Protein AF-0000000084517550 (afdb_homodimer)

Solvent-accessible surface area (backbone atoms only — not comparable to full-atom values): 39567 Å² total; per-residue (Å²): 131,92,69,67,79,38,41,67,49,29,31,39,55,58,27,52,49,75,21,27,59,93,44,55,40,47,67,58,47,50,51,52,47,52,53,36,48,74,74,70,33,55,65,46,79,50,58,45,96,85,63,52,36,39,27,41,41,30,46,46,70,17,76,71,67,38,78,46,39,28,43,34,44,32,39,39,62,30,26,73,80,70,78,95,52,79,57,90,59,61,47,46,44,62,40,79,56,91,63,30,35,30,14,55,27,33,14,48,20,39,36,34,48,13,34,55,62,41,41,45,69,60,59,69,69,43,86,29,57,28,22,39,32,42,38,39,22,27,36,46,90,77,44,31,51,27,38,51,54,49,44,48,49,33,58,75,70,66,48,51,44,53,22,33,42,30,21,49,28,42,60,56,38,60,30,43,29,22,15,14,40,38,33,36,40,37,42,27,38,40,30,55,31,57,39,80,40,35,92,36,81,64,19,25,48,9,45,54,55,48,19,50,50,47,41,49,53,49,51,51,30,51,46,36,57,74,71,46,71,76,40,84,60,27,88,60,34,43,38,26,46,47,58,10,32,38,44,25,41,90,40,80,61,27,31,10,28,42,22,39,37,31,37,33,35,36,31,41,55,90,45,61,67,65,62,58,50,43,59,56,51,46,46,40,66,73,47,51,48,56,58,47,28,73,48,32,76,84,41,46,77,47,78,43,79,76,37,66,40,53,30,21,53,76,59,59,70,82,38,67,50,52,43,48,53,30,63,74,63,67,51,85,67,86,36,40,38,73,57,67,61,57,53,10,45,40,43,74,73,68,30,47,54,40,37,38,11,23,13,42,60,90,40,45,98,42,63,72,12,37,19,42,51,64,34,48,53,49,40,39,51,48,54,53,49,50,57,54,55,55,40,71,49,79,73,86,123,132,92,69,65,78,37,41,66,48,30,32,39,55,59,28,53,48,76,21,26,58,93,44,55,39,46,67,59,48,50,51,54,48,53,52,36,49,74,74,71,35,56,65,46,78,49,60,46,97,84,63,52,36,39,26,40,42,31,46,44,70,17,76,70,65,37,79,48,39,27,43,33,43,32,39,38,63,30,29,75,79,71,77,97,52,79,58,90,59,60,49,47,45,62,40,80,54,92,64,30,35,29,15,56,27,34,15,49,19,39,36,35,48,12,32,54,60,41,41,44,68,58,60,68,69,43,86,29,56,28,22,39,32,42,39,39,22,29,35,46,91,78,44,30,50,26,38,50,56,48,44,50,48,34,57,74,69,66,49,50,45,54,21,32,42,29,22,48,28,41,59,58,38,58,29,43,28,20,15,15,41,40,33,36,39,36,42,26,38,41,30,55,30,56,38,80,40,36,92,36,81,63,19,24,49,11,43,54,54,49,18,50,50,47,42,48,50,50,52,52,29,53,47,36,57,74,72,46,70,76,42,85,61,27,90,61,35,42,41,26,47,48,59,9,32,37,43,24,41,90,41,78,61,26,31,11,29,43,21,39,36,30,36,34,36,35,31,41,57,91,46,59,68,66,64,56,51,45,58,56,51,47,46,40,66,73,48,49,50,57,58,47,29,72,48,31,76,84,42,44,76,46,80,43,80,74,37,66,40,53,31,20,54,76,60,59,69,81,37,67,50,51,42,48,54,30,63,73,63,68,50,84,67,86,37,41,39,72,56,67,61,56,53,10,45,40,44,71,74,69,30,50,54,38,36,38,11,23,13,42,61,89,39,44,96,41,64,72,11,38,19,41,51,64,33,47,53,50,41,40,52,48,53,52,50,50,57,55,55,57,38,71,48,78,70,86,121

Secondary structure (DSSP, 8-state):
-----SHHHHHHHHHTS--BTTS--HHHHHHHHHHHHHTT-EEEEEE-TTSS-EEEEEEE--SS---S-SEEEEEE--B---TTS--SS-TTS-EEETTEEESTTTTTTHHHHHHHHHTHHHHHHS--SS-EEEEEES-STTT-HHHHHHHHHHHHTT---SEEEE--SBTT--B-EE--EEEEEEEEE-B-EEGGGTTSTT-B-HHHHHHHHHHHHHHHHHHHHHHS---TTSSS-S-EEEEEEEEE-S-TTEE-SEEEEEEEEE--TTS-HHHHHHHHHHHIIIIIHHHHHHH-TT-EEEEEEEEEE--BPPP-TTSHHHHHHHHHHT-----EESS--THHHHHHTT--EEE--SSBGGGTTSTT-EEEHHHHHHHHHHHHHHHHHHHTS----/-----SHHHHHHHHHTS--BTTS--HHHHHHHHHHHHHTT-EEEEEE-TTSS-EEEEEEE--SS---S-SEEEEEE--B---TTS--SS-TTS-EEETTEEESTTTTTTHHHHHHHHHTHHHHHHS--SS-EEEEEES-STTT-HHHHHHHHHHHHTT---SEEEE--SBTT--B-EE--EEEEEEEEE-B-EEGGGTTSTT-B-HHHHHHHHHHHHHHHHHHHHHHS---TTSSS-S-EEEEEEEEE-S-TTEE-SEEEEEEEEE--TTS-HHHHHHHHHHHIIIIIHHHHHHH-TT-EEEEEEEEEE--BPPP-TTSHHHHHHHHHHT-----EESS--THHHHHHTT--EEE--SSBGGGTTSTT-EEEHHHHHHHHHHHHHHHHHHHTS----

Sequence (794 aa):
MLYPSDHVEWLEKLISFDSTSRNSNLDIVTFLKEYLESVGVKSEVLFNETKQKANLFAVLPSQSGATTGGIVLSGHLDTVPVDGQKWNSNPFKVEAKGDKFFGRGTCDMKGFVAVCMSLVPQMLKMPRDRPVYLAWTYDEEVGCLGGRALTQYLKSKQIKPDGCLVGEPTSNKVIVAHKGICVWRVYVKGRAAHSSYALTPASCNAIDYAAKLIVKIREIAEDIVENGANDRFFDVPYTTMSTNVINGGIAINTVPEECTFNYEFRNLPQMAQEAIQKRVSDYVAAELLPKMKKEYSDAEISIDNLAQVPSFPDVEEKDPFVALVRALTGDKETRKLGGATEAGQYALIGVPVLVCGPGSITVAHQANEFVPKKDLEDSCRLVLNLVKKNQGMKAHMMLYPSDHVEWLEKLISFDSTSRNSNLDIVTFLKEYLESVGVKSEVLFNETKQKANLFAVLPSQSGATTGGIVLSGHLDTVPVDGQKWNSNPFKVEAKGDKFFGRGTCDMKGFVAVCMSLVPQMLKMPRDRPVYLAWTYDEEVGCLGGRALTQYLKSKQIKPDGCLVGEPTSNKVIVAHKGICVWRVYVKGRAAHSSYALTPASCNAIDYAAKLIVKIREIAEDIVENGANDRFFDVPYTTMSTNVINGGIAINTVPEECTFNYEFRNLPQMAQEAIQKRVSDYVAAELLPKMKKEYSDAEISIDNLAQVPSFPDVEEKDPFVALVRALTGDKETRKLGGATEAGQYALIGVPVLVCGPGSITVAHQANEFVPKKDLEDSCRLVLNLVKKNQGMKAHM

Radius of gyration: 37.19 Å; Cα contacts (8 Å, |Δi|>4): 1952; chains: 2; bounding box: 48×113×81 Å

Structure (mmCIF, N/CA/C/O backbone):
data_AF-0000000084517550-model_v1
#
loop_
_entity.id
_entity.type
_entity.pdbx_description
1 polymer 'Acetylornithine deacetylase putativemetallo-peptidase Clan MH Family M18'
#
loop_
_atom_site.group_PDB
_atom_site.id
_atom_site.type_symbol
_atom_site.label_atom_id
_atom_site.label_alt_id
_atom_site.label_comp_id
_atom_site.label_asym_id
_atom_site.label_entity_id
_atom_site.label_seq_id
_atom_site.pdbx_PDB_ins_code
_atom_site.Cartn_x
_atom_site.Cartn_y
_atom_site.Cartn_z
_atom_site.occupancy
_atom_site.B_iso_or_equiv
_atom_site.auth_seq_id
_atom_site.auth_comp_id
_atom_site.auth_asym_id
_atom_site.auth_atom_id
_atom_site.pdbx_PDB_model_num
ATOM 1 N N . MET A 1 1 ? 2.186 26.688 47.625 1 53.44 1 MET A N 1
ATOM 2 C CA . MET A 1 1 ? 2.891 26.141 46.469 1 53.44 1 MET A CA 1
ATOM 3 C C . MET A 1 1 ? 3.648 27.219 45.719 1 53.44 1 MET A C 1
ATOM 5 O O . MET A 1 1 ? 3.066 28.25 45.344 1 53.44 1 MET A O 1
ATOM 9 N N . LEU A 1 2 ? 5 27.172 45.781 1 80 2 LEU A N 1
ATOM 10 C CA . LEU A 1 2 ? 5.84 28.219 45.219 1 80 2 LEU A CA 1
ATOM 11 C C . LEU A 1 2 ? 5.828 28.172 43.688 1 80 2 LEU A C 1
ATOM 13 O O . LEU A 1 2 ? 5.988 27.109 43.094 1 80 2 LEU A O 1
ATOM 17 N N . TYR A 1 3 ? 5.117 29.172 43.031 1 93.5 3 TYR A N 1
ATOM 18 C CA . TYR A 1 3 ? 5.09 29.297 41.594 1 93.5 3 TYR A CA 1
ATOM 19 C C . TYR A 1 3 ? 6.375 29.922 41.062 1 93.5 3 TYR A C 1
ATOM 21 O O . TYR A 1 3 ? 7.07 30.625 41.812 1 93.5 3 TYR A O 1
ATOM 29 N N . PRO A 1 4 ? 6.691 29.641 39.812 1 96.81 4 PRO A N 1
ATOM 30 C CA . PRO A 1 4 ? 7.895 30.219 39.219 1 96.81 4 PRO A CA 1
ATOM 31 C C . PRO A 1 4 ? 7.891 31.75 39.25 1 96.81 4 PRO A C 1
ATOM 33 O O . PRO A 1 4 ? 6.824 32.375 39.188 1 96.81 4 PRO A O 1
ATOM 36 N N . SER A 1 5 ? 9.047 32.312 39.25 1 94.81 5 SER A N 1
ATOM 37 C CA . SER A 1 5 ? 9.141 33.781 39.469 1 94.81 5 SER A CA 1
ATOM 38 C C . SER A 1 5 ? 9.602 34.469 38.188 1 94.81 5 SER A C 1
ATOM 40 O O . SER A 1 5 ? 9.398 35.688 38.031 1 94.81 5 SER A O 1
ATOM 42 N N . ASP A 1 6 ? 10.312 33.75 37.344 1 96.69 6 ASP A N 1
ATOM 43 C CA . ASP A 1 6 ? 10.773 34.344 36.094 1 96.69 6 ASP A CA 1
ATOM 44 C C . ASP A 1 6 ? 10.586 33.406 34.938 1 96.69 6 ASP A C 1
ATOM 46 O O . ASP A 1 6 ? 10.062 32.281 35.094 1 96.69 6 ASP A O 1
ATOM 50 N N . HIS A 1 7 ? 10.953 33.844 33.719 1 97.94 7 HIS A N 1
ATOM 51 C CA . HIS A 1 7 ? 10.656 33.094 32.531 1 97.94 7 HIS A CA 1
ATOM 52 C C . HIS A 1 7 ? 11.461 31.781 32.5 1 97.94 7 HIS A C 1
ATOM 54 O O . HIS A 1 7 ? 10.992 30.781 31.953 1 97.94 7 HIS A O 1
ATOM 60 N N . VAL A 1 8 ? 12.625 31.703 33.125 1 98 8 VAL A N 1
ATOM 61 C CA . VAL A 1 8 ? 13.453 30.5 33.125 1 98 8 VAL A CA 1
ATOM 62 C C . VAL A 1 8 ? 12.82 29.453 34 1 98 8 VAL A C 1
ATOM 64 O O . VAL A 1 8 ? 12.719 28.281 33.625 1 98 8 VAL A O 1
ATOM 67 N N . GLU A 1 9 ? 12.383 29.859 35.156 1 98.06 9 GLU A N 1
ATOM 68 C CA . GLU A 1 9 ? 11.719 28.938 36.062 1 98.06 9 GLU A CA 1
ATOM 69 C C . GLU A 1 9 ? 10.406 28.422 35.469 1 98.06 9 GLU A C 1
ATOM 71 O O . GLU A 1 9 ? 10.055 27.266 35.656 1 98.06 9 GLU A O 1
ATOM 76 N N . TRP A 1 10 ? 9.703 29.328 34.844 1 98.56 10 TRP A N 1
ATOM 77 C CA . TRP A 1 10 ? 8.477 28.906 34.188 1 98.56 10 TRP A CA 1
ATOM 78 C C . TRP A 1 10 ? 8.781 27.875 33.094 1 98.56 10 TRP A C 1
ATOM 80 O O . TRP A 1 10 ? 8.062 26.891 32.969 1 98.56 10 TRP A O 1
ATOM 90 N N . LEU A 1 11 ? 9.812 28.172 32.312 1 98.56 11 LEU A N 1
ATOM 91 C CA . LEU A 1 11 ? 10.203 27.234 31.266 1 98.56 11 LEU A CA 1
ATOM 92 C C . LEU A 1 11 ? 10.5 25.859 31.844 1 98.56 11 LEU A C 1
ATOM 94 O O . LEU A 1 11 ? 10.008 24.844 31.328 1 98.56 11 LEU A O 1
ATOM 98 N N . GLU A 1 12 ? 11.266 25.812 32.875 1 98.06 12 GLU A N 1
ATOM 99 C CA . GLU A 1 12 ? 11.625 24.562 33.531 1 98.06 12 GLU A CA 1
ATOM 100 C C . GLU A 1 12 ? 10.383 23.797 34 1 98.06 12 GLU A C 1
ATOM 102 O O . GLU A 1 12 ? 10.273 22.594 33.781 1 98.06 12 GLU A O 1
ATOM 107 N N . LYS A 1 13 ? 9.523 24.547 34.562 1 98.25 13 LYS A N 1
ATOM 108 C CA . LYS A 1 13 ? 8.312 23.922 35.094 1 98.25 13 LYS A CA 1
ATOM 109 C C . LYS A 1 13 ? 7.445 23.391 33.938 1 98.25 13 LYS A C 1
ATOM 111 O O . LYS A 1 13 ? 6.969 22.25 34.031 1 98.25 13 LYS A O 1
ATOM 116 N N . LEU A 1 14 ? 7.223 24.172 32.938 1 98.56 14 LEU A N 1
ATOM 117 C CA . LEU A 1 14 ? 6.352 23.766 31.844 1 98.56 14 LEU A CA 1
ATOM 118 C C . LEU A 1 14 ? 6.926 22.562 31.109 1 98.56 14 LEU A C 1
ATOM 120 O O . LEU A 1 14 ? 6.184 21.688 30.688 1 98.56 14 LEU A O 1
ATOM 124 N N . ILE A 1 15 ? 8.258 22.5 30.984 1 98.38 15 ILE A N 1
ATOM 125 C CA . ILE A 1 15 ? 8.914 21.422 30.266 1 98.38 15 ILE A CA 1
ATOM 126 C C . ILE A 1 15 ? 8.82 20.125 31.078 1 98.38 15 ILE A C 1
ATOM 128 O O . ILE A 1 15 ? 8.805 19.031 30.516 1 98.38 15 ILE A O 1
ATOM 132 N N . SER A 1 16 ? 8.703 20.25 32.344 1 98 16 SER A N 1
ATOM 133 C CA . SER A 1 16 ? 8.641 19.078 33.188 1 98 16 SER A CA 1
ATOM 134 C C . SER A 1 16 ? 7.352 18.297 33 1 98 16 SER A C 1
ATOM 136 O O . SER A 1 16 ? 7.258 17.125 33.375 1 98 16 SER A O 1
ATOM 138 N N . PHE A 1 17 ? 6.305 18.922 32.375 1 97.94 17 PHE A N 1
ATOM 139 C CA . PHE A 1 17 ? 5.082 18.219 32 1 97.94 17 PHE A CA 1
ATOM 140 C C . PHE A 1 17 ? 5.242 17.531 30.656 1 97.94 17 PHE A C 1
ATOM 142 O O . PHE A 1 17 ? 5.473 18.188 29.641 1 97.94 17 PHE A O 1
ATOM 149 N N . ASP A 1 18 ? 5.145 16.266 30.625 1 97.25 18 ASP A N 1
ATOM 150 C CA . ASP A 1 18 ? 5.098 15.57 29.359 1 97.25 18 ASP A CA 1
ATOM 151 C C . ASP A 1 18 ? 3.73 15.719 28.688 1 97.25 18 ASP A C 1
ATOM 153 O O . ASP A 1 18 ? 2.859 14.859 28.844 1 97.25 18 ASP A O 1
ATOM 157 N N . SER A 1 19 ? 3.596 16.75 27.906 1 96.94 19 SER A N 1
ATOM 158 C CA . SER A 1 19 ? 2.334 17.031 27.219 1 96.94 19 SER A CA 1
ATOM 159 C C . SER A 1 19 ? 2.41 16.672 25.75 1 96.94 19 SER A C 1
ATOM 161 O O . SER A 1 19 ? 1.874 17.391 24.891 1 96.94 19 SER A O 1
ATOM 163 N N . THR A 1 20 ? 3.178 15.586 25.453 1 95.62 20 THR A N 1
ATOM 164 C CA . THR A 1 20 ? 3.137 15.094 24.078 1 95.62 20 THR A CA 1
ATOM 165 C C . THR A 1 20 ? 1.697 14.859 23.625 1 95.62 20 THR A C 1
ATOM 167 O O . THR A 1 20 ? 0.851 14.445 24.422 1 95.62 20 THR A O 1
ATOM 170 N N . SER A 1 21 ? 1.416 15.086 22.344 1 92.88 21 SER A N 1
ATOM 171 C CA . SER A 1 21 ? 0.048 15.125 21.844 1 92.88 21 SER A CA 1
ATOM 172 C C . SER A 1 21 ? -0.694 13.836 22.141 1 92.88 21 SER A C 1
ATOM 174 O O . SER A 1 21 ? -1.923 13.82 22.25 1 92.88 21 SER A O 1
ATOM 176 N N . ARG A 1 22 ? -0.007 12.727 22.312 1 91.25 22 ARG A N 1
ATOM 177 C CA . ARG A 1 22 ? -0.659 11.461 22.609 1 91.25 22 ARG A CA 1
ATOM 178 C C . ARG A 1 22 ? -1.16 11.438 24.062 1 91.25 22 ARG A C 1
ATOM 180 O O . ARG A 1 22 ? -2.041 10.648 24.406 1 91.25 22 ARG A O 1
ATOM 187 N N . ASN A 1 23 ? -0.613 12.359 24.891 1 94.81 23 ASN A N 1
ATOM 188 C CA . ASN A 1 23 ? -0.963 12.398 26.312 1 94.81 23 ASN A CA 1
ATOM 189 C C . ASN A 1 23 ? -1.981 13.5 26.594 1 94.81 23 ASN A C 1
ATOM 191 O O . ASN A 1 23 ? -2.188 14.398 25.781 1 94.81 23 ASN A O 1
ATOM 195 N N . SER A 1 24 ? -2.633 13.367 27.781 1 97 24 SER A N 1
ATOM 196 C CA . SER A 1 24 ? -3.48 14.445 28.281 1 97 24 SER A CA 1
ATOM 197 C C . SER A 1 24 ? -2.654 15.672 28.656 1 97 24 SER A C 1
ATOM 199 O O . SER A 1 24 ? -1.542 15.539 29.172 1 97 24 SER A O 1
ATOM 201 N N . ASN A 1 25 ? -3.242 16.844 28.344 1 97.75 25 ASN A N 1
ATOM 202 C CA . ASN A 1 25 ? -2.545 18.062 28.766 1 97.75 25 ASN A CA 1
ATOM 203 C C . ASN A 1 25 ? -3.178 18.672 30.016 1 97.75 25 ASN A C 1
ATOM 205 O O . ASN A 1 25 ? -2.936 19.828 30.328 1 97.75 25 ASN A O 1
ATOM 209 N N . LEU A 1 26 ? -3.965 17.953 30.734 1 98.25 26 LEU A N 1
ATOM 210 C CA . LEU A 1 26 ? -4.754 18.516 31.828 1 98.25 26 LEU A CA 1
ATOM 211 C C . LEU A 1 26 ? -3.859 18.891 33 1 98.25 26 LEU A C 1
ATOM 213 O O . LEU A 1 26 ? -4.152 19.844 33.719 1 98.25 26 LEU A O 1
ATOM 217 N N . ASP A 1 27 ? -2.773 18.172 33.219 1 98 27 ASP A N 1
ATOM 218 C CA . ASP A 1 27 ? -1.882 18.516 34.344 1 98 27 ASP A CA 1
ATOM 219 C C . ASP A 1 27 ? -1.301 19.906 34.156 1 98 27 ASP A C 1
ATOM 221 O O . ASP A 1 27 ? -1.27 20.703 35.094 1 98 27 ASP A O 1
ATOM 225 N N . ILE A 1 28 ? -0.827 20.172 32.969 1 98.25 28 ILE A N 1
ATOM 226 C CA . ILE A 1 28 ? -0.228 21.484 32.719 1 98.25 28 ILE A CA 1
ATOM 227 C C . ILE A 1 28 ? -1.312 22.562 32.719 1 98.25 28 ILE A C 1
ATOM 229 O O . ILE A 1 28 ? -1.087 23.672 33.219 1 98.25 28 ILE A O 1
ATOM 233 N N . VAL A 1 29 ? -2.471 22.297 32.219 1 98.56 29 VAL A N 1
ATOM 234 C CA . VAL A 1 29 ? -3.59 23.234 32.219 1 98.56 29 VAL A CA 1
ATOM 235 C C . VAL A 1 29 ? -3.986 23.562 33.656 1 98.56 29 VAL A C 1
ATOM 237 O O . VAL A 1 29 ? -4.199 24.734 34 1 98.56 29 VAL A O 1
ATOM 240 N N . THR A 1 30 ? -4.086 22.547 34.5 1 98.19 30 THR A N 1
ATOM 241 C CA . THR A 1 30 ? -4.457 22.719 35.875 1 98.19 30 THR A CA 1
ATOM 242 C C . THR A 1 30 ? -3.428 23.594 36.594 1 98.19 30 THR A C 1
ATOM 244 O O . THR A 1 30 ? -3.789 24.484 37.375 1 98.19 30 THR A O 1
ATOM 247 N N . PHE A 1 31 ? -2.24 23.328 36.344 1 98.31 31 PHE A N 1
ATOM 248 C CA . PHE A 1 31 ? -1.177 24.094 36.969 1 98.31 31 PHE A CA 1
ATOM 249 C C . PHE A 1 31 ? -1.278 25.562 36.594 1 98.31 31 PHE A C 1
ATOM 251 O O . PHE A 1 31 ? -1.186 26.438 37.469 1 98.31 31 PHE A O 1
ATOM 258 N N . LEU A 1 32 ? -1.412 25.812 35.312 1 98.56 32 LEU A N 1
ATOM 259 C CA . LEU A 1 32 ? -1.522 27.188 34.812 1 98.56 32 LEU A CA 1
ATOM 260 C C . LEU A 1 32 ? -2.75 27.875 35.406 1 98.56 32 LEU A C 1
ATOM 262 O O . LEU A 1 32 ? -2.678 29.031 35.812 1 98.56 32 LEU A O 1
ATOM 266 N N . LYS A 1 33 ? -3.814 27.188 35.438 1 98.44 33 LYS A N 1
ATOM 267 C CA . LYS A 1 33 ? -5.051 27.734 35.969 1 98.44 33 LYS A CA 1
ATOM 268 C C . LYS A 1 33 ? -4.887 28.094 37.438 1 98.44 33 LYS A C 1
ATOM 270 O O . LYS A 1 33 ? -5.328 29.172 37.875 1 98.44 33 LYS A O 1
ATOM 275 N N . GLU A 1 34 ? -4.355 27.172 38.219 1 98 34 GLU A N 1
ATOM 276 C CA . GLU A 1 34 ? -4.172 27.391 39.625 1 98 34 GLU A CA 1
ATOM 277 C C . GLU A 1 34 ? -3.293 28.609 39.906 1 98 34 GLU A C 1
ATOM 279 O O . GLU A 1 34 ? -3.566 29.391 40.812 1 98 34 GLU A O 1
ATOM 284 N N . TYR A 1 35 ? -2.248 28.703 39.188 1 98.12 35 TYR A N 1
ATOM 285 C CA . TYR A 1 35 ? -1.417 29.891 39.312 1 98.12 35 TYR A CA 1
ATOM 286 C C . TYR A 1 35 ? -2.219 31.156 39.031 1 98.12 35 TYR A C 1
ATOM 288 O O . TYR A 1 35 ? -2.18 32.094 39.812 1 98.12 35 TYR A O 1
ATOM 296 N N . LEU A 1 36 ? -2.896 31.219 37.875 1 98.12 36 LEU A N 1
ATOM 297 C CA . LEU A 1 36 ? -3.656 32.406 37.469 1 98.12 36 LEU A CA 1
ATOM 298 C C . LEU A 1 36 ? -4.691 32.75 38.531 1 98.12 36 LEU A C 1
ATOM 300 O O . LEU A 1 36 ? -4.863 33.938 38.875 1 98.12 36 LEU A O 1
ATOM 304 N N . GLU A 1 37 ? -5.281 31.766 39.094 1 96.94 37 GLU A N 1
ATOM 305 C CA . GLU A 1 37 ? -6.234 31.984 40.156 1 96.94 37 GLU A CA 1
ATOM 306 C C . GLU A 1 37 ? -5.555 32.594 41.375 1 96.94 37 GLU A C 1
ATOM 308 O O . GLU A 1 37 ? -6.117 33.469 42.062 1 96.94 37 GLU A O 1
ATOM 313 N N . SER A 1 38 ? -4.422 32.125 41.688 1 96.81 38 SER A N 1
ATOM 314 C CA . SER A 1 38 ? -3.688 32.562 42.875 1 96.81 38 SER A CA 1
ATOM 315 C C . SER A 1 38 ? -3.344 34.031 42.781 1 96.81 38 SER A C 1
ATOM 317 O O . SER A 1 38 ? -3.145 34.719 43.781 1 96.81 38 SER A O 1
ATOM 319 N N . VAL A 1 39 ? -3.291 34.562 41.594 1 95.88 39 VAL A N 1
ATOM 320 C CA . VAL A 1 39 ? -2.947 35.969 41.438 1 95.88 39 VAL A CA 1
ATOM 321 C C . VAL A 1 39 ? -4.184 36.75 41 1 95.88 39 VAL A C 1
ATOM 323 O O . VAL A 1 39 ? -4.074 37.906 40.531 1 95.88 39 VAL A O 1
ATOM 326 N N . GLY A 1 40 ? -5.332 36.125 40.969 1 95 40 GLY A N 1
ATOM 327 C CA . GLY A 1 40 ? -6.598 36.812 40.781 1 95 40 GLY A CA 1
ATOM 328 C C . GLY A 1 40 ? -7.035 36.906 39.344 1 95 40 GLY A C 1
ATOM 329 O O . GLY A 1 40 ? -7.875 37.719 38.969 1 95 40 GLY A O 1
ATOM 330 N N . VAL A 1 41 ? -6.5 36.188 38.438 1 96.44 41 VAL A N 1
ATOM 331 C CA . VAL A 1 41 ? -6.871 36.188 37.031 1 96.44 41 VAL A CA 1
ATOM 332 C C . VAL A 1 41 ? -7.855 35.062 36.781 1 96.44 41 VAL A C 1
ATOM 334 O O . VAL A 1 41 ? -7.562 33.875 37.031 1 96.44 41 VAL A O 1
ATOM 337 N N . LYS A 1 42 ? -8.977 35.406 36.25 1 94.75 42 LYS A N 1
ATOM 338 C CA . LYS A 1 42 ? -9.984 34.406 35.875 1 94.75 42 LYS A CA 1
ATOM 339 C C . LYS A 1 42 ? -9.617 33.719 34.594 1 94.75 42 LYS A C 1
ATOM 341 O O . LYS A 1 42 ? -9.117 34.344 33.656 1 94.75 42 LYS A O 1
ATOM 346 N N . SER A 1 43 ? -9.82 32.406 34.594 1 97.06 43 SER A N 1
ATOM 347 C CA . SER A 1 43 ? -9.562 31.609 33.406 1 97.06 43 SER A CA 1
ATOM 348 C C . SER A 1 43 ? -10.656 30.562 33.188 1 97.06 43 SER A C 1
ATOM 350 O O . SER A 1 43 ? -11.312 30.141 34.156 1 97.06 43 SER A O 1
ATOM 352 N N . GLU A 1 44 ? -10.922 30.266 31.969 1 97.44 44 GLU A N 1
ATOM 353 C CA . GLU A 1 44 ? -11.852 29.219 31.562 1 97.44 44 GLU A CA 1
ATOM 354 C C . GLU A 1 44 ? -11.109 28.031 30.953 1 97.44 44 GLU A C 1
ATOM 356 O O . GLU A 1 44 ? -10.18 28.203 30.156 1 97.44 44 GLU A O 1
ATOM 361 N N . VAL A 1 45 ? -11.508 26.859 31.422 1 98.25 45 VAL A N 1
ATOM 362 C CA . VAL A 1 45 ? -10.992 25.609 30.859 1 98.25 45 VAL A CA 1
ATOM 363 C C . VAL A 1 45 ? -11.984 25.062 29.844 1 98.25 45 VAL A C 1
ATOM 365 O O . VAL A 1 45 ? -13.133 24.75 30.172 1 98.25 45 VAL A O 1
ATOM 368 N N . LEU A 1 46 ? -11.609 25 28.562 1 98.06 46 LEU A N 1
ATOM 369 C CA . LEU A 1 46 ? -12.453 24.516 27.469 1 98.06 46 LEU A CA 1
ATOM 370 C C . LEU A 1 46 ? -12.023 23.109 27.047 1 98.06 46 LEU A C 1
ATOM 372 O O . LEU A 1 46 ? -11.086 22.953 26.25 1 98.06 46 LEU A O 1
ATOM 376 N N . PHE A 1 47 ? -12.781 22.125 27.422 1 97.69 47 PHE A N 1
ATOM 377 C CA . PHE A 1 47 ? -12.43 20.719 27.219 1 97.69 47 PHE A CA 1
ATOM 378 C C . PHE A 1 47 ? -12.711 20.281 25.797 1 97.69 47 PHE A C 1
ATOM 380 O O . PHE A 1 47 ? -13.594 20.844 25.125 1 97.69 47 PHE A O 1
ATOM 387 N N . ASN A 1 48 ? -11.922 19.328 25.375 1 95.88 48 ASN A N 1
ATOM 388 C CA . ASN A 1 48 ? -12.289 18.641 24.141 1 95.88 48 ASN A CA 1
ATOM 389 C C . ASN A 1 48 ? -13.461 17.688 24.359 1 95.88 48 ASN A C 1
ATOM 391 O O . ASN A 1 48 ? -14.008 17.609 25.469 1 95.88 48 ASN A O 1
ATOM 395 N N . GLU A 1 49 ? -13.844 17.031 23.312 1 93.75 49 GLU A N 1
ATOM 396 C CA . GLU A 1 49 ? -15.031 16.188 23.359 1 93.75 49 GLU A CA 1
ATOM 397 C C . GLU A 1 49 ? -14.875 15.07 24.391 1 93.75 49 GLU A C 1
ATOM 399 O O . GLU A 1 49 ? -15.812 14.75 25.125 1 93.75 49 GLU A O 1
ATOM 404 N N . THR A 1 50 ? -13.703 14.477 24.531 1 94.62 50 THR A N 1
ATOM 405 C CA . THR A 1 50 ? -13.461 13.352 25.422 1 94.62 50 THR A CA 1
ATOM 406 C C . THR A 1 50 ? -13.094 13.844 26.828 1 94.62 50 THR A C 1
ATOM 408 O O . THR A 1 50 ? -12.953 13.039 27.75 1 94.62 50 THR A O 1
ATOM 411 N N . LYS A 1 51 ? -12.867 15.109 27.031 1 96.5 51 LYS A N 1
ATOM 412 C CA . LYS A 1 51 ? -12.531 15.758 28.297 1 96.5 51 LYS A CA 1
ATOM 413 C C . LYS A 1 51 ? -11.172 15.289 28.812 1 96.5 51 LYS A C 1
ATOM 415 O O . LYS A 1 51 ? -10.93 15.266 30.016 1 96.5 51 LYS A O 1
ATOM 420 N N . GLN A 1 52 ? -10.344 14.859 27.859 1 96.56 52 GLN A N 1
ATOM 421 C CA . GLN A 1 52 ? -9 14.422 28.219 1 96.56 52 GLN A CA 1
ATOM 422 C C . GLN A 1 52 ? -7.969 15.516 27.969 1 96.56 52 GLN A C 1
ATOM 424 O O . GLN A 1 52 ? -6.84 15.438 28.453 1 96.56 52 GLN A O 1
ATOM 429 N N . LYS A 1 53 ? -8.359 16.5 27.203 1 97.56 53 LYS A N 1
ATOM 430 C CA . LYS A 1 53 ? -7.535 17.656 26.891 1 97.56 53 LYS A CA 1
ATOM 431 C C . LYS A 1 53 ? -8.336 18.953 27 1 97.56 53 LYS A C 1
ATOM 433 O O . LYS A 1 53 ? -9.57 18.922 26.969 1 97.56 53 LYS A O 1
ATOM 438 N N . ALA A 1 54 ? -7.645 20.031 27.156 1 98.38 54 ALA A N 1
ATOM 439 C CA . ALA A 1 54 ? -8.391 21.266 27.281 1 98.38 54 ALA A CA 1
ATOM 440 C C . ALA A 1 54 ? -7.543 22.469 26.859 1 98.38 54 ALA A C 1
ATOM 442 O O . ALA A 1 54 ? -6.312 22.422 26.938 1 98.38 54 ALA A O 1
ATOM 443 N N . ASN A 1 55 ? -8.266 23.453 26.328 1 98.56 55 ASN A N 1
ATOM 444 C CA . ASN A 1 55 ? -7.707 24.812 26.234 1 98.56 55 ASN A CA 1
ATOM 445 C C . ASN A 1 55 ? -7.832 25.562 27.547 1 98.56 55 ASN A C 1
ATOM 447 O O . ASN A 1 55 ? -8.711 25.281 28.359 1 98.56 55 ASN A O 1
ATOM 451 N N . LEU A 1 56 ? -6.898 26.453 27.812 1 98.75 56 LEU A N 1
ATOM 452 C CA . LEU A 1 56 ? -7.023 27.438 28.875 1 98.75 56 LEU A CA 1
ATOM 453 C C . LEU A 1 56 ? -7.133 28.844 28.312 1 98.75 56 LEU A C 1
ATOM 455 O O . LEU A 1 56 ? -6.273 29.281 27.531 1 98.75 56 LEU A O 1
ATOM 459 N N . PHE A 1 57 ? -8.188 29.516 28.578 1 98.38 57 PHE A N 1
ATOM 460 C CA . PHE A 1 57 ? -8.406 30.906 28.156 1 98.38 57 PHE A CA 1
ATOM 461 C C . PHE A 1 57 ? -8.555 31.812 29.359 1 98.38 57 PHE A C 1
ATOM 463 O O . PHE A 1 57 ? -9.469 31.656 30.172 1 98.38 57 PHE A O 1
ATOM 470 N N . ALA A 1 58 ? -7.68 32.812 29.5 1 98.06 58 ALA A N 1
ATOM 471 C CA . ALA A 1 58 ? -7.68 33.719 30.656 1 98.06 58 ALA A CA 1
ATOM 472 C C . ALA A 1 58 ? -7.77 35.156 30.219 1 98.06 58 ALA A C 1
ATOM 474 O O . ALA A 1 58 ? -7.332 35.5 29.109 1 98.06 58 ALA A O 1
ATOM 475 N N . VAL A 1 59 ? -8.305 35.906 31.078 1 96.5 59 VAL A N 1
ATOM 476 C CA . VAL A 1 59 ? -8.469 37.344 30.797 1 96.5 59 VAL A CA 1
ATOM 477 C C . VAL A 1 59 ? -7.922 38.156 31.953 1 96.5 59 VAL A C 1
ATOM 479 O O . VAL A 1 59 ? -8.352 38 33.094 1 96.5 59 VAL A O 1
ATOM 482 N N . LEU A 1 60 ? -6.875 38.938 31.688 1 96.81 60 LEU A N 1
ATOM 483 C CA . LEU A 1 60 ? -6.543 40.031 32.562 1 96.81 60 LEU A CA 1
ATOM 484 C C . LEU A 1 60 ? -7.438 41.25 32.281 1 96.81 60 LEU A C 1
ATOM 486 O O . LEU A 1 60 ? -7.281 41.906 31.25 1 96.81 60 LEU A O 1
ATOM 490 N N . PRO A 1 61 ? -8.258 41.5 33.156 1 93.06 61 PRO A N 1
ATOM 491 C CA . PRO A 1 61 ? -9.312 42.469 32.844 1 93.06 61 PRO A CA 1
ATOM 492 C C . PRO A 1 61 ? -8.789 43.906 32.75 1 93.06 61 PRO A C 1
ATOM 494 O O . PRO A 1 61 ? -7.777 44.25 33.344 1 93.06 61 PRO A O 1
ATOM 497 N N . SER A 1 62 ? -9.516 44.625 31.953 1 91.19 62 SER A N 1
ATOM 498 C CA . SER A 1 62 ? -9.273 46.062 31.922 1 91.19 62 SER A CA 1
ATOM 499 C C . SER A 1 62 ? -9.789 46.75 33.188 1 91.19 62 SER A C 1
ATOM 501 O O . SER A 1 62 ? -10.734 46.281 33.812 1 91.19 62 SER A O 1
ATOM 503 N N . GLN A 1 63 ? -9.164 47.75 33.531 1 87.12 63 GLN A N 1
ATOM 504 C CA . GLN A 1 63 ? -9.641 48.562 34.656 1 87.12 63 GLN A CA 1
ATOM 505 C C . GLN A 1 63 ? -10.844 49.406 34.25 1 87.12 63 GLN A C 1
ATOM 507 O O . GLN A 1 63 ? -11.633 49.812 35.094 1 87.12 63 GLN A O 1
ATOM 512 N N . SER A 1 64 ? -10.945 49.594 32.969 1 81 64 SER A N 1
ATOM 513 C CA . SER A 1 64 ? -12.055 50.406 32.469 1 81 64 SER A CA 1
ATOM 514 C C . SER A 1 64 ? -13.32 49.562 32.312 1 81 64 SER A C 1
ATOM 516 O O . SER A 1 64 ? -14.406 50.094 32.094 1 81 64 SER A O 1
ATOM 518 N N . GLY A 1 65 ? -13.242 48.281 32.5 1 80.12 65 GLY A N 1
ATOM 519 C CA . GLY A 1 65 ? -14.375 47.406 32.312 1 80.12 65 GLY A CA 1
ATOM 520 C C . GLY A 1 65 ? -14.539 46.938 30.859 1 80.12 65 GLY A C 1
ATOM 521 O O . GLY A 1 65 ? -15.453 46.188 30.562 1 80.12 65 GLY A O 1
ATOM 522 N N . ALA A 1 66 ? -13.602 47.375 30.031 1 79.62 66 ALA A N 1
ATOM 523 C CA . ALA A 1 66 ? -13.656 46.969 28.641 1 79.62 66 ALA A CA 1
ATOM 524 C C . ALA A 1 66 ? -13.523 45.438 28.5 1 79.62 66 ALA A C 1
ATOM 526 O O . ALA A 1 66 ? -12.711 44.812 29.188 1 79.62 66 ALA A O 1
ATOM 527 N N . THR A 1 67 ? -14.391 44.906 27.656 1 80.31 67 THR A N 1
ATOM 528 C CA . THR A 1 67 ? -14.367 43.438 27.469 1 80.31 67 THR A CA 1
ATOM 529 C C . THR A 1 67 ? -13.922 43.094 26.047 1 80.31 67 THR A C 1
ATOM 531 O O . THR A 1 67 ? -13.906 41.938 25.672 1 80.31 67 THR A O 1
ATOM 534 N N . THR A 1 68 ? -13.727 44.219 25.328 1 83.94 68 THR A N 1
ATOM 535 C CA . THR A 1 68 ? -13.242 44 23.969 1 83.94 68 THR A CA 1
ATOM 536 C C . THR A 1 68 ? -11.938 44.75 23.734 1 83.94 68 THR A C 1
ATOM 538 O O . THR A 1 68 ? -11.477 45.5 24.609 1 83.94 68 THR A O 1
ATOM 541 N N . GLY A 1 69 ? -11.352 44.375 22.641 1 91.94 69 GLY A N 1
ATOM 542 C CA . GLY A 1 69 ? -10.016 44.906 22.391 1 91.94 69 GLY A CA 1
ATOM 543 C C . GLY A 1 69 ? -8.922 44.094 23.062 1 91.94 69 GLY A C 1
ATOM 544 O O . GLY A 1 69 ? -9.109 42.938 23.391 1 91.94 69 GLY A O 1
ATOM 545 N N . GLY A 1 70 ? -7.766 44.75 23.141 1 95 70 GLY A N 1
ATOM 546 C CA . GLY A 1 70 ? -6.652 44.094 23.812 1 95 70 GLY A CA 1
ATOM 547 C C . GLY A 1 70 ? -5.887 43.125 22.922 1 95 70 GLY A C 1
ATOM 548 O O . GLY A 1 70 ? -6.125 43.062 21.719 1 95 70 GLY A O 1
ATOM 549 N N . ILE A 1 71 ? -5 42.469 23.578 1 96.75 71 ILE A N 1
ATOM 550 C CA . ILE A 1 71 ? -4.074 41.562 22.875 1 96.75 71 ILE A CA 1
ATOM 551 C C . ILE A 1 71 ? -4.27 40.125 23.344 1 96.75 71 ILE A C 1
ATOM 553 O O . ILE A 1 71 ? -4.367 39.875 24.547 1 96.75 71 ILE A O 1
ATOM 557 N N . VAL A 1 72 ? -4.379 39.25 22.328 1 98.12 72 VAL A N 1
ATOM 558 C CA . VAL A 1 72 ? -4.336 37.844 22.641 1 98.12 72 VAL A CA 1
ATOM 559 C C . VAL A 1 72 ? -2.904 37.312 22.5 1 98.12 72 VAL A C 1
ATOM 561 O O . VAL A 1 72 ? -2.271 37.5 21.453 1 98.12 72 VAL A O 1
ATOM 564 N N . LEU A 1 73 ? -2.365 36.812 23.531 1 98.69 73 LEU A N 1
ATOM 565 C CA . LEU A 1 73 ? -1.139 36 23.5 1 98.69 73 LEU A CA 1
ATOM 566 C C . LEU A 1 73 ? -1.452 34.531 23.422 1 98.69 73 LEU A C 1
ATOM 568 O O . LEU A 1 73 ? -2.035 33.969 24.344 1 98.69 73 LEU A O 1
ATOM 572 N N . SER A 1 74 ? -1.048 33.938 22.281 1 98.69 74 SER A N 1
ATOM 573 C CA . SER A 1 74 ? -1.516 32.562 22.016 1 98.69 74 SER A CA 1
ATOM 574 C C . SER A 1 74 ? -0.346 31.609 21.828 1 98.69 74 SER A C 1
ATOM 576 O O . SER A 1 74 ? 0.655 31.938 21.203 1 98.69 74 SER A O 1
ATOM 578 N N . GLY A 1 75 ? -0.48 30.391 22.391 1 98.12 75 GLY A N 1
ATOM 579 C CA . GLY A 1 75 ? 0.474 29.312 22.234 1 98.12 75 GLY A CA 1
ATOM 580 C C . GLY A 1 75 ? -0.127 27.938 22.531 1 98.12 75 GLY A C 1
ATOM 581 O O . GLY A 1 75 ? -1.2 27.844 23.125 1 98.12 75 GLY A O 1
ATOM 582 N N . HIS A 1 76 ? 0.513 26.891 22.047 1 97.94 76 HIS A N 1
ATOM 583 C CA . HIS A 1 76 ? 0.018 25.547 22.328 1 97.94 76 HIS A CA 1
ATOM 584 C C . HIS A 1 76 ? 0.868 24.859 23.391 1 97.94 76 HIS A C 1
ATOM 586 O O . HIS A 1 76 ? 2.041 25.203 23.562 1 97.94 76 HIS A O 1
ATOM 592 N N . LEU A 1 77 ? 0.188 23.906 24.031 1 98.38 77 LEU A N 1
ATOM 593 C CA . LEU A 1 77 ? 0.819 23.281 25.188 1 98.38 77 LEU A CA 1
ATOM 594 C C . LEU A 1 77 ? 1.381 21.922 24.828 1 98.38 77 LEU A C 1
ATOM 596 O O . LEU A 1 77 ? 2.199 21.359 25.562 1 98.38 77 LEU A O 1
ATOM 600 N N . ASP A 1 78 ? 0.875 21.344 23.734 1 96.62 78 ASP A N 1
ATOM 601 C CA . ASP A 1 78 ? 1.341 20.016 23.359 1 96.62 78 ASP A CA 1
ATOM 602 C C . ASP A 1 78 ? 2.672 20.078 22.625 1 96.62 78 ASP A C 1
ATOM 604 O O . ASP A 1 78 ? 3.076 21.141 22.156 1 96.62 78 ASP A O 1
ATOM 608 N N . THR A 1 79 ? 3.408 18.891 22.656 1 95.44 79 THR A N 1
ATOM 609 C CA . THR A 1 79 ? 4.66 18.719 21.938 1 95.44 79 THR A CA 1
ATOM 610 C C . THR A 1 79 ? 4.637 17.453 21.094 1 95.44 79 THR A C 1
ATOM 612 O O . THR A 1 79 ? 3.736 16.625 21.25 1 95.44 79 THR A O 1
ATOM 615 N N . VAL A 1 80 ? 5.555 17.312 20.156 1 91.12 80 VAL A N 1
ATOM 616 C CA . VAL A 1 80 ? 5.672 16.094 19.359 1 91.12 80 VAL A CA 1
ATOM 617 C C . VAL A 1 80 ? 6.367 15.016 20.188 1 91.12 80 VAL A C 1
ATOM 619 O O . VAL A 1 80 ? 7.035 15.312 21.188 1 91.12 80 VAL A O 1
ATOM 622 N N . PRO A 1 81 ? 6.191 13.766 19.875 1 90.19 81 PRO A N 1
ATOM 623 C CA . PRO A 1 81 ? 6.797 12.656 20.625 1 90.19 81 PRO A CA 1
ATOM 624 C C . PRO A 1 81 ? 8.32 12.695 20.609 1 90.19 81 PRO A C 1
ATOM 626 O O . PRO A 1 81 ? 8.914 13.344 19.75 1 90.19 81 PRO A O 1
ATOM 629 N N . VAL A 1 82 ? 8.945 11.969 21.562 1 91.19 82 VAL A N 1
ATOM 630 C CA . VAL A 1 82 ? 10.398 11.938 21.703 1 91.19 82 VAL A CA 1
ATOM 631 C C . VAL A 1 82 ? 10.922 10.555 21.328 1 91.19 82 VAL A C 1
ATOM 633 O O . VAL A 1 82 ? 12.133 10.328 21.297 1 91.19 82 VAL A O 1
ATOM 636 N N . ASP A 1 83 ? 10.055 9.742 21 1 86.31 83 ASP A N 1
ATOM 637 C CA . ASP A 1 83 ? 10.398 8.336 20.797 1 86.31 83 ASP A CA 1
ATOM 638 C C . ASP A 1 83 ? 11.305 8.172 19.578 1 86.31 83 ASP A C 1
ATOM 640 O O . ASP A 1 83 ? 11.141 8.867 18.562 1 86.31 83 ASP A O 1
ATOM 644 N N . GLY A 1 84 ? 12.289 7.297 19.656 1 80.94 84 GLY A N 1
ATOM 645 C CA . GLY A 1 84 ? 13.117 6.914 18.516 1 80.94 84 GLY A CA 1
ATOM 646 C C . GLY A 1 84 ? 14.164 7.953 18.172 1 80.94 84 GLY A C 1
ATOM 647 O O . GLY A 1 84 ? 14.773 7.895 17.109 1 80.94 84 GLY A O 1
ATOM 648 N N . GLN A 1 85 ? 14.352 8.984 18.906 1 84.69 85 GLN A N 1
ATOM 649 C CA . GLN A 1 85 ? 15.344 10.031 18.656 1 84.69 85 GLN A CA 1
ATOM 650 C C . GLN A 1 85 ? 16.5 9.922 19.641 1 84.69 85 GLN A C 1
ATOM 652 O O . GLN A 1 85 ? 16.344 9.375 20.734 1 84.69 85 GLN A O 1
ATOM 657 N N . LYS A 1 86 ? 17.656 10.336 19.234 1 90.44 86 LYS A N 1
ATOM 658 C CA . LYS A 1 86 ? 18.844 10.32 20.078 1 90.44 86 LYS A CA 1
ATOM 659 C C . LYS A 1 86 ? 18.953 11.602 20.906 1 90.44 86 LYS A C 1
ATOM 661 O O . LYS A 1 86 ? 19.422 12.625 20.406 1 90.44 86 LYS A O 1
ATOM 666 N N . TRP A 1 87 ? 18.688 11.531 22.203 1 94.25 87 TRP A N 1
ATOM 667 C CA . TRP A 1 87 ? 18.703 12.664 23.109 1 94.25 87 TRP A CA 1
ATOM 668 C C . TRP A 1 87 ? 19.984 12.672 23.938 1 94.25 87 TRP A C 1
ATOM 670 O O . TRP A 1 87 ? 20.453 11.617 24.391 1 94.25 87 TRP A O 1
ATOM 680 N N . ASN A 1 88 ? 20.531 13.859 24.016 1 95.62 88 ASN A N 1
ATOM 681 C CA . ASN A 1 88 ? 21.719 14.016 24.844 1 95.62 88 ASN A CA 1
ATOM 682 C C . ASN A 1 88 ? 21.375 14.188 26.312 1 95.62 88 ASN A C 1
ATOM 684 O O . ASN A 1 88 ? 22.234 14.039 27.188 1 95.62 88 ASN A O 1
ATOM 688 N N . SER A 1 89 ? 20.188 14.578 26.562 1 95.06 89 SER A N 1
ATOM 689 C CA . SER A 1 89 ? 19.656 14.758 27.922 1 95.06 89 SER A CA 1
ATOM 690 C C . SER A 1 89 ? 18.172 14.422 27.984 1 95.06 89 SER A C 1
ATOM 692 O O . SER A 1 89 ? 17.547 14.156 26.953 1 95.06 89 SER A O 1
ATOM 694 N N . ASN A 1 90 ? 17.672 14.359 29.203 1 96.69 90 ASN A N 1
ATOM 695 C CA . ASN A 1 90 ? 16.25 14.102 29.375 1 96.69 90 ASN A CA 1
ATOM 696 C C . ASN A 1 90 ? 15.398 15.164 28.672 1 96.69 90 ASN A C 1
ATOM 698 O O . ASN A 1 90 ? 15.477 16.344 29.016 1 96.69 90 ASN A O 1
ATOM 702 N N . PRO A 1 91 ? 14.562 14.719 27.781 1 97.56 91 PRO A N 1
ATOM 703 C CA . PRO A 1 91 ? 13.789 15.695 27 1 97.56 91 PRO A CA 1
ATOM 704 C C . PRO A 1 91 ? 12.797 16.484 27.859 1 97.56 91 PRO A C 1
ATOM 706 O O . PRO A 1 91 ? 12.336 17.547 27.453 1 97.56 91 PRO A O 1
ATOM 709 N N . PHE A 1 92 ? 12.484 16.062 29.078 1 97.88 92 PHE A N 1
ATOM 710 C CA . PHE A 1 92 ? 11.445 16.703 29.891 1 97.88 92 PHE A CA 1
ATOM 711 C C . PHE A 1 92 ? 12.055 17.359 31.125 1 97.88 92 PHE A C 1
ATOM 713 O O . PHE A 1 92 ? 11.359 17.594 32.125 1 97.88 92 PHE A O 1
ATOM 720 N N . LYS A 1 93 ? 13.289 17.578 31.047 1 97.69 93 LYS A N 1
ATOM 721 C CA . LYS A 1 93 ? 14.047 18.375 32 1 97.69 93 LYS A CA 1
ATOM 722 C C . LYS A 1 93 ? 14.945 19.391 31.281 1 97.69 93 LYS A C 1
ATOM 724 O O . LYS A 1 93 ? 15.859 19 30.562 1 97.69 93 LYS A O 1
ATOM 729 N N . VAL A 1 94 ? 14.727 20.625 31.578 1 97.94 94 VAL A N 1
ATOM 730 C CA . VAL A 1 94 ? 15.484 21.656 30.891 1 97.94 94 VAL A CA 1
ATOM 731 C C . VAL A 1 94 ? 16.953 21.562 31.266 1 97.94 94 VAL A C 1
ATOM 733 O O . VAL A 1 94 ? 17.297 21.422 32.438 1 97.94 94 VAL A O 1
ATOM 736 N N . GLU A 1 95 ? 17.734 21.547 30.312 1 97.88 95 GLU A N 1
ATOM 737 C CA . GLU A 1 95 ? 19.188 21.641 30.516 1 97.88 95 GLU A CA 1
ATOM 738 C C . GLU A 1 95 ? 19.75 22.938 29.969 1 97.88 95 GLU A C 1
ATOM 740 O O . GLU A 1 95 ? 19.578 23.234 28.781 1 97.88 95 GLU A O 1
ATOM 745 N N . ALA A 1 96 ? 20.406 23.625 30.828 1 97.06 96 ALA A N 1
ATOM 746 C CA . ALA A 1 96 ? 21.062 24.859 30.391 1 97.06 96 ALA A CA 1
ATOM 747 C C . ALA A 1 96 ? 22.5 24.594 29.953 1 97.06 96 ALA A C 1
ATOM 749 O O . ALA A 1 96 ? 23.297 24.047 30.734 1 97.06 96 ALA A O 1
ATOM 750 N N . LYS A 1 97 ? 22.781 24.812 28.781 1 96.12 97 LYS A N 1
ATOM 751 C CA . LYS A 1 97 ? 24.125 24.688 28.25 1 96.12 97 LYS A CA 1
ATOM 752 C C . LYS A 1 97 ? 24.5 25.906 27.406 1 96.12 97 LYS A C 1
ATOM 754 O O . LYS A 1 97 ? 23.922 26.141 26.344 1 96.12 97 LYS A O 1
ATOM 759 N N . GLY A 1 98 ? 25.484 26.688 27.938 1 95.94 98 GLY A N 1
ATOM 760 C CA . GLY A 1 98 ? 25.828 27.938 27.25 1 95.94 98 GLY A CA 1
ATOM 761 C C . GLY A 1 98 ? 24.688 28.938 27.234 1 95.94 98 GLY A C 1
ATOM 762 O O . GLY A 1 98 ? 24.141 29.281 28.297 1 95.94 98 GLY A O 1
ATOM 763 N N . ASP A 1 99 ? 24.312 29.344 26.047 1 97.44 99 ASP A N 1
ATOM 764 C CA . ASP A 1 99 ? 23.281 30.359 25.891 1 97.44 99 ASP A CA 1
ATOM 765 C C . ASP A 1 99 ? 21.969 29.734 25.391 1 97.44 99 ASP A C 1
ATOM 767 O O . ASP A 1 99 ? 21.156 30.422 24.781 1 97.44 99 ASP A O 1
ATOM 771 N N . LYS A 1 100 ? 21.859 28.406 25.688 1 98.12 100 LYS A N 1
ATOM 772 C CA . LYS A 1 100 ? 20.688 27.688 25.188 1 98.12 100 LYS A CA 1
ATOM 773 C C . LYS A 1 100 ? 20.016 26.875 26.297 1 98.12 100 LYS A C 1
ATOM 775 O O . LYS A 1 100 ? 20.672 26.438 27.234 1 98.12 100 LYS A O 1
ATOM 780 N N . PHE A 1 101 ? 18.75 26.766 26.266 1 98.38 101 PHE A N 1
ATOM 781 C CA . PHE A 1 101 ? 17.984 25.828 27.078 1 98.38 101 PHE A CA 1
ATOM 782 C C . PHE A 1 101 ? 17.484 24.656 26.219 1 98.38 101 PHE A C 1
ATOM 784 O O . PHE A 1 101 ? 16.734 24.859 25.266 1 98.38 101 PHE A O 1
ATOM 791 N N . PHE A 1 102 ? 17.891 23.484 26.609 1 98.06 102 PHE A N 1
ATOM 792 C CA . PHE A 1 102 ? 17.547 22.281 25.859 1 98.06 102 PHE A CA 1
ATOM 793 C C . PHE A 1 102 ? 16.359 21.562 26.484 1 98.06 102 PHE A C 1
ATOM 795 O O . PHE A 1 102 ? 16.234 21.531 27.719 1 98.06 102 PH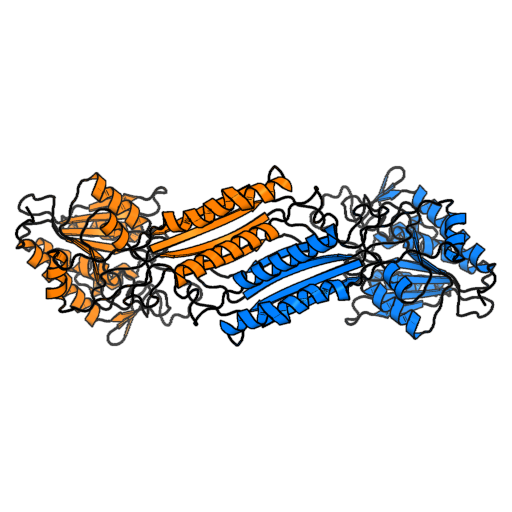E A O 1
ATOM 802 N N . GLY A 1 103 ? 15.539 20.984 25.641 1 97.56 103 GLY A N 1
ATOM 803 C CA . GLY A 1 103 ? 14.383 20.203 26.047 1 97.56 103 GLY A CA 1
ATOM 804 C C . GLY A 1 103 ? 13.281 20.172 25 1 97.56 103 GLY A C 1
ATOM 805 O O . GLY A 1 103 ? 13.172 21.094 24.188 1 97.56 103 GLY A O 1
ATOM 806 N N . ARG A 1 104 ? 12.445 19.109 25.094 1 97.06 104 ARG A N 1
ATOM 807 C CA . ARG A 1 104 ? 11.312 19.062 24.172 1 97.06 104 ARG A CA 1
ATOM 808 C C . ARG A 1 104 ? 10.273 20.125 24.516 1 97.06 104 ARG A C 1
ATOM 810 O O . ARG A 1 104 ? 9.742 20.125 25.625 1 97.06 104 ARG A O 1
ATOM 817 N N . GLY A 1 105 ? 10.047 21.016 23.609 1 96.81 105 GLY A N 1
ATOM 818 C CA . GLY A 1 105 ? 9.047 22.062 23.828 1 96.81 105 GLY A CA 1
ATOM 819 C C . GLY A 1 105 ? 9.656 23.406 24.203 1 96.81 105 GLY A C 1
ATOM 820 O O . GLY A 1 105 ? 8.961 24.422 24.203 1 96.81 105 GLY A O 1
ATOM 821 N N . THR A 1 106 ? 10.969 23.422 24.453 1 97.81 106 THR A N 1
ATOM 822 C CA . THR A 1 106 ? 11.586 24.688 24.812 1 97.81 106 THR A CA 1
ATOM 823 C C . THR A 1 106 ? 11.438 25.703 23.688 1 97.81 106 THR A C 1
ATOM 825 O O . THR A 1 106 ? 11.133 26.875 23.938 1 97.81 106 THR A O 1
ATOM 828 N N . CYS A 1 107 ? 11.578 25.188 22.531 1 95.69 107 CYS A N 1
ATOM 829 C CA . CYS A 1 107 ? 11.477 26.016 21.328 1 95.69 107 CYS A CA 1
ATOM 830 C C . CYS A 1 107 ? 10.047 26.016 20.781 1 95.69 107 CYS A C 1
ATOM 832 O O . CYS A 1 107 ? 9.508 27.078 20.469 1 95.69 107 CYS A O 1
ATOM 834 N N . ASP A 1 108 ? 9.281 24.969 20.766 1 94.31 108 ASP A N 1
ATOM 835 C CA . ASP A 1 108 ? 8 24.781 20.109 1 94.31 108 ASP A CA 1
ATOM 836 C C . ASP A 1 108 ? 6.992 24.109 21.031 1 94.31 108 ASP A C 1
ATOM 838 O O . ASP A 1 108 ? 6.855 22.875 21.016 1 94.31 108 ASP A O 1
ATOM 842 N N . MET A 1 109 ? 6.27 24.812 21.891 1 95.06 109 MET A N 1
ATOM 843 C CA . MET A 1 109 ? 6.52 26.25 21.984 1 95.06 109 MET A CA 1
ATOM 844 C C . MET A 1 109 ? 6.273 26.75 23.406 1 95.06 109 MET A C 1
ATOM 846 O O . MET A 1 109 ? 5.785 27.875 23.609 1 95.06 109 MET A O 1
ATOM 850 N N . LYS A 1 110 ? 6.574 25.906 24.359 1 98.31 110 LYS A N 1
ATOM 851 C CA . LYS A 1 110 ? 6.328 26.234 25.766 1 98.31 110 LYS A CA 1
ATOM 852 C C . LYS A 1 110 ? 7.242 27.375 26.234 1 98.31 110 LYS A C 1
ATOM 854 O O . LYS A 1 110 ? 6.992 28 27.266 1 98.31 110 LYS A O 1
ATOM 859 N N . GLY A 1 111 ? 8.312 27.641 25.484 1 98.5 111 GLY A N 1
ATOM 860 C CA . GLY A 1 111 ? 9.117 28.812 25.766 1 98.5 111 GLY A CA 1
ATOM 861 C C . GLY A 1 111 ? 8.312 30.109 25.734 1 98.5 111 GLY A C 1
ATOM 862 O O . GLY A 1 111 ? 8.445 30.938 26.625 1 98.5 111 GLY A O 1
ATOM 863 N N . PHE A 1 112 ? 7.504 30.281 24.688 1 98.62 112 PHE A N 1
ATOM 864 C CA . PHE A 1 112 ? 6.664 31.469 24.594 1 98.62 112 PHE A CA 1
ATOM 865 C C . PHE A 1 112 ? 5.652 31.5 25.734 1 98.62 112 PHE A C 1
ATOM 867 O O . PHE A 1 112 ? 5.387 32.562 26.297 1 98.62 112 PHE A O 1
ATOM 874 N N . VAL A 1 113 ? 5.074 30.375 26.078 1 98.81 113 VAL A N 1
ATOM 875 C CA . VAL A 1 113 ? 4.117 30.297 27.188 1 98.81 113 VAL A CA 1
ATOM 876 C C . VAL A 1 113 ? 4.781 30.719 28.484 1 98.81 113 VAL A C 1
ATOM 878 O O . VAL A 1 113 ? 4.195 31.469 29.266 1 98.81 113 VAL A O 1
ATOM 881 N N . ALA A 1 114 ? 5.988 30.25 28.672 1 98.81 114 ALA A N 1
ATOM 882 C CA . ALA A 1 114 ? 6.762 30.625 29.844 1 98.81 114 ALA A CA 1
ATOM 883 C C . ALA A 1 114 ? 6.969 32.125 29.906 1 98.81 114 ALA A C 1
ATOM 885 O O . ALA A 1 114 ? 6.84 32.75 30.984 1 98.81 114 ALA A O 1
ATOM 886 N N . VAL A 1 115 ? 7.312 32.719 28.797 1 98.75 115 VAL A N 1
ATOM 887 C CA . VAL A 1 115 ? 7.496 34.156 28.703 1 98.75 115 VAL A CA 1
ATOM 888 C C . VAL A 1 115 ? 6.219 34.875 29.141 1 98.75 115 VAL A C 1
ATOM 890 O O . VAL A 1 115 ? 6.258 35.719 30.031 1 98.75 115 VAL A O 1
ATOM 893 N N . CYS A 1 116 ? 5.117 34.5 28.594 1 98.81 116 CYS A N 1
ATOM 894 C CA . CYS A 1 116 ? 3.85 35.188 28.859 1 98.81 116 CYS A CA 1
ATOM 895 C C . CYS A 1 116 ? 3.445 35.031 30.328 1 98.81 116 CYS A C 1
ATOM 897 O O . CYS A 1 116 ? 3.057 36 30.984 1 98.81 116 CYS A O 1
ATOM 899 N N . MET A 1 117 ? 3.574 33.812 30.828 1 98.69 117 MET A N 1
ATOM 900 C CA . MET A 1 117 ? 3.178 33.531 32.219 1 98.69 117 MET A CA 1
ATOM 901 C C . MET A 1 117 ? 4.059 34.312 33.188 1 98.69 117 MET A C 1
ATOM 903 O O . MET A 1 117 ? 3.576 34.812 34.219 1 98.69 117 MET A O 1
ATOM 907 N N . SER A 1 118 ? 5.301 34.438 32.906 1 98.5 118 SER A N 1
ATOM 908 C CA . SER A 1 118 ? 6.238 35.125 33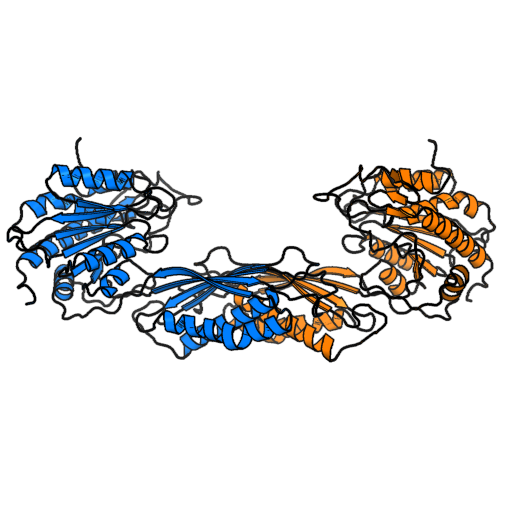.781 1 98.5 118 SER A CA 1
ATOM 909 C C . SER A 1 118 ? 5.91 36.625 33.875 1 98.5 118 SER A C 1
ATOM 911 O O . SER A 1 118 ? 6.285 37.281 34.844 1 98.5 118 SER A O 1
ATOM 913 N N . LEU A 1 119 ? 5.223 37.156 32.906 1 98.38 119 LEU A N 1
ATOM 914 C CA . LEU A 1 119 ? 4.969 38.594 32.812 1 98.38 119 LEU A CA 1
ATOM 915 C C . LEU A 1 119 ? 3.619 38.938 33.438 1 98.38 119 LEU A C 1
ATOM 917 O O . LEU A 1 119 ? 3.273 40.125 33.562 1 98.38 119 LEU A O 1
ATOM 921 N N . VAL A 1 120 ? 2.838 37.969 33.875 1 98.06 120 VAL A N 1
ATOM 922 C CA . VAL A 1 120 ? 1.485 38.156 34.375 1 98.06 120 VAL A CA 1
ATOM 923 C C . VAL A 1 120 ? 1.521 39.125 35.562 1 98.06 120 VAL A C 1
ATOM 925 O O . VAL A 1 120 ? 0.767 40.125 35.594 1 98.06 120 VAL A O 1
ATOM 928 N N . PRO A 1 121 ? 2.441 38.969 36.531 1 96.81 121 PRO A N 1
ATOM 929 C CA . PRO A 1 121 ? 2.471 39.938 37.656 1 96.81 121 PRO A CA 1
ATOM 930 C C . PRO A 1 121 ? 2.699 41.375 37.219 1 96.81 121 PRO A C 1
ATOM 932 O O . PRO A 1 121 ? 2.07 42.281 37.719 1 96.81 121 PRO A O 1
ATOM 935 N N . GLN A 1 122 ? 3.582 41.5 36.25 1 96.69 122 GLN A N 1
ATOM 936 C CA . GLN A 1 122 ? 3.854 42.844 35.75 1 96.69 122 GLN A CA 1
ATOM 937 C C . GLN A 1 122 ? 2.648 43.406 35 1 96.69 122 GLN A C 1
ATOM 939 O O . GLN A 1 122 ? 2.328 44.594 35.125 1 96.69 122 GLN A O 1
ATOM 944 N N . MET A 1 123 ? 1.96 42.594 34.25 1 96.56 123 MET A N 1
ATOM 945 C CA . MET A 1 123 ? 0.786 43.031 33.5 1 96.56 123 MET A CA 1
ATOM 946 C C . MET A 1 123 ? -0.352 43.406 34.438 1 96.56 123 MET A C 1
ATOM 948 O O . MET A 1 123 ? -1.128 44.312 34.125 1 96.56 123 MET A O 1
ATOM 952 N N . LEU A 1 124 ? -0.393 42.781 35.562 1 95.44 124 LEU A N 1
ATOM 953 C CA . LEU A 1 124 ? -1.451 43.062 36.531 1 95.44 124 LEU A CA 1
ATOM 954 C C . LEU A 1 124 ? -1.201 44.375 37.219 1 95.44 124 LEU A C 1
ATOM 956 O O . LEU A 1 124 ? -2.141 45.031 37.688 1 95.44 124 LEU A O 1
ATOM 960 N N . LYS A 1 125 ? 0.021 44.781 37.25 1 94.31 125 LYS A N 1
ATOM 961 C CA . LYS A 1 125 ? 0.383 46 37.969 1 94.31 125 LYS A CA 1
ATOM 962 C C . LYS A 1 125 ? 0.28 47.219 37.031 1 94.31 125 LYS A C 1
ATOM 964 O O . LYS A 1 125 ? 0.176 48.375 37.531 1 94.31 125 LYS A O 1
ATOM 969 N N . MET A 1 126 ? 0.26 47 35.844 1 91.88 126 MET A N 1
ATOM 970 C CA . MET A 1 126 ? 0.212 48.125 34.906 1 91.88 126 MET A CA 1
ATOM 971 C C . MET A 1 126 ? -1.224 48.594 34.688 1 91.88 126 MET A C 1
ATOM 973 O O . MET A 1 126 ? -2.166 47.812 34.875 1 91.88 126 MET A O 1
ATOM 977 N N . PRO A 1 127 ? -1.376 49.906 34.375 1 89.81 127 PRO A N 1
ATOM 978 C CA . PRO A 1 127 ? -2.721 50.312 33.969 1 89.81 127 PRO A CA 1
ATOM 979 C C . PRO A 1 127 ? -3.223 49.594 32.719 1 89.81 127 PRO A C 1
ATOM 981 O O . PRO A 1 127 ? -2.504 49.531 31.734 1 89.81 127 PRO A O 1
ATOM 984 N N . ARG A 1 128 ? -4.383 49.031 32.875 1 91.62 128 ARG A N 1
ATOM 985 C CA . ARG A 1 128 ? -4.938 48.312 31.75 1 91.62 128 ARG A CA 1
ATOM 986 C C . ARG A 1 128 ? -6.25 48.906 31.266 1 91.62 128 ARG A C 1
ATOM 988 O O . ARG A 1 128 ? -7.301 48.688 31.859 1 91.62 128 ARG A O 1
ATOM 995 N N . ASP A 1 129 ? -6.184 49.656 30.219 1 91.88 129 ASP A N 1
ATOM 996 C CA . ASP A 1 129 ? -7.383 50.219 29.609 1 91.88 129 ASP A CA 1
ATOM 997 C C . ASP A 1 129 ? -8.086 49.188 28.719 1 91.88 129 ASP A C 1
ATOM 999 O O . ASP A 1 129 ? -9.25 49.375 28.359 1 91.88 129 ASP A O 1
ATOM 1003 N N . ARG A 1 130 ? -7.336 48.188 28.406 1 93.44 130 ARG A N 1
ATOM 1004 C CA . ARG A 1 130 ? -7.816 47.094 27.594 1 93.44 130 ARG A CA 1
ATOM 1005 C C . ARG A 1 130 ? -7.426 45.75 28.203 1 93.44 130 ARG A C 1
ATOM 1007 O O . ARG A 1 130 ? -6.406 45.656 28.891 1 93.44 130 ARG A O 1
ATOM 1014 N N . PRO A 1 131 ? -8.227 44.781 27.938 1 95.19 131 PRO A N 1
ATOM 1015 C CA . PRO A 1 131 ? -7.875 43.469 28.484 1 95.19 131 PRO A CA 1
ATOM 1016 C C . PRO A 1 131 ? -6.656 42.844 27.797 1 95.19 131 PRO A C 1
ATOM 1018 O O . PRO A 1 131 ? -6.254 43.312 26.719 1 95.19 131 PRO A O 1
ATOM 1021 N N . VAL A 1 132 ? -6.043 41.969 28.453 1 97.06 132 VAL A N 1
ATOM 1022 C CA . VAL A 1 132 ? -5.023 41.094 27.906 1 97.06 132 VAL A CA 1
ATOM 1023 C C . VAL A 1 132 ? -5.496 39.656 28 1 97.06 132 VAL A C 1
ATOM 1025 O O . VAL A 1 132 ? -5.953 39.188 29.047 1 97.06 132 VAL A O 1
ATOM 1028 N N . TYR A 1 133 ? -5.445 38.938 26.906 1 97.81 133 TYR A N 1
ATOM 1029 C CA . TYR A 1 133 ? -5.926 37.562 26.875 1 97.81 133 TYR A CA 1
ATOM 1030 C C . TYR A 1 133 ? -4.762 36.562 26.781 1 97.81 133 TYR A C 1
ATOM 1032 O O . TYR A 1 133 ? -3.795 36.812 26.047 1 97.81 133 TYR A O 1
ATOM 1040 N N . LEU A 1 134 ? -4.82 35.562 27.562 1 98.56 134 LEU A N 1
ATOM 1041 C CA . LEU A 1 134 ? -3.943 34.406 27.438 1 98.56 134 LEU A CA 1
ATOM 1042 C C . LEU A 1 134 ? -4.703 33.219 26.859 1 98.56 134 LEU A C 1
ATOM 1044 O O . LEU A 1 134 ? -5.738 32.812 27.391 1 98.56 134 LEU A O 1
ATOM 1048 N N . ALA A 1 135 ? -4.219 32.719 25.734 1 98.69 135 ALA A N 1
ATOM 1049 C CA . ALA A 1 135 ? -4.867 31.594 25.031 1 98.69 135 ALA A CA 1
ATOM 1050 C C . ALA A 1 135 ? -3.906 30.422 24.859 1 98.69 135 ALA A C 1
ATOM 1052 O O . ALA A 1 135 ? -3.049 30.438 23.969 1 98.69 135 ALA A O 1
ATOM 1053 N N . TRP A 1 136 ? -4.043 29.359 25.641 1 98.75 136 TRP A N 1
ATOM 1054 C CA . TRP A 1 136 ? -3.215 28.156 25.594 1 98.75 136 TRP A CA 1
ATOM 1055 C C . TRP A 1 136 ? -4.008 26.969 25.062 1 98.75 136 TRP A C 1
ATOM 1057 O O . TRP A 1 136 ? -5.062 26.625 25.609 1 98.75 136 TRP A O 1
ATOM 1067 N N . THR A 1 137 ? -3.502 26.328 23.969 1 98.5 137 THR A N 1
ATOM 1068 C CA . THR A 1 137 ? -4.32 25.359 23.25 1 98.5 137 THR A CA 1
ATOM 1069 C C . THR A 1 137 ? -3.725 23.953 23.375 1 98.5 137 THR A C 1
ATOM 1071 O O . THR A 1 137 ? -2.57 23.797 23.766 1 98.5 137 THR A O 1
ATOM 1074 N N . TYR A 1 138 ? -4.586 22.953 23.109 1 96.94 138 TYR A N 1
ATOM 1075 C CA . TYR A 1 138 ? -4.168 21.562 23 1 96.94 138 TYR A CA 1
ATOM 1076 C C . TYR A 1 138 ? -4.074 21.125 21.547 1 96.94 138 TYR A C 1
ATOM 1078 O O . TYR A 1 138 ? -4.727 21.703 20.672 1 96.94 138 TYR A O 1
ATOM 1086 N N . ASP A 1 139 ? -3.25 20.219 21.25 1 93.56 139 ASP A N 1
ATOM 1087 C CA . ASP A 1 139 ? -3.217 19.391 20.047 1 93.56 139 ASP A CA 1
ATOM 1088 C C . ASP A 1 139 ? -3.01 20.266 18.797 1 93.56 139 ASP A C 1
ATOM 1090 O O . ASP A 1 139 ? -3.73 20.109 17.812 1 93.56 139 ASP A O 1
ATOM 1094 N N . GLU A 1 140 ? -2.092 21.234 18.922 1 90.5 140 GLU A N 1
ATOM 1095 C CA . GLU A 1 140 ? -1.644 21.953 17.734 1 90.5 140 GLU A CA 1
ATOM 1096 C C . GLU A 1 140 ? -0.893 21.031 16.781 1 90.5 140 GLU A C 1
ATOM 1098 O O . GLU A 1 140 ? -1.11 21.062 15.57 1 90.5 140 GLU A O 1
ATOM 1103 N N . GLU A 1 141 ? -0.175 20.109 17.281 1 86.69 141 GLU A N 1
ATOM 1104 C CA . GLU A 1 141 ? 0.769 19.281 16.531 1 86.69 141 GLU A CA 1
ATOM 1105 C C . GLU A 1 141 ? 0.043 18.219 15.719 1 86.69 141 GLU A C 1
ATOM 1107 O O . GLU A 1 141 ? 0.639 17.594 14.844 1 86.69 141 GLU A O 1
ATOM 1112 N N . VAL A 1 142 ? -1.223 18.031 16.031 1 83.12 142 VAL A N 1
ATOM 1113 C CA . VAL A 1 142 ? -1.932 16.969 15.328 1 83.12 142 VAL A CA 1
ATOM 1114 C C . VAL A 1 142 ? -3.098 17.547 14.539 1 83.12 142 VAL A C 1
ATOM 1116 O O . VAL A 1 142 ? -4.066 16.844 14.234 1 83.12 142 VAL A O 1
ATOM 1119 N N . GLY A 1 143 ? -3.014 18.891 14.297 1 86.06 143 GLY A N 1
ATOM 1120 C CA . GLY A 1 143 ? -4.031 19.438 13.414 1 86.06 143 GLY A CA 1
ATOM 1121 C C . GLY A 1 143 ? -4.645 20.719 13.938 1 86.06 143 GLY A C 1
ATOM 1122 O O . GLY A 1 143 ? -5.773 21.062 13.578 1 86.06 143 GLY A O 1
ATOM 1123 N N . CYS A 1 144 ? -3.996 21.344 14.914 1 92.25 144 CYS A N 1
ATOM 1124 C CA . CYS A 1 144 ? -4.453 22.609 15.469 1 92.25 144 CYS A CA 1
ATOM 1125 C C . CYS A 1 144 ? -5.883 22.5 15.984 1 92.25 144 CYS A C 1
ATOM 1127 O O . CYS A 1 144 ? -6.723 23.344 15.695 1 92.25 144 CYS A O 1
ATOM 1129 N N . LEU A 1 145 ? -6.164 21.484 16.719 1 91.81 145 LEU A N 1
ATOM 1130 C CA . LEU A 1 145 ? -7.523 21.188 17.141 1 91.81 145 LEU A CA 1
ATOM 1131 C C . LEU A 1 145 ? -7.988 22.188 18.203 1 91.81 145 LEU A C 1
ATOM 1133 O O . LEU A 1 145 ? -9.117 22.672 18.141 1 91.81 145 LEU A O 1
ATOM 1137 N N . GLY A 1 146 ? -7.156 22.453 19.109 1 95.06 146 GLY A N 1
ATOM 1138 C CA . GLY A 1 146 ? -7.5 23.406 20.156 1 95.06 146 GLY A CA 1
ATOM 1139 C C . GLY A 1 146 ? -7.715 24.812 19.641 1 95.06 146 GLY A C 1
ATOM 1140 O O . GLY A 1 146 ? -8.586 25.547 20.125 1 95.06 146 GLY A O 1
ATOM 1141 N N . GLY A 1 147 ? -6.855 25.188 18.688 1 95.62 147 GLY A N 1
ATOM 1142 C CA . GLY A 1 147 ? -7.012 26.5 18.078 1 95.62 147 GLY A CA 1
ATOM 1143 C C . GLY A 1 147 ? -8.367 26.703 17.422 1 95.62 147 GLY A C 1
ATOM 1144 O O . GLY A 1 147 ? -8.969 27.766 17.547 1 95.62 147 GLY A O 1
ATOM 1145 N N . ARG A 1 148 ? -8.781 25.688 16.766 1 94.75 148 ARG A N 1
ATOM 1146 C CA . ARG A 1 148 ? -10.094 25.734 16.141 1 94.75 148 ARG A CA 1
ATOM 1147 C C . ARG A 1 148 ? -11.195 25.938 17.172 1 94.75 148 ARG A C 1
ATOM 1149 O O . ARG A 1 148 ? -12.047 26.812 17.016 1 94.75 148 ARG A O 1
ATOM 1156 N N . ALA A 1 149 ? -11.148 25.141 18.219 1 96.12 149 ALA A N 1
ATOM 1157 C CA . ALA A 1 149 ? -12.148 25.219 19.281 1 96.12 149 ALA A CA 1
ATOM 1158 C C . ALA A 1 149 ? -12.117 26.594 19.969 1 96.12 149 ALA A C 1
ATOM 1160 O O . ALA A 1 149 ? -13.164 27.172 20.25 1 96.12 149 ALA A O 1
ATOM 1161 N N . LEU A 1 150 ? -10.984 27.078 20.219 1 97.06 150 LEU A N 1
ATOM 1162 C CA . LEU A 1 150 ? -10.82 28.328 20.953 1 97.06 150 LEU A CA 1
ATOM 1163 C C . LEU A 1 150 ? -11.312 29.516 20.141 1 97.06 150 LEU A C 1
ATOM 1165 O O . LEU A 1 150 ? -11.961 30.422 20.672 1 97.06 150 LEU A O 1
ATOM 1169 N N . THR A 1 151 ? -10.961 29.562 18.859 1 96.69 151 THR A N 1
ATOM 1170 C CA . THR A 1 151 ? -11.391 30.672 18.031 1 96.69 151 THR A CA 1
ATOM 1171 C C . THR A 1 151 ? -12.906 30.656 17.844 1 96.69 151 THR A C 1
ATOM 1173 O O . THR A 1 151 ? -13.539 31.719 17.734 1 96.69 151 THR A O 1
ATOM 1176 N N . GLN A 1 152 ? -13.477 29.531 17.812 1 95.81 152 GLN A N 1
ATOM 1177 C CA . GLN A 1 152 ? -14.938 29.438 17.781 1 95.81 152 GLN A CA 1
ATOM 1178 C C . GLN A 1 152 ? -15.547 29.969 19.078 1 95.81 152 GLN A C 1
ATOM 1180 O O . GLN A 1 152 ? -16.594 30.625 19.062 1 95.81 152 GLN A O 1
ATOM 1185 N N . TYR A 1 153 ? -14.922 29.625 20.125 1 96 153 TYR A N 1
ATOM 1186 C CA . TYR A 1 153 ? -15.352 30.156 21.406 1 96 153 TYR A CA 1
ATOM 1187 C C . TYR A 1 153 ? -15.297 31.672 21.422 1 96 153 TYR A C 1
ATOM 1189 O O . TYR A 1 153 ? -16.25 32.344 21.844 1 96 153 TYR A O 1
ATOM 1197 N N . LEU A 1 154 ? -14.172 32.281 20.969 1 95.88 154 LEU A N 1
ATOM 1198 C CA . LEU A 1 154 ? -14.039 33.719 20.906 1 95.88 154 LEU A CA 1
ATOM 1199 C C . LEU A 1 154 ? -15.164 34.344 20.078 1 95.88 154 LEU A C 1
ATOM 1201 O O . LEU A 1 154 ? -15.75 35.344 20.484 1 95.88 154 LEU A O 1
ATOM 1205 N N . LYS A 1 155 ? -15.383 33.688 18.984 1 94.94 155 LYS A N 1
ATOM 1206 C CA . LYS A 1 155 ? -16.453 34.188 18.109 1 94.94 155 LYS A CA 1
ATOM 1207 C C . LYS A 1 155 ? -17.812 34.094 18.797 1 94.94 155 LYS A C 1
ATOM 1209 O O . LYS A 1 155 ? -18.594 35.062 18.719 1 94.94 155 LYS A O 1
ATOM 1214 N N . SER A 1 156 ? -18.078 33.031 19.469 1 95.75 156 SER A N 1
ATOM 1215 C CA . SER A 1 156 ? -19.359 32.812 20.141 1 95.75 156 SER A CA 1
ATOM 1216 C C . SER A 1 156 ? -19.547 33.812 21.281 1 95.75 156 SER A C 1
ATOM 1218 O O . SER A 1 156 ? -20.672 34.25 21.547 1 95.75 156 SER A O 1
ATOM 1220 N N . LYS A 1 157 ? -18.516 34.25 21.906 1 94.06 157 LYS A N 1
ATOM 1221 C CA . LYS A 1 157 ? -18.578 35.156 23.031 1 94.06 157 LYS A CA 1
ATOM 1222 C C . LYS A 1 157 ? -18.438 36.625 22.562 1 94.06 157 LYS A C 1
ATOM 1224 O O . LYS A 1 157 ? -18.469 37.531 23.375 1 94.06 157 LYS A O 1
ATOM 1229 N N . GLN A 1 158 ? -18.234 36.781 21.219 1 93.62 158 GLN A N 1
ATOM 1230 C CA . GLN A 1 158 ? -18.078 38.094 20.594 1 93.62 158 GLN A CA 1
ATOM 1231 C C . GLN A 1 158 ? -16.891 38.844 21.188 1 93.62 158 GLN A C 1
ATOM 1233 O O . GLN A 1 158 ? -16.984 40.062 21.438 1 93.62 158 GLN A O 1
ATOM 1238 N N . ILE A 1 159 ? -15.914 38.094 21.531 1 93.44 159 ILE A N 1
ATOM 1239 C CA . ILE A 1 159 ? -14.648 38.688 21.938 1 93.44 159 ILE A CA 1
ATOM 1240 C C . ILE A 1 159 ? -13.859 39.125 20.703 1 93.44 159 ILE A C 1
ATOM 1242 O O . ILE A 1 159 ? -13.539 38.312 19.844 1 93.44 159 ILE A O 1
ATOM 1246 N N . LYS A 1 160 ? -13.57 40.406 20.609 1 93.75 160 LYS A N 1
ATOM 1247 C CA . LYS A 1 160 ? -12.906 40.969 19.438 1 93.75 160 LYS A CA 1
ATOM 1248 C C . LYS A 1 160 ? -11.602 41.656 19.844 1 93.75 160 LYS A C 1
ATOM 1250 O O . LYS A 1 160 ? -11.547 42.906 19.969 1 93.75 160 LYS A O 1
ATOM 1255 N N . PRO A 1 161 ? -10.57 40.906 19.906 1 96 161 PRO A N 1
ATOM 1256 C CA . PRO A 1 161 ? -9.281 41.5 20.281 1 96 161 PRO A CA 1
ATOM 1257 C C . PRO A 1 161 ? -8.75 42.438 19.203 1 96 161 PRO A C 1
ATOM 1259 O O . PRO A 1 161 ? -9.141 42.344 18.031 1 96 161 PRO A O 1
ATOM 1262 N N . ASP A 1 162 ? -7.855 43.375 19.641 1 95.81 162 ASP A N 1
ATOM 1263 C CA . ASP A 1 162 ? -7.16 44.25 18.703 1 95.81 162 ASP A CA 1
ATOM 1264 C C . ASP A 1 162 ? -6.156 43.469 17.859 1 95.81 162 ASP A C 1
ATOM 1266 O O . ASP A 1 162 ? -5.836 43.875 16.734 1 95.81 162 ASP A O 1
ATOM 1270 N N . GLY A 1 163 ? -5.672 42.406 18.406 1 97 163 GLY A N 1
ATOM 1271 C CA . GLY A 1 163 ? -4.691 41.594 17.719 1 97 163 GLY A CA 1
ATOM 1272 C C . GLY A 1 163 ? -4.312 40.344 18.5 1 97 163 GLY A C 1
ATOM 1273 O O . GLY A 1 163 ? -4.609 40.219 19.688 1 97 163 GLY A O 1
ATOM 1274 N N . CYS A 1 164 ? -3.74 39.406 17.781 1 98 164 CYS A N 1
ATOM 1275 C CA . CYS A 1 164 ? -3.242 38.188 18.359 1 98 164 CYS A CA 1
ATOM 1276 C C . CYS A 1 164 ? -1.788 37.938 17.984 1 98 164 CYS A C 1
ATOM 1278 O O . CYS A 1 164 ? -1.427 38.031 16.812 1 98 164 CYS A O 1
ATOM 1280 N N . LEU A 1 165 ? -0.971 37.719 18.953 1 98.5 165 LEU A N 1
ATOM 1281 C CA . LEU A 1 165 ? 0.398 37.25 18.734 1 98.5 165 LEU A CA 1
ATOM 1282 C C . LEU A 1 165 ? 0.524 35.781 19.016 1 98.5 165 LEU A C 1
ATOM 1284 O O . LEU A 1 165 ? 0.425 35.344 20.156 1 98.5 165 LEU A O 1
ATOM 1288 N N . VAL A 1 166 ? 0.697 35.031 17.938 1 98.5 166 VAL A N 1
ATOM 1289 C CA . VAL A 1 166 ? 0.971 33.594 18.078 1 98.5 166 VAL A CA 1
ATOM 1290 C C . VAL A 1 166 ? 2.471 33.375 18.266 1 98.5 166 VAL A C 1
ATOM 1292 O O . VAL A 1 166 ? 3.268 33.75 17.391 1 98.5 166 VAL A O 1
ATOM 1295 N N . GLY A 1 167 ? 2.834 32.719 19.297 1 98.19 167 GLY A N 1
ATOM 1296 C CA . GLY A 1 167 ? 4.223 32.75 19.734 1 98.19 167 GLY A CA 1
ATOM 1297 C C . GLY A 1 167 ? 5.027 31.578 19.203 1 98.19 167 GLY A C 1
ATOM 1298 O O . GLY A 1 167 ? 5.871 31.016 19.906 1 98.19 167 GLY A O 1
ATOM 1299 N N . GLU A 1 168 ? 4.773 31.125 17.984 1 96.5 168 GLU A N 1
ATOM 1300 C CA . GLU A 1 168 ? 5.551 30.062 17.359 1 96.5 168 GLU A CA 1
ATOM 1301 C C . GLU A 1 168 ? 7.02 30.453 17.219 1 96.5 168 GLU A C 1
ATOM 1303 O O . GLU A 1 168 ? 7.352 31.641 17.188 1 96.5 168 GLU A O 1
ATOM 1308 N N . PRO A 1 169 ? 7.879 29.438 17.156 1 96.12 169 PRO A N 1
ATOM 1309 C CA . PRO A 1 169 ? 9.305 29.781 17.094 1 96.12 169 PRO A CA 1
ATOM 1310 C C . PRO A 1 169 ? 9.711 30.344 15.734 1 96.12 169 PRO A C 1
ATOM 1312 O O . PRO A 1 169 ? 9.766 29.609 14.75 1 96.12 169 PRO A O 1
ATOM 1315 N N . THR A 1 170 ? 10.047 31.641 15.719 1 96.56 170 THR A N 1
ATOM 1316 C CA . THR A 1 170 ? 10.461 32.344 14.516 1 96.56 170 THR A CA 1
ATOM 1317 C C . THR A 1 170 ? 11.703 33.188 14.805 1 96.56 170 THR A C 1
ATOM 1319 O O . THR A 1 170 ? 11.945 34.188 14.125 1 96.56 170 THR A O 1
ATOM 1322 N N . SER A 1 171 ? 12.43 32.906 15.898 1 96.38 171 SER A N 1
ATOM 1323 C CA . SER A 1 171 ? 13.547 33.719 16.344 1 96.38 171 SER A CA 1
ATOM 1324 C C . SER A 1 171 ? 13.125 35.188 16.531 1 96.38 171 SER A C 1
ATOM 1326 O O . SER A 1 171 ? 13.875 36.094 16.188 1 96.38 171 SER A O 1
ATOM 1328 N N . ASN A 1 172 ? 11.914 35.375 16.906 1 97.25 172 ASN A N 1
ATOM 1329 C CA . ASN A 1 172 ? 11.297 36.656 17.156 1 97.25 172 ASN A CA 1
ATOM 1330 C C . ASN A 1 172 ? 11.211 37.5 15.883 1 97.25 172 ASN A C 1
ATOM 1332 O O . ASN A 1 172 ? 11.258 38.719 15.945 1 97.25 172 ASN A O 1
ATOM 1336 N N . LYS A 1 173 ? 11.188 36.812 14.766 1 96.5 173 LYS A N 1
ATOM 1337 C CA . LYS A 1 173 ? 10.898 37.469 13.492 1 96.5 173 LYS A CA 1
ATOM 1338 C C . LYS A 1 173 ? 9.422 37.375 13.141 1 96.5 173 LYS A C 1
ATOM 1340 O O . LYS A 1 173 ? 8.773 36.375 13.438 1 96.5 173 LYS A O 1
ATOM 1345 N N . VAL A 1 174 ? 8.953 38.438 12.469 1 97.12 174 VAL A N 1
ATOM 1346 C CA . VAL A 1 174 ? 7.52 38.562 12.211 1 97.12 174 VAL A CA 1
ATOM 1347 C C . VAL A 1 174 ? 7.16 37.719 10.984 1 97.12 174 VAL A C 1
ATOM 1349 O O . VAL A 1 174 ? 7.785 37.844 9.93 1 97.12 174 VAL A O 1
ATOM 1352 N N . ILE A 1 175 ? 6.219 36.812 11.133 1 96.81 175 ILE A N 1
ATOM 1353 C CA . ILE A 1 175 ? 5.645 36.031 10.031 1 96.81 175 ILE A CA 1
ATOM 1354 C C . ILE A 1 175 ? 4.242 36.562 9.719 1 96.81 175 ILE A C 1
ATOM 1356 O O . ILE A 1 175 ? 3.408 36.688 10.617 1 96.81 175 ILE A O 1
ATOM 1360 N N . VAL A 1 176 ? 3.984 36.844 8.438 1 97 176 VAL A N 1
ATOM 1361 C CA . VAL A 1 176 ? 2.779 37.594 8.102 1 97 176 VAL A CA 1
ATOM 1362 C C . VAL A 1 176 ? 1.795 36.688 7.359 1 97 176 VAL A C 1
ATOM 1364 O O . VAL A 1 176 ? 0.689 37.125 7.016 1 97 176 VAL A O 1
ATOM 1367 N N . ALA A 1 177 ? 2.211 35.469 7.059 1 96.81 177 ALA A N 1
ATOM 1368 C CA . ALA A 1 177 ? 1.339 34.5 6.379 1 96.81 177 ALA A CA 1
ATOM 1369 C C . ALA A 1 177 ? 1.905 33.094 6.457 1 96.81 177 ALA A C 1
ATOM 1371 O O . ALA A 1 177 ? 3.094 32.906 6.723 1 96.81 177 ALA A O 1
ATOM 1372 N N . HIS A 1 178 ? 1.051 32.156 6.289 1 96.25 178 HIS A N 1
ATOM 1373 C CA . HIS A 1 178 ? 1.513 30.781 6.102 1 96.25 178 HIS A CA 1
ATOM 1374 C C . HIS A 1 178 ? 0.515 29.969 5.277 1 96.25 178 HIS A C 1
ATOM 1376 O O . HIS A 1 178 ? -0.614 30.406 5.055 1 96.25 178 HIS A O 1
ATOM 1382 N N . LYS A 1 179 ? 0.926 28.828 4.762 1 96.06 179 LYS A N 1
ATOM 1383 C CA . LYS A 1 179 ? 0.082 27.938 3.959 1 96.06 179 LYS A CA 1
ATOM 1384 C C . LYS A 1 179 ? -0.931 27.203 4.832 1 96.06 179 LYS A C 1
ATOM 1386 O O . LYS A 1 179 ? -0.779 27.156 6.055 1 96.06 179 LYS A O 1
ATOM 1391 N N . GLY A 1 180 ? -2.018 26.766 4.164 1 95.81 180 GLY A N 1
ATOM 1392 C CA . GLY A 1 180 ? -2.93 25.828 4.789 1 95.81 180 GLY A CA 1
ATOM 1393 C C . GLY A 1 180 ? -2.516 24.375 4.602 1 95.81 180 GLY A C 1
ATOM 1394 O O . GLY A 1 180 ? -1.565 24.094 3.871 1 95.81 180 GLY A O 1
ATOM 1395 N N . ILE A 1 181 ? -3.223 23.469 5.324 1 95.19 181 ILE A N 1
ATOM 1396 C CA . ILE A 1 181 ? -2.98 22.047 5.195 1 95.19 181 ILE A CA 1
ATOM 1397 C C . ILE A 1 181 ? -4.312 21.297 5.156 1 95.19 181 ILE A C 1
ATOM 1399 O O . ILE A 1 181 ? -5.219 21.594 5.938 1 95.19 181 ILE A O 1
ATOM 1403 N N . CYS A 1 182 ? -4.422 20.422 4.254 1 96.31 182 CYS A N 1
ATOM 1404 C CA . CYS A 1 182 ? -5.547 19.5 4.207 1 96.31 182 CYS A CA 1
ATOM 1405 C C . CYS A 1 182 ? -5.062 18.078 3.959 1 96.31 182 CYS A C 1
ATOM 1407 O O . CYS A 1 182 ? -4.281 17.828 3.039 1 96.31 182 CYS A O 1
ATOM 1409 N N . VAL A 1 183 ? -5.531 17.172 4.805 1 95.94 183 VAL A N 1
ATOM 1410 C CA . VAL A 1 183 ? -5.152 15.766 4.703 1 95.94 183 VAL A CA 1
ATOM 1411 C C . VAL A 1 183 ? -6.395 14.906 4.449 1 95.94 183 VAL A C 1
ATOM 1413 O O . VAL A 1 183 ? -7.395 15.031 5.16 1 95.94 183 VAL A O 1
ATOM 1416 N N . TRP A 1 184 ? -6.258 14.055 3.479 1 98 184 TRP A N 1
ATOM 1417 C CA . TRP A 1 184 ? -7.383 13.219 3.078 1 98 184 TRP A CA 1
ATOM 1418 C C . TRP A 1 184 ? -7 11.742 3.107 1 98 184 TRP A C 1
ATOM 1420 O O . TRP A 1 184 ? -5.875 11.383 2.762 1 98 184 TRP A O 1
ATOM 1430 N N . ARG A 1 185 ? -7.98 10.906 3.533 1 98.44 185 ARG A N 1
ATOM 1431 C CA . ARG A 1 185 ? -7.895 9.453 3.396 1 98.44 185 ARG A CA 1
ATOM 1432 C C . ARG A 1 185 ? -8.938 8.938 2.41 1 98.44 185 ARG A C 1
ATOM 1434 O O . ARG A 1 185 ? -10.125 9.258 2.525 1 98.44 185 ARG A O 1
ATOM 1441 N N . VAL A 1 186 ? -8.477 8.141 1.488 1 98.88 186 VAL A N 1
ATOM 1442 C CA . VAL A 1 186 ? -9.367 7.57 0.482 1 98.88 186 VAL A CA 1
ATOM 1443 C C . VAL A 1 186 ? -9.484 6.062 0.683 1 98.88 186 VAL A C 1
ATOM 1445 O O . VAL A 1 186 ? -8.477 5.379 0.888 1 98.88 186 VAL A O 1
ATOM 1448 N N . TYR A 1 187 ? -10.672 5.598 0.659 1 98.62 187 TYR A N 1
ATOM 1449 C CA . TYR A 1 187 ? -10.984 4.172 0.682 1 98.62 187 TYR A CA 1
ATOM 1450 C C . TYR A 1 187 ? -11.656 3.738 -0.616 1 98.62 187 TYR A C 1
ATOM 1452 O O . TYR A 1 187 ? -12.695 4.277 -0.993 1 98.62 187 TYR A O 1
ATOM 1460 N N . VAL A 1 188 ? -11.062 2.842 -1.292 1 98.88 188 VAL A N 1
ATOM 1461 C CA . VAL A 1 188 ? -11.625 2.283 -2.516 1 98.88 188 VAL A CA 1
ATOM 1462 C C . VAL A 1 188 ? -12.07 0.842 -2.268 1 98.88 188 VAL A C 1
ATOM 1464 O O . VAL A 1 188 ? -11.273 0.003 -1.846 1 98.88 188 VAL A O 1
ATOM 1467 N N . LYS A 1 189 ? -13.344 0.569 -2.553 1 98.56 189 LYS A N 1
ATOM 1468 C CA . LYS A 1 189 ? -13.914 -0.757 -2.332 1 98.56 189 LYS A CA 1
ATOM 1469 C C . LYS A 1 189 ? -14.367 -1.386 -3.646 1 98.56 189 LYS A C 1
ATOM 1471 O O . LYS A 1 189 ? -15.25 -0.851 -4.324 1 98.56 189 LYS A O 1
ATOM 1476 N N . GLY A 1 190 ? -13.766 -2.475 -4.027 1 98.38 190 GLY A N 1
ATOM 1477 C CA . GLY A 1 190 ? -14.156 -3.293 -5.164 1 98.38 190 GLY A CA 1
ATOM 1478 C C . GLY A 1 190 ? -14.703 -4.652 -4.762 1 98.38 190 GLY A C 1
ATOM 1479 O O . GLY A 1 190 ? -15.492 -4.758 -3.822 1 98.38 190 GLY A O 1
ATOM 1480 N N . ARG A 1 191 ? -14.359 -5.648 -5.602 1 96.38 191 ARG A N 1
ATOM 1481 C CA . ARG A 1 191 ? -14.836 -7.008 -5.387 1 96.38 191 ARG A CA 1
ATOM 1482 C C . ARG A 1 191 ? -13.703 -8.023 -5.527 1 96.38 191 ARG A C 1
ATOM 1484 O O . ARG A 1 191 ? -13.086 -8.125 -6.59 1 96.38 191 ARG A O 1
ATOM 1491 N N . ALA A 1 192 ? -13.523 -8.781 -4.469 1 93.38 192 ALA A N 1
ATOM 1492 C CA . ALA A 1 192 ? -12.453 -9.773 -4.461 1 93.38 192 ALA A CA 1
ATOM 1493 C C . ALA A 1 192 ? -12.828 -11 -5.285 1 93.38 192 ALA A C 1
ATOM 1495 O O . ALA A 1 192 ? -14.008 -11.367 -5.355 1 93.38 192 ALA A O 1
ATOM 1496 N N . ALA A 1 193 ? -11.875 -11.531 -5.984 1 90.25 193 ALA A N 1
ATOM 1497 C CA . ALA A 1 193 ? -11.953 -12.805 -6.688 1 90.25 193 ALA A CA 1
ATOM 1498 C C . ALA A 1 193 ? -10.57 -13.43 -6.844 1 90.25 193 ALA A C 1
ATOM 1500 O O . ALA A 1 193 ? -9.555 -12.766 -6.637 1 90.25 193 ALA A O 1
ATOM 1501 N N . HIS A 1 194 ? -10.57 -14.758 -7.02 1 86.25 194 HIS A N 1
ATOM 1502 C CA . HIS A 1 194 ? -9.312 -15.359 -7.449 1 86.25 194 HIS A CA 1
ATOM 1503 C C . HIS A 1 194 ? -8.75 -14.641 -8.68 1 86.25 194 HIS A C 1
ATOM 1505 O O . HIS A 1 194 ? -9.5 -14.25 -9.57 1 86.25 194 HIS A O 1
ATOM 1511 N N . SER A 1 195 ? -7.445 -14.438 -8.727 1 89.88 195 SER A N 1
ATOM 1512 C CA . SER A 1 195 ? -6.836 -13.617 -9.773 1 89.88 195 SER A CA 1
ATOM 1513 C C . SER A 1 195 ? -7.102 -14.195 -11.156 1 89.88 195 SER A C 1
ATOM 1515 O O . SER A 1 195 ? -7.043 -13.477 -12.156 1 89.88 195 SER A O 1
ATOM 1517 N N . SER A 1 196 ? -7.445 -15.469 -11.281 1 87.44 196 SER A N 1
ATOM 1518 C CA . SER A 1 196 ? -7.816 -16.062 -12.562 1 87.44 196 SER A CA 1
ATOM 1519 C C . SER A 1 196 ? -9.117 -15.477 -13.094 1 87.44 196 SER A C 1
ATOM 1521 O O . SER A 1 196 ? -9.461 -15.664 -14.258 1 87.44 196 SER A O 1
ATOM 1523 N N . TYR A 1 197 ? -9.805 -14.82 -12.258 1 91.75 197 TYR A N 1
ATOM 1524 C CA . TYR A 1 197 ? -11.062 -14.203 -12.664 1 91.75 197 TYR A CA 1
ATOM 1525 C C . TYR A 1 197 ? -10.914 -12.695 -12.82 1 91.75 197 TYR A C 1
ATOM 1527 O O . TYR A 1 197 ? -11.906 -11.969 -12.883 1 91.75 197 TYR A O 1
ATOM 1535 N N . ALA A 1 198 ? -9.695 -12.234 -12.875 1 95.12 198 ALA A N 1
ATOM 1536 C CA . ALA A 1 198 ? -9.469 -10.812 -13.117 1 95.12 198 ALA A CA 1
ATOM 1537 C C . ALA A 1 198 ? -10.102 -10.375 -14.438 1 95.12 198 ALA A C 1
ATOM 1539 O O . ALA A 1 198 ? -10.102 -11.125 -15.414 1 95.12 198 ALA A O 1
ATOM 1540 N N . LEU A 1 199 ? -10.68 -9.188 -14.43 1 94.88 199 LEU A N 1
ATOM 1541 C CA . LEU A 1 199 ? -11.281 -8.539 -15.586 1 94.88 199 LEU A CA 1
ATOM 1542 C C . LEU A 1 199 ? -12.523 -9.297 -16.062 1 94.88 199 LEU A C 1
ATOM 1544 O O . LEU A 1 199 ? -12.875 -9.242 -17.234 1 94.88 199 LEU A O 1
ATOM 1548 N N . THR A 1 200 ? -13.109 -10.125 -15.227 1 95.44 200 THR A N 1
ATOM 1549 C CA . THR A 1 200 ? -14.43 -10.719 -15.43 1 95.44 200 THR A CA 1
ATOM 1550 C C . THR A 1 200 ? -15.469 -10.031 -14.539 1 95.44 200 THR A C 1
ATOM 1552 O O . THR A 1 200 ? -15.117 -9.258 -13.656 1 95.44 200 THR A O 1
ATOM 1555 N N . PRO A 1 201 ? -16.719 -10.297 -14.766 1 94.62 201 PRO A N 1
ATOM 1556 C CA . PRO A 1 201 ? -17.75 -9.695 -13.922 1 94.62 201 PRO A CA 1
ATOM 1557 C C . PRO A 1 201 ? -17.656 -10.156 -12.469 1 94.62 201 PRO A C 1
ATOM 1559 O O . PRO A 1 201 ? -18.328 -9.594 -11.602 1 94.62 201 PRO A O 1
ATOM 1562 N N . ALA A 1 202 ? -16.797 -11.031 -12.188 1 93.81 202 ALA A N 1
ATOM 1563 C CA . ALA A 1 202 ? -16.672 -11.562 -10.828 1 93.81 202 ALA A CA 1
ATOM 1564 C C . ALA A 1 202 ? -15.695 -10.727 -10 1 93.81 202 ALA A C 1
ATOM 1566 O O . ALA A 1 202 ? -15.594 -10.906 -8.781 1 93.81 202 ALA A O 1
ATOM 1567 N N . SER A 1 203 ? -15.07 -9.781 -10.633 1 96.06 203 SER A N 1
ATOM 1568 C CA . SER A 1 203 ? -14.023 -9.062 -9.914 1 96.06 203 SER A CA 1
ATOM 1569 C C . SER A 1 203 ? -14.109 -7.562 -10.18 1 96.06 203 SER A C 1
ATOM 1571 O O . SER A 1 203 ? -14.695 -7.133 -11.172 1 96.06 203 SER A O 1
ATOM 1573 N N . CYS A 1 204 ? -13.609 -6.797 -9.258 1 98.38 204 CYS A N 1
ATOM 1574 C CA . CYS A 1 204 ? -13.367 -5.363 -9.375 1 98.38 204 CYS A CA 1
ATOM 1575 C C . CYS A 1 204 ? -12.141 -4.945 -8.578 1 98.38 204 CYS A C 1
ATOM 1577 O O . CYS A 1 204 ? -12.156 -4.969 -7.344 1 98.38 204 CYS A O 1
ATOM 1579 N N . ASN A 1 205 ? -11.078 -4.559 -9.234 1 98.56 205 ASN A N 1
ATOM 1580 C CA . ASN A 1 205 ? -9.766 -4.359 -8.641 1 98.56 205 ASN A CA 1
ATOM 1581 C C . ASN A 1 205 ? -9.641 -2.977 -8 1 98.56 205 ASN A C 1
ATOM 1583 O O . ASN A 1 205 ? -9.484 -1.978 -8.711 1 98.56 205 ASN A O 1
ATOM 1587 N N . ALA A 1 206 ? -9.625 -2.906 -6.688 1 98.81 206 ALA A N 1
ATOM 1588 C CA . ALA A 1 206 ? -9.578 -1.649 -5.945 1 98.81 206 ALA A CA 1
ATOM 1589 C C . ALA A 1 206 ? -8.266 -0.918 -6.188 1 98.81 206 ALA A C 1
ATOM 1591 O O . ALA A 1 206 ? -8.227 0.313 -6.227 1 98.81 206 ALA A O 1
ATOM 1592 N N . ILE A 1 207 ? -7.16 -1.636 -6.371 1 98.88 207 ILE A N 1
ATOM 1593 C CA . ILE A 1 207 ? -5.848 -1.032 -6.586 1 98.88 207 ILE A CA 1
ATOM 1594 C C . ILE A 1 207 ? -5.82 -0.318 -7.934 1 98.88 207 ILE A C 1
ATOM 1596 O O . ILE A 1 207 ? -5.285 0.786 -8.047 1 98.88 207 ILE A O 1
ATOM 1600 N N . ASP A 1 208 ? -6.414 -0.931 -8.938 1 98.81 208 ASP A N 1
ATOM 1601 C CA . ASP A 1 208 ? -6.469 -0.308 -10.258 1 98.81 208 ASP A CA 1
ATOM 1602 C C . ASP A 1 208 ? -7.145 1.06 -10.188 1 98.81 208 ASP A C 1
ATOM 1604 O O . ASP A 1 208 ? -6.637 2.035 -10.75 1 98.81 208 ASP A O 1
ATOM 1608 N N . TYR A 1 209 ? -8.211 1.15 -9.516 1 98.88 209 TYR A N 1
ATOM 1609 C CA . TYR A 1 209 ? -8.977 2.391 -9.469 1 98.88 209 TYR A CA 1
ATOM 1610 C C . TYR A 1 209 ? -8.328 3.396 -8.531 1 98.88 209 TYR A C 1
ATOM 1612 O O . TYR A 1 209 ? -8.391 4.605 -8.766 1 98.88 209 TYR A O 1
ATOM 1620 N N . ALA A 1 210 ? -7.734 2.896 -7.43 1 98.94 210 ALA A N 1
ATOM 1621 C CA . ALA A 1 210 ? -6.918 3.789 -6.609 1 98.94 210 ALA A CA 1
ATOM 1622 C C . ALA A 1 210 ? -5.805 4.43 -7.434 1 98.94 210 ALA A C 1
ATOM 1624 O O . ALA A 1 210 ? -5.566 5.637 -7.336 1 98.94 210 ALA A O 1
ATOM 1625 N N . ALA A 1 211 ? -5.148 3.596 -8.258 1 98.94 211 ALA A N 1
ATOM 1626 C CA . ALA A 1 211 ? -4.059 4.09 -9.094 1 98.94 211 ALA A CA 1
ATOM 1627 C C . ALA A 1 211 ? -4.555 5.16 -10.062 1 98.94 211 ALA A C 1
ATOM 1629 O O . ALA A 1 211 ? -3.896 6.184 -10.258 1 98.94 211 ALA A O 1
ATOM 1630 N N . LYS A 1 212 ? -5.691 4.961 -10.695 1 98.94 212 LYS A N 1
ATOM 1631 C CA . LYS A 1 212 ? -6.27 5.957 -11.594 1 98.94 212 LYS A CA 1
ATOM 1632 C C . LYS A 1 212 ? -6.512 7.277 -10.867 1 98.94 212 LYS A C 1
ATOM 1634 O O . LYS A 1 212 ? -6.246 8.352 -11.414 1 98.94 212 LYS A O 1
ATOM 1639 N N . LEU A 1 213 ? -7.031 7.176 -9.664 1 98.94 213 LEU A N 1
ATOM 1640 C CA . LEU A 1 213 ? -7.297 8.383 -8.891 1 98.94 213 LEU A CA 1
ATOM 1641 C C . LEU A 1 213 ? -5.996 9.086 -8.516 1 98.94 213 LEU A C 1
ATOM 1643 O O . LEU A 1 213 ? -5.91 10.312 -8.57 1 98.94 213 LEU A O 1
ATOM 1647 N N . ILE A 1 214 ? -5.008 8.352 -8.125 1 98.94 214 ILE A N 1
ATOM 1648 C CA . ILE A 1 214 ? -3.717 8.914 -7.746 1 98.94 214 ILE A CA 1
ATOM 1649 C C . ILE A 1 214 ? -3.088 9.617 -8.945 1 98.94 214 ILE A C 1
ATOM 1651 O O . ILE A 1 214 ? -2.518 10.703 -8.805 1 98.94 214 ILE A O 1
ATOM 1655 N N . VAL A 1 215 ? -3.17 9.023 -10.133 1 98.88 215 VAL A N 1
ATOM 1656 C CA . VAL A 1 215 ? -2.664 9.664 -11.344 1 98.88 215 VAL A CA 1
ATOM 1657 C C . VAL A 1 215 ? -3.387 10.984 -11.562 1 98.88 215 VAL A C 1
ATOM 1659 O O . VAL A 1 215 ? -2.76 11.992 -11.914 1 98.88 215 VAL A O 1
ATOM 1662 N N . LYS A 1 216 ? -4.672 11 -11.352 1 98.88 216 LYS A N 1
ATOM 1663 C CA . LYS A 1 216 ? -5.441 12.234 -11.508 1 98.88 216 LYS A CA 1
ATOM 1664 C C . LYS A 1 216 ? -5.008 13.281 -10.484 1 98.88 216 LYS A C 1
ATOM 1666 O O . LYS A 1 216 ? -4.875 14.461 -10.812 1 98.88 216 LYS A O 1
ATOM 1671 N N . ILE A 1 217 ? -4.84 12.883 -9.25 1 98.81 217 ILE A N 1
ATOM 1672 C CA . ILE A 1 217 ? -4.395 13.789 -8.195 1 98.81 217 ILE A CA 1
ATOM 1673 C C . ILE A 1 217 ? -3.057 14.414 -8.586 1 98.81 217 ILE A C 1
ATOM 1675 O O . ILE A 1 217 ? -2.857 15.617 -8.422 1 98.81 217 ILE A O 1
ATOM 1679 N N . ARG A 1 218 ? -2.168 13.594 -9.133 1 98.69 218 ARG A N 1
ATOM 1680 C CA . ARG A 1 218 ? -0.883 14.094 -9.609 1 98.69 218 ARG A CA 1
ATOM 1681 C C . ARG A 1 218 ? -1.071 15.102 -10.734 1 98.69 218 ARG A C 1
ATOM 1683 O O . ARG A 1 218 ? -0.389 16.125 -10.781 1 98.69 218 ARG A O 1
ATOM 1690 N N . GLU A 1 219 ? -1.946 14.812 -11.641 1 98.69 219 GLU A N 1
ATOM 1691 C CA . GLU A 1 219 ? -2.24 15.734 -12.734 1 98.69 219 GLU A CA 1
ATOM 1692 C C . GLU A 1 219 ? -2.744 17.078 -12.203 1 98.69 219 GLU A C 1
ATOM 1694 O O . GLU A 1 219 ? -2.334 18.125 -12.688 1 98.69 219 GLU A O 1
ATOM 1699 N N . ILE A 1 220 ? -3.627 17.016 -11.273 1 98.62 220 ILE A N 1
ATOM 1700 C CA . ILE A 1 220 ? -4.156 18.219 -10.648 1 98.62 220 ILE A CA 1
ATOM 1701 C C . ILE A 1 220 ? -3.023 19 -9.992 1 98.62 220 ILE A C 1
ATOM 1703 O O . ILE A 1 220 ? -2.926 20.219 -10.156 1 98.62 220 ILE A O 1
ATOM 1707 N N . ALA A 1 221 ? -2.203 18.328 -9.25 1 98.44 221 ALA A N 1
ATOM 1708 C CA . ALA A 1 221 ? -1.069 18.953 -8.57 1 98.44 221 ALA A CA 1
ATOM 1709 C C . ALA A 1 221 ? -0.161 19.672 -9.57 1 98.44 221 ALA A C 1
ATOM 1711 O O . ALA A 1 221 ? 0.246 20.812 -9.336 1 98.44 221 ALA A O 1
ATOM 1712 N N . GLU A 1 222 ? 0.158 19 -10.633 1 98.06 222 GLU A N 1
ATOM 1713 C CA . GLU A 1 222 ? 1.022 19.562 -11.656 1 98.06 222 GLU A CA 1
ATOM 1714 C C . GLU A 1 222 ? 0.374 20.797 -12.305 1 98.06 222 GLU A C 1
ATOM 1716 O O . GLU A 1 222 ? 1.05 21.781 -12.586 1 98.06 222 GLU A O 1
ATOM 1721 N N . ASP A 1 223 ? -0.881 20.766 -12.57 1 98.38 223 ASP A N 1
ATOM 1722 C CA . ASP A 1 223 ? -1.61 21.906 -13.125 1 98.38 223 ASP A CA 1
ATOM 1723 C C . ASP A 1 223 ? -1.548 23.094 -12.18 1 98.38 223 ASP A C 1
ATOM 1725 O O . ASP A 1 223 ? -1.38 24.234 -12.625 1 98.38 223 ASP A O 1
ATOM 1729 N N . ILE A 1 224 ? -1.682 22.828 -10.906 1 97.56 224 ILE A N 1
ATOM 1730 C CA . ILE A 1 224 ? -1.643 23.875 -9.898 1 97.56 224 ILE A CA 1
ATOM 1731 C C . ILE A 1 224 ? -0.262 24.531 -9.883 1 97.56 224 ILE A C 1
ATOM 1733 O O . ILE A 1 224 ? -0.148 25.766 -9.789 1 97.56 224 ILE A O 1
ATOM 1737 N N . VAL A 1 225 ? 0.746 23.75 -9.992 1 96.69 225 VAL A N 1
ATOM 1738 C CA . VAL A 1 225 ? 2.109 24.266 -10.016 1 96.69 225 VAL A CA 1
ATOM 1739 C C . VAL A 1 225 ? 2.311 25.141 -11.258 1 96.69 225 VAL A C 1
ATOM 1741 O O . VAL A 1 225 ? 2.902 26.219 -11.18 1 96.69 225 VAL A O 1
ATOM 1744 N N . GLU A 1 226 ? 1.815 24.703 -12.352 1 96.94 226 GLU A N 1
ATOM 1745 C CA . GLU A 1 226 ? 2.072 25.344 -13.633 1 96.94 226 GLU A CA 1
ATOM 1746 C C . GLU A 1 226 ? 1.173 26.562 -13.836 1 96.94 226 GLU A C 1
ATOM 1748 O O . GLU A 1 226 ? 1.608 27.578 -14.375 1 96.94 226 GLU A O 1
ATOM 1753 N N . ASN A 1 227 ? -0.115 26.5 -13.398 1 96.56 227 ASN A N 1
ATOM 1754 C CA . ASN A 1 227 ? -1.103 27.5 -13.789 1 96.56 227 ASN A CA 1
ATOM 1755 C C . ASN A 1 227 ? -1.723 28.188 -12.57 1 96.56 227 ASN A C 1
ATOM 1757 O O . ASN A 1 227 ? -2.531 29.094 -12.711 1 96.56 227 ASN A O 1
ATOM 1761 N N . GLY A 1 228 ? -1.392 27.766 -11.391 1 94.94 228 GLY A N 1
ATOM 1762 C CA . GLY A 1 228 ? -2.01 28.312 -10.195 1 94.94 228 GLY A CA 1
ATOM 1763 C C . GLY A 1 228 ? -1.3 29.547 -9.664 1 94.94 228 GLY A C 1
ATOM 1764 O O . GLY A 1 228 ? -0.474 30.141 -10.359 1 94.94 228 GLY A O 1
ATOM 1765 N N . ALA A 1 229 ? -1.721 29.969 -8.445 1 95.5 229 ALA A N 1
ATOM 1766 C CA . ALA A 1 229 ? -1.146 31.141 -7.781 1 95.5 229 ALA A CA 1
ATOM 1767 C C . ALA A 1 229 ? 0.326 30.906 -7.445 1 95.5 229 ALA A C 1
ATOM 1769 O O . ALA A 1 229 ? 0.764 29.766 -7.301 1 95.5 229 ALA A O 1
ATOM 1770 N N . ASN A 1 230 ? 1.055 31.984 -7.414 1 96.12 230 ASN A N 1
ATOM 1771 C CA . ASN A 1 230 ? 2.469 31.984 -7.055 1 96.12 230 ASN A CA 1
ATOM 1772 C C . ASN A 1 230 ? 2.803 33.156 -6.113 1 96.12 230 ASN A C 1
ATOM 1774 O O . ASN A 1 230 ? 2.32 34.25 -6.301 1 96.12 230 ASN A O 1
ATOM 1778 N N . ASP A 1 231 ? 3.555 32.812 -5.051 1 96.38 231 ASP A N 1
ATOM 1779 C CA . ASP A 1 231 ? 3.99 33.781 -4.066 1 96.38 231 ASP A CA 1
ATOM 1780 C C . ASP A 1 231 ? 5.457 33.594 -3.699 1 96.38 231 ASP A C 1
ATOM 1782 O O . ASP A 1 231 ? 5.797 32.688 -2.951 1 96.38 231 ASP A O 1
ATOM 1786 N N . ARG A 1 232 ? 6.289 34.469 -4.141 1 94.81 232 ARG A N 1
ATOM 1787 C CA . ARG A 1 232 ? 7.738 34.344 -4.07 1 94.81 232 ARG A CA 1
ATOM 1788 C C . ARG A 1 232 ? 8.227 34.406 -2.627 1 94.81 232 ARG A C 1
ATOM 1790 O O . ARG A 1 232 ? 9.383 34.094 -2.338 1 94.81 232 ARG A O 1
ATOM 1797 N N . PHE A 1 233 ? 7.383 34.844 -1.738 1 94.94 233 PHE A N 1
ATOM 1798 C CA . PHE A 1 233 ? 7.824 35 -0.359 1 94.94 233 PHE A CA 1
ATOM 1799 C C . PHE A 1 233 ? 7.758 33.688 0.404 1 94.94 233 PHE A C 1
ATOM 1801 O O . PHE A 1 233 ? 8.312 33.594 1.502 1 94.94 233 PHE A O 1
ATOM 1808 N N . PHE A 1 234 ? 7.105 32.719 -0.182 1 94.81 234 PHE A N 1
ATOM 1809 C CA . PHE A 1 234 ? 7.168 31.391 0.367 1 94.81 234 PHE A CA 1
ATOM 1810 C C . PHE A 1 234 ? 8.375 30.641 -0.181 1 94.81 234 PHE A C 1
ATOM 1812 O O . PHE A 1 234 ? 8.75 30.812 -1.343 1 94.81 234 PHE A O 1
ATOM 1819 N N . ASP A 1 235 ? 9 29.766 0.625 1 90.62 235 ASP A N 1
ATOM 1820 C CA . ASP A 1 235 ? 10.133 28.969 0.161 1 90.62 235 ASP A CA 1
ATOM 1821 C C . ASP A 1 235 ? 9.75 28.156 -1.074 1 90.62 235 ASP A C 1
ATOM 1823 O O . ASP A 1 235 ? 10.492 28.125 -2.055 1 90.62 235 ASP A O 1
ATOM 1827 N N . VAL A 1 236 ? 8.625 27.453 -0.942 1 95.12 236 VAL A N 1
ATOM 1828 C CA . VAL A 1 236 ? 7.961 26.859 -2.098 1 95.12 236 VAL A CA 1
ATOM 1829 C C . VAL A 1 236 ? 6.789 27.734 -2.533 1 95.12 236 VAL A C 1
ATOM 1831 O O . VAL A 1 236 ? 5.746 27.766 -1.875 1 95.12 236 VAL A O 1
ATOM 1834 N N . PRO A 1 237 ? 6.887 28.406 -3.605 1 96.69 237 PRO A N 1
ATOM 1835 C CA . PRO A 1 237 ? 6.012 29.547 -3.902 1 96.69 237 PRO A CA 1
ATOM 1836 C C . PRO A 1 237 ? 4.668 29.109 -4.492 1 96.69 237 PRO A C 1
ATOM 1838 O O . PRO A 1 237 ? 3.912 29.953 -4.984 1 96.69 237 PRO A O 1
ATOM 1841 N N . TYR A 1 238 ? 4.344 27.859 -4.52 1 97.19 238 TYR A N 1
ATOM 1842 C CA . TYR A 1 238 ? 3.078 27.359 -5.035 1 97.19 238 TYR A CA 1
ATOM 1843 C C . TYR A 1 238 ? 2.459 26.344 -4.082 1 97.19 238 TYR A C 1
ATOM 1845 O O . TYR A 1 238 ? 3.109 25.891 -3.133 1 97.19 238 TYR A O 1
ATOM 1853 N N . THR A 1 239 ? 1.181 26.078 -4.293 1 97.38 239 THR A N 1
ATOM 1854 C CA . THR A 1 239 ? 0.478 25.016 -3.578 1 97.38 239 THR A CA 1
ATOM 1855 C C . THR A 1 239 ? 1.031 23.641 -3.961 1 97.38 239 THR A C 1
ATOM 1857 O O . THR A 1 239 ? 1.261 23.359 -5.141 1 97.38 239 THR A O 1
ATOM 1860 N N . THR A 1 240 ? 1.314 22.844 -2.98 1 96.62 240 THR A N 1
ATOM 1861 C CA . THR A 1 240 ? 1.792 21.484 -3.238 1 96.62 240 THR A CA 1
ATOM 1862 C C . THR A 1 240 ? 0.706 20.469 -2.928 1 96.62 240 THR A C 1
ATOM 1864 O O . THR A 1 240 ? -0.198 20.734 -2.133 1 96.62 240 THR A O 1
ATOM 1867 N N . MET A 1 241 ? 0.72 19.359 -3.594 1 97.62 241 MET A N 1
ATOM 1868 C CA . MET A 1 241 ? -0.186 18.234 -3.416 1 97.62 241 MET A CA 1
ATOM 1869 C C . MET A 1 241 ? 0.535 16.906 -3.668 1 97.62 241 MET A C 1
ATOM 1871 O O . MET A 1 241 ? 1.31 16.797 -4.617 1 97.62 241 MET A O 1
ATOM 1875 N N . SER A 1 242 ? 0.379 15.945 -2.754 1 97.44 242 SER A N 1
ATOM 1876 C CA . SER A 1 242 ? 1.119 14.695 -2.904 1 97.44 242 SER A CA 1
ATOM 1877 C C . SER A 1 242 ? 0.367 13.523 -2.275 1 97.44 242 SER A C 1
ATOM 1879 O O . SER A 1 242 ? -0.341 13.695 -1.281 1 97.44 242 SER A O 1
ATOM 1881 N N . THR A 1 243 ? 0.431 12.367 -2.863 1 98.75 243 THR A N 1
ATOM 1882 C CA . THR A 1 243 ? 0.006 11.102 -2.268 1 98.75 243 THR A CA 1
ATOM 1883 C C . THR A 1 243 ? 1.157 10.453 -1.511 1 98.75 243 THR A C 1
ATOM 1885 O O . THR A 1 243 ? 2.205 10.156 -2.094 1 98.75 243 THR A O 1
ATOM 1888 N N . ASN A 1 244 ? 0.911 10.109 -0.241 1 97.88 244 ASN A N 1
ATOM 1889 C CA . ASN A 1 244 ? 2.105 9.875 0.563 1 97.88 244 ASN A CA 1
ATOM 1890 C C . ASN A 1 244 ? 2.08 8.484 1.207 1 97.88 244 ASN A C 1
ATOM 1892 O O . ASN A 1 244 ? 3.113 7.992 1.662 1 97.88 244 ASN A O 1
ATOM 1896 N N . VAL A 1 245 ? 0.902 7.859 1.315 1 97.88 245 VAL A N 1
ATOM 1897 C CA . VAL A 1 245 ? 0.786 6.496 1.822 1 97.88 245 VAL A CA 1
ATOM 1898 C C . VAL A 1 245 ? -0.237 5.723 0.993 1 97.88 245 VAL A C 1
ATOM 1900 O O . VAL A 1 245 ? -1.271 6.27 0.602 1 97.88 245 VAL A O 1
ATOM 1903 N N . ILE A 1 246 ? 0.063 4.449 0.798 1 98.75 246 ILE A N 1
ATOM 1904 C CA . ILE A 1 246 ? -0.892 3.586 0.111 1 98.75 246 ILE A CA 1
ATOM 1905 C C . ILE A 1 246 ? -0.741 2.15 0.608 1 98.75 246 ILE A C 1
ATOM 1907 O O . ILE A 1 246 ? 0.372 1.696 0.885 1 98.75 246 ILE A O 1
ATOM 1911 N N . ASN A 1 247 ? -1.823 1.469 0.727 1 98.56 247 ASN A N 1
ATOM 1912 C CA . ASN A 1 247 ? -1.891 0.054 1.078 1 98.56 247 ASN A CA 1
ATOM 1913 C C . ASN A 1 247 ? -3.086 -0.63 0.422 1 98.56 247 ASN A C 1
ATOM 1915 O O . ASN A 1 247 ? -4.199 -0.102 0.445 1 98.56 247 ASN A O 1
ATOM 1919 N N . GLY A 1 248 ? -2.811 -1.735 -0.189 1 98.12 248 GLY A N 1
ATOM 1920 C CA . GLY A 1 248 ? -3.902 -2.473 -0.804 1 98.12 248 GLY A CA 1
ATOM 1921 C C . GLY A 1 248 ? -3.547 -3.914 -1.121 1 98.12 248 GLY A C 1
ATOM 1922 O O . GLY A 1 248 ? -2.4 -4.215 -1.46 1 98.12 248 GLY A O 1
ATOM 1923 N N . GLY A 1 249 ? -4.57 -4.82 -0.995 1 95.94 249 GLY A N 1
ATOM 1924 C CA . GLY A 1 249 ? -4.402 -6.219 -1.349 1 95.94 249 GLY A CA 1
ATOM 1925 C C . GLY A 1 249 ? -3.969 -7.082 -0.179 1 95.94 249 GLY A C 1
ATOM 1926 O O . GLY A 1 249 ? -3.252 -6.621 0.709 1 95.94 249 GLY A O 1
ATOM 1927 N N . ILE A 1 250 ? -4.398 -8.344 -0.218 1 88.94 250 ILE A N 1
ATOM 1928 C CA . ILE A 1 250 ? -4.105 -9.234 0.902 1 88.94 250 ILE A CA 1
ATOM 1929 C C . ILE A 1 250 ? -3.242 -10.398 0.425 1 88.94 250 ILE A C 1
ATOM 1931 O O . ILE A 1 250 ? -2.637 -11.102 1.235 1 88.94 250 ILE A O 1
ATOM 1935 N N . ALA A 1 251 ? -3.262 -10.703 -0.875 1 86.25 251 ALA A N 1
ATOM 1936 C CA . ALA A 1 251 ? -2.512 -11.836 -1.424 1 86.25 251 ALA A CA 1
ATOM 1937 C C . ALA A 1 251 ? -2.225 -11.633 -2.908 1 86.25 251 ALA A C 1
ATOM 1939 O O . ALA A 1 251 ? -3 -10.977 -3.613 1 86.25 251 ALA A O 1
ATOM 1940 N N . ILE A 1 252 ? -1.2 -12.227 -3.402 1 90.88 252 ILE A N 1
ATOM 1941 C CA . ILE A 1 252 ? -0.72 -12.047 -4.77 1 90.88 252 ILE A CA 1
ATOM 1942 C C . ILE A 1 252 ? -1.712 -12.664 -5.75 1 90.88 252 ILE A C 1
ATOM 1944 O O . ILE A 1 252 ? -1.847 -12.203 -6.883 1 90.88 252 ILE A O 1
ATOM 1948 N N . ASN A 1 253 ? -2.486 -13.68 -5.305 1 87.12 253 ASN A N 1
ATOM 1949 C CA . ASN A 1 253 ? -3.369 -14.391 -6.223 1 87.12 253 ASN A CA 1
ATOM 1950 C C . ASN A 1 253 ? -4.828 -13.992 -6.016 1 87.12 253 ASN A C 1
ATOM 1952 O O . ASN A 1 253 ? -5.734 -14.734 -6.395 1 87.12 253 ASN A O 1
ATOM 1956 N N . THR A 1 254 ? -5.07 -12.867 -5.414 1 89.56 254 THR A N 1
ATOM 1957 C CA . THR A 1 254 ? -6.426 -12.383 -5.172 1 89.56 254 THR A CA 1
ATOM 1958 C C . THR A 1 254 ? -6.594 -10.961 -5.688 1 89.56 254 THR A C 1
ATOM 1960 O O . THR A 1 254 ? -5.809 -10.07 -5.348 1 89.56 254 THR A O 1
ATOM 1963 N N . VAL A 1 255 ? -7.598 -10.773 -6.547 1 95.75 255 VAL A N 1
ATOM 1964 C CA . VAL A 1 255 ? -7.977 -9.414 -6.914 1 95.75 255 VAL A CA 1
ATOM 1965 C C . VAL A 1 255 ? -8.375 -8.633 -5.668 1 95.75 255 VAL A C 1
ATOM 1967 O O . VAL A 1 255 ? -9.227 -9.078 -4.895 1 95.75 255 VAL A O 1
ATOM 1970 N N . PRO A 1 256 ? -7.75 -7.52 -5.48 1 97.06 256 PRO A N 1
ATOM 1971 C CA . PRO A 1 256 ? -7.977 -6.828 -4.211 1 97.06 256 PRO A CA 1
ATOM 1972 C C . PRO A 1 256 ? -9.344 -6.156 -4.137 1 97.06 256 PRO A C 1
ATOM 1974 O O . PRO A 1 256 ? -9.711 -5.398 -5.039 1 97.06 256 PRO A O 1
ATOM 1977 N N . GLU A 1 257 ? -10.039 -6.383 -3.033 1 97.62 257 GLU A N 1
ATOM 1978 C CA . GLU A 1 257 ? -11.336 -5.762 -2.781 1 97.62 257 GLU A CA 1
ATOM 1979 C C . GLU A 1 257 ? -11.172 -4.367 -2.188 1 97.62 257 GLU A C 1
ATOM 1981 O O . GLU A 1 257 ? -12.062 -3.52 -2.326 1 97.62 257 GLU A O 1
ATOM 1986 N N . GLU A 1 258 ? -10.039 -4.152 -1.536 1 98.12 258 GLU A N 1
ATOM 1987 C CA . GLU A 1 258 ? -9.859 -2.891 -0.821 1 98.12 258 GLU A CA 1
ATOM 1988 C C . GLU A 1 258 ? -8.492 -2.283 -1.103 1 98.12 258 GLU A C 1
ATOM 1990 O O . GLU A 1 258 ? -7.496 -3.006 -1.222 1 98.12 258 GLU A O 1
ATOM 1995 N N . CYS A 1 259 ? -8.422 -1.025 -1.21 1 98.69 259 CYS A N 1
ATOM 1996 C CA . CYS A 1 259 ? -7.215 -0.212 -1.276 1 98.69 259 CYS A CA 1
ATOM 1997 C C . CYS A 1 259 ? -7.422 1.131 -0.587 1 98.69 259 CYS A C 1
ATOM 1999 O O . CYS A 1 259 ? -8.453 1.775 -0.772 1 98.69 259 CYS A O 1
ATOM 2001 N N . THR A 1 260 ? -6.465 1.508 0.265 1 98.81 260 THR A N 1
ATOM 2002 C CA . THR A 1 260 ? -6.523 2.785 0.968 1 98.81 260 THR A CA 1
ATOM 2003 C C . THR A 1 260 ? -5.277 3.617 0.685 1 98.81 260 THR A C 1
ATOM 2005 O O . THR A 1 260 ? -4.172 3.078 0.601 1 98.81 260 THR A O 1
ATOM 2008 N N . PHE A 1 261 ? -5.465 4.914 0.549 1 98.75 261 PHE A N 1
ATOM 2009 C CA . PHE A 1 261 ? -4.309 5.797 0.426 1 98.75 261 PHE A CA 1
ATOM 2010 C C . PHE A 1 261 ? -4.617 7.172 1.006 1 98.75 261 PHE A C 1
ATOM 2012 O O . PHE A 1 261 ? -5.777 7.504 1.247 1 98.75 261 PHE A O 1
ATOM 2019 N N . ASN A 1 262 ? -3.553 7.891 1.292 1 98.5 262 ASN A N 1
ATOM 2020 C CA . ASN A 1 262 ? -3.654 9.258 1.8 1 98.5 262 ASN A CA 1
ATOM 2021 C C . ASN A 1 262 ? -2.996 10.258 0.854 1 98.5 262 ASN A C 1
ATOM 2023 O O . ASN A 1 262 ? -1.929 9.984 0.3 1 98.5 262 ASN A O 1
ATOM 2027 N N . TYR A 1 263 ? -3.646 11.336 0.682 1 98.5 263 TYR A N 1
ATOM 2028 C CA . TYR A 1 263 ? -3.016 12.477 0.034 1 98.5 263 TYR A CA 1
ATOM 2029 C C . TYR A 1 263 ? -3.258 13.758 0.828 1 98.5 263 TYR A C 1
ATOM 2031 O O . TYR A 1 263 ? -4.125 13.797 1.702 1 98.5 263 TYR A O 1
ATOM 2039 N N . GLU A 1 264 ? -2.41 14.695 0.587 1 96.81 264 GLU A N 1
ATOM 2040 C CA . GLU A 1 264 ? -2.557 15.984 1.248 1 96.81 264 GLU A CA 1
ATOM 2041 C C . GLU A 1 264 ? -2.113 17.125 0.336 1 96.81 264 GLU A C 1
ATOM 2043 O O . GLU A 1 264 ? -1.447 16.891 -0.676 1 96.81 264 GLU A O 1
ATOM 2048 N N . PHE A 1 265 ? -2.582 18.281 0.615 1 97.06 265 PHE A N 1
ATOM 2049 C CA . PHE A 1 265 ? -2.053 19.453 -0.058 1 97.06 265 PHE A CA 1
ATOM 2050 C C . PHE A 1 265 ? -1.837 20.594 0.935 1 97.06 265 PHE A C 1
ATOM 2052 O O . PHE A 1 265 ? -2.467 20.625 1.994 1 97.06 265 PHE A O 1
ATOM 2059 N N . ARG A 1 266 ? -0.895 21.406 0.624 1 96.06 266 ARG A N 1
ATOM 2060 C CA . ARG A 1 266 ? -0.562 22.641 1.327 1 96.06 266 ARG A CA 1
ATOM 2061 C C . ARG A 1 266 ? -0.809 23.859 0.443 1 96.06 266 ARG A C 1
ATOM 2063 O O . ARG A 1 266 ? 0.036 24.219 -0.38 1 96.06 266 ARG A O 1
ATOM 2070 N N . ASN A 1 267 ? -1.87 24.5 0.717 1 96.88 267 ASN A N 1
ATOM 2071 C CA . ASN A 1 267 ? -2.35 25.516 -0.214 1 96.88 267 ASN A CA 1
ATOM 2072 C C . ASN A 1 267 ? -1.876 26.906 0.185 1 96.88 267 ASN A C 1
ATOM 2074 O O . ASN A 1 267 ? -1.808 27.219 1.373 1 96.88 267 ASN A O 1
ATOM 2078 N N . LEU A 1 268 ? -1.607 27.734 -0.808 1 96.88 268 LEU A N 1
ATOM 2079 C CA . LEU A 1 268 ? -1.418 29.172 -0.616 1 96.88 268 LEU A CA 1
ATOM 2080 C C . LEU A 1 268 ? -2.713 29.828 -0.157 1 96.88 268 LEU A C 1
ATOM 2082 O O . LEU A 1 268 ? -3.805 29.344 -0.462 1 96.88 268 LEU A O 1
ATOM 2086 N N . PRO A 1 269 ? -2.541 30.938 0.59 1 95.06 269 PRO A N 1
ATOM 2087 C CA . PRO A 1 269 ? -3.74 31.641 1.046 1 95.06 269 PRO A CA 1
ATOM 2088 C C . PRO A 1 269 ? -4.652 32.062 -0.106 1 95.06 269 PRO A C 1
ATOM 2090 O O . PRO A 1 269 ? -5.863 32.188 0.077 1 95.06 269 PRO A O 1
ATOM 2093 N N . GLN A 1 270 ? -4.121 32.219 -1.262 1 93.38 270 GLN A N 1
ATOM 2094 C CA . GLN A 1 270 ? -4.859 32.688 -2.428 1 93.38 270 GLN A CA 1
ATOM 2095 C C . GLN A 1 270 ? -5.723 31.594 -3.018 1 93.38 270 GLN A C 1
ATOM 2097 O O . GLN A 1 270 ? -6.57 31.844 -3.875 1 93.38 270 GLN A O 1
ATOM 2102 N N . MET A 1 271 ? -5.516 30.406 -2.559 1 94.5 271 MET A N 1
ATOM 2103 C CA . MET A 1 271 ? -6.262 29.281 -3.102 1 94.5 271 MET A CA 1
ATOM 2104 C C . MET A 1 271 ? -7.164 28.656 -2.039 1 94.5 271 MET A C 1
ATOM 2106 O O . MET A 1 271 ? -6.688 28.234 -0.984 1 94.5 271 MET A O 1
ATOM 2110 N N . ALA A 1 272 ? -8.414 28.547 -2.375 1 94.44 272 ALA A N 1
ATOM 2111 C CA . ALA A 1 272 ? -9.375 27.938 -1.45 1 94.44 272 ALA A CA 1
ATOM 2112 C C . ALA A 1 272 ? -9.203 26.422 -1.392 1 94.44 272 ALA A C 1
ATOM 2114 O O . ALA A 1 272 ? -9.102 25.766 -2.428 1 94.44 272 ALA A O 1
ATOM 2115 N N . GLN A 1 273 ? -9.227 25.906 -0.202 1 96.25 273 GLN A N 1
ATOM 2116 C CA . GLN A 1 273 ? -9.07 24.469 -0.004 1 96.25 273 GLN A CA 1
ATOM 2117 C C . GLN A 1 273 ? -10.195 23.688 -0.676 1 96.25 273 GLN A C 1
ATOM 2119 O O . GLN A 1 273 ? -9.961 22.656 -1.304 1 96.25 273 GLN A O 1
ATOM 2124 N N . GLU A 1 274 ? -11.398 24.234 -0.56 1 96.88 274 GLU A N 1
ATOM 2125 C CA . GLU A 1 274 ? -12.578 23.578 -1.132 1 96.88 274 GLU A CA 1
ATOM 2126 C C . GLU A 1 274 ? -12.469 23.469 -2.65 1 96.88 274 GLU A C 1
ATOM 2128 O O . GLU A 1 274 ? -12.906 22.484 -3.244 1 96.88 274 GLU A O 1
ATOM 2133 N N . ALA A 1 275 ? -11.922 24.469 -3.227 1 97.19 275 ALA A N 1
ATOM 2134 C CA . ALA A 1 275 ? -11.781 24.484 -4.68 1 97.19 275 ALA A CA 1
ATOM 2135 C C . ALA A 1 275 ? -10.812 23.391 -5.145 1 97.19 275 ALA A C 1
ATOM 2137 O O . ALA A 1 275 ? -11.031 22.766 -6.18 1 97.19 275 ALA A O 1
ATOM 2138 N N . ILE A 1 276 ? -9.773 23.203 -4.445 1 97.81 276 ILE A N 1
ATOM 2139 C CA . ILE A 1 276 ? -8.797 22.172 -4.777 1 97.81 276 ILE A CA 1
ATOM 2140 C C . ILE A 1 276 ? -9.43 20.781 -4.629 1 97.81 276 ILE A C 1
ATOM 2142 O O . ILE A 1 276 ? -9.367 19.969 -5.547 1 97.81 276 ILE A O 1
ATOM 2146 N N . GLN A 1 277 ? -10.078 20.578 -3.477 1 98.38 277 GLN A N 1
ATOM 2147 C CA . GLN A 1 277 ? -10.695 19.281 -3.197 1 98.38 277 GLN A CA 1
ATOM 2148 C C . GLN A 1 277 ? -11.805 18.984 -4.199 1 98.38 277 GLN A C 1
ATOM 2150 O O . GLN A 1 277 ? -12.023 17.812 -4.562 1 98.38 277 GLN A O 1
ATOM 2155 N N . LYS A 1 278 ? -12.477 19.984 -4.617 1 98.38 278 LYS A N 1
ATOM 2156 C CA . LYS A 1 278 ? -13.586 19.812 -5.559 1 98.38 278 LYS A CA 1
ATOM 2157 C C . LYS A 1 278 ? -13.102 19.188 -6.867 1 98.38 278 LYS A C 1
ATOM 2159 O O . LYS A 1 278 ? -13.828 18.422 -7.5 1 98.38 278 LYS A O 1
ATOM 2164 N N . ARG A 1 279 ? -11.922 19.484 -7.324 1 98.5 279 ARG A N 1
ATOM 2165 C CA . ARG A 1 279 ? -11.375 18.906 -8.539 1 98.5 279 ARG A CA 1
ATOM 2166 C C . ARG A 1 279 ? -11.266 17.391 -8.414 1 98.5 279 ARG A C 1
ATOM 2168 O O . ARG A 1 279 ? -11.562 16.656 -9.359 1 98.5 279 ARG A O 1
ATOM 2175 N N . VAL A 1 280 ? -10.844 16.938 -7.25 1 98.75 280 VAL A N 1
ATOM 2176 C CA . VAL A 1 280 ? -10.703 15.508 -7 1 98.75 280 VAL A CA 1
ATOM 2177 C C . VAL A 1 280 ? -12.078 14.859 -6.906 1 98.75 280 VAL A C 1
ATOM 2179 O O . VAL A 1 280 ? -12.344 13.852 -7.566 1 98.75 280 VAL A O 1
ATOM 2182 N N . SER A 1 281 ? -12.93 15.516 -6.117 1 98.56 281 SER A N 1
ATOM 2183 C CA . SER A 1 281 ? -14.258 14.961 -5.887 1 98.56 281 SER A CA 1
ATOM 2184 C C . SER A 1 281 ? -15.062 14.906 -7.18 1 98.56 281 SER A C 1
ATOM 2186 O O . SER A 1 281 ? -15.836 13.961 -7.395 1 98.56 281 SER A O 1
ATOM 2188 N N . ASP A 1 282 ? -14.945 15.914 -8.008 1 98.69 282 ASP A N 1
ATOM 2189 C CA . ASP A 1 282 ? -15.648 15.938 -9.289 1 98.69 282 ASP A CA 1
ATOM 2190 C C . ASP A 1 282 ? -15.203 14.781 -10.188 1 98.69 282 ASP A C 1
ATOM 2192 O O . ASP A 1 282 ? -16.031 14.141 -10.836 1 98.69 282 ASP A O 1
ATOM 2196 N N . TYR A 1 283 ? -13.945 14.578 -10.266 1 98.75 283 TYR A N 1
ATOM 2197 C CA . TYR A 1 283 ? -13.438 13.477 -11.07 1 98.75 283 TYR A CA 1
ATOM 2198 C C . TYR A 1 283 ? -13.992 12.141 -10.578 1 98.75 283 TYR A C 1
ATOM 2200 O O . TYR A 1 283 ? -14.414 11.305 -11.383 1 98.75 283 TYR A O 1
ATOM 2208 N N . VAL A 1 284 ? -13.992 11.906 -9.258 1 98.81 284 VAL A N 1
ATOM 2209 C CA . VAL A 1 284 ? -14.492 10.664 -8.672 1 98.81 284 VAL A CA 1
ATOM 2210 C C . VAL A 1 284 ? -15.969 10.492 -9.031 1 98.81 284 VAL A C 1
ATOM 2212 O O . VAL A 1 284 ? -16.375 9.43 -9.516 1 98.81 284 VAL A O 1
ATOM 2215 N N . ALA A 1 285 ? -16.734 11.523 -8.852 1 98.56 285 ALA A N 1
ATOM 2216 C CA . ALA A 1 285 ? -18.188 11.445 -9.008 1 98.56 285 ALA A CA 1
ATOM 2217 C C . ALA A 1 285 ? -18.578 11.336 -10.484 1 98.56 285 ALA A C 1
ATOM 2219 O O . ALA A 1 285 ? -19.484 10.578 -10.836 1 98.56 285 ALA A O 1
ATOM 2220 N N . ALA A 1 286 ? -17.891 12.016 -11.352 1 98.56 286 ALA A N 1
ATOM 2221 C CA . ALA A 1 286 ? -18.328 12.148 -12.742 1 98.56 286 ALA A CA 1
ATOM 2222 C C . ALA A 1 286 ? -17.719 11.039 -13.602 1 98.56 286 ALA A C 1
ATOM 2224 O O . ALA A 1 286 ? -18.328 10.633 -14.602 1 98.56 286 ALA A O 1
ATOM 2225 N N . GLU A 1 287 ? -16.562 10.57 -13.234 1 98.62 287 GLU A N 1
ATOM 2226 C CA . GLU A 1 287 ? -15.859 9.688 -14.156 1 98.62 287 GLU A CA 1
ATOM 2227 C C . GLU A 1 287 ? -15.492 8.367 -13.492 1 98.62 287 GLU A C 1
ATOM 2229 O O . GLU A 1 287 ? -15.891 7.297 -13.961 1 98.62 287 GLU A O 1
ATOM 2234 N N . LEU A 1 288 ? -14.781 8.43 -12.398 1 98.75 288 LEU A N 1
ATOM 2235 C CA . LEU A 1 288 ? -14.117 7.246 -11.867 1 98.75 288 LEU A CA 1
ATOM 2236 C C . LEU A 1 288 ? -15.133 6.266 -11.289 1 98.75 288 LEU A C 1
ATOM 2238 O O . LEU A 1 288 ? -15.141 5.086 -11.648 1 98.75 288 LEU A O 1
ATOM 2242 N N . LEU A 1 289 ? -15.977 6.758 -10.359 1 98.75 289 LEU A N 1
ATOM 2243 C CA . LEU A 1 289 ? -16.922 5.875 -9.68 1 98.75 289 LEU A CA 1
ATOM 2244 C C . LEU A 1 289 ? -17.922 5.277 -10.664 1 98.75 289 LEU A C 1
ATOM 2246 O O . LEU A 1 289 ? -18.219 4.086 -10.602 1 98.75 289 LEU A O 1
ATOM 2250 N N . PRO A 1 290 ? -18.516 6.062 -11.602 1 98.69 290 PRO A N 1
ATOM 2251 C CA . PRO A 1 2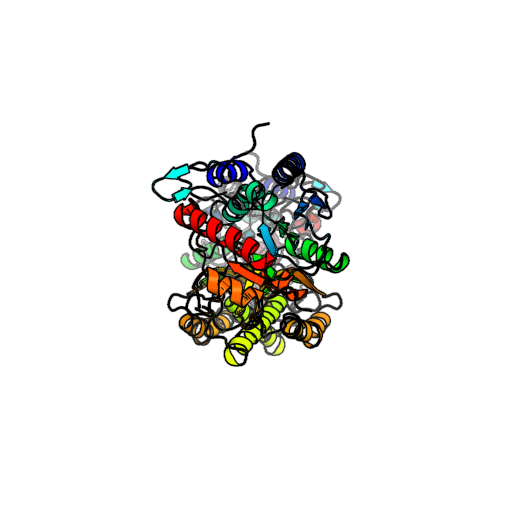90 ? -19.406 5.457 -12.594 1 98.69 290 PRO A CA 1
ATOM 2252 C C . PRO A 1 290 ? -18.734 4.34 -13.391 1 98.69 290 PRO A C 1
ATOM 2254 O O . PRO A 1 290 ? -19.344 3.301 -13.641 1 98.69 290 PRO A O 1
ATOM 2257 N N . LYS A 1 291 ? -17.5 4.523 -13.812 1 98.31 291 LYS A N 1
ATOM 2258 C CA . LYS A 1 291 ? -16.766 3.477 -14.508 1 98.31 291 LYS A CA 1
ATOM 2259 C C . LYS A 1 291 ? -16.594 2.244 -13.625 1 98.31 291 LYS A C 1
ATOM 2261 O O . LYS A 1 291 ? -16.734 1.113 -14.094 1 98.31 291 LYS A O 1
ATOM 2266 N N . MET A 1 292 ? -16.219 2.471 -12.391 1 98.5 292 MET A N 1
ATOM 2267 C CA . MET A 1 292 ? -16.031 1.381 -11.445 1 98.5 292 MET A CA 1
ATOM 2268 C C . MET A 1 292 ? -17.328 0.611 -11.219 1 98.5 292 MET A C 1
ATOM 2270 O O . MET A 1 292 ? -17.312 -0.619 -11.141 1 98.5 292 MET A O 1
ATOM 2274 N N . LYS A 1 293 ? -18.438 1.302 -11.125 1 98.19 293 LYS A N 1
ATOM 2275 C CA . LYS A 1 293 ? -19.734 0.689 -10.852 1 98.19 293 LYS A CA 1
ATOM 2276 C C . LYS A 1 293 ? -20.219 -0.124 -12.055 1 98.19 293 LYS A C 1
ATOM 2278 O O . LYS A 1 293 ? -21.078 -0.991 -11.906 1 98.19 293 LYS A O 1
ATOM 2283 N N . LYS A 1 294 ? -19.75 0.157 -13.266 1 97.75 294 LYS A N 1
ATOM 2284 C CA . LYS A 1 294 ? -20.031 -0.696 -14.414 1 97.75 294 LYS A CA 1
ATOM 2285 C C . LYS A 1 294 ? -19.438 -2.086 -14.234 1 97.75 294 LYS A C 1
ATOM 2287 O O . LYS A 1 294 ? -19.984 -3.08 -14.695 1 97.75 294 LYS A O 1
ATOM 2292 N N . GLU A 1 295 ? -18.312 -2.164 -13.578 1 96.81 295 GLU A N 1
ATOM 2293 C CA . GLU A 1 295 ? -17.672 -3.441 -13.281 1 96.81 295 GLU A CA 1
ATOM 2294 C C . GLU A 1 295 ? -18.312 -4.117 -12.078 1 96.81 295 GLU A C 1
ATOM 2296 O O . GLU A 1 295 ? -18.484 -5.336 -12.055 1 96.81 295 GLU A O 1
ATOM 2301 N N . TYR A 1 296 ? -18.656 -3.346 -11.109 1 97.69 296 TYR A N 1
ATOM 2302 C CA . TYR A 1 296 ? -19.219 -3.82 -9.852 1 97.69 296 TYR A CA 1
ATOM 2303 C C . TYR A 1 296 ? -20.203 -2.805 -9.281 1 97.69 296 TYR A C 1
ATOM 2305 O O . TYR A 1 296 ? -19.781 -1.77 -8.75 1 97.69 296 TYR A O 1
ATOM 2313 N N . SER A 1 297 ? -21.422 -3.074 -9.266 1 98 297 SER A N 1
ATOM 2314 C CA . SER A 1 297 ? -22.484 -2.127 -8.945 1 98 297 SER A CA 1
ATOM 2315 C C . SER A 1 297 ? -22.344 -1.603 -7.523 1 98 297 SER A C 1
ATOM 2317 O O . SER A 1 297 ? -22.734 -0.47 -7.23 1 98 297 SER A O 1
ATOM 2319 N N . ASP A 1 298 ? -21.766 -2.408 -6.617 1 98 298 ASP A N 1
ATOM 2320 C CA . ASP A 1 298 ? -21.672 -2.018 -5.211 1 98 298 ASP A CA 1
ATOM 2321 C C . ASP A 1 298 ? -20.328 -1.359 -4.906 1 98 298 ASP A C 1
ATOM 2323 O O . ASP A 1 298 ? -19.984 -1.173 -3.74 1 98 298 ASP A O 1
ATOM 2327 N N . ALA A 1 299 ? -19.562 -1.051 -5.926 1 98.5 299 ALA A N 1
ATOM 2328 C CA . ALA A 1 299 ? -18.266 -0.393 -5.738 1 98.5 299 ALA A CA 1
ATOM 2329 C C . ALA A 1 299 ? -18.438 0.946 -5.023 1 98.5 299 ALA A C 1
ATOM 2331 O O . ALA A 1 299 ? -19.469 1.604 -5.156 1 98.5 299 ALA A O 1
ATOM 2332 N N . GLU A 1 300 ? -17.438 1.287 -4.215 1 98.69 300 GLU A N 1
ATOM 2333 C CA . GLU A 1 300 ? -17.484 2.529 -3.451 1 98.69 300 GLU A CA 1
ATOM 2334 C C . GLU A 1 300 ? -16.125 3.211 -3.408 1 98.69 300 GLU A C 1
ATOM 2336 O O . GLU A 1 300 ? -15.094 2.541 -3.377 1 98.69 300 GLU A O 1
ATOM 2341 N N . ILE A 1 301 ? -16.156 4.496 -3.441 1 98.81 301 ILE A N 1
ATOM 2342 C CA . ILE A 1 301 ? -15.008 5.348 -3.143 1 98.81 301 ILE A CA 1
ATOM 2343 C C . ILE A 1 301 ? -15.398 6.395 -2.104 1 98.81 301 ILE A C 1
ATOM 2345 O O . ILE A 1 301 ? -16.312 7.195 -2.332 1 98.81 301 ILE A O 1
ATOM 2349 N N . SER A 1 302 ? -14.711 6.301 -0.99 1 98.56 302 SER A N 1
ATOM 2350 C CA . SER A 1 302 ? -14.953 7.281 0.062 1 98.56 302 SER A CA 1
ATOM 2351 C C . SER A 1 302 ? -13.711 8.125 0.332 1 98.56 302 SER A C 1
ATOM 2353 O O . SER A 1 302 ? -12.594 7.609 0.329 1 98.56 302 SER A O 1
ATOM 2355 N N . ILE A 1 303 ? -13.953 9.367 0.545 1 98.31 303 ILE A N 1
ATOM 2356 C CA . ILE A 1 303 ? -12.891 10.328 0.854 1 98.31 303 ILE A CA 1
ATOM 2357 C C . ILE A 1 303 ? -13.195 11.023 2.18 1 98.31 303 ILE A C 1
ATOM 2359 O O . ILE A 1 303 ? -14.18 11.766 2.289 1 98.31 303 ILE A O 1
ATOM 2363 N N . ASP A 1 304 ? -12.266 10.805 3.141 1 97.62 304 ASP A N 1
ATOM 2364 C CA . ASP A 1 304 ? -12.461 11.375 4.473 1 97.62 304 ASP A CA 1
ATOM 2365 C C . ASP A 1 304 ? -11.406 12.438 4.77 1 97.62 304 ASP A C 1
ATOM 2367 O O . ASP A 1 304 ? -10.227 12.25 4.48 1 97.62 304 ASP A O 1
ATOM 2371 N N . ASN A 1 305 ? -11.852 13.516 5.359 1 95.94 305 ASN A N 1
ATOM 2372 C CA . ASN A 1 305 ? -10.93 14.562 5.809 1 95.94 305 ASN A CA 1
ATOM 2373 C C . ASN A 1 305 ? -10.328 14.227 7.168 1 95.94 305 ASN A C 1
ATOM 2375 O O . ASN A 1 305 ? -11.047 14.078 8.156 1 95.94 305 ASN A O 1
ATOM 2379 N N . LEU A 1 306 ? -9.078 14.102 7.207 1 91.5 306 LEU A N 1
ATOM 2380 C CA . LEU A 1 306 ? -8.398 13.734 8.445 1 91.5 306 LEU A CA 1
ATOM 2381 C C . LEU A 1 306 ? -7.938 14.969 9.203 1 91.5 306 LEU A C 1
ATOM 2383 O O . LEU A 1 306 ? -7.863 14.961 10.438 1 91.5 306 LEU A O 1
ATOM 2387 N N . ALA A 1 307 ? -7.535 16 8.594 1 88.25 307 ALA A N 1
ATOM 2388 C CA . ALA A 1 307 ? -7.043 17.25 9.18 1 88.25 307 ALA A CA 1
ATOM 2389 C C . ALA A 1 307 ? -7.234 18.422 8.211 1 88.25 307 ALA A C 1
ATOM 2391 O O . ALA A 1 307 ? -7.062 18.266 7 1 88.25 307 ALA A O 1
ATOM 2392 N N . GLN A 1 308 ? -7.574 19.531 8.734 1 93 308 GLN A N 1
ATOM 2393 C CA . GLN A 1 308 ? -7.773 20.75 7.953 1 93 308 GLN A CA 1
ATOM 2394 C C . GLN A 1 308 ? -7.398 22 8.766 1 93 308 GLN A C 1
ATOM 2396 O O . GLN A 1 308 ? -8.016 22.281 9.789 1 93 308 GLN A O 1
ATOM 2401 N N . VAL A 1 309 ? -6.375 22.641 8.352 1 93.38 309 VAL A N 1
ATOM 2402 C CA . VAL A 1 309 ? -5.938 23.906 8.961 1 93.38 309 VAL A CA 1
ATOM 2403 C C . VAL A 1 309 ? -5.961 25.016 7.914 1 93.38 309 VAL A C 1
ATOM 2405 O O . VAL A 1 309 ? -5.34 24.891 6.855 1 93.38 309 VAL A O 1
ATOM 2408 N N . PRO A 1 310 ? -6.691 26.062 8.203 1 94.75 310 PRO A N 1
ATOM 2409 C CA . PRO A 1 310 ? -6.75 27.141 7.23 1 94.75 310 PRO A CA 1
ATOM 2410 C C . PRO A 1 310 ? -5.41 27.859 7.062 1 94.75 310 PRO A C 1
ATOM 2412 O O . PRO A 1 310 ? -4.598 27.875 7.992 1 94.75 310 PRO A O 1
ATOM 2415 N N . SER A 1 311 ? -5.238 28.406 5.871 1 95.5 311 SER A N 1
ATOM 2416 C CA . SER A 1 311 ? -4.094 29.281 5.66 1 95.5 311 SER A CA 1
ATOM 2417 C C . SER A 1 311 ? -4.227 30.562 6.469 1 95.5 311 SER A C 1
ATOM 2419 O O . SER A 1 311 ? -5.305 30.875 6.98 1 95.5 311 SER A O 1
ATOM 2421 N N . PHE A 1 312 ? -3.072 31.188 6.742 1 95.19 312 PHE A N 1
ATOM 2422 C CA . PHE A 1 312 ? -2.951 32.531 7.305 1 95.19 312 PHE A CA 1
ATOM 2423 C C . PHE A 1 312 ? -2.66 33.562 6.211 1 95.19 312 PHE A C 1
ATOM 2425 O O . PHE A 1 312 ? -1.54 33.625 5.699 1 95.19 312 PHE A O 1
ATOM 2432 N N . PRO A 1 313 ? -3.76 34.312 5.793 1 94.12 313 PRO A N 1
ATOM 2433 C CA . PRO A 1 313 ? -3.572 35.25 4.676 1 94.12 313 PRO A CA 1
ATOM 2434 C C . PRO A 1 313 ? -2.699 36.438 5.039 1 94.12 313 PRO A C 1
ATOM 2436 O O . PRO A 1 313 ? -2.52 36.719 6.223 1 94.12 313 PRO A O 1
ATOM 2439 N N . ASP A 1 314 ? -2.27 37.094 4.055 1 93.5 314 ASP A N 1
ATOM 2440 C CA . ASP A 1 314 ? -1.436 38.281 4.254 1 93.5 314 ASP A CA 1
ATOM 2441 C C . ASP A 1 314 ? -2.127 39.281 5.168 1 93.5 314 ASP A C 1
ATOM 2443 O O . ASP A 1 314 ? -3.318 39.562 5.008 1 93.5 314 ASP A O 1
ATOM 2447 N N . VAL A 1 315 ? -1.327 39.781 6.035 1 91.69 315 VAL A N 1
ATOM 2448 C CA . VAL A 1 315 ? -1.866 40.75 6.973 1 91.69 315 VAL A CA 1
ATOM 2449 C C . VAL A 1 315 ? -2.01 42.125 6.285 1 91.69 315 VAL A C 1
ATOM 2451 O O . VAL A 1 315 ? -1.358 42.375 5.27 1 91.69 315 VAL A O 1
ATOM 2454 N N . GLU A 1 316 ? -2.889 42.906 6.828 1 92 316 GLU A N 1
ATOM 2455 C CA . GLU A 1 316 ? -2.953 44.312 6.43 1 92 316 GLU A CA 1
ATOM 2456 C C . GLU A 1 316 ? -1.886 45.125 7.141 1 92 316 GLU A C 1
ATOM 2458 O O . GLU A 1 316 ? -2.027 45.469 8.32 1 92 316 GLU A O 1
ATOM 2463 N N . GLU A 1 317 ? -0.93 45.594 6.406 1 92.56 317 GLU A N 1
ATOM 2464 C CA . GLU A 1 317 ? 0.227 46.25 6.996 1 92.56 317 GLU A CA 1
ATOM 2465 C C . GLU A 1 317 ? -0.181 47.531 7.703 1 92.56 317 GLU A C 1
ATOM 2467 O O . GLU A 1 317 ? 0.488 47.969 8.641 1 92.56 317 GLU A O 1
ATOM 2472 N N . LYS A 1 318 ? -1.295 48.094 7.305 1 93 318 LYS A N 1
ATOM 2473 C CA . LYS A 1 318 ? -1.746 49.344 7.898 1 93 318 LYS A CA 1
ATOM 2474 C C . LYS A 1 318 ? -2.537 49.094 9.18 1 93 318 LYS A C 1
ATOM 2476 O O . LYS A 1 318 ? -2.857 50.031 9.906 1 93 318 LYS A O 1
ATOM 2481 N N . ASP A 1 319 ? -2.834 47.875 9.383 1 94.94 319 ASP A N 1
ATOM 2482 C CA . ASP A 1 319 ? -3.527 47.562 10.633 1 94.94 319 ASP A CA 1
ATOM 2483 C C . ASP A 1 319 ? -2.721 48.031 11.844 1 94.94 319 ASP A C 1
ATOM 2485 O O . ASP A 1 319 ? -1.51 47.812 11.906 1 94.94 319 ASP A O 1
ATOM 2489 N N . PRO A 1 320 ? -3.355 48.594 12.82 1 94.75 320 PRO A N 1
ATOM 2490 C CA . PRO A 1 320 ? -2.639 49.156 13.969 1 94.75 320 PRO A CA 1
ATOM 2491 C C . PRO A 1 320 ? -1.854 48.094 14.742 1 94.75 320 PRO A C 1
ATOM 2493 O O . PRO A 1 320 ? -0.758 48.375 15.242 1 94.75 320 PRO A O 1
ATOM 2496 N N . PHE A 1 321 ? -2.381 46.969 14.891 1 95.56 321 PHE A N 1
ATOM 2497 C CA . PHE A 1 321 ? -1.695 45.906 15.594 1 95.56 321 PHE A CA 1
ATOM 2498 C C . PHE A 1 321 ? -0.428 45.5 14.852 1 95.56 321 PHE A C 1
ATOM 2500 O O . PHE A 1 321 ? 0.63 45.312 15.469 1 95.56 321 PHE A O 1
ATOM 2507 N N . VAL A 1 322 ? -0.54 45.312 13.555 1 96.06 322 VAL A N 1
ATOM 2508 C CA . VAL A 1 322 ? 0.584 44.906 12.719 1 96.06 322 VAL A CA 1
ATOM 2509 C C . VAL A 1 322 ? 1.678 45.969 12.766 1 96.06 322 VAL A C 1
ATOM 2511 O O . VAL A 1 322 ? 2.852 45.656 12.977 1 96.06 322 VAL A O 1
ATOM 2514 N N . ALA A 1 323 ? 1.251 47.156 12.633 1 95.5 323 ALA A N 1
ATOM 2515 C CA . ALA A 1 323 ? 2.189 48.281 12.672 1 95.5 323 ALA A CA 1
ATOM 2516 C C . ALA A 1 323 ? 2.916 48.344 14.016 1 95.5 323 ALA A C 1
ATOM 2518 O O . ALA A 1 323 ? 4.113 48.625 14.062 1 95.5 323 ALA A O 1
ATOM 2519 N N . LEU A 1 324 ? 2.189 48.094 15.031 1 96 324 LEU A N 1
ATOM 2520 C CA . LEU A 1 324 ? 2.752 48.156 16.375 1 96 324 LEU A CA 1
ATOM 2521 C C . LEU A 1 324 ? 3.811 47.062 16.562 1 96 324 LEU A C 1
ATOM 2523 O O . LEU A 1 324 ? 4.906 47.344 17.062 1 96 324 LEU A O 1
ATOM 2527 N N . VAL A 1 325 ? 3.484 45.875 16.172 1 96.75 325 VAL A N 1
ATOM 2528 C CA . VAL A 1 325 ? 4.426 44.75 16.328 1 96.75 325 VAL A CA 1
ATOM 2529 C C . VAL A 1 325 ? 5.668 45 15.477 1 96.75 325 VAL A C 1
ATOM 2531 O O . VAL A 1 325 ? 6.793 44.75 15.922 1 96.75 325 VAL A O 1
ATOM 2534 N N . ARG A 1 326 ? 5.488 45.5 14.32 1 95.94 326 ARG A N 1
ATOM 2535 C CA . ARG A 1 326 ? 6.613 45.844 13.453 1 95.94 326 ARG A CA 1
ATOM 2536 C C . ARG A 1 326 ? 7.512 46.875 14.117 1 95.94 326 ARG A C 1
ATOM 2538 O O . ARG A 1 326 ? 8.734 46.75 14.094 1 95.94 326 ARG A O 1
ATOM 2545 N N . ALA A 1 327 ? 6.953 47.812 14.648 1 95.56 327 ALA A N 1
ATOM 2546 C CA . ALA A 1 327 ? 7.707 48.875 15.305 1 95.56 327 ALA A CA 1
ATOM 2547 C C . ALA A 1 327 ? 8.5 48.344 16.5 1 95.56 327 ALA A C 1
ATOM 2549 O O . ALA A 1 327 ? 9.656 48.719 16.703 1 95.56 327 ALA A O 1
ATOM 2550 N N . LEU A 1 328 ? 7.875 47.531 17.219 1 96.56 328 LEU A N 1
ATOM 2551 C CA . LEU A 1 328 ? 8.492 47 18.438 1 96.56 328 LEU A CA 1
ATOM 2552 C C . LEU A 1 328 ? 9.633 46.062 18.109 1 96.56 328 LEU A C 1
ATOM 2554 O O . LEU A 1 328 ? 10.625 46 18.844 1 96.56 328 LEU A O 1
ATOM 2558 N N . THR A 1 329 ? 9.438 45.312 17.016 1 96.19 329 THR A N 1
ATOM 2559 C CA . THR A 1 329 ? 10.453 44.312 16.641 1 96.19 329 THR A CA 1
ATOM 2560 C C . THR A 1 329 ? 11.516 44.969 15.75 1 96.19 329 THR A C 1
ATOM 2562 O O . THR A 1 329 ? 12.617 44.438 15.625 1 96.19 329 THR A O 1
ATOM 2565 N N . GLY A 1 330 ? 11.156 46 15.109 1 95.19 330 GLY A N 1
ATOM 2566 C CA . GLY A 1 330 ? 12.023 46.594 14.102 1 95.19 330 GLY A CA 1
ATOM 2567 C C . GLY A 1 330 ? 12.141 45.719 12.852 1 95.19 330 GLY A C 1
ATOM 2568 O O . GLY A 1 330 ? 13.062 45.906 12.055 1 95.19 330 GLY A O 1
ATOM 2569 N N . ASP A 1 331 ? 11.312 44.781 12.781 1 95.5 331 ASP A N 1
ATOM 2570 C CA . ASP A 1 331 ? 11.359 43.844 11.672 1 95.5 331 ASP A CA 1
ATOM 2571 C C . ASP A 1 331 ? 10.398 44.25 10.555 1 95.5 331 ASP A C 1
ATOM 2573 O O . ASP A 1 331 ? 9.18 44.125 10.695 1 95.5 331 ASP A O 1
ATOM 2577 N N . LYS A 1 332 ? 10.898 44.656 9.406 1 92.81 332 LYS A N 1
ATOM 2578 C CA . LYS A 1 332 ? 10.086 45.125 8.289 1 92.81 332 LYS A CA 1
ATOM 2579 C C . LYS A 1 332 ? 10.055 44.125 7.148 1 92.81 332 LYS A C 1
ATOM 2581 O O . LYS A 1 332 ? 9.383 44.344 6.137 1 92.81 332 LYS A O 1
ATOM 2586 N N . GLU A 1 333 ? 10.727 43.031 7.332 1 95.12 333 GLU A N 1
ATOM 2587 C CA . GLU A 1 333 ? 10.828 42.031 6.266 1 95.12 333 GLU A CA 1
ATOM 2588 C C . GLU A 1 333 ? 9.539 41.25 6.133 1 95.12 333 GLU A C 1
ATOM 2590 O O . GLU A 1 333 ? 8.828 41.031 7.121 1 95.12 333 GLU A O 1
ATOM 2595 N N . THR A 1 334 ? 9.211 40.906 4.891 1 94.94 334 THR A N 1
ATOM 2596 C CA . THR A 1 334 ? 8.094 40 4.645 1 94.94 334 THR A CA 1
ATOM 2597 C C . THR A 1 334 ? 8.547 38.531 4.707 1 94.94 334 THR A C 1
ATOM 2599 O O . THR A 1 334 ? 9.367 38.094 3.893 1 94.94 334 THR A O 1
ATOM 2602 N N . ARG A 1 335 ? 8.07 37.844 5.699 1 95.19 335 ARG A N 1
ATOM 2603 C CA . ARG A 1 335 ? 8.367 36.406 5.855 1 95.19 335 ARG A CA 1
ATOM 2604 C C . ARG A 1 335 ? 7.078 35.594 5.953 1 95.19 335 ARG A C 1
ATOM 2606 O O . ARG A 1 335 ? 6.137 36 6.641 1 95.19 335 ARG A O 1
ATOM 2613 N N . LYS A 1 336 ? 7.039 34.5 5.172 1 95.12 336 LYS A N 1
ATOM 2614 C CA . LYS A 1 336 ? 5.898 33.594 5.164 1 95.12 336 LYS A CA 1
ATOM 2615 C C . LYS A 1 336 ? 6.344 32.156 5.398 1 95.12 336 LYS A C 1
ATOM 2617 O O . LYS A 1 336 ? 7.469 31.781 5.059 1 95.12 336 LYS A O 1
ATOM 2622 N N . LEU A 1 337 ? 5.492 31.422 6.016 1 91.62 337 LEU A N 1
ATOM 2623 C CA . LEU A 1 337 ? 5.84 30.047 6.379 1 91.62 337 LEU A CA 1
ATOM 2624 C C . LEU A 1 337 ? 5.133 29.047 5.465 1 91.62 337 LEU A C 1
ATOM 2626 O O . LEU A 1 337 ? 3.969 29.234 5.109 1 91.62 337 LEU A O 1
ATOM 2630 N N . GLY A 1 338 ? 5.883 28 5.246 1 89.44 338 GLY A N 1
ATOM 2631 C CA . GLY A 1 338 ? 5.301 26.891 4.484 1 89.44 338 GLY A CA 1
ATOM 2632 C C . GLY A 1 338 ? 4.383 26.016 5.312 1 89.44 338 GLY A C 1
ATOM 2633 O O . GLY A 1 338 ? 3.465 25.391 4.777 1 89.44 338 GLY A O 1
ATOM 2634 N N . GLY A 1 339 ? 4.621 25.969 6.574 1 87.44 339 GLY A N 1
ATOM 2635 C CA . GLY A 1 339 ? 3.785 25.203 7.492 1 87.44 339 GLY A CA 1
ATOM 2636 C C . GLY A 1 339 ? 2.648 26.016 8.078 1 87.44 339 GLY A C 1
ATOM 2637 O O . GLY A 1 339 ? 2.596 27.234 7.902 1 87.44 339 GLY A O 1
ATOM 2638 N N . ALA A 1 340 ? 1.765 25.234 8.727 1 90.81 340 ALA A N 1
ATOM 2639 C CA . ALA A 1 340 ? 0.583 25.891 9.273 1 90.81 340 ALA A CA 1
ATOM 2640 C C . ALA A 1 340 ? 0.713 26.094 10.781 1 90.81 340 ALA A C 1
ATOM 2642 O O . ALA A 1 340 ? 1.408 25.328 11.453 1 90.81 340 ALA A O 1
ATOM 2643 N N . THR A 1 341 ? 0.159 27.109 11.25 1 93.81 341 THR A N 1
ATOM 2644 C CA . THR A 1 341 ? -0.01 27.406 12.664 1 93.81 341 THR A CA 1
ATOM 2645 C C . THR A 1 341 ? -1.462 27.75 12.977 1 93.81 341 THR A C 1
ATOM 2647 O O . THR A 1 341 ? -2.322 27.703 12.094 1 93.81 341 THR A O 1
ATOM 2650 N N . GLU A 1 342 ? -1.646 28.109 14.25 1 96 342 GLU A N 1
ATOM 2651 C CA . GLU A 1 342 ? -3.006 28.453 14.656 1 96 342 GLU A CA 1
ATOM 2652 C C . GLU A 1 342 ? -3.371 29.859 14.234 1 96 342 GLU A C 1
ATOM 2654 O O . GLU A 1 342 ? -4.512 30.297 14.414 1 96 342 GLU A O 1
ATOM 2659 N N . ALA A 1 343 ? -2.457 30.609 13.641 1 96.94 343 ALA A N 1
ATOM 2660 C CA . ALA A 1 343 ? -2.721 31.953 13.156 1 96.94 343 ALA A CA 1
ATOM 2661 C C . ALA A 1 343 ? -3.852 31.969 12.133 1 96.94 343 ALA A C 1
ATOM 2663 O O . ALA A 1 343 ? -4.656 32.906 12.094 1 96.94 343 ALA A O 1
ATOM 2664 N N . GLY A 1 344 ? -3.879 30.969 11.344 1 95.62 344 GLY A N 1
ATOM 2665 C CA . GLY A 1 344 ? -4.926 30.891 10.344 1 95.62 344 GLY A CA 1
ATOM 2666 C C . GLY A 1 344 ? -6.324 30.891 10.938 1 95.62 344 GLY A C 1
ATOM 2667 O O . GLY A 1 344 ? -7.246 31.469 10.367 1 95.62 344 GLY A O 1
ATOM 2668 N N . GLN A 1 345 ? -6.484 30.297 12.039 1 95.69 345 GLN A N 1
ATOM 2669 C CA . GLN A 1 345 ? -7.785 30.219 12.695 1 95.69 345 GLN A CA 1
ATOM 2670 C C . GLN A 1 345 ? -8.211 31.562 13.25 1 95.69 345 GLN A C 1
ATOM 2672 O O . GLN A 1 345 ? -9.391 31.922 13.195 1 95.69 345 GLN A O 1
ATOM 2677 N N . TYR A 1 346 ? -7.27 32.312 13.805 1 96.62 346 TYR A N 1
ATOM 2678 C CA . TYR A 1 346 ? -7.566 33.656 14.273 1 96.62 346 TYR A CA 1
ATOM 2679 C C . TYR A 1 346 ? -7.922 34.562 13.109 1 96.62 346 TYR A C 1
ATOM 2681 O O . TYR A 1 346 ? -8.875 35.344 13.195 1 96.62 346 TYR A O 1
ATOM 2689 N N . ALA A 1 347 ? -7.168 34.469 12.078 1 95.19 347 ALA A N 1
ATOM 2690 C CA . ALA A 1 347 ? -7.438 35.281 10.891 1 95.19 347 ALA A CA 1
ATOM 2691 C C . ALA A 1 347 ? -8.836 35 10.352 1 95.19 347 ALA A C 1
ATOM 2693 O O . ALA A 1 347 ? -9.523 35.906 9.891 1 95.19 347 ALA A O 1
ATOM 2694 N N . LEU A 1 348 ? -9.234 33.812 10.383 1 92.69 348 LEU A N 1
ATOM 2695 C CA . LEU A 1 348 ? -10.523 33.406 9.844 1 92.69 348 LEU A CA 1
ATOM 2696 C C . LEU A 1 348 ? -11.672 34.125 10.562 1 92.69 348 LEU A C 1
ATOM 2698 O O . LEU A 1 348 ? -12.727 34.344 9.969 1 92.69 348 LEU A O 1
ATOM 2702 N N . ILE A 1 349 ? -11.445 34.438 11.828 1 94.12 349 ILE A N 1
ATOM 2703 C CA . ILE A 1 349 ? -12.531 35.062 12.555 1 94.12 349 ILE A CA 1
ATOM 2704 C C . ILE A 1 349 ? -12.312 36.594 12.594 1 94.12 349 ILE A C 1
ATOM 2706 O O . ILE A 1 349 ? -12.953 37.281 13.375 1 94.12 349 ILE A O 1
ATOM 2710 N N . GLY A 1 350 ? -11.352 37.062 11.852 1 93.81 350 GLY A N 1
ATOM 2711 C CA . GLY A 1 350 ? -11.195 38.469 11.641 1 93.81 350 GLY A CA 1
ATOM 2712 C C . GLY A 1 350 ? -10.258 39.125 12.633 1 93.81 350 GLY A C 1
ATOM 2713 O O . GLY A 1 350 ? -10.195 40.375 12.719 1 93.81 350 GLY A O 1
ATOM 2714 N N . VAL A 1 351 ? -9.547 38.406 13.383 1 95.25 351 VAL A N 1
ATOM 2715 C CA . VAL A 1 351 ? -8.594 38.969 14.336 1 95.25 351 VAL A CA 1
ATOM 2716 C C . VAL A 1 351 ? -7.262 39.219 13.633 1 95.25 351 VAL A C 1
ATOM 2718 O O . VAL A 1 351 ? -6.676 38.312 13.039 1 95.25 351 VAL A O 1
ATOM 2721 N N . PRO A 1 352 ? -6.793 40.5 13.656 1 96.56 352 PRO A N 1
ATOM 2722 C CA . PRO A 1 352 ? -5.414 40.688 13.195 1 96.56 352 PRO A CA 1
ATOM 2723 C C . PRO A 1 352 ? -4.414 39.812 13.945 1 96.56 352 PRO A C 1
ATOM 2725 O O . PRO A 1 352 ? -4.48 39.719 15.172 1 96.56 352 PRO A O 1
ATOM 2728 N N . VAL A 1 353 ? -3.578 39.125 13.195 1 97.31 353 VAL A N 1
ATOM 2729 C CA . VAL A 1 353 ? -2.719 38.156 13.859 1 97.31 353 VAL A CA 1
ATOM 2730 C C . VAL A 1 353 ? -1.33 38.156 13.219 1 97.31 353 VAL A C 1
ATOM 2732 O O . VAL A 1 353 ? -1.187 38.5 12.039 1 97.31 353 VAL A O 1
ATOM 2735 N N . LEU A 1 354 ? -0.331 37.969 13.992 1 97.81 354 LEU A N 1
ATOM 2736 C CA . LEU A 1 354 ? 1.047 37.75 13.57 1 97.81 354 LEU A CA 1
ATOM 2737 C C . LEU A 1 354 ? 1.653 36.562 14.305 1 97.81 354 LEU A C 1
ATOM 2739 O O . LEU A 1 354 ? 1.233 36.25 15.414 1 97.81 354 LEU A O 1
ATOM 2743 N N . VAL A 1 355 ? 2.543 35.906 13.609 1 97.69 355 VAL A N 1
ATOM 2744 C CA . VAL A 1 355 ? 3.328 34.844 14.242 1 97.69 355 VAL A CA 1
ATOM 2745 C C . VAL A 1 355 ? 4.723 35.375 14.578 1 97.69 355 VAL A C 1
ATOM 2747 O O . VAL A 1 355 ? 5.426 35.875 13.711 1 97.69 355 VAL A O 1
ATOM 2750 N N . CYS A 1 356 ? 5.07 35.281 15.812 1 98.19 356 CYS A N 1
ATOM 2751 C CA . CYS A 1 356 ? 6.352 35.812 16.281 1 98.19 356 CYS A CA 1
ATOM 2752 C C . CYS A 1 356 ? 6.656 35.281 17.688 1 98.19 356 CYS A C 1
ATOM 2754 O O . CYS A 1 356 ? 5.93 35.594 18.641 1 98.19 356 CYS A O 1
ATOM 2756 N N . GLY A 1 357 ? 7.684 34.562 17.812 1 97.75 357 GLY A N 1
ATOM 2757 C CA . GLY A 1 357 ? 8.031 34.031 19.125 1 97.75 357 GLY A CA 1
ATOM 2758 C C . GLY A 1 357 ? 9.477 33.594 19.219 1 97.75 357 GLY A C 1
ATOM 2759 O O . GLY A 1 357 ? 10.211 33.625 18.234 1 97.75 357 GLY A O 1
ATOM 2760 N N . PRO A 1 358 ? 9.93 33.219 20.391 1 98.25 358 PRO A N 1
ATOM 2761 C CA . PRO A 1 358 ? 11.32 32.812 20.625 1 98.25 358 PRO A CA 1
ATOM 2762 C C . PRO A 1 358 ? 11.648 31.453 20.047 1 98.25 358 PRO A C 1
ATOM 2764 O O . PRO A 1 358 ? 10.773 30.578 20 1 98.25 358 PRO A O 1
ATOM 2767 N N . GLY A 1 359 ? 12.914 31.297 19.734 1 96.56 359 GLY A N 1
ATOM 2768 C CA . GLY A 1 359 ? 13.359 30.047 19.156 1 96.56 359 GLY A CA 1
ATOM 2769 C C . GLY A 1 359 ? 13.234 29.984 17.656 1 96.56 359 GLY A C 1
ATOM 2770 O O . GLY A 1 359 ? 12.703 30.906 17.031 1 96.56 359 GLY A O 1
ATOM 2771 N N . SER A 1 360 ? 13.805 28.922 17.094 1 93.25 360 SER A N 1
ATOM 2772 C CA . SER A 1 360 ? 13.828 28.75 15.648 1 93.25 360 SER A CA 1
ATOM 2773 C C . SER A 1 360 ? 13.148 27.453 15.234 1 93.25 360 SER A C 1
ATOM 2775 O O . SER A 1 360 ? 13.391 26.391 15.828 1 93.25 360 SER A O 1
ATOM 2777 N N . ILE A 1 361 ? 12.398 27.562 14.164 1 86.12 361 ILE A N 1
ATOM 2778 C CA . ILE A 1 361 ? 11.68 26.391 13.656 1 86.12 361 ILE A CA 1
ATOM 2779 C C . ILE A 1 361 ? 12.68 25.344 13.164 1 86.12 361 ILE A C 1
ATOM 2781 O O . ILE A 1 361 ? 12.344 24.172 13.07 1 86.12 361 ILE A O 1
ATOM 2785 N N . THR A 1 362 ? 13.922 25.719 12.906 1 83.38 362 THR A N 1
ATOM 2786 C CA . THR A 1 362 ? 14.93 24.844 12.328 1 83.38 362 THR A CA 1
ATOM 2787 C C . THR A 1 362 ? 15.344 23.766 13.328 1 83.38 362 THR A C 1
ATOM 2789 O O . THR A 1 362 ? 15.891 22.734 12.938 1 83.38 362 THR A O 1
ATOM 2792 N N . VAL A 1 363 ? 15.078 23.953 14.617 1 87.19 363 VAL A N 1
ATOM 2793 C CA . VAL A 1 363 ? 15.5 22.984 15.625 1 87.19 363 VAL A CA 1
ATOM 2794 C C . VAL A 1 363 ? 14.281 22.328 16.266 1 87.19 363 VAL A C 1
ATOM 2796 O O . VAL A 1 363 ? 14.414 21.453 17.125 1 87.19 363 VAL A O 1
ATOM 2799 N N . ALA A 1 364 ? 13.086 22.75 15.82 1 85.56 364 ALA A N 1
ATOM 2800 C CA . ALA A 1 364 ? 11.852 22.172 16.344 1 85.56 364 ALA A CA 1
ATOM 2801 C C . ALA A 1 364 ? 11.688 20.734 15.875 1 85.56 364 ALA A C 1
ATOM 2803 O O . ALA A 1 364 ? 12.273 20.328 14.867 1 85.56 364 ALA A O 1
ATOM 2804 N N . HIS A 1 365 ? 11.023 19.906 16.641 1 83.88 365 HIS A N 1
ATOM 2805 C CA . HIS A 1 365 ? 10.617 18.531 16.297 1 83.88 365 HIS A CA 1
ATOM 2806 C C . HIS A 1 365 ? 11.828 17.609 16.203 1 83.88 365 HIS A C 1
ATOM 2808 O O . HIS A 1 365 ? 11.727 16.5 15.695 1 83.88 365 HIS A O 1
ATOM 2814 N N . GLN A 1 366 ? 13.016 18.094 16.625 1 85.62 366 GLN A N 1
ATOM 2815 C CA . GLN A 1 366 ? 14.242 17.297 16.625 1 85.62 366 GLN A CA 1
ATOM 2816 C C . GLN A 1 366 ? 14.734 17.047 18.047 1 85.62 366 GLN A C 1
ATOM 2818 O O . GLN A 1 366 ? 14.367 17.766 18.969 1 85.62 366 GLN A O 1
ATOM 2823 N N . ALA A 1 367 ? 15.492 15.906 18.062 1 90.44 367 ALA A N 1
ATOM 2824 C CA . ALA A 1 367 ? 16.172 15.727 19.344 1 90.44 367 ALA A CA 1
ATOM 2825 C C . ALA A 1 367 ? 17.062 16.922 19.688 1 90.44 367 ALA A C 1
ATOM 2827 O O . ALA A 1 367 ? 17.562 17.594 18.781 1 90.44 367 ALA A O 1
ATOM 2828 N N . ASN A 1 368 ? 17.109 17.109 20.938 1 95.44 368 ASN A N 1
ATOM 2829 C CA . ASN A 1 368 ? 17.953 18.188 21.453 1 95.44 368 ASN A CA 1
ATOM 2830 C C . ASN A 1 368 ? 17.453 19.562 21 1 95.44 368 ASN A C 1
ATOM 2832 O O . ASN A 1 368 ? 18.25 20.422 20.625 1 95.44 368 ASN A O 1
ATOM 2836 N N . GLU A 1 369 ? 16.172 19.625 20.922 1 95.06 369 GLU A N 1
ATOM 2837 C CA . GLU A 1 369 ? 15.508 20.906 20.719 1 95.06 369 GLU A CA 1
ATOM 2838 C C . GLU A 1 369 ? 15.953 21.922 21.766 1 95.06 369 GLU A C 1
ATOM 2840 O O . GLU A 1 369 ? 16.188 21.578 22.922 1 95.06 369 GLU A O 1
ATOM 2845 N N . PHE A 1 370 ? 16.109 23.234 21.312 1 97.69 370 PHE A N 1
ATOM 2846 C CA . PHE A 1 370 ? 16.547 24.234 22.281 1 97.69 370 PHE A CA 1
ATOM 2847 C C . PHE A 1 370 ? 15.984 25.609 21.938 1 97.69 370 PHE A C 1
ATOM 2849 O O . PHE A 1 370 ? 15.508 25.828 20.828 1 97.69 370 PHE A O 1
ATOM 2856 N N . VAL A 1 371 ? 15.984 26.5 22.891 1 98.25 371 VAL A N 1
ATOM 2857 C CA . VAL A 1 371 ? 15.68 27.922 22.703 1 98.25 371 VAL A CA 1
ATOM 2858 C C . VAL A 1 371 ? 16.812 28.781 23.25 1 98.25 371 VAL A C 1
ATOM 2860 O O . VAL A 1 371 ? 17.328 28.516 24.344 1 98.25 371 VAL A O 1
ATOM 2863 N N . PRO A 1 372 ? 17.312 29.703 22.484 1 98.31 372 PRO A N 1
ATOM 2864 C CA . PRO A 1 372 ? 18.344 30.594 23 1 98.31 372 PRO A CA 1
ATOM 2865 C C . PRO A 1 372 ? 17.844 31.484 24.141 1 98.31 372 PRO A C 1
ATOM 2867 O O . PRO A 1 372 ? 16.719 31.984 24.078 1 98.31 372 PRO A O 1
ATOM 2870 N N . LYS A 1 373 ? 18.703 31.703 25.125 1 98.31 373 LYS A N 1
ATOM 2871 C CA . LYS A 1 373 ? 18.359 32.562 26.25 1 98.31 373 LYS A CA 1
ATOM 2872 C C . LYS A 1 373 ? 17.984 33.969 25.781 1 98.31 373 LYS A C 1
ATOM 2874 O O . LYS A 1 373 ? 17.016 34.562 26.266 1 98.31 373 LYS A O 1
ATOM 2879 N N . LYS A 1 374 ? 18.688 34.406 24.859 1 98 374 LYS A N 1
ATOM 2880 C CA . LYS A 1 374 ? 18.469 35.75 24.344 1 98 374 LYS A CA 1
ATOM 2881 C C . LYS A 1 374 ? 17.094 35.875 23.703 1 98 374 LYS A C 1
ATOM 2883 O O . LYS A 1 374 ? 16.438 36.906 23.797 1 98 374 LYS A O 1
ATOM 2888 N N . ASP A 1 375 ? 16.703 34.875 23 1 98.25 375 ASP A N 1
ATOM 2889 C CA . ASP A 1 375 ? 15.398 34.906 22.359 1 98.25 375 ASP A CA 1
ATOM 2890 C C . ASP A 1 375 ? 14.281 35.031 23.375 1 98.25 375 ASP A C 1
ATOM 2892 O O . ASP A 1 375 ? 13.289 35.719 23.141 1 98.25 375 ASP A O 1
ATOM 2896 N N . LEU A 1 376 ? 14.438 34.344 24.484 1 98.5 376 LEU A N 1
ATOM 2897 C CA . LEU A 1 376 ? 13.43 34.438 25.547 1 98.5 376 LEU A CA 1
ATOM 2898 C C . LEU A 1 376 ? 13.383 35.844 26.125 1 98.5 376 LEU A C 1
ATOM 2900 O O . LEU A 1 376 ? 12.297 36.375 26.328 1 98.5 376 LEU A O 1
ATOM 2904 N N . GLU A 1 377 ? 14.508 36.344 26.328 1 98.19 377 GLU A N 1
ATOM 2905 C CA . GLU A 1 377 ? 14.586 37.719 26.875 1 98.19 377 GLU A CA 1
ATOM 2906 C C . GLU A 1 377 ? 13.961 38.719 25.922 1 98.19 377 GLU A C 1
ATOM 2908 O O . GLU A 1 377 ? 13.203 39.594 26.344 1 98.19 377 GLU A O 1
ATOM 2913 N N . ASP A 1 378 ? 14.32 38.562 24.719 1 98.19 378 ASP A N 1
ATOM 2914 C CA . ASP A 1 378 ? 13.773 39.438 23.703 1 98.19 378 ASP A CA 1
ATOM 2915 C C . ASP A 1 378 ? 12.25 39.312 23.609 1 98.19 378 ASP A C 1
ATOM 2917 O O . ASP A 1 378 ? 11.539 40.281 23.422 1 98.19 378 ASP A O 1
ATOM 2921 N N . SER A 1 379 ? 11.828 38.125 23.703 1 98.5 379 SER A N 1
ATOM 2922 C CA . SER A 1 379 ? 10.391 37.906 23.656 1 98.5 379 SER A CA 1
ATOM 2923 C C . SER A 1 379 ? 9.688 38.531 24.859 1 98.5 379 SER A C 1
ATOM 2925 O O . SER A 1 379 ? 8.578 39.031 24.719 1 98.5 379 SER A O 1
ATOM 2927 N N . CYS A 1 380 ? 10.297 38.469 26.016 1 98.44 380 CYS A N 1
ATOM 2928 C CA . CYS A 1 380 ? 9.75 39.125 27.188 1 98.44 380 CYS A CA 1
ATOM 2929 C C . CYS A 1 380 ? 9.555 40.625 26.922 1 98.44 380 CYS A C 1
ATOM 2931 O O . CYS A 1 380 ? 8.5 41.188 27.219 1 98.44 380 CYS A O 1
ATOM 2933 N N . ARG A 1 381 ? 10.57 41.156 26.375 1 98 381 ARG A N 1
ATOM 2934 C CA . ARG A 1 381 ? 10.508 42.594 26.078 1 98 381 ARG A CA 1
ATOM 2935 C C . ARG A 1 381 ? 9.422 42.906 25.062 1 98 381 ARG A C 1
ATOM 2937 O O . ARG A 1 381 ? 8.656 43.875 25.234 1 98 381 ARG A O 1
ATOM 2944 N N . LEU A 1 382 ? 9.359 42.125 24.047 1 98.25 382 LEU A N 1
ATOM 2945 C CA . LEU A 1 382 ? 8.367 42.344 23 1 98.25 382 LEU A CA 1
ATOM 2946 C C . LEU A 1 382 ? 6.953 42.25 23.562 1 98.25 382 LEU A C 1
ATOM 2948 O O . LEU A 1 382 ? 6.137 43.156 23.359 1 98.25 382 LEU A O 1
ATOM 2952 N N . VAL A 1 383 ? 6.695 41.188 24.312 1 98.5 383 VAL A N 1
ATOM 2953 C CA . VAL A 1 383 ? 5.352 40.938 24.828 1 98.5 383 VAL A CA 1
ATOM 2954 C C . VAL A 1 383 ? 4.945 42.062 25.781 1 98.5 383 VAL A C 1
ATOM 2956 O O . VAL A 1 383 ? 3.844 42.594 25.688 1 98.5 383 VAL A O 1
ATOM 2959 N N . LEU A 1 384 ? 5.844 42.406 26.656 1 97.56 384 LEU A N 1
ATOM 2960 C CA . LEU A 1 384 ? 5.531 43.438 27.641 1 97.56 384 LEU A CA 1
ATOM 2961 C C . LEU A 1 384 ? 5.258 44.781 26.953 1 97.56 384 LEU A C 1
ATOM 2963 O O . LEU A 1 384 ? 4.285 45.469 27.281 1 97.56 384 LEU A O 1
ATOM 2967 N N . ASN A 1 385 ? 6.102 45.125 26.047 1 97.31 385 ASN A N 1
ATOM 2968 C CA . ASN A 1 385 ? 5.938 46.406 25.344 1 97.31 385 ASN A CA 1
ATOM 2969 C C . ASN A 1 385 ? 4.688 46.406 24.469 1 97.31 385 ASN A C 1
ATOM 2971 O O . ASN A 1 385 ? 4.043 47.438 24.297 1 97.31 385 ASN A O 1
ATOM 2975 N N . LEU A 1 386 ? 4.391 45.281 23.875 1 97.62 386 LEU A N 1
ATOM 2976 C CA . LEU A 1 386 ? 3.186 45.156 23.062 1 97.62 386 LEU A CA 1
ATOM 2977 C C . LEU A 1 386 ? 1.938 45.438 23.891 1 97.62 386 LEU A C 1
ATOM 2979 O O . LEU A 1 386 ? 1.075 46.219 23.5 1 97.62 386 LEU A O 1
ATOM 2983 N N . VAL A 1 387 ? 1.889 44.781 25.031 1 96.75 387 VAL A N 1
ATOM 2984 C CA . VAL A 1 387 ? 0.744 44.938 25.922 1 96.75 387 VAL A CA 1
ATOM 2985 C C . VAL A 1 387 ? 0.678 46.406 26.406 1 96.75 387 VAL A C 1
ATOM 2987 O O . VAL A 1 387 ? -0.389 47 26.391 1 96.75 387 VAL A O 1
ATOM 2990 N N . LYS A 1 388 ? 1.806 46.938 26.719 1 95.25 388 LYS A N 1
ATOM 2991 C CA . LYS A 1 388 ? 1.863 48.312 27.234 1 95.25 388 LYS A CA 1
ATOM 2992 C C . LYS A 1 388 ? 1.399 49.312 26.172 1 95.25 388 LYS A C 1
ATOM 2994 O O . LYS A 1 388 ? 0.569 50.188 26.453 1 95.25 388 LYS A O 1
ATOM 2999 N N . LYS A 1 389 ? 1.936 49.188 25.047 1 95.12 389 LYS A N 1
ATOM 3000 C CA . LYS A 1 389 ? 1.643 50.156 23.984 1 95.12 389 LYS A CA 1
ATOM 3001 C C . LYS A 1 389 ? 0.198 50 23.516 1 95.12 389 LYS A C 1
ATOM 3003 O O . LYS A 1 389 ? -0.417 51 23.109 1 95.12 389 LYS A O 1
ATOM 3008 N N . ASN A 1 390 ? -0.307 48.812 23.578 1 93.56 390 ASN A N 1
ATOM 3009 C CA . ASN A 1 390 ? -1.696 48.594 23.188 1 93.56 390 ASN A CA 1
ATOM 3010 C C . ASN A 1 390 ? -2.662 49.312 24.141 1 93.56 390 ASN A C 1
ATOM 3012 O O . ASN A 1 390 ? -3.783 49.656 23.75 1 93.56 390 ASN A O 1
ATOM 3016 N N . GLN A 1 391 ? -2.275 49.562 25.391 1 89.31 391 GLN A N 1
ATOM 3017 C CA . GLN A 1 391 ? -3.143 50.219 26.359 1 89.31 391 GLN A CA 1
ATOM 3018 C C . GLN A 1 391 ? -3.404 51.688 25.938 1 89.31 391 GLN A C 1
ATOM 3020 O O . GLN A 1 391 ? -4.441 52.25 26.281 1 89.31 391 GLN A O 1
ATOM 3025 N N . GLY A 1 392 ? -2.477 52.25 25.266 1 79.12 392 GLY A N 1
ATOM 3026 C CA . GLY A 1 392 ? -2.607 53.656 24.875 1 79.12 392 GLY A CA 1
ATOM 3027 C C . GLY A 1 392 ? -3.23 53.844 23.5 1 79.12 392 GLY A C 1
ATOM 3028 O O . GLY A 1 392 ? -3.416 54.969 23.031 1 79.12 392 GLY A O 1
ATOM 3029 N N . MET A 1 393 ? -3.412 52.75 22.828 1 71.81 393 MET A N 1
ATOM 3030 C CA . MET A 1 393 ? -3.92 52.812 21.469 1 71.81 393 MET A CA 1
ATOM 3031 C C . MET A 1 393 ? -5.395 53.188 21.453 1 71.81 393 MET A C 1
ATOM 3033 O O . MET A 1 393 ? -6.145 52.844 22.359 1 71.81 393 MET A O 1
ATOM 3037 N N . LYS A 1 394 ? -5.684 54.344 20.734 1 58.09 394 LYS A N 1
ATOM 3038 C CA . LYS A 1 394 ? -7.074 54.75 20.531 1 58.09 394 LYS A CA 1
ATOM 3039 C C . LYS A 1 394 ? -7.887 53.625 19.891 1 58.09 394 LYS A C 1
ATOM 3041 O O . LYS A 1 394 ? -7.391 52.906 19.016 1 58.09 394 LYS A O 1
ATOM 3046 N N . ALA A 1 395 ? -8.938 53 20.734 1 49.38 395 ALA A N 1
ATOM 3047 C CA . ALA A 1 395 ? -9.875 51.969 20.281 1 49.38 395 ALA A CA 1
ATOM 3048 C C . ALA A 1 395 ? -10.273 52.219 18.828 1 49.38 395 ALA A C 1
ATOM 3050 O O . ALA A 1 395 ? -10.5 53.344 18.406 1 49.38 395 ALA A O 1
ATOM 3051 N N . HIS A 1 396 ? -9.906 51.438 17.875 1 40.97 396 HIS A N 1
ATOM 3052 C CA . HIS A 1 396 ? -10.57 51.531 16.578 1 40.97 396 HIS A CA 1
ATOM 3053 C C . HIS A 1 396 ? -12.078 51.719 16.75 1 40.97 396 HIS A C 1
ATOM 3055 O O . HIS A 1 396 ? -12.734 50.875 17.375 1 40.97 396 HIS A O 1
ATOM 3061 N N . MET A 1 397 ? -12.562 52.875 17.047 1 32.62 397 MET A N 1
ATOM 3062 C CA . MET A 1 397 ? -13.992 53.094 16.828 1 32.62 397 MET A CA 1
ATOM 3063 C C . MET A 1 397 ? -14.406 52.625 15.438 1 32.62 397 MET A C 1
ATOM 3065 O O . MET A 1 397 ? -13.68 52.844 14.469 1 32.62 397 MET A O 1
ATOM 3069 N N . MET B 1 1 ? 10.305 -53.344 8.398 1 54.03 1 MET B N 1
ATOM 3070 C CA . MET B 1 1 ? 9.359 -52.25 8.414 1 54.03 1 MET B CA 1
ATOM 3071 C C . MET B 1 1 ? 8.203 -52.5 7.441 1 54.03 1 MET B C 1
ATOM 3073 O O . MET B 1 1 ? 8.43 -52.812 6.27 1 54.03 1 MET B O 1
ATOM 3077 N N . LEU B 1 2 ? 6.988 -52.688 7.988 1 80.06 2 LEU B N 1
ATOM 3078 C CA . LEU B 1 2 ? 5.836 -53.094 7.188 1 80.06 2 LEU B CA 1
ATOM 3079 C C . LEU B 1 2 ? 5.336 -51.938 6.332 1 80.06 2 LEU B C 1
ATOM 3081 O O . LEU B 1 2 ? 5.16 -50.812 6.828 1 80.06 2 LEU B O 1
ATOM 3085 N N . TYR B 1 3 ? 5.609 -52 4.98 1 93.5 3 TYR B N 1
ATOM 3086 C CA . TYR B 1 3 ? 5.125 -51 4.035 1 93.5 3 TYR B CA 1
ATOM 3087 C C . TYR B 1 3 ? 3.654 -51.25 3.701 1 93.5 3 TYR B C 1
ATOM 3089 O O . TYR B 1 3 ? 3.148 -52.375 3.848 1 93.5 3 TYR B O 1
ATOM 3097 N N . PRO B 1 4 ? 2.977 -50.188 3.283 1 96.81 4 PRO B N 1
ATOM 3098 C CA . PRO B 1 4 ? 1.565 -50.312 2.912 1 96.81 4 PRO B CA 1
ATOM 3099 C C . PRO B 1 4 ? 1.336 -51.312 1.801 1 96.81 4 PRO B C 1
ATOM 3101 O O . PRO B 1 4 ? 2.209 -51.531 0.954 1 96.81 4 PRO B O 1
ATOM 3104 N N . SER B 1 5 ? 0.176 -51.906 1.793 1 94.81 5 SER B N 1
ATOM 3105 C CA . SER B 1 5 ? -0.066 -53 0.874 1 94.81 5 SER B CA 1
ATOM 3106 C C . SER B 1 5 ? -1.035 -52.594 -0.233 1 94.81 5 SER B C 1
ATOM 3108 O O . SER B 1 5 ? -1.094 -53.25 -1.28 1 94.81 5 SER B O 1
ATOM 3110 N N . ASP B 1 6 ? -1.881 -51.625 0.037 1 96.75 6 ASP B N 1
ATOM 3111 C CA . ASP B 1 6 ? -2.828 -51.156 -0.975 1 96.75 6 ASP B CA 1
ATOM 3112 C C . ASP B 1 6 ? -2.898 -49.656 -1.013 1 96.75 6 ASP B C 1
ATOM 3114 O O . ASP B 1 6 ? -2.18 -48.969 -0.276 1 96.75 6 ASP B O 1
ATOM 3118 N N . HIS B 1 7 ? -3.715 -49.125 -1.93 1 97.94 7 HIS B N 1
ATOM 3119 C CA . HIS B 1 7 ? -3.727 -47.688 -2.16 1 97.94 7 HIS B CA 1
ATOM 3120 C C . HIS B 1 7 ? -4.273 -46.938 -0.95 1 97.94 7 HIS B C 1
ATOM 3122 O O . HIS B 1 7 ? -3.873 -45.812 -0.683 1 97.94 7 HIS B O 1
ATOM 3128 N N . VAL B 1 8 ? -5.129 -47.531 -0.129 1 98.06 8 VAL B N 1
ATOM 3129 C CA . VAL B 1 8 ? -5.703 -46.875 1.044 1 98.06 8 VAL B CA 1
ATOM 3130 C C . VAL B 1 8 ? -4.641 -46.75 2.135 1 98.06 8 VAL B C 1
ATOM 3132 O O . VAL B 1 8 ? -4.488 -45.688 2.736 1 98.06 8 VAL B O 1
ATOM 3135 N N . GLU B 1 9 ? -3.92 -47.812 2.359 1 98.12 9 GLU B N 1
ATOM 3136 C CA . GLU B 1 9 ? -2.842 -47.781 3.344 1 98.12 9 GLU B CA 1
ATOM 3137 C C . GLU B 1 9 ? -1.748 -46.781 2.928 1 98.12 9 GLU B C 1
ATOM 3139 O O . GLU B 1 9 ? -1.176 -46.094 3.77 1 98.12 9 GLU B O 1
ATOM 3144 N N . TRP B 1 10 ? -1.448 -46.781 1.657 1 98.62 10 TRP B N 1
ATOM 3145 C CA . TRP B 1 10 ? -0.481 -45.812 1.146 1 98.62 10 TRP B CA 1
ATOM 3146 C C . TRP B 1 10 ? -0.963 -44.406 1.38 1 98.62 10 TRP B C 1
ATOM 3148 O O . TRP B 1 10 ? -0.187 -43.531 1.797 1 98.62 10 TRP B O 1
ATOM 3158 N N . LEU B 1 11 ? -2.229 -44.188 1.076 1 98.56 11 LEU B N 1
ATOM 3159 C CA . LEU B 1 11 ? -2.799 -42.844 1.282 1 98.56 11 LEU B CA 1
ATOM 3160 C C . LEU B 1 11 ? -2.658 -42.406 2.738 1 98.56 11 LEU B C 1
ATOM 3162 O O . LEU B 1 11 ? -2.219 -41.312 3.02 1 98.56 11 LEU B O 1
ATOM 3166 N N . GLU B 1 12 ? -3.014 -43.281 3.641 1 98.06 12 GLU B N 1
ATOM 3167 C CA . GLU B 1 12 ? -2.924 -43 5.07 1 98.06 12 GLU B CA 1
ATOM 3168 C C . GLU B 1 12 ? -1.493 -42.656 5.473 1 98.06 12 GLU B C 1
ATOM 3170 O O . GLU B 1 12 ? -1.269 -41.688 6.211 1 98.06 12 GLU B O 1
ATOM 3175 N N . LYS B 1 13 ? -0.623 -43.406 4.957 1 98.25 13 LYS B N 1
ATOM 3176 C CA . LYS B 1 13 ? 0.777 -43.188 5.309 1 98.25 13 LYS B CA 1
ATOM 3177 C C . LYS B 1 13 ? 1.28 -41.875 4.754 1 98.25 13 LYS B C 1
ATOM 3179 O O . LYS B 1 13 ? 1.925 -41.094 5.465 1 98.25 13 LYS B O 1
ATOM 3184 N N . LEU B 1 14 ? 1.022 -41.625 3.512 1 98.56 14 LEU B N 1
ATOM 3185 C CA . LEU B 1 14 ? 1.516 -40.406 2.869 1 98.56 14 LEU B CA 1
ATOM 3186 C C . LEU B 1 14 ? 0.921 -39.156 3.523 1 98.56 14 LEU B C 1
ATOM 3188 O O . LEU B 1 14 ? 1.607 -38.156 3.68 1 98.56 14 LEU B O 1
ATOM 3192 N N . ILE B 1 15 ? -0.344 -39.25 3.959 1 98.38 15 ILE B N 1
ATOM 3193 C CA . ILE B 1 15 ? -1.026 -38.094 4.57 1 98.38 15 ILE B CA 1
ATOM 3194 C C . ILE B 1 15 ? -0.456 -37.844 5.965 1 98.38 15 ILE B C 1
ATOM 3196 O O . ILE B 1 15 ? -0.461 -36.719 6.445 1 98.38 15 ILE B O 1
ATOM 3200 N N . SER B 1 16 ? 0.068 -38.812 6.555 1 98 16 SER B N 1
ATOM 3201 C CA . SER B 1 16 ? 0.605 -38.688 7.906 1 98 16 SER B CA 1
ATOM 3202 C C . SER B 1 16 ? 1.853 -37.812 7.922 1 98 16 SER B C 1
ATOM 3204 O O . SER B 1 16 ? 2.273 -37.344 8.977 1 98 16 SER B O 1
ATOM 3206 N N . PHE B 1 17 ? 2.516 -37.625 6.758 1 97.94 17 PHE B N 1
ATOM 3207 C CA . PHE B 1 17 ? 3.635 -36.688 6.648 1 97.94 17 PHE B CA 1
ATOM 3208 C C . PHE B 1 17 ? 3.139 -35.25 6.426 1 97.94 17 PHE B C 1
ATOM 3210 O O . PHE B 1 17 ? 2.461 -34.969 5.438 1 97.94 17 PHE B O 1
ATOM 3217 N N . ASP B 1 18 ? 3.428 -34.406 7.293 1 97.25 18 ASP B N 1
ATOM 3218 C CA . ASP B 1 18 ? 3.146 -32.969 7.055 1 97.25 18 ASP B CA 1
ATOM 3219 C C . ASP B 1 18 ? 4.164 -32.375 6.09 1 97.25 18 ASP B C 1
ATOM 3221 O O . ASP B 1 18 ? 5.168 -31.797 6.52 1 97.25 18 ASP B O 1
ATOM 3225 N N . SER B 1 19 ? 3.863 -32.438 4.816 1 97 19 SER B N 1
ATOM 3226 C CA . SER B 1 19 ? 4.758 -31.922 3.787 1 97 19 SER B CA 1
ATOM 3227 C C . SER B 1 19 ? 4.234 -30.609 3.217 1 97 19 SER B C 1
ATOM 3229 O O . SER B 1 19 ? 4.332 -30.375 2.012 1 97 19 SER B O 1
ATOM 3231 N N . THR B 1 20 ? 3.594 -29.812 4.105 1 95.81 20 THR B N 1
ATOM 3232 C CA . THR B 1 20 ? 3.244 -28.469 3.666 1 95.81 20 THR B CA 1
ATOM 3233 C C . THR B 1 20 ? 4.461 -27.75 3.078 1 95.81 20 THR B C 1
ATOM 3235 O O . THR B 1 20 ? 5.582 -27.938 3.553 1 95.81 20 THR B O 1
ATOM 3238 N N . SER B 1 21 ? 4.234 -26.906 2.07 1 93.19 21 SER B N 1
ATOM 3239 C CA . SER B 1 21 ? 5.324 -26.344 1.281 1 93.19 21 SER B CA 1
ATOM 3240 C C . SER B 1 21 ? 6.324 -25.609 2.166 1 93.19 21 SER B C 1
ATOM 3242 O O . SER B 1 21 ? 7.5 -25.484 1.814 1 93.19 21 SER B O 1
ATOM 3244 N N . ARG B 1 22 ? 5.91 -25.109 3.301 1 91.62 22 ARG B N 1
ATOM 3245 C CA . ARG B 1 22 ? 6.82 -24.391 4.195 1 91.62 22 ARG B CA 1
ATOM 3246 C C . ARG B 1 22 ? 7.781 -25.359 4.875 1 91.62 22 ARG B C 1
ATOM 3248 O O . ARG B 1 22 ? 8.836 -24.953 5.371 1 91.62 22 ARG B O 1
ATOM 3255 N N . ASN B 1 23 ? 7.418 -26.672 4.871 1 95 23 ASN B N 1
ATOM 3256 C CA . ASN B 1 23 ? 8.219 -27.688 5.543 1 95 23 ASN B CA 1
ATOM 3257 C C . ASN B 1 23 ? 9.086 -28.469 4.555 1 95 23 ASN B C 1
ATOM 3259 O O . ASN B 1 23 ? 8.859 -28.406 3.348 1 95 23 ASN B O 1
ATOM 3263 N N . SER B 1 24 ? 10.117 -29.141 5.121 1 97.06 24 SER B N 1
ATOM 3264 C CA . SER B 1 24 ? 10.898 -30.078 4.328 1 97.06 24 SER B CA 1
ATOM 3265 C C . SER B 1 24 ? 10.07 -31.297 3.924 1 97.06 24 SER B C 1
ATOM 3267 O O . SER B 1 24 ? 9.234 -31.781 4.699 1 97.06 24 SER B O 1
ATOM 3269 N N . ASN B 1 25 ? 10.328 -31.75 2.676 1 97.81 25 ASN B N 1
ATOM 3270 C CA . ASN B 1 25 ? 9.633 -32.969 2.264 1 97.81 25 ASN B CA 1
ATOM 3271 C C . ASN B 1 25 ? 10.547 -34.188 2.32 1 97.81 25 ASN B C 1
ATOM 3273 O O . ASN B 1 25 ? 10.25 -35.219 1.723 1 97.81 25 ASN B O 1
ATOM 3277 N N . LEU B 1 26 ? 11.633 -34.125 2.996 1 98.25 26 LEU B N 1
ATOM 3278 C CA . LEU B 1 26 ? 12.648 -35.156 2.955 1 98.25 26 LEU B CA 1
ATOM 3279 C C . LEU B 1 26 ? 12.156 -36.438 3.654 1 98.25 26 LEU B C 1
ATOM 3281 O O . LEU B 1 26 ? 12.516 -37.531 3.264 1 98.25 26 LEU B O 1
ATOM 3285 N N . ASP B 1 27 ? 11.344 -36.281 4.699 1 98 27 ASP B N 1
ATOM 3286 C CA . ASP B 1 27 ? 10.836 -37.469 5.395 1 98 27 ASP B CA 1
ATOM 3287 C C . ASP B 1 27 ? 10.016 -38.344 4.453 1 98 27 ASP B C 1
ATOM 3289 O O . ASP B 1 27 ? 10.188 -39.562 4.426 1 98 27 ASP B O 1
ATOM 3293 N N . ILE B 1 28 ? 9.125 -37.719 3.727 1 98.25 28 ILE B N 1
ATOM 3294 C CA . ILE B 1 28 ? 8.273 -38.469 2.818 1 98.25 28 ILE B CA 1
ATOM 3295 C C . ILE B 1 28 ? 9.109 -39.031 1.663 1 98.25 28 ILE B C 1
ATOM 3297 O O . ILE B 1 28 ? 8.891 -40.156 1.214 1 98.25 28 ILE B O 1
ATOM 3301 N N . VAL B 1 29 ? 10.062 -38.312 1.171 1 98.56 29 VAL B N 1
ATOM 3302 C CA . VAL B 1 29 ? 10.945 -38.75 0.096 1 98.56 29 VAL B CA 1
ATOM 3303 C C . VAL B 1 29 ? 11.75 -39.969 0.548 1 98.56 29 VAL B C 1
ATOM 3305 O O . VAL B 1 29 ? 11.859 -40.938 -0.187 1 98.56 29 VAL B O 1
ATOM 3308 N N . THR B 1 30 ? 12.289 -39.875 1.752 1 98.19 30 THR B N 1
ATOM 3309 C CA . THR B 1 30 ? 13.078 -40.969 2.305 1 98.19 30 THR B CA 1
ATOM 3310 C C . THR B 1 30 ? 12.234 -42.25 2.438 1 98.19 30 THR B C 1
ATOM 3312 O O . THR B 1 30 ? 12.68 -43.312 2.082 1 98.19 30 THR B O 1
ATOM 3315 N N . PHE B 1 31 ? 11.078 -42.062 2.883 1 98.31 31 PHE B N 1
ATOM 3316 C CA . PHE B 1 31 ? 10.188 -43.188 3.045 1 98.31 31 PHE B CA 1
ATOM 3317 C C . PHE B 1 31 ? 9.922 -43.875 1.703 1 98.31 31 PHE B C 1
ATOM 3319 O O . PHE B 1 31 ? 9.992 -45.094 1.591 1 98.31 31 PHE B O 1
ATOM 3326 N N . LEU B 1 32 ? 9.562 -43.031 0.722 1 98.56 32 LEU B N 1
ATOM 3327 C CA . LEU B 1 32 ? 9.281 -43.562 -0.612 1 98.56 32 LEU B CA 1
ATOM 3328 C C . LEU B 1 32 ? 10.508 -44.25 -1.199 1 98.56 32 LEU B C 1
ATOM 3330 O O . LEU B 1 32 ? 10.391 -45.344 -1.783 1 98.56 32 LEU B O 1
ATOM 3334 N N . LYS B 1 33 ? 11.617 -43.656 -1.039 1 98.44 33 LYS B N 1
ATOM 3335 C CA . LYS B 1 33 ? 12.859 -44.219 -1.546 1 98.44 33 LYS B CA 1
ATOM 3336 C C . LYS B 1 33 ? 13.148 -45.594 -0.904 1 98.44 33 LYS B C 1
ATOM 3338 O O . LYS B 1 33 ? 13.523 -46.531 -1.592 1 98.44 33 LYS B O 1
ATOM 3343 N N . GLU B 1 34 ? 13.062 -45.625 0.401 1 98.06 34 GLU B N 1
ATOM 3344 C CA . GLU B 1 34 ? 13.352 -46.844 1.135 1 98.06 34 GLU B CA 1
ATOM 3345 C C . GLU B 1 34 ? 12.43 -47.969 0.694 1 98.06 34 GLU B C 1
ATOM 3347 O O . GLU B 1 34 ? 12.867 -49.125 0.556 1 98.06 34 GLU B O 1
ATOM 3352 N N . TYR B 1 35 ? 11.195 -47.656 0.55 1 98.12 35 TYR B N 1
ATOM 3353 C CA . TYR B 1 35 ? 10.289 -48.688 0.044 1 98.12 35 TYR B CA 1
ATOM 3354 C C . TYR B 1 35 ? 10.734 -49.188 -1.326 1 98.12 35 TYR B C 1
ATOM 3356 O O . TYR B 1 35 ? 10.812 -50.375 -1.561 1 98.12 35 TYR B O 1
ATOM 3364 N N . LEU B 1 36 ? 10.945 -48.25 -2.285 1 98.12 36 LEU B N 1
ATOM 3365 C CA . LEU B 1 36 ? 11.328 -48.625 -3.646 1 98.12 36 LEU B CA 1
ATOM 3366 C C . LEU B 1 36 ? 12.594 -49.469 -3.65 1 98.12 36 LEU B C 1
ATOM 3368 O O . LEU B 1 36 ? 12.68 -50.469 -4.379 1 98.12 36 LEU B O 1
ATOM 3372 N N . GLU B 1 37 ? 13.484 -49.125 -2.799 1 96.94 37 GLU B N 1
ATOM 3373 C CA . GLU B 1 37 ? 14.703 -49.906 -2.658 1 96.94 37 GLU B CA 1
ATOM 3374 C C . GLU B 1 37 ? 14.391 -51.312 -2.158 1 96.94 37 GLU B C 1
ATOM 3376 O O . GLU B 1 37 ? 14.992 -52.312 -2.617 1 96.94 37 GLU B O 1
ATOM 3381 N N . SER B 1 38 ? 13.516 -51.406 -1.242 1 96.81 38 SER B N 1
ATOM 3382 C CA . SER B 1 38 ? 13.164 -52.719 -0.642 1 96.81 38 SER B CA 1
ATOM 3383 C C . SER B 1 38 ? 12.57 -53.656 -1.676 1 96.81 38 SER B C 1
ATOM 3385 O O . SER B 1 38 ? 12.625 -54.875 -1.506 1 96.81 38 SER B O 1
ATOM 3387 N N . VAL B 1 39 ? 12.039 -53.125 -2.729 1 95.81 39 VAL B N 1
ATOM 3388 C CA . VAL B 1 39 ? 11.438 -53.969 -3.742 1 95.81 39 VAL B CA 1
ATOM 3389 C C . VAL B 1 39 ? 12.32 -54 -4.992 1 95.81 39 VAL B C 1
ATOM 3391 O O . VAL B 1 39 ? 11.867 -54.375 -6.07 1 95.81 39 VAL B O 1
ATOM 3394 N N . GLY B 1 40 ? 13.469 -53.375 -4.949 1 95.06 40 GLY B N 1
ATOM 3395 C CA . GLY B 1 40 ? 14.477 -53.5 -6 1 95.06 40 GLY B CA 1
ATOM 3396 C C . GLY B 1 40 ? 14.375 -52.406 -7.047 1 95.06 40 GLY B C 1
ATOM 3397 O O . GLY B 1 40 ? 14.891 -52.531 -8.156 1 95.06 40 GLY B O 1
ATOM 3398 N N . VAL B 1 41 ? 13.688 -51.375 -6.855 1 96.5 41 VAL B N 1
ATOM 3399 C CA . VAL B 1 41 ? 13.547 -50.281 -7.801 1 96.5 41 VAL B CA 1
ATOM 3400 C C . VAL B 1 41 ? 14.547 -49.156 -7.461 1 96.5 41 VAL B C 1
ATOM 3402 O O . VAL B 1 41 ? 14.562 -48.656 -6.336 1 96.5 41 VAL B O 1
ATOM 3405 N N . LYS B 1 42 ? 15.367 -48.812 -8.43 1 94.88 42 LYS B N 1
ATOM 3406 C CA . LYS B 1 42 ? 16.344 -47.75 -8.25 1 94.88 42 LYS B CA 1
ATOM 3407 C C . LYS B 1 42 ? 15.672 -46.375 -8.336 1 94.88 42 LYS B C 1
ATOM 3409 O O . LYS B 1 42 ? 14.781 -46.188 -9.172 1 94.88 42 LYS B O 1
ATOM 3414 N N . SER B 1 43 ? 16.062 -45.531 -7.434 1 97.12 43 SER B N 1
ATOM 3415 C CA . SER B 1 43 ? 15.547 -44.156 -7.441 1 97.12 43 SER B CA 1
ATOM 3416 C C . SER B 1 43 ? 16.641 -43.156 -7.172 1 97.12 43 SER B C 1
ATOM 3418 O O . SER B 1 43 ? 17.656 -43.469 -6.531 1 97.12 43 SER B O 1
ATOM 3420 N N . GLU B 1 44 ? 16.531 -42 -7.754 1 97.5 44 GLU B N 1
ATOM 3421 C CA . GLU B 1 44 ? 17.422 -40.875 -7.535 1 97.5 44 GLU B CA 1
ATOM 3422 C C . GLU B 1 44 ? 16.719 -39.75 -6.758 1 97.5 44 GLU B C 1
ATOM 3424 O O . GLU B 1 44 ? 15.562 -39.438 -7.035 1 97.5 44 GLU B O 1
ATOM 3429 N N . VAL B 1 45 ? 17.438 -39.281 -5.742 1 98.25 45 VAL B N 1
ATOM 3430 C CA . VAL B 1 45 ? 16.969 -38.125 -4.977 1 98.25 45 VAL B CA 1
ATOM 3431 C C . VAL B 1 45 ? 17.625 -36.844 -5.508 1 98.25 45 VAL B C 1
ATOM 3433 O O . VAL B 1 45 ? 18.844 -36.719 -5.477 1 98.25 45 VAL B O 1
ATOM 3436 N N . LEU B 1 46 ? 16.844 -35.906 -6.07 1 98.06 46 LEU B N 1
ATOM 3437 C CA . LEU B 1 46 ? 17.328 -34.656 -6.629 1 98.06 46 LEU B CA 1
ATOM 3438 C C . LEU B 1 46 ? 17.016 -33.469 -5.699 1 98.06 46 LEU B C 1
ATOM 3440 O O . LEU B 1 46 ? 15.898 -32.969 -5.703 1 98.06 46 LEU B O 1
ATOM 3444 N N . PHE B 1 47 ? 18 -33 -5.008 1 97.69 47 PHE B N 1
ATOM 3445 C CA . PHE B 1 47 ? 17.844 -31.984 -3.967 1 97.69 47 PHE B CA 1
ATOM 3446 C C . PHE B 1 47 ? 17.672 -30.594 -4.574 1 97.69 47 PHE B C 1
ATOM 3448 O O . PHE B 1 47 ? 18.188 -30.328 -5.664 1 97.69 47 PHE B O 1
ATOM 3455 N N . ASN B 1 48 ? 16.953 -29.797 -3.846 1 95.94 48 ASN B N 1
ATOM 3456 C CA . ASN B 1 48 ? 16.984 -28.375 -4.176 1 95.94 48 ASN B CA 1
ATOM 3457 C C . ASN B 1 48 ? 18.297 -27.719 -3.734 1 95.94 48 ASN B C 1
ATOM 3459 O O . ASN B 1 48 ? 19.188 -28.406 -3.223 1 95.94 48 ASN B O 1
ATOM 3463 N N . GLU B 1 49 ? 18.391 -26.453 -3.992 1 93.88 49 GLU B N 1
ATOM 3464 C CA . GLU B 1 49 ? 19.656 -25.75 -3.736 1 93.88 49 GLU B CA 1
ATOM 3465 C C . GLU B 1 49 ? 20.031 -25.812 -2.26 1 93.88 49 GLU B C 1
ATOM 3467 O O . GLU B 1 49 ? 21.203 -26 -1.919 1 93.88 49 GLU B O 1
ATOM 3472 N N . THR B 1 50 ? 19.094 -25.703 -1.343 1 94.75 50 THR B N 1
ATOM 3473 C CA . THR B 1 50 ? 19.344 -25.672 0.092 1 94.75 50 THR B CA 1
ATOM 3474 C C . THR B 1 50 ? 19.406 -27.078 0.665 1 94.75 50 THR B C 1
ATOM 3476 O O . THR B 1 50 ? 19.734 -27.266 1.842 1 94.75 50 THR B O 1
ATOM 3479 N N . LYS B 1 51 ? 19.078 -28.109 -0.079 1 96.62 51 LYS B N 1
ATOM 3480 C CA . LYS B 1 51 ? 19.078 -29.516 0.295 1 96.62 51 LYS B CA 1
ATOM 3481 C C . LYS B 1 51 ? 18.062 -29.797 1.398 1 96.62 51 LYS B C 1
ATOM 3483 O O . LYS B 1 51 ? 18.266 -30.703 2.207 1 96.62 51 LYS B O 1
ATOM 3488 N N . GLN B 1 52 ? 17.031 -28.938 1.438 1 96.62 52 GLN B N 1
ATOM 3489 C CA . GLN B 1 52 ? 15.984 -29.141 2.434 1 96.62 52 GLN B CA 1
ATOM 3490 C C . GLN B 1 52 ? 14.773 -29.828 1.819 1 96.62 52 GLN B C 1
ATOM 3492 O O . GLN B 1 52 ? 13.898 -30.312 2.541 1 96.62 52 GLN B O 1
ATOM 3497 N N . LYS B 1 53 ? 14.719 -29.844 0.528 1 97.62 53 LYS B N 1
ATOM 3498 C CA . LYS B 1 53 ? 13.664 -30.5 -0.24 1 97.62 53 LYS B CA 1
ATOM 3499 C C . LYS B 1 53 ? 14.242 -31.312 -1.395 1 97.62 53 LYS B C 1
ATOM 3501 O O . LYS B 1 53 ? 15.375 -31.062 -1.817 1 97.62 53 LYS B O 1
ATOM 3506 N N . ALA B 1 54 ? 13.484 -32.25 -1.857 1 98.38 54 ALA B N 1
ATOM 3507 C CA . ALA B 1 54 ? 14.023 -33.031 -2.955 1 98.38 54 ALA B CA 1
ATOM 3508 C C . ALA B 1 54 ? 12.898 -33.625 -3.801 1 98.38 54 ALA B C 1
ATOM 3510 O O . ALA B 1 54 ? 11.797 -33.875 -3.307 1 98.38 54 ALA B O 1
ATOM 3511 N N . ASN B 1 55 ? 13.234 -33.781 -5.09 1 98.56 55 ASN B N 1
ATOM 3512 C CA . ASN B 1 55 ? 12.469 -34.688 -5.957 1 98.56 55 ASN B CA 1
ATOM 3513 C C . ASN B 1 55 ? 12.914 -36.125 -5.797 1 98.56 55 ASN B C 1
ATOM 3515 O O . ASN B 1 55 ? 14.055 -36.406 -5.41 1 98.56 55 ASN B O 1
ATOM 3519 N N . LEU B 1 56 ? 11.992 -37.062 -5.984 1 98.75 56 LEU B N 1
ATOM 3520 C CA . LEU B 1 56 ? 12.32 -38.469 -6.133 1 98.75 56 LEU B CA 1
ATOM 3521 C C . LEU B 1 56 ? 12 -38.938 -7.543 1 98.75 56 LEU B C 1
ATOM 3523 O O . LEU B 1 56 ? 10.875 -38.781 -8.023 1 98.75 56 LEU B O 1
ATOM 3527 N N . PHE B 1 57 ? 12.969 -39.438 -8.25 1 98.44 57 PHE B N 1
ATOM 3528 C CA . PHE B 1 57 ? 12.812 -39.969 -9.594 1 98.44 57 PHE B CA 1
ATOM 3529 C C . PHE B 1 57 ? 13.211 -41.438 -9.617 1 98.44 57 PHE B C 1
ATOM 3531 O O . PHE B 1 57 ? 14.359 -41.781 -9.336 1 98.44 57 PHE B O 1
ATOM 3538 N N . ALA B 1 58 ? 12.281 -42.344 -9.969 1 98.12 58 ALA B N 1
ATOM 3539 C CA . ALA B 1 58 ? 12.523 -43.781 -9.961 1 98.12 58 ALA B CA 1
ATOM 3540 C C . ALA B 1 58 ? 12.234 -44.406 -11.32 1 98.12 58 ALA B C 1
ATOM 3542 O O . ALA B 1 58 ? 11.398 -43.875 -12.07 1 98.12 58 ALA B O 1
ATOM 3543 N N . VAL B 1 59 ? 12.906 -45.469 -11.547 1 96.56 59 VAL B N 1
ATOM 3544 C CA . VAL B 1 59 ? 12.742 -46.156 -12.82 1 96.56 59 VAL B CA 1
ATOM 3545 C C . VAL B 1 59 ? 12.492 -47.625 -12.57 1 96.56 59 VAL B C 1
ATOM 3547 O O . VAL B 1 59 ? 13.312 -48.312 -11.93 1 96.56 59 VAL B O 1
ATOM 3550 N N . LEU B 1 60 ? 11.305 -48.094 -12.938 1 96.88 60 LEU B N 1
ATOM 3551 C CA . LEU B 1 60 ? 11.117 -49.531 -13.141 1 96.88 60 LEU B CA 1
ATOM 3552 C C . LEU B 1 60 ? 11.656 -49.969 -14.492 1 96.88 60 LEU B C 1
ATOM 3554 O O . LEU B 1 60 ? 11.062 -49.656 -15.531 1 96.88 60 LEU B O 1
ATOM 3558 N N . PRO B 1 61 ? 12.672 -50.656 -14.469 1 93.06 61 PRO B N 1
ATOM 3559 C CA . PRO B 1 61 ? 13.391 -50.906 -15.719 1 93.06 61 PRO B CA 1
ATOM 3560 C C . PRO B 1 61 ? 12.641 -51.844 -16.656 1 93.06 61 PRO B C 1
ATOM 3562 O O . PRO B 1 61 ? 11.852 -52.688 -16.203 1 93.06 61 PRO B O 1
ATOM 3565 N N . SER B 1 62 ? 12.93 -51.625 -17.906 1 91.19 62 SER B N 1
ATOM 3566 C CA . SER B 1 62 ? 12.461 -52.594 -18.906 1 91.19 62 SER B CA 1
ATOM 3567 C C . SER B 1 62 ? 13.258 -53.875 -18.844 1 91.19 62 SER B C 1
ATOM 3569 O O . SER B 1 62 ? 14.43 -53.875 -18.453 1 91.19 62 SER B O 1
ATOM 3571 N N . GLN B 1 63 ? 12.625 -54.875 -19.188 1 87.25 63 GLN B N 1
ATOM 3572 C CA . GLN B 1 63 ? 13.312 -56.156 -19.281 1 87.25 63 GLN B CA 1
ATOM 3573 C C . GLN B 1 63 ? 14.156 -56.219 -20.562 1 87.25 63 GLN B C 1
ATOM 3575 O O . GLN B 1 63 ? 15.117 -57 -20.641 1 87.25 63 GLN B O 1
ATOM 3580 N N . SER B 1 64 ? 13.789 -55.406 -21.484 1 81.69 64 SER B N 1
ATOM 3581 C CA . SER B 1 64 ? 14.5 -55.375 -22.75 1 81.69 64 SER B CA 1
ATOM 3582 C C . SER B 1 64 ? 15.758 -54.531 -22.656 1 81.69 64 SER B C 1
ATOM 3584 O O . SER B 1 64 ? 16.594 -54.531 -23.562 1 81.69 64 SER B O 1
ATOM 3586 N N . GLY B 1 65 ? 15.961 -53.844 -21.594 1 80.5 65 GLY B N 1
ATOM 3587 C CA . GLY B 1 65 ? 17.094 -52.938 -21.453 1 80.5 65 GLY B CA 1
ATOM 3588 C C . GLY B 1 65 ? 16.828 -51.562 -22 1 80.5 65 GLY B C 1
ATOM 3589 O O . GLY B 1 65 ? 17.703 -50.688 -21.938 1 80.5 65 GLY B O 1
ATOM 3590 N N . ALA B 1 66 ? 15.602 -51.375 -22.469 1 80.38 66 ALA B N 1
ATOM 3591 C CA . ALA B 1 66 ? 15.242 -50.062 -23 1 80.38 66 ALA B CA 1
ATOM 3592 C C . ALA B 1 66 ? 15.336 -48.969 -21.906 1 80.38 66 ALA B C 1
ATOM 3594 O O . ALA B 1 66 ? 14.922 -49.219 -20.766 1 80.38 66 ALA B O 1
ATOM 3595 N N . THR B 1 67 ? 15.961 -47.844 -22.297 1 80.69 67 THR B N 1
ATOM 3596 C CA . THR B 1 67 ? 16.109 -46.75 -21.328 1 80.69 67 THR B CA 1
ATOM 3597 C C . THR B 1 67 ? 15.273 -45.562 -21.734 1 80.69 67 THR B C 1
ATOM 3599 O O . THR B 1 67 ? 15.328 -44.5 -21.094 1 80.69 67 THR B O 1
ATOM 3602 N N . THR B 1 68 ? 14.648 -45.781 -22.906 1 84.44 68 THR B N 1
ATOM 3603 C CA . THR B 1 68 ? 13.766 -44.719 -23.375 1 84.44 68 THR B CA 1
ATOM 3604 C C . THR B 1 68 ? 12.359 -45.25 -23.625 1 84.44 68 THR B C 1
ATOM 3606 O O . THR B 1 68 ? 12.109 -46.438 -23.516 1 84.44 68 THR B O 1
ATOM 3609 N N . GLY B 1 69 ? 11.5 -44.281 -23.766 1 92.19 69 GLY B N 1
ATOM 3610 C CA . GLY B 1 69 ? 10.102 -44.656 -23.844 1 92.19 69 GLY B CA 1
ATOM 3611 C C . GLY B 1 69 ? 9.445 -44.812 -22.484 1 92.19 69 GLY B C 1
ATOM 3612 O O . GLY B 1 69 ? 9.914 -44.219 -21.5 1 92.19 69 GLY B O 1
ATOM 3613 N N . GLY B 1 70 ? 8.297 -45.438 -22.516 1 95.12 70 GLY B N 1
ATOM 3614 C CA . GLY B 1 70 ? 7.605 -45.688 -21.266 1 95.12 70 GLY B CA 1
ATOM 3615 C C . GLY B 1 70 ? 6.746 -44.531 -20.812 1 95.12 70 GLY B C 1
ATOM 3616 O O . GLY B 1 70 ? 6.559 -43.562 -21.547 1 95.12 70 GLY B O 1
ATOM 3617 N N . ILE B 1 71 ? 6.246 -44.719 -19.641 1 96.81 71 ILE B N 1
ATOM 3618 C CA . ILE B 1 71 ? 5.289 -43.781 -19.078 1 96.81 71 ILE B CA 1
ATOM 3619 C C . ILE B 1 71 ? 5.859 -43.156 -17.797 1 96.81 71 ILE B C 1
ATOM 3621 O O . ILE B 1 71 ? 6.414 -43.875 -16.953 1 96.81 71 ILE B O 1
ATOM 3625 N N . VAL B 1 72 ? 5.75 -41.781 -17.781 1 98.19 72 VAL B N 1
ATOM 3626 C CA . VAL B 1 72 ? 6.043 -41.094 -16.547 1 98.19 72 VAL B CA 1
ATOM 3627 C C . VAL B 1 72 ? 4.754 -40.875 -15.75 1 98.19 72 VAL B C 1
ATOM 3629 O O . VAL B 1 72 ? 3.781 -40.344 -16.281 1 98.19 72 VAL B O 1
ATOM 3632 N N . LEU B 1 73 ? 4.695 -41.406 -14.578 1 98.69 73 LEU B N 1
ATOM 3633 C CA . LEU B 1 73 ? 3.672 -41.062 -13.602 1 98.69 73 LEU B CA 1
ATOM 3634 C C . LEU B 1 73 ? 4.172 -39.969 -12.648 1 98.69 73 LEU B C 1
ATOM 3636 O O . LEU B 1 73 ? 5.121 -40.188 -11.891 1 98.69 73 LEU B O 1
ATOM 3640 N N . SER B 1 74 ? 3.498 -38.781 -12.734 1 98.69 74 SER B N 1
ATOM 3641 C CA . SER B 1 74 ? 4.059 -37.625 -12.055 1 98.69 74 SER B CA 1
ATOM 3642 C C . SER B 1 74 ? 3.068 -37.062 -11.039 1 98.69 74 SER B C 1
ATOM 3644 O O . SER B 1 74 ? 1.87 -36.969 -11.312 1 98.69 74 SER B O 1
ATOM 3646 N N . GLY B 1 75 ? 3.57 -36.656 -9.867 1 98.19 75 GLY B N 1
ATOM 3647 C CA . GLY B 1 75 ? 2.812 -35.969 -8.828 1 98.19 75 GLY B CA 1
ATOM 3648 C C . GLY B 1 75 ? 3.688 -35.188 -7.859 1 98.19 75 GLY B C 1
ATOM 3649 O O . GLY B 1 75 ? 4.902 -35.406 -7.809 1 98.19 75 GLY B O 1
ATOM 3650 N N . HIS B 1 76 ? 3.1 -34.25 -7.148 1 98 76 HIS B N 1
ATOM 3651 C CA . HIS B 1 76 ? 3.871 -33.5 -6.16 1 98 76 HIS B CA 1
ATOM 3652 C C . HIS B 1 76 ? 3.555 -33.969 -4.746 1 98 76 HIS B C 1
ATOM 3654 O O . HIS B 1 76 ? 2.479 -34.531 -4.492 1 98 76 HIS B O 1
ATOM 3660 N N . LEU B 1 77 ? 4.555 -33.719 -3.895 1 98.44 77 LEU B N 1
ATOM 3661 C CA . LEU B 1 77 ? 4.465 -34.281 -2.543 1 98.44 77 LEU B CA 1
ATOM 3662 C C . LEU B 1 77 ? 4.039 -33.188 -1.551 1 98.44 77 LEU B C 1
ATOM 3664 O O . LEU B 1 77 ? 3.623 -33.5 -0.432 1 98.44 77 LEU B O 1
ATOM 3668 N N . ASP B 1 78 ? 4.219 -31.938 -1.94 1 96.81 78 ASP B N 1
ATOM 3669 C CA . ASP B 1 78 ? 3.873 -30.859 -1.008 1 96.81 78 ASP B CA 1
ATOM 3670 C C . ASP B 1 78 ? 2.375 -30.562 -1.039 1 96.81 78 ASP B C 1
ATOM 3672 O O . ASP B 1 78 ? 1.674 -30.984 -1.962 1 96.81 78 ASP B O 1
ATOM 3676 N N . THR B 1 79 ? 1.895 -29.938 0.116 1 95.62 79 THR B N 1
ATOM 3677 C CA . THR B 1 79 ? 0.512 -29.484 0.238 1 95.62 79 THR B CA 1
ATOM 3678 C C . THR B 1 79 ? 0.456 -28.031 0.689 1 95.62 79 THR B C 1
ATOM 3680 O O . THR B 1 79 ? 1.475 -27.453 1.078 1 95.62 79 THR B O 1
ATOM 3683 N N . VAL B 1 80 ? -0.698 -27.391 0.552 1 91.44 80 VAL B N 1
ATOM 3684 C CA . VAL B 1 80 ? -0.88 -26.031 1.032 1 91.44 80 VAL B CA 1
ATOM 3685 C C . VAL B 1 80 ? -1.069 -26.031 2.547 1 91.44 80 VAL B C 1
ATOM 3687 O O . VAL B 1 80 ? -1.394 -27.078 3.135 1 91.44 80 VAL B O 1
ATOM 3690 N N . PRO B 1 81 ? -0.819 -24.953 3.225 1 90.44 81 PRO B N 1
ATOM 3691 C CA . PRO B 1 81 ? -0.944 -24.875 4.684 1 90.44 81 PRO B CA 1
ATOM 3692 C C . PRO B 1 81 ? -2.369 -25.141 5.168 1 90.44 81 PRO B C 1
ATOM 3694 O O . PRO B 1 81 ? -3.32 -25.016 4.395 1 90.44 81 PRO B O 1
ATOM 3697 N N . VAL B 1 82 ? -2.492 -25.484 6.477 1 91.5 82 VAL B N 1
ATOM 3698 C CA . VAL B 1 82 ? -3.785 -25.797 7.074 1 91.5 82 VAL B CA 1
ATOM 3699 C C . VAL B 1 82 ? -4.18 -24.688 8.062 1 91.5 82 VAL B C 1
ATOM 3701 O O . VAL B 1 82 ? -5.273 -24.719 8.625 1 91.5 82 VAL B O 1
ATOM 3704 N N . ASP B 1 83 ? -3.361 -23.781 8.172 1 86.81 83 ASP B N 1
ATOM 3705 C CA . ASP B 1 83 ? -3.527 -22.766 9.203 1 86.81 83 ASP B CA 1
ATOM 3706 C C . ASP B 1 83 ? -4.758 -21.906 8.938 1 86.81 83 ASP B C 1
ATOM 3708 O O . ASP B 1 83 ? -5.055 -21.578 7.789 1 86.81 83 ASP B O 1
ATOM 3712 N N . GLY B 1 84 ? -5.5 -21.547 9.977 1 81.69 84 GLY B N 1
ATOM 3713 C CA . GLY B 1 84 ? -6.59 -20.578 9.883 1 81.69 84 GLY B CA 1
ATOM 3714 C C . GLY B 1 84 ? -7.852 -21.172 9.281 1 81.69 84 GLY B C 1
ATOM 3715 O O . GLY B 1 84 ? -8.773 -20.438 8.914 1 81.69 84 GLY B O 1
ATOM 3716 N N . GLN B 1 85 ? -7.949 -22.406 8.992 1 85.25 85 GLN B N 1
ATOM 3717 C CA . GLN B 1 85 ? -9.117 -23.062 8.422 1 85.25 85 GLN B CA 1
ATOM 3718 C C . GLN B 1 85 ? -9.844 -23.906 9.469 1 85.25 85 GLN B C 1
ATOM 3720 O O . GLN B 1 85 ? -9.242 -24.328 10.461 1 85.25 85 GLN B O 1
ATOM 3725 N N . LYS B 1 86 ? -11.109 -24.047 9.312 1 91.25 86 LYS B N 1
ATOM 3726 C CA . LYS B 1 86 ? -11.914 -24.844 10.227 1 91.25 86 LYS B CA 1
ATOM 3727 C C . LYS B 1 86 ? -11.945 -26.312 9.789 1 91.25 86 LYS B C 1
ATOM 3729 O O . LYS B 1 86 ? -12.703 -26.688 8.891 1 91.25 86 LYS B O 1
ATOM 3734 N N . TRP B 1 87 ? -11.258 -27.188 10.516 1 94.62 87 TRP B N 1
ATOM 3735 C CA . TRP B 1 87 ? -11.141 -28.609 10.219 1 94.62 87 TRP B CA 1
ATOM 3736 C C . TRP B 1 87 ? -12.047 -29.438 11.125 1 94.62 87 TRP B C 1
ATOM 3738 O O . TRP B 1 87 ? -12.148 -29.156 12.32 1 94.62 87 TRP B O 1
ATOM 3748 N N . ASN B 1 88 ? -12.703 -30.359 10.469 1 95.81 88 ASN B N 1
ATOM 3749 C CA . ASN B 1 88 ? -13.562 -31.266 11.234 1 95.81 88 ASN B CA 1
ATOM 3750 C C . ASN B 1 88 ? -12.758 -32.406 11.852 1 95.81 88 ASN B C 1
ATOM 3752 O O . ASN B 1 88 ? -13.242 -33.094 12.75 1 95.81 88 ASN B O 1
ATOM 3756 N N . SER B 1 89 ? -11.641 -32.656 11.305 1 95.25 89 SER B N 1
ATOM 3757 C CA . SER B 1 89 ? -10.719 -33.688 11.781 1 95.25 89 SER B CA 1
ATOM 3758 C C . SER B 1 89 ? -9.266 -33.281 11.562 1 95.25 89 SER B C 1
ATOM 3760 O O . SER B 1 89 ? -8.992 -32.25 10.953 1 95.25 89 SER B O 1
ATOM 3762 N N . ASN B 1 90 ? -8.375 -34.062 12.148 1 96.81 90 ASN B N 1
ATOM 3763 C CA . ASN B 1 90 ? -6.953 -33.781 11.953 1 96.81 90 ASN B CA 1
ATOM 3764 C C . ASN B 1 90 ? -6.57 -33.844 10.477 1 96.81 90 ASN B C 1
ATOM 3766 O O . ASN B 1 90 ? -6.723 -34.875 9.82 1 96.81 90 ASN B O 1
ATOM 3770 N N . PRO B 1 91 ? -6.027 -32.75 9.992 1 97.56 91 PRO B N 1
ATOM 3771 C CA . PRO B 1 91 ? -5.734 -32.688 8.555 1 97.56 91 PRO B CA 1
ATOM 3772 C C . PRO B 1 91 ? -4.648 -33.688 8.141 1 97.56 91 PRO B C 1
ATOM 3774 O O . PRO B 1 91 ? -4.531 -34 6.953 1 97.56 91 PRO B O 1
ATOM 3777 N N . PHE B 1 92 ? -3.875 -34.281 9.039 1 97.88 92 PHE B N 1
ATOM 3778 C CA . PHE B 1 92 ? -2.746 -35.125 8.688 1 97.88 92 PHE B CA 1
ATOM 3779 C C . PHE B 1 92 ? -2.99 -36.562 9.125 1 97.88 92 PHE B C 1
ATOM 3781 O O . PHE B 1 92 ? -2.045 -37.344 9.289 1 97.88 92 PHE B O 1
ATOM 3788 N N . LYS B 1 93 ? -4.195 -36.844 9.344 1 97.75 93 LYS B N 1
ATOM 3789 C CA . LYS B 1 93 ? -4.695 -38.188 9.57 1 97.75 93 LYS B CA 1
ATOM 3790 C C . LYS B 1 93 ? -5.93 -38.469 8.711 1 97.75 93 LYS B C 1
ATOM 3792 O O . LYS B 1 93 ? -6.965 -37.812 8.875 1 97.75 93 LYS B O 1
ATOM 3797 N N . VAL B 1 94 ? -5.82 -39.469 7.898 1 97.94 94 VAL B N 1
ATOM 3798 C CA . VAL B 1 94 ? -6.926 -39.75 6.988 1 97.94 94 VAL B CA 1
ATOM 3799 C C . VAL B 1 94 ? -8.148 -40.188 7.789 1 97.94 94 VAL B C 1
ATOM 3801 O O . VAL B 1 94 ? -8.039 -41.031 8.695 1 97.94 94 VAL B O 1
ATOM 3804 N N . GLU B 1 95 ? -9.188 -39.594 7.504 1 97.94 95 GLU B N 1
ATOM 3805 C CA . GLU B 1 95 ? -10.469 -40.031 8.055 1 97.94 95 GLU B CA 1
ATOM 3806 C C . GLU B 1 95 ? -11.391 -40.562 6.961 1 97.94 95 GLU B C 1
ATOM 3808 O O . GLU B 1 95 ? -11.688 -39.875 5.996 1 97.94 95 GLU B O 1
ATOM 3813 N N . ALA B 1 96 ? -11.82 -41.781 7.172 1 97.19 96 ALA B N 1
ATOM 3814 C CA . ALA B 1 96 ? -12.781 -42.375 6.238 1 97.19 96 ALA B CA 1
ATOM 3815 C C . ALA B 1 96 ? -14.211 -42.094 6.68 1 97.19 96 ALA B C 1
ATOM 3817 O O . ALA B 1 96 ? -14.602 -42.438 7.797 1 97.19 96 ALA B O 1
ATOM 3818 N N . LYS B 1 97 ? -14.906 -41.406 5.926 1 96.31 97 LYS B N 1
ATOM 3819 C CA . LYS B 1 97 ? -16.328 -41.156 6.172 1 96.31 97 LYS B CA 1
ATOM 3820 C C . LYS B 1 97 ? -17.156 -41.375 4.914 1 96.31 97 LYS B C 1
ATOM 3822 O O . LYS B 1 97 ? -17 -40.656 3.922 1 96.31 97 LYS B O 1
ATOM 3827 N N . GLY B 1 98 ? -18.016 -42.438 4.977 1 96.19 98 GLY B N 1
ATOM 3828 C CA . GLY B 1 98 ? -18.766 -42.781 3.779 1 96.19 98 GLY B CA 1
ATOM 3829 C C . GLY B 1 98 ? -17.875 -43.25 2.643 1 96.19 98 GLY B C 1
ATOM 3830 O O . GLY B 1 98 ? -17.078 -44.156 2.814 1 96.19 98 GLY B O 1
ATOM 3831 N N . ASP B 1 99 ? -18 -42.594 1.508 1 97.56 99 ASP B N 1
ATOM 3832 C CA . ASP B 1 99 ? -17.266 -42.969 0.316 1 97.56 99 ASP B CA 1
ATOM 3833 C C . ASP B 1 99 ? -16.109 -42 0.04 1 97.56 99 ASP B C 1
ATOM 3835 O O . ASP B 1 99 ? -15.664 -41.875 -1.1 1 97.56 99 ASP B O 1
ATOM 3839 N N . LYS B 1 100 ? -15.688 -41.312 1.159 1 98.12 100 LYS B N 1
ATOM 3840 C CA . LYS B 1 100 ? -14.664 -40.312 0.994 1 98.12 100 LYS B CA 1
ATOM 3841 C C . LYS B 1 100 ? -13.539 -40.5 2.006 1 98.12 100 LYS B C 1
ATOM 3843 O O . LYS B 1 100 ? -13.766 -41 3.111 1 98.12 100 LYS B O 1
ATOM 3848 N N . PHE B 1 101 ? -12.352 -40.188 1.645 1 98.44 101 PHE B N 1
ATOM 3849 C CA . PHE B 1 101 ? -11.219 -40.062 2.547 1 98.44 101 PHE B CA 1
ATOM 3850 C C . PHE B 1 101 ? -10.867 -38.594 2.744 1 98.44 101 PHE B C 1
ATOM 3852 O O . PHE B 1 101 ? -10.531 -37.875 1.785 1 98.44 101 PHE B O 1
ATOM 3859 N N . PHE B 1 102 ? -10.922 -38.156 3.986 1 98.12 102 PHE B N 1
ATOM 3860 C CA . PHE B 1 102 ? -10.664 -36.781 4.301 1 98.12 102 PHE B CA 1
ATOM 3861 C C . PHE B 1 102 ? -9.234 -36.594 4.797 1 98.12 102 PHE B C 1
ATOM 3863 O O . PHE B 1 102 ? -8.695 -37.438 5.492 1 98.12 102 PHE B O 1
ATOM 3870 N N . GLY B 1 103 ? -8.664 -35.438 4.445 1 97.69 103 GLY B N 1
ATOM 3871 C CA . GLY B 1 103 ? -7.332 -35.031 4.867 1 97.69 103 GLY B CA 1
ATOM 3872 C C . GLY B 1 103 ? -6.66 -34.094 3.9 1 97.69 103 GLY B C 1
ATOM 3873 O O . GLY B 1 103 ? -6.973 -34.094 2.707 1 97.69 103 GLY B O 1
ATOM 3874 N N . ARG B 1 104 ? -5.695 -33.312 4.461 1 97.19 104 ARG B N 1
ATOM 3875 C CA . ARG B 1 104 ? -4.945 -32.438 3.584 1 97.19 104 ARG B CA 1
ATOM 3876 C C . ARG B 1 104 ? -4.035 -33.219 2.648 1 97.19 104 ARG B C 1
ATOM 3878 O O . ARG B 1 104 ? -3.162 -33.969 3.102 1 97.19 104 ARG B O 1
ATOM 3885 N N . GLY B 1 105 ? -4.27 -33.094 1.375 1 96.94 105 GLY B N 1
ATOM 3886 C CA . GLY B 1 105 ? -3.441 -33.781 0.388 1 96.94 105 GLY B CA 1
ATOM 3887 C C . GLY B 1 105 ? -4.082 -35.031 -0.178 1 96.94 105 GLY B C 1
ATOM 3888 O O . GLY B 1 105 ? -3.598 -35.594 -1.16 1 96.94 105 GLY B O 1
ATOM 3889 N N . THR B 1 106 ? -5.219 -35.438 0.397 1 97.88 106 THR B N 1
ATOM 3890 C CA . THR B 1 106 ? -5.867 -36.625 -0.122 1 97.88 106 THR B CA 1
ATOM 3891 C C . THR B 1 106 ? -6.27 -36.438 -1.581 1 97.88 106 THR B C 1
ATOM 3893 O O . THR B 1 106 ? -6.094 -37.344 -2.402 1 97.88 106 THR B O 1
ATOM 3896 N N . CYS B 1 107 ? -6.707 -35.25 -1.823 1 95.88 107 CYS B N 1
ATOM 3897 C CA . CYS B 1 107 ? -7.156 -34.875 -3.16 1 95.88 107 CYS B CA 1
ATOM 3898 C C . CYS B 1 107 ? -6.02 -34.281 -3.965 1 95.88 107 CYS B C 1
ATOM 3900 O O . CYS B 1 107 ? -5.777 -34.656 -5.109 1 95.88 107 CYS B O 1
ATOM 3902 N N . ASP B 1 108 ? -5.152 -33.469 -3.469 1 94.56 108 ASP B N 1
ATOM 3903 C CA . ASP B 1 108 ? -4.16 -32.625 -4.156 1 94.56 108 ASP B CA 1
ATOM 3904 C C . ASP B 1 108 ? -2.805 -32.719 -3.459 1 94.56 108 ASP B C 1
ATOM 3906 O O . ASP B 1 108 ? -2.494 -31.891 -2.596 1 94.56 108 ASP B O 1
ATOM 3910 N N . MET B 1 109 ? -1.957 -33.719 -3.723 1 95.06 109 MET B N 1
ATOM 3911 C CA . MET B 1 109 ? -2.379 -34.75 -4.648 1 95.06 109 MET B CA 1
ATOM 3912 C C . MET B 1 109 ? -1.746 -36.094 -4.277 1 95.06 109 MET B C 1
ATOM 3914 O O . MET B 1 109 ? -1.411 -36.875 -5.156 1 95.06 109 MET B O 1
ATOM 3918 N N . LYS B 1 110 ? -1.564 -36.281 -2.986 1 98.31 110 LYS B N 1
ATOM 3919 C CA . LYS B 1 110 ? -0.912 -37.5 -2.51 1 98.31 110 LYS B CA 1
ATOM 3920 C C . LYS B 1 110 ? -1.782 -38.719 -2.762 1 98.31 110 LYS B C 1
ATOM 3922 O O . LYS B 1 110 ? -1.299 -39.875 -2.707 1 98.31 110 LYS B O 1
ATOM 3927 N N . GLY B 1 111 ? -3.078 -38.531 -3.025 1 98.5 111 GLY B N 1
ATOM 3928 C CA . GLY B 1 111 ? -3.916 -39.625 -3.463 1 98.5 111 GLY B CA 1
ATOM 3929 C C . GLY B 1 111 ? -3.389 -40.312 -4.703 1 98.5 111 GLY B C 1
ATOM 3930 O O . GLY B 1 111 ? -3.332 -41.562 -4.754 1 98.5 111 GLY B O 1
ATOM 3931 N N . PHE B 1 112 ? -3.027 -39.531 -5.719 1 98.69 112 PHE B N 1
ATOM 3932 C CA . PHE B 1 112 ? -2.471 -40.125 -6.938 1 98.69 112 PHE B CA 1
ATOM 3933 C C . PHE B 1 112 ? -1.153 -40.812 -6.648 1 98.69 112 PHE B C 1
ATOM 3935 O O . PHE B 1 112 ? -0.887 -41.906 -7.191 1 98.69 112 PHE B O 1
ATOM 3942 N N . VAL B 1 113 ? -0.313 -40.25 -5.797 1 98.81 113 VAL B N 1
ATOM 3943 C CA . VAL B 1 113 ? 0.961 -40.844 -5.43 1 98.81 113 VAL B CA 1
ATOM 3944 C C . VAL B 1 113 ? 0.716 -42.219 -4.766 1 98.81 113 VAL B C 1
ATOM 3946 O O . VAL B 1 113 ? 1.403 -43.188 -5.066 1 98.81 113 VAL B O 1
ATOM 3949 N N . ALA B 1 114 ? -0.263 -42.219 -3.896 1 98.81 114 ALA B N 1
ATOM 3950 C CA . ALA B 1 114 ? -0.636 -43.469 -3.225 1 98.81 114 ALA B CA 1
ATOM 3951 C C . ALA B 1 114 ? -1.047 -44.531 -4.234 1 98.81 114 ALA B C 1
ATOM 3953 O O . ALA B 1 114 ? -0.652 -45.688 -4.109 1 98.81 114 ALA B O 1
ATOM 3954 N N . VAL B 1 115 ? -1.84 -44.125 -5.184 1 98.75 115 VAL B N 1
ATOM 3955 C CA . VAL B 1 115 ? -2.271 -45.031 -6.242 1 98.75 115 VAL B CA 1
ATOM 3956 C C . VAL B 1 115 ? -1.051 -45.625 -6.945 1 98.75 115 VAL B C 1
ATOM 3958 O O . VAL B 1 115 ? -0.921 -46.844 -7.055 1 98.75 115 VAL B O 1
ATOM 3961 N N . CYS B 1 116 ? -0.162 -44.812 -7.379 1 98.81 116 CYS B N 1
ATOM 3962 C CA . CYS B 1 116 ? 0.996 -45.25 -8.156 1 98.81 116 CYS B CA 1
ATOM 3963 C C . CYS B 1 116 ? 1.893 -46.188 -7.324 1 98.81 116 CYS B C 1
ATOM 3965 O O . CYS B 1 116 ? 2.318 -47.219 -7.797 1 98.81 116 CYS B O 1
ATOM 3967 N N . MET B 1 117 ? 2.141 -45.781 -6.086 1 98.69 117 MET B N 1
ATOM 3968 C CA . MET B 1 117 ? 3.02 -46.562 -5.223 1 98.69 117 MET B CA 1
ATOM 3969 C C . MET B 1 117 ? 2.412 -47.938 -4.926 1 98.69 117 MET B C 1
ATOM 3971 O O . MET B 1 117 ? 3.129 -48.938 -4.859 1 98.69 117 MET B O 1
ATOM 3975 N N . SER B 1 118 ? 1.146 -48 -4.766 1 98.5 118 SER B N 1
ATOM 3976 C CA . SER B 1 118 ? 0.464 -49.25 -4.453 1 98.5 118 SER B CA 1
ATOM 3977 C C . SER B 1 118 ? 0.563 -50.219 -5.613 1 98.5 118 SER B C 1
ATOM 3979 O O . SER B 1 118 ? 0.432 -51.438 -5.418 1 98.5 118 SER B O 1
ATOM 3981 N N . LEU B 1 119 ? 0.783 -49.75 -6.805 1 98.44 119 LEU B N 1
ATOM 3982 C CA . LEU B 1 119 ? 0.758 -50.594 -8 1 98.44 119 LEU B CA 1
ATOM 3983 C C . LEU B 1 119 ? 2.162 -51.062 -8.367 1 98.44 119 LEU B C 1
ATOM 3985 O O . LEU B 1 119 ? 2.332 -51.875 -9.281 1 98.44 119 LEU B O 1
ATOM 3989 N N . VAL B 1 120 ? 3.197 -50.625 -7.641 1 98.12 120 VAL B N 1
ATOM 3990 C CA . VAL B 1 120 ? 4.59 -50.938 -7.961 1 98.12 120 VAL B CA 1
ATOM 3991 C C . VAL B 1 120 ? 4.801 -52.438 -7.98 1 98.12 120 VAL B C 1
ATOM 3993 O O . VAL B 1 120 ? 5.355 -52.969 -8.938 1 98.12 120 VAL B O 1
ATOM 3996 N N . PRO B 1 121 ? 4.301 -53.188 -6.98 1 96.81 121 PRO B N 1
ATOM 3997 C CA . PRO B 1 121 ? 4.508 -54.656 -7.016 1 96.81 121 PRO B CA 1
ATOM 3998 C C . PRO B 1 121 ? 3.91 -55.312 -8.266 1 96.81 121 PRO B C 1
ATOM 4000 O O . PRO B 1 121 ? 4.527 -56.188 -8.852 1 96.81 121 PRO B O 1
ATOM 4003 N N . GLN B 1 122 ? 2.756 -54.844 -8.617 1 96.69 122 GLN B N 1
ATOM 4004 C CA . GLN B 1 122 ? 2.117 -55.375 -9.812 1 96.69 122 GLN B CA 1
ATOM 4005 C C . GLN B 1 122 ? 2.891 -55 -11.07 1 96.69 122 GLN B C 1
ATOM 4007 O O . GLN B 1 122 ? 3.049 -55.812 -11.977 1 96.69 122 GLN B O 1
ATOM 4012 N N . MET B 1 123 ? 3.396 -53.812 -11.148 1 96.56 123 MET B N 1
ATOM 4013 C CA . MET B 1 123 ? 4.16 -53.344 -12.305 1 96.56 123 MET B CA 1
ATOM 4014 C C . MET B 1 123 ? 5.469 -54.094 -12.438 1 96.56 123 MET B C 1
ATOM 4016 O O . MET B 1 123 ? 5.941 -54.344 -13.547 1 96.56 123 MET B O 1
ATOM 4020 N N . LEU B 1 124 ? 5.996 -54.531 -11.32 1 95.5 124 LEU B N 1
ATOM 4021 C CA . LEU B 1 124 ? 7.258 -55.25 -11.328 1 95.5 124 LEU B CA 1
ATOM 4022 C C . LEU B 1 124 ? 7.051 -56.688 -11.82 1 95.5 124 LEU B C 1
ATOM 4024 O O . LEU B 1 124 ? 7.977 -57.312 -12.344 1 95.5 124 LEU B O 1
ATOM 4028 N N . LYS B 1 125 ? 5.859 -57.156 -11.68 1 94.31 125 LYS B N 1
ATOM 4029 C CA . LYS B 1 125 ? 5.57 -58.531 -12.047 1 94.31 125 LYS B CA 1
ATOM 4030 C C . LYS B 1 125 ? 5.16 -58.625 -13.516 1 94.31 125 LYS B C 1
ATOM 4032 O O . LYS B 1 125 ? 5.227 -59.719 -14.102 1 94.31 125 LYS B O 1
ATOM 4037 N N . MET B 1 126 ? 4.801 -57.594 -14.055 1 91.94 126 MET B N 1
ATOM 4038 C CA . MET B 1 126 ? 4.348 -57.625 -15.438 1 91.94 126 MET B CA 1
ATOM 4039 C C . MET B 1 126 ? 5.527 -57.562 -16.406 1 91.94 126 MET B C 1
ATOM 4041 O O . MET B 1 126 ? 6.59 -57.031 -16.047 1 91.94 126 MET B O 1
ATOM 4045 N N . PRO B 1 127 ? 5.348 -58.156 -17.609 1 89.81 127 PRO B N 1
ATOM 4046 C CA . PRO B 1 127 ? 6.395 -57.906 -18.609 1 89.81 127 PRO B CA 1
ATOM 4047 C C . PRO B 1 127 ? 6.555 -56.438 -18.984 1 89.81 127 PRO B C 1
ATOM 4049 O O . PRO B 1 127 ? 5.562 -55.781 -19.266 1 89.81 127 PRO B O 1
ATOM 4052 N N . ARG B 1 128 ? 7.77 -56 -18.875 1 91.5 128 ARG B N 1
ATOM 4053 C CA . ARG B 1 128 ? 8.031 -54.594 -19.172 1 91.5 128 ARG B CA 1
ATOM 4054 C C . ARG B 1 128 ? 8.984 -54.438 -20.344 1 91.5 128 ARG B C 1
ATOM 4056 O O . ARG B 1 128 ? 10.203 -54.594 -20.188 1 91.5 128 ARG B O 1
ATOM 4063 N N . ASP B 1 129 ? 8.453 -54.188 -21.484 1 91.94 129 ASP B N 1
ATOM 4064 C CA . ASP B 1 129 ? 9.266 -53.906 -22.672 1 91.94 129 ASP B CA 1
ATOM 4065 C C . ASP B 1 129 ? 9.773 -52.469 -22.656 1 91.94 129 ASP B C 1
ATOM 4067 O O . ASP B 1 129 ? 10.711 -52.125 -23.391 1 91.94 129 ASP B O 1
ATOM 4071 N N . ARG B 1 130 ? 9.125 -51.688 -21.859 1 93.62 130 ARG B N 1
ATOM 4072 C CA . ARG B 1 130 ? 9.469 -50.281 -21.688 1 93.62 130 ARG B CA 1
ATOM 4073 C C . ARG B 1 130 ? 9.531 -49.906 -20.203 1 93.62 130 ARG B C 1
ATOM 4075 O O . ARG B 1 130 ? 8.844 -50.531 -19.391 1 93.62 130 ARG B O 1
ATOM 4082 N N . PRO B 1 131 ? 10.336 -48.969 -19.922 1 95.25 131 PRO B N 1
ATOM 4083 C CA . PRO B 1 131 ? 10.414 -48.562 -18.516 1 95.25 131 PRO B CA 1
ATOM 4084 C C . PRO B 1 131 ? 9.156 -47.844 -18.047 1 95.25 131 PRO B C 1
ATOM 4086 O O . PRO B 1 131 ? 8.344 -47.406 -18.859 1 95.25 131 PRO B O 1
ATOM 4089 N N . VAL B 1 132 ? 8.945 -47.844 -16.797 1 97.12 132 VAL B N 1
ATOM 4090 C CA . VAL B 1 132 ? 7.957 -47.031 -16.109 1 97.12 132 VAL B CA 1
ATOM 4091 C C . VAL B 1 132 ? 8.656 -46.062 -15.148 1 97.12 132 VAL B C 1
ATOM 4093 O O . VAL B 1 132 ? 9.516 -46.5 -14.375 1 97.12 132 VAL B O 1
ATOM 4096 N N . TYR B 1 133 ? 8.359 -44.812 -15.25 1 97.88 133 TYR B N 1
ATOM 4097 C CA . TYR B 1 133 ? 9.008 -43.812 -14.414 1 97.88 133 TYR B CA 1
ATOM 4098 C C . TYR B 1 133 ? 8.055 -43.281 -13.352 1 97.88 133 TYR B C 1
ATOM 4100 O O . TYR B 1 133 ? 6.871 -43.031 -13.625 1 97.88 133 TYR B O 1
ATOM 4108 N N . LEU B 1 134 ? 8.531 -43.188 -12.148 1 98.62 134 LEU B N 1
ATOM 4109 C CA . LEU B 1 134 ? 7.859 -42.469 -11.07 1 98.62 134 LEU B CA 1
ATOM 4110 C C . LEU B 1 134 ? 8.555 -41.125 -10.781 1 98.62 134 LEU B C 1
ATOM 4112 O O . LEU B 1 134 ? 9.758 -41.094 -10.531 1 98.62 134 LEU B O 1
ATOM 4116 N N . ALA B 1 135 ? 7.805 -40.031 -10.906 1 98.69 135 ALA B N 1
ATOM 4117 C CA . ALA B 1 135 ? 8.344 -38.688 -10.711 1 98.69 135 ALA B CA 1
ATOM 4118 C C . ALA B 1 135 ? 7.578 -37.969 -9.617 1 98.69 135 ALA B C 1
ATOM 4120 O O . ALA B 1 135 ? 6.48 -37.469 -9.852 1 98.69 135 ALA B O 1
ATOM 4121 N N . TRP B 1 136 ? 8.148 -37.812 -8.414 1 98.75 136 TRP B N 1
ATOM 4122 C CA . TRP B 1 136 ? 7.555 -37.125 -7.273 1 98.75 136 TRP B CA 1
ATOM 4123 C C . TRP B 1 136 ? 8.297 -35.812 -6.977 1 98.75 136 TRP B C 1
ATOM 4125 O O . TRP B 1 136 ? 9.508 -35.844 -6.762 1 98.75 136 TRP B O 1
ATOM 4135 N N . THR B 1 137 ? 7.559 -34.688 -6.977 1 98.56 137 THR B N 1
ATOM 4136 C CA . THR B 1 137 ? 8.227 -33.375 -6.953 1 98.56 137 THR B CA 1
ATOM 4137 C C . THR B 1 137 ? 7.945 -32.656 -5.648 1 98.56 137 THR B C 1
ATOM 4139 O O . THR B 1 137 ? 7.035 -33.031 -4.906 1 98.56 137 THR B O 1
ATOM 4142 N N . TYR B 1 138 ? 8.82 -31.656 -5.34 1 97.12 138 TYR B N 1
ATOM 4143 C CA . TYR B 1 138 ? 8.617 -30.734 -4.227 1 97.12 138 TYR B CA 1
ATOM 4144 C C . TYR B 1 138 ? 8.102 -29.375 -4.715 1 97.12 138 TYR B C 1
ATOM 4146 O O . TYR B 1 138 ? 8.32 -29.016 -5.871 1 97.12 138 TYR B O 1
ATOM 4154 N N . ASP B 1 139 ? 7.383 -28.703 -3.951 1 93.94 139 ASP B N 1
ATOM 4155 C CA . ASP B 1 139 ? 7.07 -27.281 -4.035 1 93.94 139 ASP B CA 1
ATOM 4156 C C . ASP B 1 139 ? 6.32 -26.969 -5.324 1 93.94 139 ASP B C 1
ATOM 4158 O O . ASP B 1 139 ? 6.668 -26.016 -6.031 1 93.94 139 ASP B O 1
ATOM 4162 N N . GLU B 1 140 ? 5.352 -27.844 -5.645 1 91.06 140 GLU B N 1
ATOM 4163 C CA . GLU B 1 140 ? 4.418 -27.5 -6.719 1 91.06 140 GLU B CA 1
ATOM 4164 C C . GLU B 1 140 ? 3.545 -26.312 -6.34 1 91.06 140 GLU B C 1
ATOM 4166 O O . GLU B 1 140 ? 3.326 -25.406 -7.152 1 91.06 140 GLU B O 1
ATOM 4171 N N . GLU B 1 141 ? 3.195 -26.203 -5.133 1 87.31 141 GLU B N 1
ATOM 4172 C CA . GLU B 1 141 ? 2.197 -25.25 -4.633 1 87.31 141 GLU B CA 1
ATOM 4173 C C . GLU B 1 141 ? 2.758 -23.844 -4.566 1 87.31 141 GLU B C 1
ATOM 4175 O O . GLU B 1 141 ? 2.006 -22.875 -4.41 1 87.31 141 GLU B O 1
ATOM 4180 N N . VAL B 1 142 ? 4.07 -23.734 -4.672 1 83.94 142 VAL B N 1
ATOM 4181 C CA . VAL B 1 142 ? 4.66 -22.406 -4.527 1 83.94 142 VAL B CA 1
ATOM 4182 C C . VAL B 1 142 ? 5.375 -22.016 -5.816 1 83.94 142 VAL B C 1
ATOM 4184 O O . VAL B 1 142 ? 6.277 -21.188 -5.801 1 83.94 142 VAL B O 1
ATOM 4187 N N . GLY B 1 143 ? 5 -22.734 -6.922 1 86.25 143 GLY B N 1
ATOM 4188 C CA . GLY B 1 143 ? 5.555 -22.266 -8.18 1 86.25 143 GLY B CA 1
ATOM 4189 C C . GLY B 1 143 ? 6.098 -23.391 -9.039 1 86.25 143 GLY B C 1
ATOM 4190 O O . GLY B 1 143 ? 6.969 -23.172 -9.891 1 86.25 143 GLY B O 1
ATOM 4191 N N . CYS B 1 144 ? 5.73 -24.641 -8.719 1 92.5 144 CYS B N 1
ATOM 4192 C CA . CYS B 1 144 ? 6.141 -25.797 -9.484 1 92.5 144 CYS B CA 1
ATOM 4193 C C . CYS B 1 144 ? 7.66 -25.875 -9.594 1 92.5 144 CYS B C 1
ATOM 4195 O O . CYS B 1 144 ? 8.203 -26.094 -10.672 1 92.5 144 CYS B O 1
ATOM 4197 N N . LEU B 1 145 ? 8.328 -25.719 -8.508 1 92.12 145 LEU B N 1
ATOM 4198 C CA . LEU B 1 145 ? 9.781 -25.625 -8.5 1 92.12 145 LEU B CA 1
ATOM 4199 C C . LEU B 1 145 ? 10.414 -26.984 -8.781 1 92.12 145 LEU B C 1
ATOM 4201 O O . LEU B 1 145 ? 11.352 -27.094 -9.578 1 92.12 145 LEU B O 1
ATOM 4205 N N . GLY B 1 146 ? 9.898 -27.969 -8.172 1 95.31 146 GLY B N 1
ATOM 4206 C CA . GLY B 1 146 ? 10.43 -29.312 -8.383 1 95.31 146 GLY B CA 1
ATOM 4207 C C . GLY B 1 146 ? 10.227 -29.812 -9.797 1 95.31 146 GLY B C 1
ATOM 4208 O O . GLY B 1 146 ? 11.094 -30.516 -10.336 1 95.31 146 GLY B O 1
ATOM 4209 N N . GLY B 1 147 ? 9.047 -29.484 -10.336 1 95.81 147 GLY B N 1
ATOM 4210 C CA . GLY B 1 147 ? 8.781 -29.875 -11.711 1 95.81 147 GLY B CA 1
ATOM 4211 C C . GLY B 1 147 ? 9.781 -29.312 -12.695 1 95.81 147 GLY B C 1
ATOM 4212 O O . GLY B 1 147 ? 10.227 -30 -13.609 1 95.81 147 GLY B O 1
ATOM 4213 N N . ARG B 1 148 ? 10.094 -28.094 -12.484 1 94.88 148 ARG B N 1
ATOM 4214 C CA . ARG B 1 148 ? 11.094 -27.453 -13.336 1 94.88 148 ARG B CA 1
ATOM 4215 C C . ARG B 1 148 ? 12.43 -28.172 -13.25 1 94.88 148 ARG B C 1
ATOM 4217 O O . ARG B 1 148 ? 13.031 -28.5 -14.273 1 94.88 148 ARG B O 1
ATOM 4224 N N . ALA B 1 149 ? 12.883 -28.422 -12.039 1 96.19 149 ALA B N 1
ATOM 4225 C CA . ALA B 1 149 ? 14.156 -29.109 -11.82 1 96.19 149 ALA B CA 1
ATOM 4226 C C . ALA B 1 149 ? 14.141 -30.516 -12.414 1 96.19 149 ALA B C 1
ATOM 4228 O O . ALA B 1 149 ? 15.109 -30.938 -13.047 1 96.19 149 ALA B O 1
ATOM 4229 N N . LEU B 1 150 ? 13.094 -31.203 -12.25 1 97.12 150 LEU B N 1
ATOM 4230 C CA . LEU B 1 150 ? 12.992 -32.594 -12.688 1 97.12 150 LEU B CA 1
ATOM 4231 C C . LEU B 1 150 ? 12.984 -32.688 -14.211 1 97.12 150 LEU B C 1
ATOM 4233 O O . LEU B 1 150 ? 13.641 -33.562 -14.781 1 97.12 150 LEU B O 1
ATOM 4237 N N . THR B 1 151 ? 12.227 -31.812 -14.859 1 96.75 151 THR B N 1
ATOM 4238 C CA . THR B 1 151 ? 12.156 -31.875 -16.312 1 96.75 151 THR B CA 1
ATOM 4239 C C . THR B 1 151 ? 13.5 -31.484 -16.938 1 96.75 151 THR B C 1
ATOM 4241 O O . THR B 1 151 ? 13.883 -32 -17.984 1 96.75 151 THR B O 1
ATOM 4244 N N . GLN B 1 152 ? 14.203 -30.625 -16.312 1 95.94 152 GLN B N 1
ATOM 4245 C CA . GLN B 1 152 ? 15.555 -30.312 -16.75 1 95.94 152 GLN B CA 1
ATOM 4246 C C . GLN B 1 152 ? 16.469 -31.531 -16.594 1 95.94 152 GLN B C 1
ATOM 4248 O O . GLN B 1 152 ? 17.328 -31.781 -17.453 1 95.94 152 GLN B O 1
ATOM 4253 N N . TYR B 1 153 ? 16.297 -32.188 -15.523 1 96.12 153 TYR B N 1
ATOM 4254 C CA . TYR B 1 153 ? 17.047 -33.406 -15.312 1 96.12 153 TYR B CA 1
ATOM 4255 C C . TYR B 1 153 ? 16.766 -34.438 -16.406 1 96.12 153 TYR B C 1
ATOM 4257 O O . TYR B 1 153 ? 17.688 -35 -16.984 1 96.12 153 TYR B O 1
ATOM 4265 N N . LEU B 1 154 ? 15.477 -34.656 -16.734 1 96.06 154 LEU B N 1
ATOM 4266 C CA . LEU B 1 154 ? 15.102 -35.562 -17.797 1 96.06 154 LEU B CA 1
ATOM 4267 C C . LEU B 1 154 ? 15.773 -35.188 -19.109 1 96.06 154 LEU B C 1
ATOM 4269 O O . LEU B 1 154 ? 16.297 -36.031 -19.812 1 96.06 154 LEU B O 1
ATOM 4273 N N . LYS B 1 155 ? 15.695 -33.906 -19.359 1 95 155 LYS B N 1
ATOM 4274 C CA . LYS B 1 155 ? 16.312 -33.406 -20.594 1 95 155 LYS B CA 1
ATOM 4275 C C . LYS B 1 155 ? 17.812 -33.656 -20.594 1 95 155 LYS B C 1
ATOM 4277 O O . LYS B 1 155 ? 18.359 -34.125 -21.609 1 95 155 LYS B O 1
ATOM 4282 N N . SER B 1 156 ? 18.469 -33.406 -19.5 1 95.81 156 SER B N 1
ATOM 4283 C CA . SER B 1 156 ? 19.922 -33.562 -19.406 1 95.81 156 SER B CA 1
ATOM 4284 C C . SER B 1 156 ? 20.328 -35.031 -19.547 1 95.81 156 SER B C 1
ATOM 4286 O O . SER B 1 156 ? 21.406 -35.312 -20.094 1 95.81 156 SER B O 1
ATOM 4288 N N . LYS B 1 157 ? 19.516 -35.938 -19.141 1 94.19 157 LYS B N 1
ATOM 4289 C CA . LYS B 1 157 ? 19.797 -37.375 -19.203 1 94.19 157 LYS B CA 1
ATOM 4290 C C . LYS B 1 157 ? 19.281 -37.969 -20.484 1 94.19 157 LYS B C 1
ATOM 4292 O O . LYS B 1 157 ? 19.438 -39.188 -20.719 1 94.19 157 LYS B O 1
ATOM 4297 N N . GLN B 1 158 ? 18.609 -37.125 -21.328 1 93.69 158 GLN B N 1
ATOM 4298 C CA . GLN B 1 158 ? 18.047 -37.562 -22.594 1 93.69 158 GLN B CA 1
ATOM 4299 C C . GLN B 1 158 ? 17.031 -38.688 -22.422 1 93.69 158 GLN B C 1
ATOM 4301 O O . GLN B 1 158 ? 17 -39.625 -23.203 1 93.69 158 GLN B O 1
ATOM 4306 N N . ILE B 1 159 ? 16.359 -38.594 -21.328 1 93.56 159 ILE B N 1
ATOM 4307 C CA . ILE B 1 159 ? 15.227 -39.5 -21.094 1 93.56 159 ILE B CA 1
ATOM 4308 C C . ILE B 1 159 ? 14.008 -39 -21.859 1 93.56 159 ILE B C 1
ATOM 4310 O O . ILE B 1 159 ? 13.547 -37.875 -21.656 1 93.56 159 ILE B O 1
ATOM 4314 N N . LYS B 1 160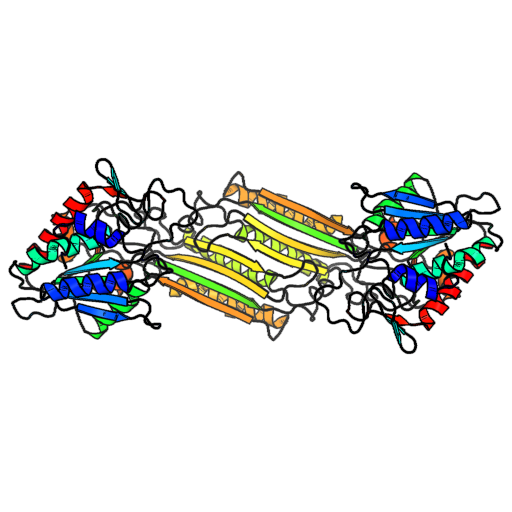 ? 13.508 -39.812 -22.766 1 93.75 160 LYS B N 1
ATOM 4315 C CA . LYS B 1 160 ? 12.398 -39.438 -23.641 1 93.75 160 LYS B CA 1
ATOM 4316 C C . LYS B 1 160 ? 11.219 -40.375 -23.469 1 93.75 160 LYS B C 1
ATOM 4318 O O . LYS B 1 160 ? 11.031 -41.281 -24.281 1 93.75 160 LYS B O 1
ATOM 4323 N N . PRO B 1 161 ? 10.398 -40.094 -22.516 1 96.06 161 PRO B N 1
ATOM 4324 C CA . PRO B 1 161 ? 9.234 -40.969 -22.312 1 96.06 161 PRO B CA 1
ATOM 4325 C C . PRO B 1 161 ? 8.227 -40.875 -23.438 1 96.06 161 PRO B C 1
ATOM 4327 O O . PRO B 1 161 ? 8.211 -39.875 -24.188 1 96.06 161 PRO B O 1
ATOM 4330 N N . ASP B 1 162 ? 7.402 -41.938 -23.562 1 95.88 162 ASP B N 1
ATOM 4331 C CA . ASP B 1 162 ? 6.301 -41.938 -24.531 1 95.88 162 ASP B CA 1
ATOM 4332 C C . ASP B 1 162 ? 5.207 -40.969 -24.094 1 95.88 162 ASP B C 1
ATOM 4334 O O . ASP B 1 162 ? 4.469 -40.438 -24.938 1 95.88 162 ASP B O 1
ATOM 4338 N N . GLY B 1 163 ? 5.113 -40.75 -22.828 1 97.06 163 GLY B N 1
ATOM 4339 C CA . GLY B 1 163 ? 4.102 -39.875 -22.281 1 97.06 163 GLY B CA 1
ATOM 4340 C C . GLY B 1 163 ? 4.211 -39.688 -20.781 1 97.06 163 GLY B C 1
ATOM 4341 O O . GLY B 1 163 ? 4.895 -40.469 -20.109 1 97.06 163 GLY B O 1
ATOM 4342 N N . CYS B 1 164 ? 3.586 -38.625 -20.312 1 98.06 164 CYS B N 1
ATOM 4343 C CA . CYS B 1 164 ? 3.521 -38.344 -18.891 1 98.06 164 CYS B CA 1
ATOM 4344 C C . CYS B 1 164 ? 2.082 -38.125 -18.438 1 98.06 164 CYS B C 1
ATOM 4346 O O . CYS B 1 164 ? 1.329 -37.375 -19.078 1 98.06 164 CYS B O 1
ATOM 4348 N N . LEU B 1 165 ? 1.689 -38.844 -17.438 1 98.56 165 LEU B N 1
ATOM 4349 C CA . LEU B 1 165 ? 0.42 -38.594 -16.766 1 98.56 165 LEU B CA 1
ATOM 4350 C C . LEU B 1 165 ? 0.634 -37.844 -15.453 1 98.56 165 LEU B C 1
ATOM 4352 O O . LEU B 1 165 ? 1.197 -38.375 -14.5 1 98.56 165 LEU B O 1
ATOM 4356 N N . VAL B 1 166 ? 0.224 -36.594 -15.469 1 9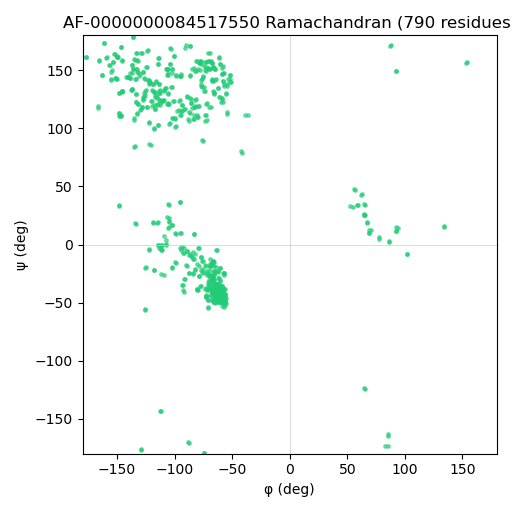8.5 166 VAL B N 1
ATOM 4357 C CA . VAL B 1 166 ? 0.249 -35.812 -14.234 1 98.5 166 VAL B CA 1
ATOM 4358 C C . VAL B 1 166 ? -1.043 -36.031 -13.453 1 98.5 166 VAL B C 1
ATOM 4360 O O . VAL B 1 166 ? -2.135 -35.75 -13.953 1 98.5 166 VAL B O 1
ATOM 4363 N N . GLY B 1 167 ? -0.918 -36.406 -12.25 1 98.19 167 GLY B N 1
ATOM 4364 C CA . GLY B 1 167 ? -2.055 -36.969 -11.539 1 98.19 167 GLY B CA 1
ATOM 4365 C C . GLY B 1 167 ? -2.797 -35.938 -10.703 1 98.19 167 GLY B C 1
ATOM 4366 O O . GLY B 1 167 ? -3.256 -36.219 -9.602 1 98.19 167 GLY B O 1
ATOM 4367 N N . GLU B 1 168 ? -2.912 -34.719 -11.164 1 96.56 168 GLU B N 1
ATOM 4368 C CA . GLU B 1 168 ? -3.674 -33.656 -10.477 1 96.56 168 GLU B CA 1
ATOM 4369 C C . GLU B 1 168 ? -5.145 -34.062 -10.344 1 96.56 168 GLU B C 1
ATOM 4371 O O . GLU B 1 168 ? -5.648 -34.875 -11.125 1 96.56 168 GLU B O 1
ATOM 4376 N N . PRO B 1 169 ? -5.797 -33.469 -9.336 1 96.25 169 PRO B N 1
ATOM 4377 C CA . PRO B 1 169 ? -7.191 -33.875 -9.141 1 96.25 169 PRO B CA 1
ATOM 4378 C C . PRO B 1 169 ? -8.125 -33.312 -10.211 1 96.25 169 PRO B C 1
ATOM 4380 O O . PRO B 1 169 ? -8.398 -32.125 -10.227 1 96.25 169 PRO B O 1
ATOM 4383 N N . THR B 1 170 ? -8.641 -34.219 -11.062 1 96.56 170 THR B N 1
ATOM 4384 C CA . THR B 1 170 ? -9.547 -33.875 -12.148 1 96.56 170 THR B CA 1
ATOM 4385 C C . THR B 1 170 ? -10.734 -34.812 -12.18 1 96.56 170 THR B C 1
ATOM 4387 O O . THR B 1 170 ? -11.352 -35 -13.234 1 96.56 170 THR B O 1
ATOM 4390 N N . SER B 1 171 ? -11 -35.531 -11.078 1 96.38 171 SER B N 1
ATOM 4391 C CA . SER B 1 171 ? -12.008 -36.594 -11.039 1 96.38 171 SER B CA 1
ATOM 4392 C C . SER B 1 171 ? -11.789 -37.594 -12.148 1 96.38 171 SER B C 1
ATOM 4394 O O . SER B 1 171 ? -12.75 -38.062 -12.773 1 96.38 171 SER B O 1
ATOM 4396 N N . ASN B 1 172 ? -10.578 -37.812 -12.484 1 97.31 172 ASN B N 1
ATOM 4397 C CA . ASN B 1 172 ? -10.125 -38.75 -13.508 1 97.31 172 ASN B CA 1
ATOM 4398 C C . ASN B 1 172 ? -10.609 -38.344 -14.898 1 97.31 172 ASN B C 1
ATOM 4400 O O . ASN B 1 172 ? -10.836 -39.219 -15.758 1 97.31 172 ASN B O 1
ATOM 4404 N N . LYS B 1 173 ? -10.859 -37.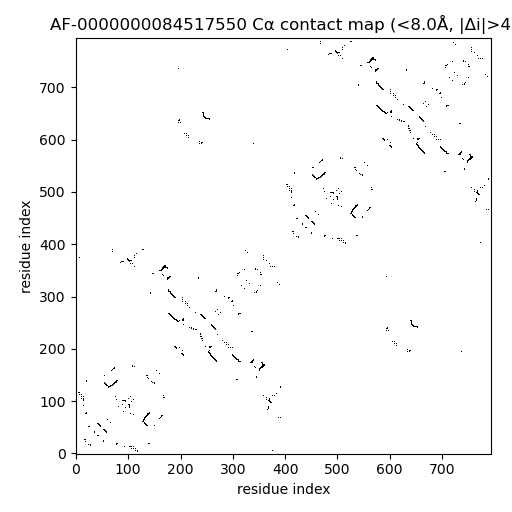062 -15.062 1 96.56 173 LYS B N 1
ATOM 4405 C CA . LYS B 1 173 ? -11.133 -36.5 -16.375 1 96.56 173 LYS B CA 1
ATOM 4406 C C . LYS B 1 173 ? -9.859 -35.938 -17.016 1 96.56 173 LYS B C 1
ATOM 4408 O O . LYS B 1 173 ? -9.008 -35.406 -16.312 1 96.56 173 LYS B O 1
ATOM 4413 N N . VAL B 1 174 ? -9.828 -36.094 -18.359 1 97.12 174 VAL B N 1
ATOM 4414 C CA . VAL B 1 174 ? -8.609 -35.75 -19.062 1 97.12 174 VAL B CA 1
ATOM 4415 C C . VAL B 1 174 ? -8.562 -34.219 -19.281 1 97.12 174 VAL B C 1
ATOM 4417 O O . VAL B 1 174 ? -9.523 -33.625 -19.781 1 97.12 174 VAL B O 1
ATOM 4420 N N . ILE B 1 175 ? -7.496 -33.594 -18.844 1 96.94 175 ILE B N 1
ATOM 4421 C CA . ILE B 1 175 ? -7.219 -32.188 -19.125 1 96.94 175 ILE B CA 1
ATOM 4422 C C . ILE B 1 175 ? -6.109 -32.062 -20.172 1 96.94 175 ILE B C 1
ATOM 4424 O O . ILE B 1 175 ? -5.051 -32.688 -20.031 1 96.94 175 ILE B O 1
ATOM 4428 N N . VAL B 1 176 ? -6.355 -31.25 -21.203 1 97.06 176 VAL B N 1
ATOM 4429 C CA . VAL B 1 176 ? -5.477 -31.312 -22.359 1 97.06 176 VAL B CA 1
ATOM 4430 C C . VAL B 1 176 ? -4.672 -30.016 -22.469 1 97.06 176 VAL B C 1
ATOM 4432 O O . VAL B 1 176 ? -3.838 -29.875 -23.375 1 97.06 176 VAL B O 1
ATOM 4435 N N . ALA B 1 177 ? -4.961 -29.047 -21.594 1 96.88 177 ALA B N 1
ATOM 4436 C CA . ALA B 1 177 ? -4.23 -27.781 -21.578 1 96.88 177 ALA B CA 1
ATOM 4437 C C . ALA B 1 177 ? -4.5 -27 -20.297 1 96.88 177 ALA B C 1
ATOM 4439 O O . ALA B 1 177 ? -5.48 -27.281 -19.594 1 96.88 177 ALA B O 1
ATOM 4440 N N . HIS B 1 178 ? -3.615 -26.141 -20 1 96.38 178 HIS B N 1
ATOM 4441 C CA . HIS B 1 178 ? -3.885 -25.172 -18.938 1 96.38 178 HIS B CA 1
ATOM 4442 C C . HIS B 1 178 ? -3.113 -23.875 -19.156 1 96.38 178 HIS B C 1
ATOM 4444 O O . HIS B 1 178 ? -2.213 -23.812 -20 1 96.38 178 HIS B O 1
ATOM 4450 N N . LYS B 1 179 ? -3.488 -22.812 -18.484 1 96.19 179 LYS B N 1
ATOM 4451 C CA . LYS B 1 179 ? -2.838 -21.5 -18.578 1 96.19 179 LYS B CA 1
ATOM 4452 C C . LYS B 1 179 ? -1.483 -21.5 -17.875 1 96.19 179 LYS B C 1
ATOM 4454 O O . LYS B 1 179 ? -1.2 -22.391 -17.062 1 96.19 179 LYS B O 1
ATOM 4459 N N . GLY B 1 180 ? -0.63 -20.547 -18.297 1 96 180 GLY B N 1
ATOM 4460 C CA . GLY B 1 180 ? 0.581 -20.25 -17.562 1 96 180 GLY B CA 1
ATOM 4461 C C . GLY B 1 180 ? 0.367 -19.234 -16.453 1 96 180 GLY B C 1
ATOM 4462 O O . GLY B 1 180 ? -0.709 -18.641 -16.344 1 96 180 GLY B O 1
ATOM 4463 N N . ILE B 1 181 ? 1.419 -19.062 -15.609 1 95.38 181 ILE B N 1
ATOM 4464 C CA . ILE B 1 181 ? 1.379 -18.078 -14.539 1 95.38 181 ILE B CA 1
ATOM 4465 C C . ILE B 1 181 ? 2.719 -17.344 -14.461 1 95.38 181 ILE B C 1
ATOM 4467 O O . ILE B 1 181 ? 3.779 -17.969 -14.531 1 95.38 181 ILE B O 1
ATOM 4471 N N . CYS B 1 182 ? 2.645 -16.094 -14.375 1 96.44 182 CYS B N 1
ATOM 4472 C CA . CYS B 1 182 ? 3.816 -15.266 -14.102 1 96.44 182 CYS B CA 1
ATOM 4473 C C . CYS B 1 182 ? 3.512 -14.234 -13.023 1 96.44 182 CYS B C 1
ATOM 4475 O O . CYS B 1 182 ? 2.51 -13.516 -13.109 1 96.44 182 CYS B O 1
ATOM 4477 N N . VAL B 1 183 ? 4.395 -14.188 -12.023 1 96.06 183 VAL B N 1
ATOM 4478 C CA . VAL B 1 183 ? 4.234 -13.258 -10.914 1 96.06 183 VAL B CA 1
ATOM 4479 C C . VAL B 1 183 ? 5.434 -12.312 -10.859 1 96.06 183 VAL B C 1
ATOM 4481 O O . VAL B 1 183 ? 6.582 -12.758 -10.883 1 96.06 183 VAL B O 1
ATOM 4484 N N . TRP B 1 184 ? 5.098 -11.047 -10.719 1 98.06 184 TRP B N 1
ATOM 4485 C CA . TRP B 1 184 ? 6.141 -10.023 -10.719 1 98.06 184 TRP B CA 1
ATOM 4486 C C . TRP B 1 184 ? 6.031 -9.141 -9.484 1 98.06 184 TRP B C 1
ATOM 4488 O O . TRP B 1 184 ? 4.926 -8.82 -9.031 1 98.06 184 TRP B O 1
ATOM 4498 N N . ARG B 1 185 ? 7.223 -8.75 -8.961 1 98.44 185 ARG B N 1
ATOM 4499 C CA . ARG B 1 185 ? 7.328 -7.711 -7.938 1 98.44 185 ARG B CA 1
ATOM 4500 C C . ARG B 1 185 ? 8.039 -6.477 -8.484 1 98.44 185 ARG B C 1
ATOM 4502 O O . ARG B 1 185 ? 9.125 -6.582 -9.055 1 98.44 185 ARG B O 1
ATOM 4509 N N . VAL B 1 186 ? 7.426 -5.348 -8.258 1 98.88 186 VAL B N 1
ATOM 4510 C CA . VAL B 1 186 ? 7.996 -4.09 -8.727 1 98.88 186 VAL B CA 1
ATOM 4511 C C . VAL B 1 186 ? 8.414 -3.234 -7.535 1 98.88 186 VAL B C 1
ATOM 4513 O O . VAL B 1 186 ? 7.66 -3.096 -6.57 1 98.88 186 VAL B O 1
ATOM 4516 N N . TYR B 1 187 ? 9.586 -2.729 -7.613 1 98.62 187 TYR B N 1
ATOM 4517 C CA . TYR B 1 187 ? 10.109 -1.765 -6.652 1 98.62 187 TYR B CA 1
ATOM 4518 C C . TYR B 1 187 ? 10.359 -0.414 -7.312 1 98.62 187 TYR B C 1
ATOM 4520 O O . TYR B 1 187 ? 11.102 -0.322 -8.289 1 98.62 187 TYR B O 1
ATOM 4528 N N . VAL B 1 188 ? 9.727 0.577 -6.832 1 98.88 188 VAL B N 1
ATOM 4529 C CA . VAL B 1 188 ? 9.922 1.938 -7.32 1 98.88 188 VAL B CA 1
ATOM 4530 C C . VAL B 1 188 ? 10.641 2.768 -6.266 1 98.88 188 VAL B C 1
ATOM 4532 O O . VAL B 1 188 ? 10.18 2.877 -5.129 1 98.88 188 VAL B O 1
ATOM 4535 N N . LYS B 1 189 ? 11.766 3.359 -6.66 1 98.56 189 LYS B N 1
ATOM 4536 C CA . LYS B 1 189 ? 12.586 4.156 -5.75 1 98.56 189 LYS B CA 1
ATOM 4537 C C . LYS B 1 189 ? 12.656 5.613 -6.203 1 98.56 189 LYS B C 1
ATOM 4539 O O . LYS B 1 189 ? 13.148 5.902 -7.297 1 98.56 189 LYS B O 1
ATOM 4544 N N . GLY B 1 190 ? 12.148 6.508 -5.41 1 98.38 190 GLY B N 1
ATOM 4545 C CA . GLY B 1 190 ? 12.25 7.945 -5.602 1 98.38 190 GLY B CA 1
ATOM 4546 C C . GLY B 1 190 ? 13.102 8.625 -4.543 1 98.38 190 GLY B C 1
ATOM 4547 O O . GLY B 1 190 ? 14.172 8.125 -4.188 1 98.38 190 GLY B O 1
ATOM 4548 N N . ARG B 1 191 ? 12.664 9.836 -4.172 1 96.31 191 ARG B N 1
ATOM 4549 C CA . ARG B 1 191 ? 13.391 10.648 -3.203 1 96.31 191 ARG B CA 1
ATOM 4550 C C . ARG B 1 191 ? 12.453 11.227 -2.154 1 96.31 191 ARG B C 1
ATOM 4552 O O . ARG B 1 191 ? 11.531 11.977 -2.486 1 96.31 191 ARG B O 1
ATOM 4559 N N . ALA B 1 192 ? 12.766 10.906 -0.92 1 93.25 192 ALA B N 1
ATOM 4560 C CA . ALA B 1 192 ? 11.93 11.383 0.18 1 93.25 192 ALA B CA 1
ATOM 4561 C C . ALA B 1 192 ? 12.195 12.852 0.478 1 93.25 192 ALA B C 1
ATOM 4563 O O . ALA B 1 192 ? 13.32 13.336 0.309 1 93.25 192 ALA B O 1
ATOM 4564 N N . ALA B 1 193 ? 11.156 13.57 0.801 1 90.06 193 ALA B N 1
ATOM 4565 C CA . ALA B 1 193 ? 11.188 14.938 1.309 1 90.06 193 ALA B CA 1
ATOM 4566 C C . ALA B 1 193 ? 9.961 15.242 2.162 1 90.06 193 ALA B C 1
ATOM 4568 O O . ALA B 1 193 ? 8.984 14.492 2.137 1 90.06 193 ALA B O 1
ATOM 4569 N N . HIS B 1 194 ? 10.109 16.234 3.025 1 85.69 194 HIS B N 1
ATOM 4570 C CA . HIS B 1 194 ? 8.898 16.75 3.65 1 85.69 194 HIS B CA 1
ATOM 4571 C C . HIS B 1 194 ? 7.84 17.094 2.605 1 85.69 194 HIS B C 1
ATOM 4573 O O . HIS B 1 194 ? 8.164 17.625 1.538 1 85.69 194 HIS B O 1
ATOM 4579 N N . SER B 1 195 ? 6.578 16.781 2.885 1 89.56 195 SER B N 1
ATOM 4580 C CA . SER B 1 195 ? 5.527 16.922 1.882 1 89.56 195 SER B CA 1
ATOM 4581 C C . SER B 1 195 ? 5.395 18.375 1.411 1 89.56 195 SER B C 1
ATOM 4583 O O . SER B 1 195 ? 4.895 18.625 0.315 1 89.56 195 SER B O 1
ATOM 4585 N N . SER B 1 196 ? 5.875 19.344 2.154 1 87 196 SER B N 1
ATOM 4586 C CA . SER B 1 196 ? 5.879 20.734 1.729 1 87 196 SER B CA 1
ATOM 4587 C C . SER B 1 196 ? 6.812 20.953 0.544 1 87 196 SER B C 1
ATOM 4589 O O . SER B 1 196 ? 6.762 21.984 -0.112 1 87 196 SER B O 1
ATOM 4591 N N . TYR B 1 197 ? 7.629 20.016 0.303 1 91.5 197 TYR B N 1
ATOM 4592 C CA . TYR B 1 197 ? 8.562 20.125 -0.813 1 91.5 197 TYR B CA 1
ATOM 4593 C C . TYR B 1 197 ? 8.125 19.234 -1.971 1 91.5 197 TYR B C 1
ATOM 4595 O O . TYR B 1 197 ? 8.914 18.953 -2.877 1 91.5 197 TYR B O 1
ATOM 4603 N N . ALA B 1 198 ? 6.895 18.766 -1.933 1 95.06 198 ALA B N 1
ATOM 4604 C CA . ALA B 1 198 ? 6.375 17.984 -3.049 1 95.06 198 ALA B CA 1
ATOM 4605 C C . ALA B 1 198 ? 6.449 18.781 -4.355 1 95.06 198 ALA B C 1
ATOM 4607 O O . ALA B 1 198 ? 6.238 19.984 -4.367 1 95.06 198 ALA B O 1
ATOM 4608 N N . LEU B 1 199 ? 6.797 18.094 -5.426 1 94.88 199 LEU B N 1
ATOM 4609 C CA . LEU B 1 199 ? 6.855 18.625 -6.785 1 94.88 199 LEU B CA 1
ATOM 4610 C C . LEU B 1 199 ? 7.961 19.656 -6.918 1 94.88 199 LEU B C 1
ATOM 4612 O O . LEU B 1 199 ? 7.879 20.562 -7.758 1 94.88 199 LEU B O 1
ATOM 4616 N N . THR B 1 200 ? 8.93 19.688 -6.023 1 95.31 200 THR B N 1
ATOM 4617 C CA . THR B 1 200 ? 10.18 20.422 -6.145 1 95.31 200 THR B CA 1
ATOM 4618 C C . THR B 1 200 ? 11.336 19.5 -6.492 1 95.31 200 THR B C 1
ATOM 4620 O O . THR B 1 200 ? 11.188 18.266 -6.434 1 95.31 200 THR B O 1
ATOM 4623 N N . PRO B 1 201 ? 12.445 20.031 -6.852 1 94.56 201 PRO B N 1
ATOM 4624 C CA . PRO B 1 201 ? 13.602 19.188 -7.16 1 94.56 201 PRO B CA 1
ATOM 4625 C C . PRO B 1 201 ? 14.086 18.391 -5.949 1 94.56 201 PRO B C 1
ATOM 4627 O O . PRO B 1 201 ? 14.914 17.484 -6.094 1 94.56 201 PRO B O 1
ATOM 4630 N N . ALA B 1 202 ? 13.516 18.609 -4.836 1 93.69 202 ALA B N 1
ATOM 4631 C CA . ALA B 1 202 ? 13.945 17.938 -3.615 1 93.69 202 ALA B CA 1
ATOM 4632 C C . ALA B 1 202 ? 13.195 16.625 -3.426 1 93.69 202 ALA B C 1
ATOM 4634 O O . ALA B 1 202 ? 13.547 15.82 -2.555 1 93.69 202 ALA B O 1
ATOM 4635 N N . SER B 1 203 ? 12.25 16.375 -4.277 1 95.94 203 SER B N 1
ATOM 4636 C CA . SER B 1 203 ? 11.406 15.211 -4.039 1 95.94 203 SER B CA 1
ATOM 4637 C C . SER B 1 203 ? 11.156 14.438 -5.328 1 95.94 203 SER B C 1
ATOM 4639 O O . SER B 1 203 ? 11.297 14.984 -6.426 1 95.94 203 SER B O 1
ATOM 4641 N N . CYS B 1 204 ? 10.891 13.18 -5.195 1 98.38 204 CYS B N 1
ATOM 4642 C CA . CYS B 1 204 ? 10.398 12.289 -6.242 1 98.38 204 CYS B CA 1
ATOM 4643 C C . CYS B 1 204 ? 9.469 11.234 -5.668 1 98.38 204 CYS B C 1
ATOM 4645 O O . CYS B 1 204 ? 9.906 10.344 -4.938 1 98.38 204 CYS B O 1
ATOM 4647 N N . ASN B 1 205 ? 8.203 11.297 -5.98 1 98.56 205 ASN B N 1
ATOM 4648 C CA . ASN B 1 205 ? 7.16 10.516 -5.328 1 98.56 205 ASN B CA 1
ATOM 4649 C C . ASN B 1 205 ? 7.043 9.117 -5.941 1 98.56 205 ASN B C 1
ATOM 4651 O O . ASN B 1 205 ? 6.496 8.961 -7.035 1 98.56 205 ASN B O 1
ATOM 4655 N N . ALA B 1 206 ? 7.477 8.094 -5.219 1 98.81 206 ALA B N 1
ATOM 4656 C CA . ALA B 1 206 ? 7.48 6.719 -5.703 1 98.81 206 ALA B CA 1
ATOM 4657 C C . ALA B 1 206 ? 6.062 6.211 -5.938 1 98.81 206 ALA B C 1
ATOM 4659 O O . ALA B 1 206 ? 5.816 5.426 -6.855 1 98.81 206 ALA B O 1
ATOM 4660 N N . ILE B 1 207 ? 5.086 6.641 -5.137 1 98.88 207 ILE B N 1
ATOM 4661 C CA . ILE B 1 207 ? 3.705 6.195 -5.258 1 98.88 207 ILE B CA 1
ATOM 4662 C C . ILE B 1 207 ? 3.105 6.723 -6.562 1 98.88 207 ILE B C 1
ATOM 4664 O O . ILE B 1 207 ? 2.395 6 -7.262 1 98.88 207 ILE B O 1
ATOM 4668 N N . ASP B 1 208 ? 3.402 7.961 -6.891 1 98.81 208 ASP B N 1
ATOM 4669 C CA . ASP B 1 208 ? 2.902 8.539 -8.133 1 98.81 208 ASP B CA 1
ATOM 4670 C C . ASP B 1 208 ? 3.33 7.703 -9.336 1 98.81 208 ASP B C 1
ATOM 4672 O O . ASP B 1 208 ? 2.514 7.398 -10.211 1 98.81 208 ASP B O 1
ATOM 4676 N N . TYR B 1 209 ? 4.535 7.32 -9.375 1 98.88 209 TYR B N 1
ATOM 4677 C CA . TYR B 1 209 ? 5.066 6.598 -10.523 1 98.88 209 TYR B CA 1
ATOM 4678 C C . TYR B 1 209 ? 4.625 5.141 -10.5 1 98.88 209 TYR B C 1
ATOM 4680 O O . TYR B 1 209 ? 4.406 4.535 -11.555 1 98.88 209 TYR B O 1
ATOM 4688 N N . ALA B 1 210 ? 4.535 4.551 -9.305 1 98.94 210 ALA B N 1
ATOM 4689 C CA . ALA B 1 210 ? 3.918 3.229 -9.211 1 98.94 210 ALA B CA 1
ATOM 4690 C C . ALA B 1 210 ? 2.504 3.244 -9.781 1 98.94 210 ALA B C 1
ATOM 4692 O O . ALA B 1 210 ? 2.123 2.35 -10.539 1 98.94 210 ALA B O 1
ATOM 4693 N N . ALA B 1 211 ? 1.745 4.293 -9.414 1 98.94 211 ALA B N 1
ATOM 4694 C CA . ALA B 1 211 ? 0.372 4.414 -9.898 1 98.94 211 ALA B CA 1
ATOM 4695 C C . ALA B 1 211 ? 0.333 4.512 -11.422 1 98.94 211 ALA B C 1
ATOM 4697 O O . ALA B 1 211 ? -0.506 3.879 -12.062 1 98.94 211 ALA B O 1
ATOM 4698 N N . LYS B 1 212 ? 1.203 5.297 -12.031 1 98.94 212 LYS B N 1
ATOM 4699 C CA . LYS B 1 212 ? 1.273 5.402 -13.484 1 98.94 212 LYS B CA 1
ATOM 4700 C C . LYS B 1 212 ? 1.535 4.043 -14.125 1 98.94 212 LYS B C 1
ATOM 4702 O O . LYS B 1 212 ? 0.932 3.701 -15.141 1 98.94 212 LYS B O 1
ATOM 4707 N N . LEU B 1 213 ? 2.445 3.297 -13.523 1 98.94 213 LEU B N 1
ATOM 4708 C CA . LEU B 1 213 ? 2.762 1.978 -14.062 1 98.94 213 LEU B CA 1
ATOM 4709 C C . LEU B 1 213 ? 1.573 1.033 -13.922 1 98.94 213 LEU B C 1
ATOM 4711 O O . LEU B 1 213 ? 1.276 0.261 -14.836 1 98.94 213 LEU B O 1
ATOM 4715 N N . ILE B 1 214 ? 0.9 1.065 -12.812 1 98.94 214 ILE B N 1
ATOM 4716 C CA . ILE B 1 214 ? -0.255 0.209 -12.57 1 98.94 214 ILE B CA 1
ATOM 4717 C C . ILE B 1 214 ? -1.359 0.535 -13.578 1 98.94 214 ILE B C 1
ATOM 4719 O O . ILE B 1 214 ? -2.012 -0.368 -14.102 1 98.94 214 ILE B O 1
ATOM 4723 N N . VAL B 1 215 ? -1.591 1.825 -13.852 1 98.88 215 VAL B 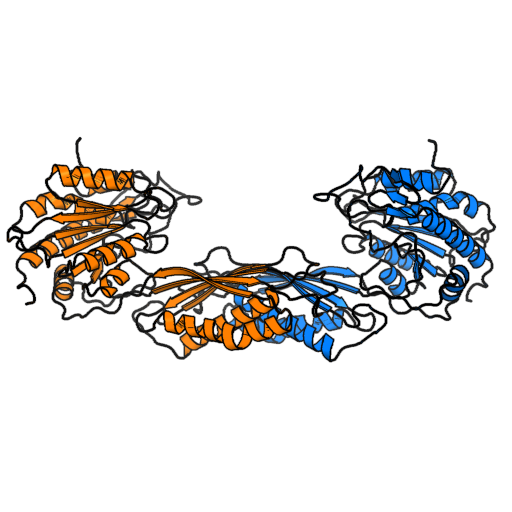N 1
ATOM 4724 C CA . VAL B 1 215 ? -2.574 2.219 -14.852 1 98.88 215 VAL B CA 1
ATOM 4725 C C . VAL B 1 215 ? -2.189 1.633 -16.203 1 98.88 215 VAL B C 1
ATOM 4727 O O . VAL B 1 215 ? -3.047 1.128 -16.938 1 98.88 215 VAL B O 1
ATOM 4730 N N . LYS B 1 216 ? -0.933 1.673 -16.547 1 98.88 216 LYS B N 1
ATOM 4731 C CA . LYS B 1 216 ? -0.469 1.104 -17.797 1 98.88 216 LYS B CA 1
ATOM 4732 C C . LYS B 1 216 ? -0.686 -0.407 -17.844 1 98.88 216 LYS B C 1
ATOM 4734 O O . LYS B 1 216 ? -1.109 -0.956 -18.859 1 98.88 216 LYS B O 1
ATOM 4739 N N . ILE B 1 217 ? -0.357 -1.09 -16.766 1 98.81 217 ILE B N 1
ATOM 4740 C CA . ILE B 1 217 ? -0.556 -2.533 -16.672 1 98.81 217 ILE B CA 1
ATOM 4741 C C . ILE B 1 217 ? -2.027 -2.867 -16.906 1 98.81 217 ILE B C 1
ATOM 4743 O O . ILE B 1 217 ? -2.348 -3.807 -17.641 1 98.81 217 ILE B O 1
ATOM 4747 N N . ARG B 1 218 ? -2.904 -2.07 -16.312 1 98.69 218 ARG B N 1
ATOM 4748 C CA . ARG B 1 218 ? -4.336 -2.25 -16.516 1 98.69 218 ARG B CA 1
ATOM 4749 C C . ARG B 1 218 ? -4.711 -2.041 -17.984 1 98.69 218 ARG B C 1
ATOM 4751 O O . ARG B 1 218 ? -5.52 -2.785 -18.531 1 98.69 218 ARG B O 1
ATOM 4758 N N . GLU B 1 219 ? -4.164 -1.038 -18.594 1 98.69 219 GLU B N 1
ATOM 4759 C CA . GLU B 1 219 ? -4.414 -0.787 -20 1 98.69 219 GLU B CA 1
ATOM 4760 C C . GLU B 1 219 ? -3.979 -1.974 -20.859 1 98.69 219 GLU B C 1
ATOM 4762 O O . GLU B 1 219 ? -4.691 -2.377 -21.781 1 98.69 219 GLU B O 1
ATOM 4767 N N . ILE B 1 220 ? -2.83 -2.488 -20.594 1 98.62 220 ILE B N 1
ATOM 4768 C CA . ILE B 1 220 ? -2.32 -3.654 -21.297 1 98.62 220 ILE B CA 1
ATOM 4769 C C . ILE B 1 220 ? -3.273 -4.832 -21.109 1 98.62 220 ILE B C 1
ATOM 4771 O O . ILE B 1 220 ? -3.613 -5.523 -22.078 1 98.62 220 ILE B O 1
ATOM 4775 N N . ALA B 1 221 ? -3.682 -5.07 -19.891 1 98.5 221 ALA B N 1
ATOM 4776 C CA . ALA B 1 221 ? -4.602 -6.16 -19.578 1 98.5 221 ALA B CA 1
ATOM 4777 C C . ALA B 1 221 ? -5.895 -6.039 -20.375 1 98.5 221 ALA B C 1
ATOM 4779 O O . ALA B 1 221 ? -6.375 -7.02 -20.953 1 98.5 221 ALA B O 1
ATOM 4780 N N . GLU B 1 222 ? -6.449 -4.859 -20.391 1 98.06 222 GLU B N 1
ATOM 4781 C CA . GLU B 1 222 ? -7.691 -4.617 -21.109 1 98.06 222 GLU B CA 1
ATOM 4782 C C . GLU B 1 222 ? -7.508 -4.832 -22.609 1 98.06 222 GLU B C 1
ATOM 4784 O O . GLU B 1 222 ? -8.391 -5.379 -23.281 1 98.06 222 GLU B O 1
ATOM 4789 N N . ASP B 1 223 ? -6.422 -4.406 -23.172 1 98.38 223 ASP B N 1
ATOM 4790 C CA . ASP B 1 223 ? -6.117 -4.629 -24.594 1 98.38 223 ASP B CA 1
ATOM 4791 C C . ASP B 1 223 ? -6.047 -6.121 -24.906 1 98.38 223 ASP B C 1
ATOM 4793 O O . ASP B 1 223 ? -6.543 -6.562 -25.938 1 98.38 223 ASP B O 1
ATOM 4797 N N . ILE B 1 224 ? -5.449 -6.871 -24.016 1 97.62 224 ILE B N 1
ATOM 4798 C CA . ILE B 1 224 ? -5.309 -8.312 -24.188 1 97.62 224 ILE B CA 1
ATOM 4799 C C . ILE B 1 224 ? -6.688 -8.969 -24.203 1 97.62 224 ILE B C 1
ATOM 4801 O O . ILE B 1 224 ? -6.957 -9.852 -25.016 1 97.62 224 ILE B O 1
ATOM 4805 N N . VAL B 1 225 ? -7.531 -8.547 -23.328 1 96.75 225 VAL B N 1
ATOM 4806 C CA . VAL B 1 225 ? -8.883 -9.078 -23.266 1 96.75 225 VAL B CA 1
ATOM 4807 C C . VAL B 1 225 ? -9.633 -8.766 -24.562 1 96.75 225 VAL B C 1
ATOM 4809 O O . VAL B 1 225 ? -10.32 -9.625 -25.109 1 96.75 225 VAL B O 1
ATOM 4812 N N . GLU B 1 226 ? -9.477 -7.594 -25.047 1 96.94 226 GLU B N 1
ATOM 4813 C CA . GLU B 1 226 ? -10.25 -7.105 -26.172 1 96.94 226 GLU B CA 1
ATOM 4814 C C . GLU B 1 226 ? -9.68 -7.613 -27.5 1 96.94 226 GLU B C 1
ATOM 4816 O O . GLU B 1 226 ? -10.43 -7.957 -28.422 1 96.94 226 GLU B O 1
ATOM 4821 N N . ASN B 1 227 ? -8.328 -7.688 -27.641 1 96.62 227 ASN B N 1
ATOM 4822 C CA . ASN B 1 227 ? -7.707 -7.895 -28.938 1 96.62 227 ASN B CA 1
ATOM 4823 C C . ASN B 1 227 ? -6.824 -9.141 -28.953 1 96.62 227 ASN B C 1
ATOM 4825 O O . ASN B 1 227 ? -6.266 -9.5 -29.984 1 96.62 227 ASN B O 1
ATOM 4829 N N . GLY B 1 228 ? -6.668 -9.789 -27.859 1 95.06 228 GLY B N 1
ATOM 4830 C CA . GLY B 1 228 ? -5.773 -10.938 -27.781 1 95.06 228 GLY B CA 1
ATOM 4831 C C . GLY B 1 228 ? -6.445 -12.242 -28.141 1 95.06 228 GLY B C 1
ATOM 4832 O O . GLY B 1 228 ? -7.539 -12.25 -28.703 1 95.06 228 GLY B O 1
ATOM 4833 N N . ALA B 1 229 ? -5.719 -13.359 -27.875 1 95.56 229 ALA B N 1
ATOM 4834 C CA . ALA B 1 229 ? -6.211 -14.711 -28.156 1 95.56 229 ALA B CA 1
ATOM 4835 C C . ALA B 1 229 ? -7.426 -15.039 -27.297 1 95.56 229 ALA B C 1
ATOM 4837 O O . ALA B 1 229 ? -7.602 -14.461 -26.219 1 95.56 229 ALA B O 1
ATOM 4838 N N . ASN B 1 230 ? -8.258 -15.883 -27.828 1 96.19 230 ASN B N 1
ATOM 4839 C CA . ASN B 1 230 ? -9.453 -16.375 -27.141 1 96.19 230 ASN B CA 1
ATOM 4840 C C . ASN B 1 230 ? -9.625 -17.891 -27.344 1 96.19 230 ASN B C 1
ATOM 4842 O O . ASN B 1 230 ? -9.422 -18.406 -28.438 1 96.19 230 ASN B O 1
ATOM 4846 N N . ASP B 1 231 ? -9.891 -18.562 -26.219 1 96.44 231 ASP B N 1
ATOM 4847 C CA . ASP B 1 231 ? -10.117 -20.016 -26.219 1 96.44 231 ASP B CA 1
ATOM 4848 C C . ASP B 1 231 ? -11.32 -20.375 -25.359 1 96.44 231 ASP B C 1
ATOM 4850 O O . ASP B 1 231 ? -11.234 -20.375 -24.125 1 96.44 231 ASP B O 1
ATOM 4854 N N . ARG B 1 232 ? -12.383 -20.766 -25.984 1 95 232 ARG B N 1
ATOM 4855 C CA . ARG B 1 232 ? -13.68 -20.953 -25.344 1 95 232 ARG B CA 1
ATOM 4856 C C . ARG B 1 232 ? -13.656 -22.156 -24.406 1 95 232 ARG B C 1
ATOM 4858 O O . ARG B 1 232 ? -14.578 -22.344 -23.609 1 95 232 ARG B O 1
ATOM 4865 N N . PHE B 1 233 ? -12.641 -22.953 -24.484 1 95.06 233 PHE B N 1
ATOM 4866 C CA . PHE B 1 233 ? -12.609 -24.156 -23.656 1 95.06 233 PHE B CA 1
ATOM 4867 C C . PHE B 1 233 ? -12.078 -23.859 -22.266 1 95.06 233 PHE B C 1
ATOM 4869 O O . PHE B 1 233 ? -12.203 -24.672 -21.359 1 95.06 233 PHE B O 1
ATOM 4876 N N . PHE B 1 234 ? -11.516 -22.688 -22.125 1 94.94 234 PHE B N 1
ATOM 4877 C CA . PHE B 1 234 ? -11.172 -22.219 -20.781 1 94.94 234 PHE B CA 1
ATOM 4878 C C . PHE B 1 234 ? -12.359 -21.516 -20.141 1 94.94 234 PHE B C 1
ATOM 4880 O O . PHE B 1 234 ? -13.133 -20.844 -20.812 1 94.94 234 PHE B O 1
ATOM 4887 N N . ASP B 1 235 ? -12.523 -21.656 -18.812 1 90.88 235 ASP B N 1
ATOM 4888 C CA . ASP B 1 235 ? -13.594 -20.953 -18.109 1 90.88 235 ASP B CA 1
ATOM 4889 C C . ASP B 1 235 ? -13.531 -19.453 -18.344 1 90.88 235 ASP B C 1
ATOM 4891 O O . ASP B 1 235 ? -14.555 -18.828 -18.656 1 90.88 235 ASP B O 1
ATOM 4895 N N . VAL B 1 236 ? -12.344 -18.906 -18.141 1 95.31 236 VAL B N 1
ATOM 4896 C CA . VAL B 1 236 ? -12.031 -17.562 -18.609 1 95.31 236 VAL B CA 1
ATOM 4897 C C . VAL B 1 236 ? -11.234 -17.625 -19.906 1 95.31 236 VAL B C 1
ATOM 4899 O O . VAL B 1 236 ? -10.047 -17.969 -19.906 1 95.31 236 VAL B O 1
ATOM 4902 N N . PRO B 1 237 ? -11.797 -17.281 -20.984 1 96.75 237 PRO B N 1
ATOM 4903 C CA . PRO B 1 237 ? -11.266 -17.672 -22.297 1 96.75 237 PRO B CA 1
ATOM 4904 C C . PRO B 1 237 ? -10.156 -16.734 -22.781 1 96.75 237 PRO B C 1
ATOM 4906 O O . PRO B 1 237 ? -9.75 -16.797 -23.953 1 96.75 237 PRO B O 1
ATOM 4909 N N . TYR B 1 238 ? -9.672 -15.844 -21.984 1 97.25 238 TYR B N 1
ATOM 4910 C CA . TYR B 1 238 ? -8.594 -14.93 -22.344 1 97.25 238 TYR B CA 1
ATOM 4911 C C . TYR B 1 238 ? -7.535 -14.883 -21.25 1 97.25 238 TYR B C 1
ATOM 4913 O O . TYR B 1 238 ? -7.746 -15.391 -20.156 1 97.25 238 TYR B O 1
ATOM 4921 N N . THR B 1 239 ? -6.375 -14.336 -21.609 1 97.44 239 THR B N 1
ATOM 4922 C CA . THR B 1 239 ? -5.312 -14.062 -20.641 1 97.44 239 THR B CA 1
ATOM 4923 C C . THR B 1 239 ? -5.738 -12.977 -19.656 1 97.44 239 THR B C 1
ATOM 4925 O O . THR B 1 239 ? -6.305 -11.961 -20.062 1 97.44 239 THR B O 1
ATOM 4928 N N . THR B 1 240 ? -5.527 -13.234 -18.406 1 96.69 240 THR B N 1
ATOM 4929 C CA . THR B 1 240 ? -5.84 -12.234 -17.391 1 96.69 240 THR B CA 1
ATOM 4930 C C . THR B 1 240 ? -4.562 -11.625 -16.812 1 96.69 240 THR B C 1
ATOM 4932 O O . THR B 1 240 ? -3.498 -12.242 -16.859 1 96.69 240 THR B O 1
ATOM 4935 N N . MET B 1 241 ? -4.637 -10.398 -16.375 1 97.62 241 MET B N 1
ATOM 4936 C CA . MET B 1 241 ? -3.553 -9.648 -15.75 1 97.62 241 MET B CA 1
ATOM 4937 C C . MET B 1 241 ? -4.094 -8.711 -14.672 1 97.62 241 MET B C 1
ATOM 4939 O O . MET B 1 241 ? -5.117 -8.055 -14.867 1 97.62 241 MET B O 1
ATOM 4943 N N . SER B 1 242 ? -3.475 -8.727 -13.484 1 97.44 242 SER B N 1
ATOM 4944 C CA . SER B 1 242 ? -4.012 -7.918 -12.391 1 97.44 242 SER B CA 1
ATOM 4945 C C . SER B 1 242 ? -2.916 -7.5 -11.422 1 97.44 242 SER B C 1
ATOM 4947 O O . SER B 1 242 ? -1.95 -8.234 -11.211 1 97.44 242 SER B O 1
ATOM 4949 N N . THR B 1 243 ? -2.99 -6.312 -10.891 1 98.75 243 THR B N 1
ATOM 4950 C CA . THR B 1 243 ? -2.191 -5.863 -9.75 1 98.75 243 THR B CA 1
ATOM 4951 C C . THR B 1 243 ? -2.895 -6.18 -8.438 1 98.75 243 THR B C 1
ATOM 4953 O O . THR B 1 243 ? -4.016 -5.73 -8.203 1 98.75 243 THR B O 1
ATOM 4956 N N . ASN B 1 244 ? -2.174 -6.852 -7.516 1 97.94 244 ASN B N 1
ATOM 4957 C CA . ASN B 1 244 ? -2.967 -7.484 -6.469 1 97.94 244 ASN B CA 1
ATOM 4958 C C . ASN B 1 244 ? -2.504 -7.051 -5.078 1 97.94 244 ASN B C 1
ATOM 4960 O O . ASN B 1 244 ? -3.227 -7.23 -4.094 1 97.94 244 ASN B O 1
ATOM 4964 N N . VAL B 1 245 ? -1.281 -6.543 -4.961 1 97.94 245 VAL B N 1
ATOM 4965 C CA . VAL B 1 245 ? -0.782 -6.008 -3.697 1 97.94 245 VAL B CA 1
ATOM 4966 C C . VAL B 1 245 ? 0.005 -4.727 -3.955 1 97.94 245 VAL B C 1
ATOM 4968 O O . VAL B 1 245 ? 0.743 -4.629 -4.938 1 97.94 245 VAL B O 1
ATOM 4971 N N . ILE B 1 246 ? -0.144 -3.791 -3.02 1 98.81 246 ILE B N 1
ATOM 4972 C CA . ILE B 1 246 ? 0.642 -2.564 -3.105 1 98.81 246 ILE B CA 1
ATOM 4973 C C . ILE B 1 246 ? 0.9 -2.018 -1.703 1 98.81 246 ILE B C 1
ATOM 4975 O O . ILE B 1 246 ? 0.036 -2.105 -0.827 1 98.81 246 ILE B O 1
ATOM 4979 N N . ASN B 1 247 ? 2.061 -1.496 -1.503 1 98.62 247 ASN B N 1
ATOM 4980 C CA . ASN B 1 247 ? 2.471 -0.823 -0.274 1 98.62 247 ASN B CA 1
ATOM 4981 C C . ASN B 1 247 ? 3.467 0.298 -0.554 1 98.62 247 ASN B C 1
ATOM 4983 O O . ASN B 1 247 ? 4.426 0.109 -1.305 1 98.62 247 ASN B O 1
ATOM 4987 N N . GLY B 1 248 ? 3.182 1.435 0.006 1 98.12 248 GLY B N 1
ATOM 4988 C CA . GLY B 1 248 ? 4.105 2.543 -0.176 1 98.12 248 GLY B CA 1
ATOM 4989 C C . GLY B 1 248 ? 3.895 3.664 0.825 1 98.12 248 GLY B C 1
ATOM 4990 O O . GLY B 1 248 ? 2.764 3.932 1.239 1 98.12 248 GLY B O 1
ATOM 4991 N N . GLY B 1 249 ? 5.027 4.32 1.224 1 95.75 249 GLY B N 1
ATOM 4992 C CA . GLY B 1 249 ? 4.977 5.469 2.113 1 95.75 249 GLY B CA 1
ATOM 4993 C C . GLY B 1 249 ? 5.113 5.098 3.578 1 95.75 249 GLY B C 1
ATOM 4994 O O . GLY B 1 249 ? 4.684 4.016 3.992 1 95.75 249 GLY B O 1
ATOM 4995 N N . ILE B 1 250 ? 5.695 6.027 4.348 1 88.62 250 ILE B N 1
ATOM 4996 C CA . ILE B 1 250 ? 5.941 5.73 5.754 1 88.62 250 ILE B CA 1
ATOM 4997 C C . ILE B 1 250 ? 5.164 6.707 6.633 1 88.62 250 ILE B C 1
ATOM 4999 O O . ILE B 1 250 ? 4.984 6.469 7.828 1 88.62 250 ILE B O 1
ATOM 5003 N N . ALA B 1 251 ? 4.785 7.871 6.09 1 85.88 251 ALA B N 1
ATOM 5004 C CA . ALA B 1 251 ? 4.082 8.891 6.863 1 85.88 251 ALA B CA 1
ATOM 5005 C C . ALA B 1 251 ? 3.281 9.812 5.949 1 85.88 251 ALA B C 1
ATOM 5007 O O . ALA B 1 251 ? 3.654 10.031 4.793 1 85.88 251 ALA B O 1
ATOM 5008 N N . ILE B 1 252 ? 2.25 10.406 6.445 1 90.56 252 ILE B N 1
ATOM 5009 C CA . ILE B 1 252 ? 1.314 11.227 5.684 1 90.56 252 ILE B CA 1
ATOM 5010 C C . ILE B 1 252 ? 2.002 12.516 5.238 1 90.56 252 ILE B C 1
ATOM 5012 O O . ILE B 1 252 ? 1.67 13.078 4.191 1 90.56 252 ILE B O 1
ATOM 5016 N N . ASN B 1 253 ? 3.031 12.977 5.984 1 86.62 253 ASN B N 1
ATOM 5017 C CA . ASN B 1 253 ? 3.652 14.266 5.684 1 86.62 253 ASN B CA 1
ATOM 5018 C C . ASN B 1 253 ? 5.012 14.086 5.008 1 86.62 253 ASN B C 1
ATOM 5020 O O . ASN B 1 253 ? 5.844 14.992 5.031 1 86.62 253 ASN B O 1
ATOM 5024 N N . THR B 1 254 ? 5.262 12.93 4.438 1 89.12 254 THR B N 1
ATOM 5025 C CA . THR B 1 254 ? 6.523 12.648 3.76 1 89.12 254 THR B CA 1
ATOM 5026 C C . THR B 1 254 ? 6.277 12.125 2.348 1 89.12 254 THR B C 1
ATOM 5028 O O . THR B 1 254 ? 5.531 11.164 2.16 1 89.12 254 THR B O 1
ATOM 5031 N N . VAL B 1 255 ? 6.879 12.805 1.371 1 95.69 255 VAL B N 1
ATOM 5032 C CA . VAL B 1 255 ? 6.887 12.25 0.021 1 95.69 255 VAL B CA 1
ATOM 5033 C C . VAL B 1 255 ? 7.562 10.883 0.027 1 95.69 255 VAL B C 1
ATOM 5035 O O . VAL B 1 255 ? 8.688 10.742 0.517 1 95.69 255 VAL B O 1
ATOM 5038 N N . PRO B 1 256 ? 6.867 9.914 -0.472 1 96.94 256 PRO B N 1
ATOM 5039 C CA . PRO B 1 256 ? 7.402 8.562 -0.319 1 96.94 256 PRO B CA 1
ATOM 5040 C C . PRO B 1 256 ? 8.586 8.289 -1.243 1 96.94 256 PRO B C 1
ATOM 5042 O O . PRO B 1 256 ? 8.5 8.523 -2.449 1 96.94 256 PRO B O 1
ATOM 5045 N N . GLU B 1 257 ? 9.648 7.738 -0.67 1 97.62 257 GLU B N 1
ATOM 5046 C CA . GLU B 1 257 ? 10.836 7.355 -1.429 1 97.62 257 GLU B CA 1
ATOM 5047 C C . GLU B 1 257 ? 10.664 5.977 -2.061 1 97.62 257 GLU B C 1
ATOM 5049 O O . GLU B 1 257 ? 11.312 5.664 -3.064 1 97.62 257 GLU B O 1
ATOM 5054 N N . GLU B 1 258 ? 9.797 5.172 -1.455 1 98.12 258 GLU B N 1
ATOM 5055 C CA . GLU B 1 258 ? 9.672 3.789 -1.911 1 98.12 258 GLU B CA 1
ATOM 5056 C C . GLU B 1 258 ? 8.211 3.383 -2.057 1 98.12 258 GLU B C 1
ATOM 5058 O O . GLU B 1 258 ? 7.367 3.785 -1.255 1 98.12 258 GLU B O 1
ATOM 5063 N N . CYS B 1 259 ? 7.922 2.631 -3.035 1 98.69 259 CYS B N 1
ATOM 5064 C CA . CYS B 1 259 ? 6.648 1.954 -3.26 1 98.69 259 CYS B CA 1
ATOM 5065 C C . CYS B 1 259 ? 6.859 0.599 -3.924 1 98.69 259 CYS B C 1
ATOM 5067 O O . CYS B 1 259 ? 7.652 0.479 -4.859 1 98.69 259 CYS B O 1
ATOM 5069 N N . THR B 1 260 ? 6.203 -0.435 -3.373 1 98.81 260 THR B N 1
ATOM 5070 C CA . THR B 1 260 ? 6.293 -1.779 -3.932 1 98.81 260 THR B CA 1
ATOM 5071 C C . THR B 1 260 ? 4.906 -2.311 -4.289 1 98.81 260 THR B C 1
ATOM 5073 O O . THR B 1 260 ? 3.939 -2.072 -3.562 1 98.81 260 THR B O 1
ATOM 5076 N N . PHE B 1 261 ? 4.828 -3.027 -5.395 1 98.81 261 PHE B N 1
ATOM 5077 C CA . PHE B 1 261 ? 3.576 -3.697 -5.727 1 98.81 261 PHE B CA 1
ATOM 5078 C C . PHE B 1 261 ? 3.84 -4.977 -6.516 1 98.81 261 PHE B C 1
ATOM 5080 O O . PHE B 1 261 ? 4.945 -5.184 -7.02 1 98.81 261 PHE B O 1
ATOM 5087 N N . ASN B 1 262 ? 2.83 -5.824 -6.516 1 98.56 262 ASN B N 1
ATOM 5088 C CA . ASN B 1 262 ? 2.881 -7.078 -7.262 1 98.56 262 ASN B CA 1
ATOM 5089 C C . ASN B 1 262 ? 1.788 -7.137 -8.328 1 98.56 262 ASN B C 1
ATOM 5091 O O . ASN B 1 262 ? 0.654 -6.723 -8.086 1 98.56 262 ASN B O 1
ATOM 5095 N N . TYR B 1 263 ? 2.16 -7.613 -9.453 1 98.5 263 TYR B N 1
ATOM 5096 C CA . TYR B 1 263 ? 1.173 -7.98 -10.461 1 98.5 263 TYR B CA 1
ATOM 5097 C C . TYR B 1 263 ? 1.465 -9.367 -11.023 1 98.5 263 TYR B C 1
ATOM 5099 O O . TYR B 1 263 ? 2.561 -9.898 -10.844 1 98.5 263 TYR B O 1
ATOM 5107 N N . GLU B 1 264 ? 0.446 -9.938 -11.562 1 96.88 264 GLU B N 1
ATOM 5108 C CA . GLU B 1 264 ? 0.603 -11.242 -12.188 1 96.88 264 GLU B CA 1
ATOM 5109 C C . GLU B 1 264 ? -0.304 -11.391 -13.406 1 96.88 264 GLU B C 1
ATOM 5111 O O . GLU B 1 264 ? -1.229 -10.602 -13.594 1 96.88 264 GLU B O 1
ATOM 5116 N N . PHE B 1 265 ? 0.046 -12.281 -14.258 1 97.06 265 PHE B N 1
ATOM 5117 C CA . PHE B 1 265 ? -0.862 -12.641 -15.336 1 97.06 265 PHE B CA 1
ATOM 5118 C C . PHE B 1 265 ? -0.905 -14.156 -15.531 1 97.06 265 PHE B C 1
ATOM 5120 O O . PHE B 1 265 ? 0.034 -14.859 -15.156 1 97.06 265 PHE B O 1
ATOM 5127 N N . ARG B 1 266 ? -2.025 -14.602 -15.992 1 96.12 266 ARG B N 1
ATOM 5128 C CA . ARG B 1 266 ? -2.293 -15.984 -16.375 1 96.12 266 ARG B CA 1
ATOM 5129 C C . ARG B 1 266 ? -2.559 -16.094 -17.875 1 96.12 266 ARG B C 1
ATOM 5131 O O . ARG B 1 266 ? -3.676 -15.836 -18.328 1 96.12 266 ARG B O 1
ATOM 5138 N N . ASN B 1 267 ? -1.579 -16.547 -18.547 1 96.88 267 ASN B N 1
ATOM 5139 C CA . ASN B 1 267 ? -1.614 -16.438 -20.016 1 96.88 267 ASN B CA 1
ATOM 5140 C C . ASN B 1 267 ? -2.139 -17.719 -20.656 1 96.88 267 ASN B C 1
ATOM 5142 O O . ASN B 1 267 ? -1.848 -18.828 -20.172 1 96.88 267 ASN B O 1
ATOM 5146 N N . LEU B 1 268 ? -2.859 -17.562 -21.75 1 97 268 LEU B N 1
ATOM 5147 C CA . LEU B 1 268 ? -3.197 -18.672 -22.625 1 97 268 LEU B CA 1
ATOM 5148 C C . LEU B 1 268 ? -1.947 -19.234 -23.297 1 97 268 LEU B C 1
ATOM 5150 O O . LEU B 1 268 ? -0.962 -18.516 -23.484 1 97 268 LEU B O 1
ATOM 5154 N N . PRO B 1 269 ? -2.029 -20.547 -23.641 1 95.19 269 PRO B N 1
ATOM 5155 C CA . PRO B 1 269 ? -0.875 -21.156 -24.297 1 95.19 269 PRO B CA 1
ATOM 5156 C C . PRO B 1 269 ? -0.491 -20.422 -25.594 1 95.19 269 PRO B C 1
ATOM 5158 O O . PRO B 1 269 ? 0.674 -20.453 -26 1 95.19 269 PRO B O 1
ATOM 5161 N N . GLN B 1 270 ? -1.397 -19.766 -26.188 1 93.56 270 GLN B N 1
ATOM 5162 C CA . GLN B 1 270 ? -1.183 -19.094 -27.469 1 93.56 270 GLN B CA 1
ATOM 5163 C C . GLN B 1 270 ? -0.404 -17.797 -27.281 1 93.56 270 GLN B C 1
ATOM 5165 O O . GLN B 1 270 ? 0.046 -17.188 -28.266 1 93.56 270 GLN B O 1
ATOM 5170 N N . MET B 1 271 ? -0.257 -17.406 -26.078 1 94.62 271 MET B N 1
ATOM 5171 C CA . MET B 1 271 ? 0.434 -16.141 -25.812 1 94.62 271 MET B CA 1
ATOM 5172 C C . MET B 1 271 ? 1.732 -16.391 -25.047 1 94.62 271 MET B C 1
ATOM 5174 O O . MET B 1 271 ? 1.72 -16.969 -23.969 1 94.62 271 MET B O 1
ATOM 5178 N N . ALA B 1 272 ? 2.795 -15.844 -25.578 1 94.56 272 ALA B N 1
ATOM 5179 C CA . ALA B 1 272 ? 4.094 -15.984 -24.922 1 94.56 272 ALA B CA 1
ATOM 5180 C C . ALA B 1 272 ? 4.199 -15.062 -23.719 1 94.56 272 ALA B C 1
ATOM 5182 O O . ALA B 1 272 ? 3.861 -13.875 -23.797 1 94.56 272 ALA B O 1
ATOM 5183 N N . GLN B 1 273 ? 4.711 -15.602 -22.641 1 96.38 273 GLN B N 1
ATOM 5184 C CA . GLN B 1 273 ? 4.859 -14.836 -21.406 1 96.38 273 GLN B CA 1
ATOM 5185 C C . GLN B 1 273 ? 5.801 -13.656 -21.609 1 96.38 273 GLN B C 1
ATOM 5187 O O . GLN B 1 273 ? 5.531 -12.547 -21.125 1 96.38 273 GLN B O 1
ATOM 5192 N N . GLU B 1 274 ? 6.867 -13.891 -22.359 1 96.94 274 GLU B N 1
ATOM 5193 C CA . GLU B 1 274 ? 7.867 -12.859 -22.594 1 96.94 274 GLU B CA 1
ATOM 5194 C C . GLU B 1 274 ? 7.27 -11.688 -23.375 1 96.94 274 GLU B C 1
ATOM 5196 O O . GLU B 1 274 ? 7.629 -10.531 -23.141 1 96.94 274 GLU B O 1
ATOM 5201 N N . ALA B 1 275 ? 6.406 -12 -24.266 1 97.25 275 ALA B N 1
ATOM 5202 C CA . ALA B 1 275 ? 5.781 -10.953 -25.062 1 97.25 275 ALA B CA 1
ATOM 5203 C C . ALA B 1 275 ? 4.898 -10.055 -24.203 1 97.25 275 ALA B C 1
ATOM 5205 O O . ALA B 1 275 ? 4.852 -8.844 -24.406 1 97.25 275 ALA B O 1
ATOM 5206 N N . ILE B 1 276 ? 4.203 -10.617 -23.281 1 97.81 276 ILE B N 1
ATOM 5207 C CA . ILE B 1 276 ? 3.35 -9.852 -22.391 1 97.81 276 ILE B CA 1
ATOM 5208 C C . ILE B 1 276 ? 4.207 -8.953 -21.5 1 97.81 276 ILE B C 1
ATOM 5210 O O . ILE B 1 276 ? 3.971 -7.75 -21.406 1 97.81 276 ILE B O 1
ATOM 5214 N N . GLN B 1 277 ? 5.23 -9.562 -20.891 1 98.38 277 GLN B N 1
ATOM 5215 C CA . GLN B 1 277 ? 6.109 -8.828 -19.984 1 98.38 277 GLN B CA 1
ATOM 5216 C C . GLN B 1 277 ? 6.844 -7.711 -20.719 1 98.38 277 GLN B C 1
ATOM 5218 O O . GLN B 1 277 ? 7.098 -6.648 -20.141 1 98.38 277 GLN B O 1
ATOM 5223 N N . LYS B 1 278 ? 7.164 -7.941 -21.922 1 98.38 278 LYS B N 1
ATOM 5224 C CA . LYS B 1 278 ? 7.895 -6.957 -22.719 1 98.38 278 LYS B CA 1
ATOM 5225 C C . LYS B 1 278 ? 7.102 -5.66 -22.859 1 98.38 278 LYS B C 1
ATOM 5227 O O . LYS B 1 278 ? 7.68 -4.574 -22.906 1 98.38 278 LYS B O 1
ATOM 5232 N N . ARG B 1 279 ? 5.809 -5.711 -22.953 1 98.5 279 ARG B N 1
ATOM 5233 C CA . ARG B 1 279 ? 4.98 -4.512 -23.031 1 98.5 279 ARG B CA 1
ATOM 5234 C C . ARG B 1 279 ? 5.16 -3.631 -21.797 1 98.5 279 ARG B C 1
ATOM 5236 O O . ARG B 1 279 ? 5.23 -2.404 -21.906 1 98.5 279 ARG B O 1
ATOM 5243 N N . VAL B 1 280 ? 5.242 -4.266 -20.656 1 98.75 280 VAL B N 1
ATOM 5244 C CA . VAL B 1 280 ? 5.422 -3.541 -19.391 1 98.75 280 VAL B CA 1
ATOM 5245 C C . VAL B 1 280 ? 6.836 -2.967 -19.328 1 98.75 280 VAL B C 1
ATOM 5247 O O . VAL B 1 280 ? 7.016 -1.776 -19.062 1 98.75 280 VAL B O 1
ATOM 5250 N N . SER B 1 281 ? 7.785 -3.836 -19.656 1 98.56 281 SER B N 1
ATOM 5251 C CA . SER B 1 281 ? 9.188 -3.436 -19.562 1 98.56 281 SER B CA 1
ATOM 5252 C C . SER B 1 281 ? 9.5 -2.311 -20.547 1 98.56 281 SER B C 1
ATOM 5254 O O . SER B 1 281 ? 10.281 -1.411 -20.234 1 98.56 281 SER B O 1
ATOM 5256 N N . ASP B 1 282 ? 8.938 -2.369 -21.734 1 98.69 282 ASP B N 1
ATOM 5257 C CA . ASP B 1 282 ? 9.148 -1.327 -22.734 1 98.69 282 ASP B CA 1
ATOM 5258 C C . ASP B 1 282 ? 8.617 0.019 -22.25 1 98.69 282 ASP B C 1
ATOM 5260 O O . ASP B 1 282 ? 9.266 1.052 -22.422 1 98.69 282 ASP B O 1
ATOM 5264 N N . TYR B 1 283 ? 7.465 0.005 -21.703 1 98.75 283 TYR B N 1
ATOM 5265 C CA . TYR B 1 283 ? 6.895 1.239 -21.188 1 98.75 283 TYR B CA 1
ATOM 5266 C C . TYR B 1 283 ? 7.789 1.836 -20.094 1 98.75 283 TYR B C 1
ATOM 5268 O O . TYR B 1 283 ? 8.039 3.043 -20.094 1 98.75 283 TYR B O 1
ATOM 5276 N N . VAL B 1 284 ? 8.281 1.009 -19.156 1 98.81 284 VAL B N 1
ATOM 5277 C CA . VAL B 1 284 ? 9.141 1.468 -18.078 1 98.81 284 VAL B CA 1
ATOM 5278 C C . VAL B 1 284 ? 10.414 2.082 -18.656 1 98.81 284 VAL B C 1
ATOM 5280 O O . VAL B 1 284 ? 10.797 3.197 -18.297 1 98.81 284 VAL B O 1
ATOM 5283 N N . ALA B 1 285 ? 11.016 1.399 -19.578 1 98.56 285 ALA B N 1
ATOM 5284 C CA . ALA B 1 285 ? 12.32 1.795 -20.109 1 98.56 285 ALA B CA 1
ATOM 5285 C C . ALA B 1 285 ? 12.195 3.02 -21.016 1 98.56 285 ALA B C 1
ATOM 5287 O O . ALA B 1 285 ? 13.039 3.92 -20.969 1 98.56 285 ALA B O 1
ATOM 5288 N N . ALA B 1 286 ? 11.156 3.109 -21.797 1 98.56 286 ALA B N 1
ATOM 5289 C CA . ALA B 1 286 ? 11.062 4.121 -22.844 1 98.56 286 ALA B CA 1
ATOM 5290 C C . ALA B 1 286 ? 10.391 5.391 -22.312 1 98.56 286 ALA B C 1
ATOM 5292 O O . ALA B 1 286 ? 10.68 6.492 -22.797 1 98.56 286 ALA B O 1
ATOM 5293 N N . GLU B 1 287 ? 9.516 5.23 -21.344 1 98.62 287 GLU B N 1
ATOM 5294 C CA . GLU B 1 287 ? 8.695 6.383 -21 1 98.62 287 GLU B CA 1
ATOM 5295 C C . GLU B 1 287 ? 8.797 6.695 -19.5 1 98.62 287 GLU B C 1
ATOM 5297 O O . GLU B 1 287 ? 9.172 7.805 -19.125 1 98.62 287 GLU B O 1
ATOM 5302 N N . LEU B 1 288 ? 8.5 5.734 -18.672 1 98.75 288 LEU B N 1
ATOM 5303 C CA . LEU B 1 288 ? 8.25 6.012 -17.266 1 98.75 288 LEU B CA 1
ATOM 5304 C C . LEU B 1 288 ? 9.547 6.383 -16.547 1 98.75 288 LEU B C 1
ATOM 5306 O O . LEU B 1 288 ? 9.617 7.418 -15.891 1 98.75 288 LEU B O 1
ATOM 5310 N N . LEU B 1 289 ? 10.562 5.516 -16.656 1 98.75 289 LEU B N 1
ATOM 5311 C CA . LEU B 1 289 ? 11.812 5.734 -15.93 1 98.75 289 LEU B CA 1
ATOM 5312 C C . LEU B 1 289 ? 12.5 7.008 -16.406 1 98.75 289 LEU B C 1
ATOM 5314 O O . LEU B 1 289 ? 12.992 7.789 -15.586 1 98.75 289 LEU B O 1
ATOM 5318 N N . PRO B 1 290 ? 12.602 7.289 -17.734 1 98.69 290 PRO B N 1
ATOM 5319 C CA . PRO B 1 290 ? 13.188 8.562 -18.156 1 98.69 290 PRO B CA 1
ATOM 5320 C C . PRO B 1 290 ? 12.477 9.773 -17.562 1 98.69 290 PRO B C 1
ATOM 5322 O O . PRO B 1 290 ? 13.133 10.734 -17.156 1 98.69 290 PRO B O 1
ATOM 5325 N N . LYS B 1 291 ? 11.172 9.758 -17.531 1 98.31 291 LYS B N 1
ATOM 5326 C CA . LYS B 1 291 ? 10.414 10.844 -16.906 1 98.31 291 LYS B CA 1
ATOM 5327 C C . LYS B 1 291 ? 10.742 10.961 -15.43 1 98.31 291 LYS B C 1
ATOM 5329 O O . LYS B 1 291 ? 10.898 12.07 -14.914 1 98.31 291 LYS B O 1
ATOM 5334 N N . MET B 1 292 ? 10.789 9.852 -14.75 1 98.5 292 MET B N 1
ATOM 5335 C CA . MET B 1 292 ? 11.094 9.828 -13.328 1 98.5 292 MET B CA 1
ATOM 5336 C C . MET B 1 292 ? 12.5 10.367 -13.062 1 98.5 292 MET B C 1
ATOM 5338 O O . MET B 1 292 ? 12.711 11.117 -12.102 1 98.5 292 MET B O 1
ATOM 5342 N N . LYS B 1 293 ? 13.453 10.039 -13.898 1 98.25 293 LYS B N 1
ATOM 5343 C CA . LYS B 1 293 ? 14.844 10.445 -13.719 1 98.25 293 LYS B CA 1
ATOM 5344 C C . LYS B 1 293 ? 15.016 11.938 -13.984 1 98.25 293 LYS B C 1
ATOM 5346 O O . LYS B 1 293 ? 16 12.539 -13.547 1 98.25 293 LYS B O 1
ATOM 5351 N N . LYS B 1 294 ? 14.133 12.578 -14.734 1 97.75 294 LYS B N 1
ATOM 5352 C CA . LYS B 1 294 ? 14.141 14.031 -14.867 1 97.75 294 LYS B CA 1
ATOM 5353 C C . LYS B 1 294 ? 13.859 14.703 -13.523 1 97.75 294 LYS B C 1
ATOM 5355 O O . LYS B 1 294 ? 14.383 15.789 -13.25 1 97.75 294 LYS B O 1
ATOM 5360 N N . GLU B 1 295 ? 13.047 14.086 -12.719 1 96.75 295 GLU B N 1
ATOM 5361 C CA . GLU B 1 295 ? 12.758 14.594 -11.383 1 96.75 295 GLU B CA 1
ATOM 5362 C C . GLU B 1 295 ? 13.875 14.25 -10.398 1 96.75 295 GLU B C 1
ATOM 5364 O O . GLU B 1 295 ? 14.234 15.062 -9.547 1 96.75 295 GLU B O 1
ATOM 5369 N N . TYR B 1 296 ? 14.398 13.094 -10.531 1 97.69 296 TYR B N 1
ATOM 5370 C CA . TYR B 1 296 ? 15.422 12.562 -9.648 1 97.69 296 TYR B CA 1
ATOM 5371 C C . TYR B 1 296 ? 16.359 11.625 -10.398 1 97.69 296 TYR B C 1
ATOM 5373 O O . TYR B 1 296 ? 16 10.492 -10.719 1 97.69 296 TYR B O 1
ATOM 5381 N N . SER B 1 297 ? 17.562 11.992 -10.602 1 98 297 SER B N 1
ATOM 5382 C CA . SER B 1 297 ? 18.5 11.305 -11.484 1 98 297 SER B CA 1
ATOM 5383 C C . SER B 1 297 ? 18.766 9.883 -11 1 98 297 SER B C 1
ATOM 5385 O O . SER B 1 297 ? 19.047 8.992 -11.797 1 98 297 SER B O 1
ATOM 5387 N N . ASP B 1 298 ? 18.656 9.648 -9.68 1 97.94 298 ASP B N 1
ATOM 5388 C CA . ASP B 1 298 ? 19 8.336 -9.125 1 97.94 298 ASP B CA 1
ATOM 5389 C C . ASP B 1 298 ? 17.75 7.465 -8.984 1 97.94 298 ASP B C 1
ATOM 5391 O O . ASP B 1 298 ? 17.781 6.422 -8.328 1 97.94 298 ASP B O 1
ATOM 5395 N N . ALA B 1 299 ? 16.625 7.906 -9.539 1 98.5 299 ALA B N 1
ATOM 5396 C CA . ALA B 1 299 ? 15.398 7.129 -9.477 1 98.5 299 ALA B CA 1
ATOM 5397 C C . ALA B 1 299 ? 15.578 5.754 -10.109 1 98.5 299 ALA B C 1
ATOM 5399 O O . ALA B 1 299 ? 16.391 5.59 -11.023 1 98.5 299 ALA B O 1
ATOM 5400 N N . GLU B 1 300 ? 14.875 4.773 -9.555 1 98.69 300 GLU B N 1
ATOM 5401 C CA . GLU B 1 300 ? 14.984 3.404 -10.047 1 98.69 300 GLU B CA 1
ATOM 5402 C C . GLU B 1 300 ? 13.625 2.709 -10.062 1 98.69 300 GLU B C 1
ATOM 5404 O O . GLU B 1 300 ? 12.789 2.959 -9.195 1 98.69 300 GLU B O 1
ATOM 5409 N N . ILE B 1 301 ? 13.438 1.9 -11.055 1 98.81 301 ILE B N 1
ATOM 5410 C CA . ILE B 1 301 ? 12.344 0.938 -11.117 1 98.81 301 ILE B CA 1
ATOM 5411 C C . ILE B 1 301 ? 12.891 -0.452 -11.43 1 98.81 301 ILE B C 1
ATOM 5413 O O . ILE B 1 301 ? 13.531 -0.658 -12.461 1 98.81 301 ILE B O 1
ATOM 5417 N N . SER B 1 302 ? 12.641 -1.326 -10.461 1 98.56 302 SER B N 1
ATOM 5418 C CA . SER B 1 302 ? 13.078 -2.705 -10.664 1 98.56 302 SER B CA 1
ATOM 5419 C C . SER B 1 302 ? 11.883 -3.656 -10.711 1 98.56 302 SER B C 1
ATOM 5421 O O . SER B 1 302 ? 10.922 -3.494 -9.953 1 98.56 302 SER B O 1
ATOM 5423 N N . ILE B 1 303 ? 11.984 -4.586 -11.586 1 98.38 303 ILE B N 1
ATOM 5424 C CA . ILE B 1 303 ? 10.961 -5.609 -11.75 1 98.38 303 ILE B CA 1
ATOM 5425 C C . ILE B 1 303 ? 11.586 -6.996 -11.602 1 98.38 303 ILE B C 1
ATOM 5427 O O . ILE B 1 303 ? 12.414 -7.402 -12.414 1 98.38 303 ILE B O 1
ATOM 5431 N N . ASP B 1 304 ? 11.078 -7.715 -10.562 1 97.69 304 ASP B N 1
ATOM 5432 C CA . ASP B 1 304 ? 11.617 -9.039 -10.281 1 97.69 304 ASP B CA 1
ATOM 5433 C C . ASP B 1 304 ? 10.57 -10.125 -10.539 1 97.69 304 ASP B C 1
ATOM 5435 O O . ASP B 1 304 ? 9.406 -9.977 -10.164 1 97.69 304 ASP B O 1
ATOM 5439 N N . ASN B 1 305 ? 11.023 -11.195 -11.148 1 96 305 ASN B N 1
ATOM 5440 C CA . ASN B 1 305 ? 10.156 -12.359 -11.352 1 96 305 ASN B CA 1
ATOM 5441 C C . ASN B 1 305 ? 10.109 -13.242 -10.109 1 96 305 ASN B C 1
ATOM 5443 O O . ASN B 1 305 ? 11.141 -13.758 -9.672 1 96 305 ASN B O 1
ATOM 5447 N N . LEU B 1 306 ? 8.984 -13.375 -9.562 1 91.81 306 LEU B N 1
ATOM 5448 C CA . LEU B 1 306 ? 8.844 -14.164 -8.344 1 91.81 306 LEU B CA 1
ATOM 5449 C C . LEU B 1 306 ? 8.477 -15.609 -8.664 1 91.81 306 LEU B C 1
ATOM 5451 O O . LEU B 1 306 ? 8.828 -16.516 -7.914 1 91.81 306 LEU B O 1
ATOM 5455 N N . ALA B 1 307 ? 7.734 -15.898 -9.641 1 88.75 307 ALA B N 1
ATOM 5456 C CA . ALA B 1 307 ? 7.281 -17.219 -10.055 1 88.75 307 ALA B CA 1
ATOM 5457 C C . ALA B 1 307 ? 6.938 -17.25 -11.547 1 88.75 307 ALA B C 1
ATOM 5459 O O . ALA B 1 307 ? 6.398 -16.266 -12.078 1 88.75 307 ALA B O 1
ATOM 5460 N N . GLN B 1 308 ? 7.246 -18.312 -12.188 1 93.25 308 GLN B N 1
ATOM 5461 C CA . GLN B 1 308 ? 6.973 -18.5 -13.609 1 93.25 308 GLN B CA 1
ATOM 5462 C C . GLN B 1 308 ? 6.699 -19.969 -13.922 1 93.25 308 GLN B C 1
ATOM 5464 O O . GLN B 1 308 ? 7.574 -20.828 -13.758 1 93.25 308 GLN B O 1
ATOM 5469 N N . VAL B 1 309 ? 5.504 -20.25 -14.297 1 93.75 309 VAL B N 1
ATOM 5470 C CA . VAL B 1 309 ? 5.102 -21.594 -14.719 1 93.75 309 VAL B CA 1
ATOM 5471 C C . VAL B 1 309 ? 4.586 -21.547 -16.156 1 93.75 309 VAL B C 1
ATOM 5473 O O . VAL B 1 309 ? 3.68 -20.766 -16.469 1 93.75 309 VAL B O 1
ATOM 5476 N N . PRO B 1 310 ? 5.191 -22.344 -17.016 1 95 310 PRO B N 1
ATOM 5477 C CA . PRO B 1 310 ? 4.738 -22.328 -18.406 1 95 310 PRO B CA 1
ATOM 5478 C C . PRO B 1 310 ? 3.326 -22.875 -18.578 1 95 310 PRO B C 1
ATOM 5480 O O . PRO B 1 310 ? 2.883 -23.703 -17.766 1 95 310 PRO B O 1
ATOM 5483 N N . SER B 1 311 ? 2.68 -22.375 -19.609 1 95.69 311 SER B N 1
ATOM 5484 C CA . SER B 1 311 ? 1.405 -22.984 -19.984 1 95.69 311 SER B CA 1
ATOM 5485 C C . SER B 1 311 ? 1.596 -24.391 -20.516 1 95.69 311 SER B C 1
ATOM 5487 O O . SER B 1 311 ? 2.719 -24.812 -20.812 1 95.69 311 SER B O 1
ATOM 5489 N N . PHE B 1 312 ? 0.513 -25.188 -20.406 1 95.44 312 PHE B N 1
ATOM 5490 C CA . PHE B 1 312 ? 0.375 -26.5 -21.031 1 95.44 312 PHE B CA 1
ATOM 5491 C C . PHE B 1 312 ? -0.431 -26.391 -22.328 1 95.44 312 PHE B C 1
ATOM 5493 O O . PHE B 1 312 ? -1.653 -26.25 -22.297 1 95.44 312 PHE B O 1
ATOM 5500 N N . PRO B 1 313 ? 0.333 -26.422 -23.516 1 94.31 313 PRO B N 1
ATOM 5501 C CA . PRO B 1 313 ? -0.37 -26.234 -24.781 1 94.31 313 PRO B CA 1
ATOM 5502 C C . PRO B 1 313 ? -1.247 -27.422 -25.156 1 94.31 313 PRO B C 1
ATOM 5504 O O . PRO B 1 313 ? -1.069 -28.516 -24.609 1 94.31 313 PRO B O 1
ATOM 5507 N N . ASP B 1 314 ? -2.09 -27.188 -26.062 1 93.62 314 ASP B N 1
ATOM 5508 C CA . ASP B 1 314 ? -2.98 -28.25 -26.531 1 93.62 314 ASP B CA 1
ATOM 5509 C C . ASP B 1 314 ? -2.189 -29.469 -26.984 1 93.62 314 ASP B C 1
ATOM 5511 O O . ASP B 1 314 ? -1.188 -29.344 -27.703 1 93.62 314 ASP B O 1
ATOM 5515 N N . VAL B 1 315 ? -2.717 -30.562 -26.594 1 92 315 VAL B N 1
ATOM 5516 C CA . VAL B 1 315 ? -2.057 -31.812 -26.953 1 92 315 VAL B CA 1
ATOM 5517 C C . VAL B 1 315 ? -2.375 -32.156 -28.406 1 92 315 VAL B C 1
ATOM 5519 O O . VAL B 1 315 ? -3.359 -31.688 -28.969 1 92 315 VAL B O 1
ATOM 5522 N N . GLU B 1 316 ? -1.501 -32.969 -28.969 1 92.19 316 GLU B N 1
ATOM 5523 C CA . GLU B 1 316 ? -1.8 -33.562 -30.266 1 92.19 316 GLU B CA 1
ATOM 5524 C C . GLU B 1 316 ? -2.678 -34.812 -30.094 1 92.19 316 GLU B C 1
ATOM 5526 O O . GLU B 1 316 ? -2.203 -35.875 -29.672 1 92.19 316 GLU B O 1
ATOM 5531 N N . GLU B 1 317 ? -3.887 -34.719 -30.531 1 92.69 317 GLU B N 1
ATOM 5532 C CA . GLU B 1 317 ? -4.863 -35.781 -30.297 1 92.69 317 GLU B CA 1
ATOM 5533 C C . GLU B 1 317 ? -4.445 -37.062 -30.984 1 92.69 317 GLU B C 1
ATOM 5535 O O . GLU B 1 317 ? -4.809 -38.156 -30.531 1 92.69 317 GLU B O 1
ATOM 5540 N N . LYS B 1 318 ? -3.639 -36.938 -31.984 1 93.06 318 LYS B N 1
ATOM 5541 C CA . LYS B 1 318 ? -3.215 -38.125 -32.719 1 93.06 318 LYS B CA 1
ATOM 5542 C C . LYS B 1 318 ? -2.006 -38.781 -32.062 1 93.06 318 LYS B C 1
ATOM 5544 O O . LYS B 1 318 ? -1.6 -39.875 -32.469 1 93.06 318 LYS B O 1
ATOM 5549 N N . ASP B 1 319 ? -1.474 -38.125 -31.156 1 95 319 ASP B N 1
ATOM 5550 C CA . ASP B 1 319 ? -0.358 -38.719 -30.422 1 95 319 ASP B CA 1
ATOM 5551 C C . ASP B 1 319 ? -0.767 -40.031 -29.797 1 95 319 ASP B C 1
ATOM 5553 O O . ASP B 1 319 ? -1.832 -40.156 -29.188 1 95 319 ASP B O 1
ATOM 5557 N N . PRO B 1 320 ? 0.067 -41.062 -29.875 1 94.75 320 PRO B N 1
ATOM 5558 C CA . PRO B 1 320 ? -0.295 -42.375 -29.375 1 94.75 320 PRO B CA 1
ATOM 5559 C C . PRO B 1 320 ? -0.589 -42.375 -27.875 1 94.75 320 PRO B C 1
ATOM 5561 O O . PRO B 1 320 ? -1.479 -43.094 -27.422 1 94.75 320 PRO B O 1
ATOM 5564 N N . PHE B 1 321 ? 0.133 -41.656 -27.125 1 95.69 321 PHE B N 1
ATOM 5565 C CA . PHE B 1 321 ? -0.089 -41.594 -25.688 1 95.69 321 PHE B CA 1
ATOM 5566 C C . PHE B 1 321 ? -1.449 -40.969 -25.375 1 95.69 321 PHE B C 1
ATOM 5568 O O . PHE B 1 321 ? -2.195 -41.5 -24.547 1 95.69 321 PHE B O 1
ATOM 5575 N N . VAL B 1 322 ? -1.754 -39.875 -26.047 1 96.12 322 VAL B N 1
ATOM 5576 C CA . VAL B 1 322 ? -3.014 -39.188 -25.844 1 96.12 322 VAL B CA 1
ATOM 5577 C C . VAL B 1 322 ? -4.184 -40.062 -26.234 1 96.12 322 VAL B C 1
ATOM 5579 O O . VAL B 1 322 ? -5.141 -40.219 -25.469 1 96.12 322 VAL B O 1
ATOM 5582 N N . ALA B 1 323 ? -4.027 -40.688 -27.328 1 95.5 323 ALA B N 1
ATOM 5583 C CA . ALA B 1 323 ? -5.062 -41.594 -27.812 1 95.5 323 ALA B CA 1
ATOM 5584 C C . ALA B 1 323 ? -5.289 -42.75 -26.844 1 95.5 323 ALA B C 1
ATOM 5586 O O . ALA B 1 323 ? -6.426 -43.156 -26.609 1 95.5 323 ALA B O 1
ATOM 5587 N N . LEU B 1 324 ? -4.227 -43.219 -26.328 1 96.06 324 LEU B N 1
ATOM 5588 C CA . LEU B 1 324 ? -4.297 -44.344 -25.391 1 96.06 324 LEU B CA 1
ATOM 5589 C C . LEU B 1 324 ? -5.043 -43.938 -24.125 1 96.06 324 LEU B C 1
ATOM 5591 O O . LEU B 1 324 ? -5.938 -44.656 -23.672 1 96.06 324 LEU B O 1
ATOM 5595 N N . VAL B 1 325 ? -4.684 -42.812 -23.562 1 96.81 325 VAL B N 1
ATOM 5596 C CA . VAL B 1 325 ? -5.324 -42.375 -22.328 1 96.81 325 VAL B CA 1
ATOM 5597 C C . VAL B 1 325 ? -6.805 -42.094 -22.578 1 96.81 325 VAL B C 1
ATOM 5599 O O . VAL B 1 325 ? -7.656 -42.438 -21.766 1 96.81 325 VAL B O 1
ATOM 5602 N N . ARG B 1 326 ? -7.109 -41.531 -23.688 1 96 326 ARG B N 1
ATOM 5603 C CA . ARG B 1 326 ? -8.5 -41.281 -24.047 1 96 326 ARG B CA 1
ATOM 5604 C C . ARG B 1 326 ? -9.273 -42.594 -24.125 1 96 326 ARG B C 1
ATOM 5606 O O . ARG B 1 326 ? -10.398 -42.719 -23.625 1 96 326 ARG B O 1
ATOM 5613 N N . ALA B 1 327 ? -8.719 -43.531 -24.703 1 95.62 327 ALA B N 1
ATOM 5614 C CA . ALA B 1 327 ? -9.367 -44.812 -24.859 1 95.62 327 ALA B CA 1
ATOM 5615 C C . ALA B 1 327 ? -9.609 -45.469 -23.5 1 95.62 327 ALA B C 1
ATOM 5617 O O . ALA B 1 327 ? -10.68 -46.062 -23.266 1 95.62 327 ALA B O 1
ATOM 5618 N N . LEU B 1 328 ? -8.664 -45.375 -22.688 1 96.62 328 LEU B N 1
ATOM 5619 C CA . LEU B 1 328 ? -8.734 -46.031 -21.391 1 96.62 328 LEU B CA 1
ATOM 5620 C C . LEU B 1 328 ? -9.75 -45.344 -20.484 1 96.62 328 LEU B C 1
ATOM 5622 O O . LEU B 1 328 ? -10.406 -46 -19.672 1 96.62 328 LEU B O 1
ATOM 5626 N N . THR B 1 329 ? -9.828 -44.031 -20.625 1 96.25 329 THR B N 1
ATOM 5627 C CA . THR B 1 329 ? -10.734 -43.25 -19.766 1 96.25 329 THR B CA 1
ATOM 5628 C C . THR B 1 329 ? -12.125 -43.188 -20.391 1 96.25 329 THR B C 1
ATOM 5630 O O . THR B 1 329 ? -13.102 -42.906 -19.688 1 96.25 329 THR B O 1
ATOM 5633 N N . GLY B 1 330 ? -12.188 -43.344 -21.641 1 95.25 330 GLY B N 1
ATOM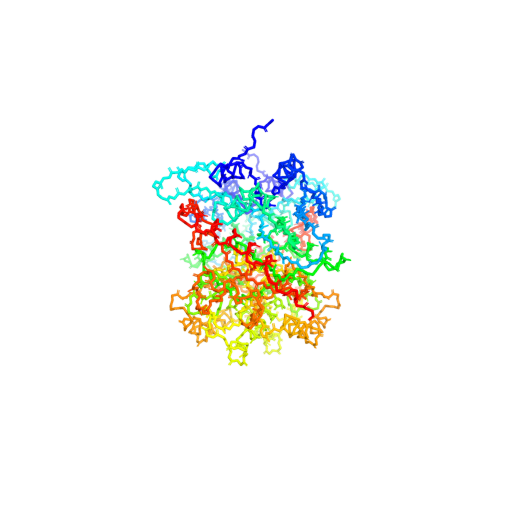 5634 C CA . GLY B 1 330 ? -13.43 -43.094 -22.375 1 95.25 330 GLY B CA 1
ATOM 5635 C C . GLY B 1 330 ? -13.828 -41.625 -22.422 1 95.25 330 GLY B C 1
ATOM 5636 O O . GLY B 1 330 ? -14.984 -41.312 -22.703 1 95.25 330 GLY B O 1
ATOM 5637 N N . ASP B 1 331 ? -12.93 -40.844 -22.047 1 95.5 331 ASP B N 1
ATOM 5638 C CA . ASP B 1 331 ? -13.195 -39.406 -21.969 1 95.5 331 ASP B CA 1
ATOM 5639 C C . ASP B 1 331 ? -12.766 -38.688 -23.266 1 95.5 331 ASP B C 1
ATOM 5641 O O . ASP B 1 331 ? -11.57 -38.531 -23.516 1 95.5 331 ASP B O 1
ATOM 5645 N N . LYS B 1 332 ? -13.688 -38.188 -24.047 1 92.94 332 LYS B N 1
ATOM 5646 C CA . LYS B 1 332 ? -13.391 -37.531 -25.328 1 92.94 332 LYS B CA 1
ATOM 5647 C C . LYS B 1 332 ? -13.586 -36.031 -25.25 1 92.94 332 LYS B C 1
ATOM 5649 O O . LYS B 1 332 ? -13.359 -35.312 -26.234 1 92.94 332 LYS B O 1
ATOM 5654 N N . GLU B 1 333 ? -13.969 -35.562 -24.125 1 95.12 333 GLU B N 1
ATOM 5655 C CA . GLU B 1 333 ? -14.266 -34.156 -23.969 1 95.12 333 GLU B CA 1
ATOM 5656 C C . GLU B 1 333 ? -12.984 -33.312 -23.906 1 95.12 333 GLU B C 1
ATOM 5658 O O . GLU B 1 333 ? -11.961 -33.812 -23.422 1 95.12 333 GLU B O 1
ATOM 5663 N N . THR B 1 334 ? -13.062 -32.125 -24.469 1 95.06 334 THR B N 1
ATOM 5664 C CA . THR B 1 334 ? -11.961 -31.172 -24.328 1 95.06 334 THR B CA 1
ATOM 5665 C C . THR B 1 334 ? -12.125 -30.344 -23.062 1 95.06 334 THR B C 1
ATOM 5667 O O . THR B 1 334 ? -13.102 -29.594 -22.922 1 95.06 334 THR B O 1
ATOM 5670 N N . ARG B 1 335 ? -11.227 -30.531 -22.141 1 95.31 335 ARG B N 1
ATOM 5671 C CA . ARG B 1 335 ? -11.211 -29.766 -20.891 1 95.31 335 ARG B CA 1
ATOM 5672 C C . ARG B 1 335 ? -9.859 -29.109 -20.672 1 95.31 335 ARG B C 1
ATOM 5674 O O . ARG B 1 335 ? -8.812 -29.719 -20.891 1 95.31 335 ARG B O 1
ATOM 5681 N N . LYS B 1 336 ? -9.914 -27.797 -20.328 1 95.31 336 LYS B N 1
ATOM 5682 C CA . LYS B 1 336 ? -8.719 -27.016 -20.062 1 95.31 336 LYS B CA 1
ATOM 5683 C C . LYS B 1 336 ? -8.82 -26.312 -18.703 1 95.31 336 LYS B C 1
ATOM 5685 O O . LYS B 1 336 ? -9.922 -26.016 -18.234 1 95.31 336 LYS B O 1
ATOM 5690 N N . LEU B 1 337 ? -7.699 -26.141 -18.094 1 92 337 LEU B N 1
ATOM 5691 C CA . LEU B 1 337 ? -7.68 -25.562 -16.75 1 92 337 LEU B CA 1
ATOM 5692 C C . LEU B 1 337 ? -7.172 -24.125 -16.797 1 92 337 LEU B C 1
ATOM 5694 O O . LEU B 1 337 ? -6.242 -23.812 -17.531 1 92 337 LEU B O 1
ATOM 5698 N N . GLY B 1 338 ? -7.785 -23.391 -15.883 1 89.69 338 GLY B N 1
ATOM 5699 C CA . GLY B 1 338 ? -7.332 -22.016 -15.719 1 89.69 338 GLY B CA 1
ATOM 5700 C C . GLY B 1 338 ? -6.059 -21.906 -14.898 1 89.69 338 GLY B C 1
ATOM 5701 O O . GLY B 1 338 ? -5.301 -20.938 -15.047 1 89.69 338 GLY B O 1
ATOM 5702 N N . GLY B 1 339 ? -5.84 -22.844 -14.047 1 87.62 339 GLY B N 1
ATOM 5703 C CA . GLY B 1 339 ? -4.629 -22.891 -13.234 1 87.62 339 GLY B CA 1
ATOM 5704 C C . GLY B 1 339 ? -3.504 -23.672 -13.891 1 87.62 339 GLY B C 1
ATOM 5705 O O . GLY B 1 339 ? -3.693 -24.281 -14.945 1 87.62 339 GLY B O 1
ATOM 5706 N N . ALA B 1 340 ? -2.354 -23.547 -13.211 1 90.94 340 ALA B N 1
ATOM 5707 C CA . ALA B 1 340 ? -1.179 -24.188 -13.781 1 90.94 340 ALA B CA 1
ATOM 5708 C C . ALA B 1 340 ? -0.813 -25.453 -13.008 1 90.94 340 ALA B C 1
ATOM 5710 O O . ALA B 1 340 ? -1.107 -25.562 -11.82 1 90.94 340 ALA B O 1
ATOM 5711 N N . THR B 1 341 ? -0.295 -26.375 -13.688 1 94.06 341 THR B N 1
ATOM 5712 C CA . THR B 1 341 ? 0.299 -27.578 -13.141 1 94.06 341 THR B CA 1
ATOM 5713 C C . THR B 1 341 ? 1.694 -27.812 -13.719 1 94.06 341 THR B C 1
ATOM 5715 O O . THR B 1 341 ? 2.199 -26.984 -14.477 1 94.06 341 THR B O 1
ATOM 5718 N N . GLU B 1 342 ? 2.24 -28.953 -13.289 1 96.25 342 GLU B N 1
ATOM 5719 C CA . GLU B 1 342 ? 3.586 -29.266 -13.773 1 96.25 342 GLU B CA 1
ATOM 5720 C C . GLU B 1 342 ? 3.553 -29.812 -15.188 1 96.25 342 GLU B C 1
ATOM 5722 O O . GLU B 1 342 ? 4.602 -30.062 -15.797 1 96.25 342 GLU B O 1
ATOM 5727 N N . ALA B 1 343 ? 2.389 -30 -15.766 1 97.06 343 ALA B N 1
ATOM 5728 C CA . ALA B 1 343 ? 2.256 -30.484 -17.141 1 97.06 343 ALA B CA 1
ATOM 5729 C C . ALA B 1 343 ? 2.955 -29.562 -18.125 1 97.06 343 ALA B C 1
ATOM 5731 O O . ALA B 1 343 ? 3.543 -30.016 -19.109 1 97.06 343 ALA B O 1
ATOM 5732 N N . GLY B 1 344 ? 2.867 -28.328 -17.859 1 95.81 344 GLY B N 1
ATOM 5733 C CA . GLY B 1 344 ? 3.512 -27.359 -18.734 1 95.81 344 GLY B CA 1
ATOM 5734 C C . GLY B 1 344 ? 5.008 -27.578 -18.859 1 95.81 344 GLY B C 1
ATOM 5735 O O . GLY B 1 344 ? 5.57 -27.391 -19.953 1 95.81 344 GLY B O 1
ATOM 5736 N N . GLN B 1 345 ? 5.625 -27.984 -17.844 1 95.81 345 GLN B N 1
ATOM 5737 C CA . GLN B 1 345 ? 7.066 -28.203 -17.844 1 95.81 345 GLN B CA 1
ATOM 5738 C C . GLN B 1 345 ? 7.434 -29.438 -18.672 1 95.81 345 GLN B C 1
ATOM 5740 O O . GLN B 1 345 ? 8.453 -29.438 -19.375 1 95.81 345 GLN B O 1
ATOM 5745 N N . TYR B 1 346 ? 6.629 -30.469 -18.578 1 96.75 346 TYR B N 1
ATOM 5746 C CA . TYR B 1 346 ? 6.848 -31.656 -19.406 1 96.75 346 TYR B CA 1
ATOM 5747 C C . TYR B 1 346 ? 6.633 -31.344 -20.875 1 96.75 346 TYR B C 1
ATOM 5749 O O . TYR B 1 346 ? 7.422 -31.766 -21.734 1 96.75 346 TYR B O 1
ATOM 5757 N N . ALA B 1 347 ? 5.605 -30.625 -21.141 1 95.31 347 ALA B N 1
ATOM 5758 C CA . ALA B 1 347 ? 5.32 -30.234 -22.516 1 95.31 347 ALA B CA 1
ATOM 5759 C C . ALA B 1 347 ? 6.477 -29.422 -23.109 1 95.31 347 ALA B C 1
ATOM 5761 O O . ALA B 1 347 ? 6.82 -29.578 -24.281 1 95.31 347 ALA B O 1
ATOM 5762 N N . LEU B 1 348 ? 7.047 -28.625 -22.344 1 92.81 348 LEU B N 1
ATOM 5763 C CA . LEU B 1 348 ? 8.133 -27.75 -22.781 1 92.81 348 LEU B CA 1
ATOM 5764 C C . LEU B 1 348 ? 9.32 -28.562 -23.297 1 92.81 348 LEU B C 1
ATOM 5766 O O . LEU B 1 348 ? 10.062 -28.109 -24.172 1 92.81 348 LEU B O 1
ATOM 5770 N N . ILE B 1 349 ? 9.492 -29.75 -22.719 1 94.25 349 ILE B N 1
ATOM 5771 C CA . ILE B 1 349 ? 10.648 -30.531 -23.141 1 94.25 349 ILE B CA 1
ATOM 5772 C C . ILE B 1 349 ? 10.211 -31.578 -24.156 1 94.25 349 ILE B C 1
ATOM 5774 O O . ILE B 1 349 ? 10.953 -32.531 -24.453 1 94.25 349 ILE B O 1
ATOM 5778 N N . GLY B 1 350 ? 8.992 -31.484 -24.609 1 93.94 350 GLY B N 1
ATOM 5779 C CA . GLY B 1 350 ? 8.547 -32.281 -25.75 1 93.94 350 GLY B CA 1
ATOM 5780 C C . GLY B 1 350 ? 7.914 -33.594 -25.328 1 93.94 350 GLY B C 1
ATOM 5781 O O . GLY B 1 350 ? 7.695 -34.469 -26.156 1 93.94 350 GLY B O 1
ATOM 5782 N N . VAL B 1 351 ? 7.629 -33.781 -24.109 1 95.38 351 VAL B N 1
ATOM 5783 C CA . VAL B 1 351 ? 6.984 -35 -23.641 1 95.38 351 VAL B CA 1
ATOM 5784 C C . VAL B 1 351 ? 5.469 -34.875 -23.781 1 95.38 351 VAL B C 1
ATOM 5786 O O . VAL B 1 351 ? 4.863 -33.938 -23.266 1 95.38 351 VAL B O 1
ATOM 5789 N N . PRO B 1 352 ? 4.844 -35.812 -24.562 1 96.62 352 PRO B N 1
ATOM 5790 C CA . PRO B 1 352 ? 3.379 -35.812 -24.5 1 96.62 352 PRO B CA 1
ATOM 5791 C C . PRO B 1 352 ? 2.846 -35.969 -23.078 1 96.62 352 PRO B C 1
ATOM 5793 O O . PRO B 1 352 ? 3.342 -36.781 -22.312 1 96.62 352 PRO B O 1
ATOM 5796 N N . VAL B 1 353 ? 1.922 -35.062 -22.703 1 97.38 353 VAL B N 1
ATOM 5797 C CA . VAL B 1 353 ? 1.506 -35.062 -21.312 1 97.38 353 VAL B CA 1
ATOM 5798 C C . VAL B 1 353 ? -0.001 -34.812 -21.219 1 97.38 353 VAL B C 1
ATOM 5800 O O . VAL B 1 353 ? -0.589 -34.188 -22.094 1 97.38 353 VAL B O 1
ATOM 5803 N N . LEU B 1 354 ? -0.636 -35.438 -20.297 1 97.88 354 LEU B N 1
ATOM 5804 C CA . LEU B 1 354 ? -2.02 -35.188 -19.906 1 97.88 354 LEU B CA 1
ATOM 5805 C C . LEU B 1 354 ? -2.141 -35.062 -18.391 1 97.88 354 LEU B C 1
ATOM 5807 O O . LEU B 1 354 ? -1.329 -35.594 -17.641 1 97.88 354 LEU B O 1
ATOM 5811 N N . VAL B 1 355 ? -3.094 -34.25 -18 1 97.75 355 VAL B N 1
ATOM 5812 C CA . VAL B 1 355 ? -3.438 -34.156 -16.594 1 97.75 355 VAL B CA 1
ATOM 5813 C C . VAL B 1 355 ? -4.695 -34.969 -16.312 1 97.75 355 VAL B C 1
ATOM 5815 O O . VAL B 1 355 ? -5.727 -34.781 -16.953 1 97.75 355 VAL B O 1
ATOM 5818 N N . CYS B 1 356 ? -4.59 -35.875 -15.414 1 98.25 356 CYS B N 1
ATOM 5819 C CA . CYS B 1 356 ? -5.695 -36.75 -15.078 1 98.25 356 CYS B CA 1
ATOM 5820 C C . CYS B 1 356 ? -5.422 -37.5 -13.781 1 98.25 356 CYS B C 1
ATOM 5822 O O . CYS B 1 356 ? -4.473 -38.281 -13.695 1 98.25 356 CYS B O 1
ATOM 5824 N N . GLY B 1 357 ? -6.211 -37.312 -12.82 1 97.81 357 GLY B N 1
ATOM 5825 C CA . GLY B 1 357 ? -6.008 -37.969 -11.547 1 97.81 357 GLY B CA 1
ATOM 5826 C C . GLY B 1 357 ? -7.246 -38 -10.672 1 97.81 357 GLY B C 1
ATOM 5827 O O . GLY B 1 357 ? -8.273 -37.406 -11.023 1 97.81 357 GLY B O 1
ATOM 5828 N N . PRO B 1 358 ? -7.191 -38.688 -9.555 1 98.25 358 PRO B N 1
ATOM 5829 C CA . PRO B 1 358 ? -8.344 -38.812 -8.664 1 98.25 358 PRO B CA 1
ATOM 5830 C C . PRO B 1 358 ? -8.625 -37.531 -7.867 1 98.25 358 PRO B C 1
ATOM 5832 O O . PRO B 1 358 ? -7.691 -36.781 -7.555 1 98.25 358 PRO B O 1
ATOM 5835 N N . GLY B 1 359 ? -9.891 -37.406 -7.512 1 96.62 359 GLY B N 1
ATOM 5836 C CA . GLY B 1 359 ? -10.297 -36.25 -6.754 1 96.62 359 GLY B CA 1
ATOM 5837 C C . GLY B 1 359 ? -10.68 -35.062 -7.637 1 96.62 359 GLY B C 1
ATOM 5838 O O . GLY B 1 359 ? -10.547 -35.125 -8.859 1 96.62 359 GLY B O 1
ATOM 5839 N N . SER B 1 360 ? -11.234 -34.031 -6.977 1 93.31 360 SER B N 1
ATOM 5840 C CA . SER B 1 360 ? -11.711 -32.875 -7.691 1 93.31 360 SER B CA 1
ATOM 5841 C C . SER B 1 360 ? -11.023 -31.594 -7.199 1 93.31 360 SER B C 1
ATOM 5843 O O . SER B 1 360 ? -10.875 -31.391 -5.992 1 93.31 360 SER B O 1
ATOM 5845 N N . ILE B 1 361 ? -10.695 -30.781 -8.164 1 86.31 361 ILE B N 1
ATOM 5846 C CA . ILE B 1 361 ? -10.016 -29.531 -7.84 1 86.31 361 ILE B CA 1
ATOM 5847 C C . ILE B 1 361 ? -10.938 -28.641 -7.008 1 86.31 361 ILE B C 1
ATOM 5849 O O . ILE B 1 361 ? -10.477 -27.734 -6.309 1 86.31 361 ILE B O 1
ATOM 5853 N N . THR B 1 362 ? -12.25 -28.859 -7.008 1 83.69 362 THR B N 1
ATOM 5854 C CA . THR B 1 362 ? -13.234 -28.016 -6.348 1 83.69 362 THR B CA 1
ATOM 5855 C C . THR B 1 362 ? -13.109 -28.125 -4.832 1 83.69 362 THR B C 1
ATOM 5857 O O . THR B 1 362 ? -13.586 -27.25 -4.102 1 83.69 362 THR B O 1
ATOM 5860 N N . VAL B 1 363 ? -12.453 -29.156 -4.312 1 87.38 363 VAL B N 1
ATOM 5861 C CA . VAL B 1 363 ? -12.344 -29.328 -2.867 1 87.38 363 VAL B CA 1
ATOM 5862 C C . VAL B 1 363 ? -10.891 -29.188 -2.432 1 87.38 363 VAL B C 1
ATOM 5864 O O . VAL B 1 363 ? -10.578 -29.266 -1.242 1 87.38 363 VAL B O 1
ATOM 5867 N N . ALA B 1 364 ? -10.008 -28.953 -3.408 1 85.94 364 ALA B N 1
ATOM 5868 C CA . ALA B 1 364 ? -8.594 -28.766 -3.104 1 85.94 364 ALA B CA 1
ATOM 5869 C C . ALA B 1 364 ? -8.367 -27.438 -2.361 1 85.94 364 ALA B C 1
ATOM 5871 O O . ALA B 1 364 ? -9.188 -26.531 -2.445 1 85.94 364 ALA B O 1
ATOM 5872 N N . HIS B 1 365 ? -7.355 -27.344 -1.528 1 84.25 365 HIS B N 1
ATOM 5873 C CA . HIS B 1 365 ? -6.879 -26.141 -0.855 1 84.25 365 HIS B CA 1
ATOM 5874 C C . HIS B 1 365 ? -7.887 -25.656 0.184 1 84.25 365 HIS B C 1
ATOM 5876 O O . HIS B 1 365 ? -7.789 -24.531 0.666 1 84.25 365 HIS B O 1
ATOM 5882 N N . GLN B 1 366 ? -8.914 -26.469 0.471 1 86 366 GLN B N 1
ATOM 5883 C CA . GLN B 1 366 ? -9.922 -26.141 1.475 1 86 366 GLN B CA 1
ATOM 5884 C C . GLN B 1 366 ? -9.852 -27.109 2.658 1 86 366 GLN B C 1
ATOM 5886 O O . GLN B 1 366 ? -9.312 -28.203 2.539 1 86 366 GLN B O 1
ATOM 5891 N N . ALA B 1 367 ? -10.367 -26.5 3.773 1 90.69 367 ALA B N 1
ATOM 5892 C CA . ALA B 1 367 ? -10.523 -27.438 4.887 1 90.69 367 ALA B CA 1
ATOM 5893 C C . ALA B 1 367 ? -11.43 -28.609 4.5 1 90.69 367 ALA B C 1
ATOM 5895 O O . ALA B 1 367 ? -12.305 -28.469 3.645 1 90.69 367 ALA B O 1
ATOM 5896 N N . ASN B 1 368 ? -11.078 -29.672 5.105 1 95.56 368 ASN B N 1
ATOM 5897 C CA . ASN B 1 368 ? -11.867 -30.891 4.902 1 95.56 368 ASN B CA 1
ATOM 5898 C C . ASN B 1 368 ? -11.781 -31.375 3.457 1 95.56 368 ASN B C 1
ATOM 5900 O O . ASN B 1 368 ? -12.781 -31.797 2.879 1 95.56 368 ASN B O 1
ATOM 5904 N N . GLU B 1 369 ? -10.625 -31.141 2.926 1 95.25 369 GLU B N 1
ATOM 5905 C CA . GLU B 1 369 ? -10.281 -31.734 1.636 1 95.25 369 GLU B CA 1
ATOM 5906 C C . GLU B 1 369 ? -10.508 -33.25 1.645 1 95.25 369 GLU B C 1
ATOM 5908 O O . GLU B 1 369 ? -10.266 -33.906 2.654 1 95.25 369 GLU B O 1
ATOM 5913 N N . PHE B 1 370 ? -11 -33.781 0.46 1 97.75 370 PHE B N 1
ATOM 5914 C CA . PHE B 1 370 ? -11.242 -35.219 0.436 1 97.75 370 PHE B CA 1
ATOM 5915 C C . PHE B 1 370 ? -11.062 -35.781 -0.973 1 97.75 370 PHE B C 1
ATOM 5917 O O . PHE B 1 370 ? -11.031 -35.031 -1.944 1 97.75 370 PHE B O 1
ATOM 5924 N N . VAL B 1 371 ? -10.891 -37.094 -1.08 1 98.31 371 VAL B N 1
ATOM 5925 C CA . VAL B 1 371 ? -10.898 -37.812 -2.34 1 98.31 371 VAL B CA 1
ATOM 5926 C C . VAL B 1 371 ? -11.906 -38.969 -2.264 1 98.31 371 VAL B C 1
ATOM 5928 O O . VAL B 1 371 ? -11.945 -39.688 -1.271 1 98.31 371 VAL B O 1
ATOM 5931 N N . PRO B 1 372 ? -12.773 -39.094 -3.219 1 98.38 372 PRO B N 1
ATOM 5932 C CA . PRO B 1 372 ? -13.695 -40.219 -3.227 1 98.38 372 PRO B CA 1
ATOM 5933 C C . PRO B 1 372 ? -12.984 -41.562 -3.395 1 98.38 372 PRO B C 1
ATOM 5935 O O . PRO B 1 372 ? -12.047 -41.656 -4.188 1 98.38 372 PRO B O 1
ATOM 5938 N N . LYS B 1 373 ? -13.484 -42.562 -2.686 1 98.31 373 LYS B N 1
ATOM 5939 C CA . LYS B 1 373 ? -12.914 -43.906 -2.775 1 98.31 373 LYS B CA 1
ATOM 5940 C C . LYS B 1 373 ? -12.953 -44.438 -4.207 1 98.31 373 LYS B C 1
ATOM 5942 O O . LYS B 1 373 ? -11.977 -45 -4.695 1 98.31 373 LYS B O 1
ATOM 5947 N N . LYS B 1 374 ? -13.992 -44.156 -4.832 1 98.06 374 LYS B N 1
ATOM 5948 C CA . LYS B 1 374 ? -14.18 -44.625 -6.203 1 98.06 374 LYS B CA 1
ATOM 5949 C C . LYS B 1 374 ? -13.141 -44 -7.141 1 98.06 374 LYS B C 1
ATOM 5951 O O . LYS B 1 374 ? -12.664 -44.656 -8.062 1 98.06 374 LYS B O 1
ATOM 5956 N N . ASP B 1 375 ? -12.859 -42.781 -6.938 1 98.31 375 ASP B N 1
ATOM 5957 C CA . ASP B 1 375 ? -11.875 -42.094 -7.785 1 98.31 375 ASP B CA 1
ATOM 5958 C C . ASP B 1 375 ? -10.508 -42.781 -7.668 1 98.31 375 ASP B C 1
ATOM 5960 O O . ASP B 1 375 ? -9.789 -42.906 -8.656 1 98.31 375 ASP B O 1
ATOM 5964 N N . LEU B 1 376 ? -10.164 -43.156 -6.453 1 98.5 376 LEU B N 1
ATOM 5965 C CA . LEU B 1 376 ? -8.891 -43.844 -6.254 1 98.5 376 LEU B CA 1
ATOM 5966 C C . LEU B 1 376 ? -8.875 -45.188 -6.973 1 98.5 376 LEU B C 1
ATOM 5968 O O . LEU B 1 376 ? -7.895 -45.5 -7.641 1 98.5 376 LEU B O 1
ATOM 5972 N N . GLU B 1 377 ? -9.938 -45.844 -6.852 1 98.19 377 GLU B N 1
ATOM 5973 C CA . GLU B 1 377 ? -10.039 -47.156 -7.512 1 98.19 377 GLU B CA 1
ATOM 5974 C C . GLU B 1 377 ? -9.945 -47 -9.023 1 98.19 377 GLU B C 1
ATOM 5976 O O . GLU B 1 377 ? -9.242 -47.781 -9.688 1 98.19 377 GLU B O 1
ATOM 5981 N N . ASP B 1 378 ? -10.656 -46.062 -9.469 1 98.19 378 ASP B N 1
ATOM 5982 C CA . ASP B 1 378 ? -10.641 -45.812 -10.906 1 98.19 378 ASP B CA 1
ATOM 5983 C C . ASP B 1 378 ? -9.242 -45.406 -11.367 1 98.19 378 ASP B C 1
ATOM 5985 O O . ASP B 1 378 ? -8.805 -45.812 -12.453 1 98.19 378 ASP B O 1
ATOM 5989 N N . SER B 1 379 ? -8.633 -44.656 -10.609 1 98.56 379 SER B N 1
ATOM 5990 C CA . SER B 1 379 ? -7.277 -44.219 -10.945 1 98.56 379 SER B CA 1
ATOM 5991 C C . SER B 1 379 ? -6.316 -45.406 -10.953 1 98.56 379 SER B C 1
ATOM 5993 O O . SER B 1 379 ? -5.418 -45.5 -11.789 1 98.56 379 SER B O 1
ATOM 5995 N N . CYS B 1 380 ? -6.48 -46.344 -10.039 1 98.44 380 CYS B N 1
ATOM 5996 C CA . CYS B 1 380 ? -5.676 -47.562 -10.031 1 98.44 380 CYS B CA 1
ATOM 5997 C C . CYS B 1 380 ? -5.824 -48.312 -11.344 1 98.44 380 CYS B C 1
ATOM 5999 O O . CYS B 1 380 ? -4.832 -48.719 -11.953 1 98.44 380 CYS B O 1
ATOM 6001 N N . ARG B 1 381 ? -7.039 -48.406 -11.734 1 98.06 381 ARG B N 1
ATOM 6002 C CA . ARG B 1 381 ? -7.309 -49.125 -12.977 1 98.06 381 ARG B CA 1
ATOM 6003 C C . ARG B 1 381 ? -6.691 -48.406 -14.172 1 98.06 381 ARG B C 1
ATOM 6005 O O . ARG B 1 381 ? -6.074 -49.031 -15.031 1 98.06 381 ARG B O 1
ATOM 6012 N N . LEU B 1 382 ? -6.863 -47.125 -14.211 1 98.31 382 LEU B N 1
ATOM 6013 C CA . LEU B 1 382 ? -6.332 -46.344 -15.312 1 98.31 382 LEU B CA 1
ATOM 6014 C C . LEU B 1 382 ? -4.816 -46.469 -15.398 1 98.31 382 LEU B C 1
ATOM 6016 O O . LEU B 1 382 ? -4.277 -46.781 -16.469 1 98.31 382 LEU B O 1
ATOM 6020 N N . VAL B 1 383 ? -4.152 -46.281 -14.266 1 98.56 383 VAL B N 1
ATOM 6021 C CA . VAL B 1 383 ? -2.693 -46.281 -14.234 1 98.56 383 VAL B CA 1
ATOM 6022 C C . VAL B 1 383 ? -2.166 -47.656 -14.641 1 98.56 383 VAL B C 1
ATOM 6024 O O . VAL B 1 383 ? -1.274 -47.781 -15.484 1 98.56 383 VAL B O 1
ATOM 6027 N N . LEU B 1 384 ? -2.75 -48.688 -14.094 1 97.62 384 LEU B N 1
ATOM 6028 C CA . LEU B 1 384 ? -2.291 -50.031 -14.391 1 97.62 384 LEU B CA 1
ATOM 6029 C C . LEU B 1 384 ? -2.482 -50.344 -15.867 1 97.62 384 LEU B C 1
ATOM 6031 O O . LEU B 1 384 ? -1.572 -50.875 -16.516 1 97.62 384 LEU B O 1
ATOM 6035 N N . ASN B 1 385 ? -3.637 -50.062 -16.375 1 97.31 385 ASN B N 1
ATOM 6036 C CA . ASN B 1 385 ? -3.926 -50.344 -17.781 1 97.31 385 ASN B CA 1
ATOM 6037 C C . ASN B 1 385 ? -3.068 -49.5 -18.719 1 97.31 385 ASN B C 1
ATOM 6039 O O . ASN B 1 385 ? -2.689 -49.938 -19.797 1 97.31 385 ASN B O 1
ATOM 6043 N N . LEU B 1 386 ? -2.812 -48.281 -18.344 1 97.69 386 LEU B N 1
ATOM 6044 C CA . LEU B 1 386 ? -1.952 -47.406 -19.125 1 97.69 386 LEU B CA 1
ATOM 6045 C C . LEU B 1 386 ? -0.555 -48 -19.266 1 97.69 386 LEU B C 1
ATOM 6047 O O . LEU B 1 386 ? -0.02 -48.094 -20.375 1 97.69 386 LEU B O 1
ATOM 6051 N N . VAL B 1 387 ? -0.017 -48.406 -18.141 1 96.81 387 VAL B N 1
ATOM 6052 C CA . VAL B 1 387 ? 1.319 -49 -18.141 1 96.81 387 VAL B CA 1
ATOM 6053 C C . VAL B 1 387 ? 1.316 -50.281 -18.953 1 96.81 387 VAL B C 1
ATOM 6055 O O . VAL B 1 387 ? 2.191 -50.5 -19.797 1 96.81 387 VAL B O 1
ATOM 6058 N N . LYS B 1 388 ? 0.292 -51.062 -18.797 1 95.25 388 LYS B N 1
ATOM 6059 C CA . LYS B 1 388 ? 0.193 -52.344 -19.5 1 95.25 388 LYS B CA 1
ATOM 6060 C C . LYS B 1 388 ? 0.105 -52.156 -21 1 95.25 388 LYS B C 1
ATOM 6062 O O . LYS B 1 388 ? 0.84 -52.781 -21.766 1 95.25 388 LYS B O 1
ATOM 6067 N N . LYS B 1 389 ? -0.754 -51.312 -21.375 1 95.12 389 LYS B N 1
ATOM 6068 C CA . LYS B 1 389 ? -0.995 -51.125 -22.797 1 95.12 389 LYS B CA 1
ATOM 6069 C C . LYS B 1 389 ? 0.202 -50.438 -23.469 1 95.12 389 LYS B C 1
ATOM 6071 O O . LYS B 1 389 ? 0.474 -50.688 -24.656 1 95.12 389 LYS B O 1
ATOM 6076 N N . ASN B 1 390 ? 0.881 -49.625 -22.734 1 93.56 390 ASN B N 1
ATOM 6077 C CA . ASN B 1 390 ? 2.072 -48.969 -23.266 1 93.56 390 ASN B CA 1
ATOM 6078 C C . ASN B 1 390 ? 3.176 -50 -23.562 1 93.56 390 ASN B C 1
ATOM 6080 O O . ASN B 1 390 ? 4.027 -49.75 -24.422 1 93.56 390 ASN B O 1
ATOM 6084 N N . GLN B 1 391 ? 3.205 -51.156 -22.891 1 89.38 391 GLN B N 1
ATOM 6085 C CA . GLN B 1 391 ? 4.223 -52.156 -23.125 1 89.38 391 GLN B CA 1
ATOM 6086 C C . GLN B 1 391 ? 4.094 -52.781 -24.516 1 89.38 391 GLN B C 1
ATOM 6088 O O . GLN B 1 391 ? 5.078 -53.25 -25.094 1 89.38 391 GLN B O 1
ATOM 6093 N N . GLY B 1 392 ? 2.893 -52.812 -25.031 1 79.31 392 GLY B N 1
ATOM 6094 C CA . GLY B 1 392 ? 2.656 -53.406 -26.328 1 79.31 392 GLY B CA 1
ATOM 6095 C C . GLY B 1 392 ? 2.746 -52.406 -27.469 1 79.31 392 GLY B C 1
ATOM 6096 O O . GLY B 1 392 ? 2.58 -52.781 -28.641 1 79.31 392 GLY B O 1
ATOM 6097 N N . MET B 1 393 ? 2.867 -51.188 -27.141 1 71.5 393 MET B N 1
ATOM 6098 C CA . MET B 1 393 ? 2.871 -50.125 -28.156 1 71.5 393 MET B CA 1
ATOM 6099 C C . MET B 1 393 ? 4.176 -50.125 -28.938 1 71.5 393 MET B C 1
ATOM 6101 O O . MET B 1 393 ? 5.234 -50.469 -28.406 1 71.5 393 MET B O 1
ATOM 6105 N N . LYS B 1 394 ? 4 -50.312 -30.328 1 57.25 394 LYS B N 1
ATOM 6106 C CA . LYS B 1 394 ? 5.156 -50.219 -31.219 1 57.25 394 LYS B CA 1
ATOM 6107 C C . LYS B 1 394 ? 5.883 -48.906 -31.031 1 57.25 394 LYS B C 1
ATOM 6109 O O . LYS B 1 394 ? 5.25 -47.875 -30.828 1 57.25 394 LYS B O 1
ATOM 6114 N N . ALA B 1 395 ? 7.18 -48.969 -30.516 1 48.47 395 ALA B N 1
ATOM 6115 C CA . ALA B 1 395 ? 8.047 -47.812 -30.297 1 48.47 395 ALA B CA 1
ATOM 6116 C C . ALA B 1 395 ? 7.887 -46.812 -31.422 1 48.47 395 ALA B C 1
ATOM 6118 O O . ALA B 1 395 ? 7.75 -47.188 -32.594 1 48.47 395 ALA B O 1
ATOM 6119 N N . HIS B 1 396 ? 7.332 -45.656 -31.234 1 40.47 396 HIS B N 1
ATOM 6120 C CA . HIS B 1 396 ? 7.496 -44.656 -32.281 1 40.47 396 HIS B CA 1
ATOM 6121 C C . HIS B 1 396 ? 8.922 -44.656 -32.812 1 40.47 396 HIS B C 1
ATOM 6123 O O . HIS B 1 396 ? 9.875 -44.438 -32.062 1 40.47 396 HIS B O 1
ATOM 6129 N N . MET B 1 397 ? 9.273 -45.562 -33.688 1 32.94 397 MET B N 1
ATOM 6130 C CA . MET B 1 397 ? 10.492 -45.281 -34.438 1 32.94 397 MET B CA 1
ATOM 6131 C C . MET B 1 397 ? 10.461 -43.906 -35.062 1 32.94 397 MET B C 1
ATOM 6133 O O . MET B 1 397 ? 9.406 -43.469 -35.531 1 32.94 397 MET B O 1
#

Organism: Leptomonas pyrrhocoris (NCBI:txid157538)

InterPro domains:
  IPR002933 Peptidase M20 [PF01546] (73-388)
  IPR010169 Acetylornithine deacetylase ArgE [TIGR01892] (11-384)
  IPR011650 Peptidase M20, dimerisation domain [PF07687] (176-289)
  IPR036264 Bacterial exopeptidase dimerisation domain [SSF55031] (180-286)
  IPR050072 Peptidase M20A family, bacterial cell wall biosynthesis [PTHR43808] (4-389)

Nearest PDB structures (foldseek):
  7rsf-assembly1_B  TM=8.653E-01  e=1.075E-39  Escherichia coli str. K-12 substr. MG1655
  7uoi-assembly1_A  TM=8.739E-01  e=1.431E-35  Enterococcus faecium 1,231,410
  2f7v-assembly1_A  TM=7.973E-01  e=1.998E-28  Xanthomonas campestris
  3pfo-assembly1_B  TM=7.490E-01  e=6.303E-28  Rhodopseudomonas palustris CGA009
  2pok-assembly1_B  TM=7.647E-01  e=2.534E-27  Streptococcus pneumoniae TIGR4

Foldseek 3Di:
DDDDQALVSQLQVLLLDQQAQVAAPVVVLVVLCVVCVVVPWDWDWAADPVRRYTKIKIKDAAPQRDQAAFEEEEAESHFHDPPPADAPDAQSGWDDDDQKTWHTQCQRHCSLVSLVSNCVVVLNPDHFNGMYMYIYAHDQVQFCVRLLVVLVVCVVVVHAYLAYEYAHAAQQAWEFWEWKKWKKKKKWFWAKDFLVCPPHLRTFARVVLVVVLQVQQVVLQVCQLVPNAADPQEPNGTKGKHWDDKDWDDDPRMRTRMIMTMMMMTGDLVDDPCVSVVSSVCCCVPPRVVVRCVSPVPIDMDMDISHIAHIRDGADCPRPLNVLLCVLSVHPDHHYYHDDGSNRSNVVSPHHYIYGHFHNPVQGPHHGRITGNVRSVSSSSSVVVSSVVSSPDDPPD/DDDDQALVSQLQVLLLDQQAQVAAPVVVLVVLCVVCVVVPWDWDWAADPVSRYTKIKIKDAAPQRDQAAFEEEEAESHFHDPPPADAPDAQSGWDDDDQKTWHTQCQRHCSLVSLVSNCVVVLNPDHFNHMYMYIYAHDQVQFCVRLLVVLVVCVVVVHAYLAYEYAHAALQAWEFWEWKKWKKKKKWFWAKDFLVCPPHLRTFARVVLVVVLQVQQVVLQVCQLVPNAADPQEPNGTKGKHWDDKDWDDDPRMRTRMIMTMMMMTGGLVDDPCVSVVSSVCCCVPPRVVVRCVSPVPIDMDMDISHIGHIRDGADCPRPLNVLLCVLSVHPDHHYYHDDGSNRSCVVSPHHYIYGHFHNPVQGPHHGRITGNVRSVSSSSSVVVSSVVSSPDDPPD

pLDDT: mean 95.0, std 6.79, range [32.62, 98.94]